Protein AF-0000000070398097 (afdb_homodimer)

Solvent-accessible surface area (backbone atoms only — not comparable to full-atom values): 72875 Å² total; per-residue (Å²): 131,59,70,67,56,56,49,42,53,49,50,45,53,60,58,41,65,50,55,41,74,70,46,40,40,74,49,60,64,42,54,94,68,34,43,33,34,43,31,36,33,39,27,56,34,82,86,76,45,39,72,46,53,32,34,40,38,35,35,32,36,57,45,96,85,68,45,72,43,72,76,43,77,46,80,42,85,53,62,88,44,54,67,45,78,42,73,31,84,79,43,55,37,34,43,33,32,35,57,42,67,51,86,89,73,51,74,75,42,44,33,44,33,34,24,45,93,81,46,78,76,47,73,39,61,56,50,81,68,66,70,35,43,63,68,44,53,81,69,90,57,38,28,45,73,45,62,38,91,84,64,47,36,38,39,35,27,21,30,44,64,69,84,53,53,35,54,78,80,59,77,78,84,69,91,52,58,80,90,66,46,56,44,63,64,52,69,42,49,64,76,68,37,33,32,50,97,34,68,87,47,65,55,42,35,51,34,37,37,34,68,83,81,65,48,71,48,62,54,75,82,56,63,84,60,33,42,51,20,53,60,45,71,40,77,84,63,22,39,38,29,28,35,33,58,42,71,65,59,59,52,38,43,72,85,24,69,20,51,46,19,25,36,32,36,38,37,64,87,75,71,43,77,43,75,72,50,62,78,87,19,9,34,43,72,67,44,65,42,90,86,44,53,39,34,34,30,39,35,30,64,48,57,62,64,49,49,63,52,26,26,38,36,35,35,32,64,80,80,63,49,74,44,77,51,40,61,67,29,45,76,43,59,87,89,43,77,20,37,42,40,59,94,64,68,35,87,43,30,50,35,67,86,66,49,32,40,46,35,35,29,29,51,45,52,20,31,19,30,36,38,33,29,72,85,78,42,46,75,46,61,35,64,47,88,88,52,24,20,33,38,56,42,23,42,55,81,39,30,34,34,30,42,38,26,17,64,34,25,70,55,40,51,25,38,32,49,60,45,58,91,93,43,45,64,69,51,60,78,37,64,71,54,86,71,70,75,70,48,70,48,42,71,50,82,43,79,47,65,53,72,92,68,48,43,94,85,79,42,63,55,66,33,42,31,38,42,34,35,47,59,82,56,88,58,78,45,25,37,35,36,40,33,41,47,31,68,60,44,29,65,61,50,30,43,52,49,71,67,66,47,45,45,27,79,61,59,24,23,37,38,40,38,30,37,60,15,16,48,23,54,7,38,50,30,28,61,63,25,56,48,31,50,71,46,58,42,42,52,44,51,52,51,51,50,65,56,50,45,70,36,77,56,35,32,66,86,33,28,29,34,36,17,35,37,39,6,7,24,42,37,46,30,46,34,23,78,40,32,85,63,41,45,25,38,34,27,32,36,21,52,30,39,43,37,41,38,42,54,62,27,36,46,39,49,52,46,30,25,44,44,55,40,86,67,56,79,65,61,73,80,42,36,68,53,31,24,48,21,34,71,41,19,32,57,77,30,54,89,50,43,64,39,35,34,39,38,38,30,20,65,56,12,35,64,45,40,41,46,34,46,50,50,52,50,42,42,34,37,44,67,73,40,59,68,46,52,36,43,36,80,92,13,34,77,81,41,69,48,47,54,53,39,54,52,49,53,53,48,51,52,52,52,44,58,66,45,63,106,128,58,68,66,54,55,50,43,52,50,50,46,53,58,58,41,66,51,56,42,73,72,46,42,40,73,50,59,62,44,53,94,67,35,42,31,34,42,32,39,34,39,29,56,34,82,88,77,46,38,73,45,54,32,34,39,38,37,34,31,37,58,47,96,84,69,45,74,44,73,76,43,78,48,80,44,86,52,63,89,44,53,67,44,77,41,72,31,84,78,43,54,37,34,42,33,32,35,56,43,68,53,88,88,74,51,75,74,44,42,33,44,32,34,24,44,94,81,45,78,77,48,75,40,62,56,51,80,68,67,69,34,44,63,68,44,54,80,69,90,58,38,26,43,74,46,62,38,90,85,63,48,35,39,39,34,26,22,30,44,63,69,83,55,52,36,54,78,78,58,76,79,83,71,91,52,57,79,90,66,47,58,43,63,65,52,70,41,49,64,76,70,36,32,32,50,98,32,68,88,46,65,55,42,35,51,35,38,36,33,66,82,80,64,49,71,48,62,56,74,83,55,63,83,59,32,42,51,21,53,58,44,70,40,75,84,64,23,37,38,30,26,35,32,59,41,70,65,59,58,53,37,43,71,85,24,69,20,50,46,18,24,35,31,36,37,36,65,86,74,70,42,78,44,75,72,49,63,80,87,19,7,33,42,72,64,42,66,42,89,86,44,53,39,34,35,30,40,34,29,64,48,56,62,65,49,49,63,52,25,27,38,36,34,35,32,63,82,80,64,49,75,46,77,52,40,60,69,30,44,75,43,61,88,91,44,76,22,38,41,38,59,94,65,66,37,87,44,28,52,37,68,86,66,48,32,40,47,36,35,28,30,50,45,53,21,31,18,31,36,38,34,29,72,85,77,41,47,74,46,61,36,65,46,89,89,54,24,21,34,38,58,43,22,42,57,80,39,29,34,35,30,43,38,24,16,64,33,25,70,55,39,49,26,38,32,50,61,46,59,92,91,43,45,64,71,53,58,78,39,64,71,55,86,68,69,76,68,48,70,47,42,73,50,82,42,80,46,65,54,72,90,67,48,44,93,85,79,42,67,57,66,32,41,32,39,42,33,34,47,61,81,56,89,58,79,45,25,37,35,38,40,33,40,48,31,68,61,44,28,65,60,51,30,43,53,50,70,67,64,46,44,45,27,78,62,59,24,23,37,37,39,37,31,39,59,15,17,48,24,53,8,38,49,31,28,62,64,23,56,47,32,51,71,45,59,39,43,52,44,51,51,51,51,49,64,55,52,45,70,37,78,56,35,32,64,85,32,26,29,32,36,17,36,38,40,7,7,24,42,34,45,31,45,34,22,77,39,32,85,62,38,46,25,36,33,25,32,36,21,53,30,39,43,38,43,38,42,53,62,26,35,45,38,50,53,45,29,24,44,47,55,39,85,66,54,77,63,62,74,81,44,38,68,53,32,22,47,21,33,73,42,19,30,57,76,29,54,88,51,43,66,41,36,33,40,38,36,31,21,64,56,13,35,64,44,39,40,46,34,47,50,50,53,51,42,42,34,37,44,65,72,41,58,68,49,52,36,44,38,79,93,14,34,75,80,40,68,49,48,54,54,41,53,50,49,53,53,48,52,52,52,51,43,60,66,46,62,106

Foldseek 3Di:
DPPLLVVLLVLLVVVLQDKAWDFKEWALPADPQKIKMKTKIWGQDPVVLFIFIWMKIWIWGQDPVRDIDTDDMDIGGDDPQWQDWDAANNNFKIWIWGWDDDPVRDDIWIKIWIDGPPGTDDIARPVVVLQAAAFDGPQLWAWDWHAANVRQKIKTKGHGRDQAEEEPPDPDDDPDDPVNDHHYPCVPPDAAFQFDSTPPHGWMWMWMQGNPVRDIDTLPQPDRQWRWHPWDAANQRKIKIKTFGQPPHHFHDVLALQGFIFIWIQDPVVRDIDTLDDGQKRWDAWAAFPVRQKIKIWIGHHFFQRFFFIWIWMAGPVPSDIDTLFDFFAFDDDQDQQGFRDSHAANAQAEPVRQWGWFWGFAAQEIWIWIAGRVVSDIDTAGDPVQWYKGWNYDDNQKTWIWTFFQFFRIFIWIWGQDDPPCRNPIDTGTNDPTDDGHQKDKDKAKDWPQVDFQPPLGIFIWIKMKMAGNPDPDQAFFEEEEEEASLAEANHRGHDSLVSSVRVSGHIYMYTNFQLYPNRGRNSVLSQAQPALHRRLVSSVVVLVVVCPDRHHPQLQYEYEYEAVSLQSQLSNCLVPVRRHQAYEYELYQAQLLVQLVQASHVSNSQRSLPHGDDPPDDCDPVSSVSRRVSGSNVSLLRHAHAYEYEYECSERHRHCVSRVVSQVSNVVNVHHYHYHYDYPDYRVLDRSVSVSVVSSVVVVRSVVRSD/DPPLLVVLLVLLVVVLQDKAWDFKEWALPADPQKIKMKTKIWGQDPVVLFIFIWMKIWIWGQDPVRDIDTDDMDIGGDDPQWQDWDAANNNFKIWTKGWDDDPVGDDIWIKIWIDGPPGTDDIARPVVVLQAAAFDGPQLWAWDWHAAPVRQKIKTKGHGRDQAEEEPPDPDDDPDDPVNDHHYPCPPPDAAFQFDSTPPHGWMWMWMQGNPVRDIDTLPQPDRQWRWHPWDAANQRKIKIKTFGQPPHHFHDVLALQGFIFIWIQDPVVRDIDTLDDGQKRWDDWAAFPNRQKIKIWIGHHFFQRFFFIWIWMAGPVPSDIDTLFDFFAFDPDQDQQGFRDSHAANAAAEPVRQWGWFWGFAAQEIWIWIAGRVVSDIDTAGDPVQWYKGWNYDDNQKTWIWTFFQFWRIFIWIWGQDDPPCRNVIDTGTNDDTDDGHQKDKDKAKDWPQVDFQPPLGIFIHIKMKMAGNPDPDQAFFEEEEEEASLAEANHRGHDSLVSSVRVSGHIYMYTNFQLYPNRGRNSVLSQAQPALHRRLVSSVVVLVVVCPDRRHPQLQYEYEYEAVSLQSQLSNCLVPVRRHQAYEYELYQAQLLVQLVQASHVSNSQRSLPHGDDPPDDCDPVSSVSSRVSGSNVSLLRHAHAYEYEYECSERHRHCVSRVVSQVSNVVNVHHYHYHYDYPDYRVLDRSVSVSVVSSVVVVRSVVRSD

Secondary structure (DSSP, 8-state):
--HHHHHHHHHHHHHHTSPEEEEEEE-S-PPTTEEEEEEEEEEEETTTTEEEEEEEEEEEEE-TTS-EEEEEEEEEEPPTTEEEEEE-TTSS-EEEEEEE--TTSPPPEEEEEEE-SSSEEEEEEGGGGTSEEEEP---SSS--EEE-TTSSEEEEEEEEP---EE-TT------S-GGGPPEET-TTB------TT-TT---EEEEEEETTT--EEE-TTS-TTEEEEEEEE-TTS-EEEEEEE--S-----TT-TTS-EEEEEEETTTTEEEE-S-SSBEEEEEEE-TTSSEEEEEEE-SSSSSS-PBEEEEEETTT--EEEEE----S--TTS---B--S---S--B-TTS-EEEEEEEETTEEEEEEEETTT--EEEE--TTS-EEEEEEEETTEEEEEEEETTEEEEEEEEE--STT-GGG--EEESSPPPPPPSEEEEEEEE--TTS-BTTTBPPPEEEEEEEESS---SSEEEEEEE-SSSS----SS--HHHHHHHHTT-EEEEEE-TT-TTS-HHHHHTSTT-TTTHHHHHHHHHHHHHTTSTTEEEEEEEEEEETHHHHHHHHHHHHSTTT-SEEEEES----HHHHTTTSS-HHHHHHHHT----TT----HHHHHHHHHTSGGGGGGG--S-EEEEEETT-SSS-THHHHHHHHHHHHTT--EEEEEETT--TT--SHHHHHHHHHHHHHHHHHHH-/--HHHHHHHHHHHHHHTSPEEEEEEE-S---TTEEEEEEEEEEEETTTTEEEEEEEEEEEEE-TTS-EEEEEEEEEEPPTTEEEEEE-TTSS-EEEEEEE--TTSPPPEEEEEEE-SSSEEEEEEGGGGTSEEEEP---SSS--EEE-TTSSEEEEEEEEP---EE-TT------S-GGGSPEET-TTB------TT-TT---EEEEEEETTT--EEE-TTS-TTEEEEEEEE-TTS-EEEEEEE--S-----TT-TTS-EEEEEEETTTTEEEE-S-SSBEEEEEEE-TTSSEEEEEEE-SSSSSS-PBEEEEEETTT--EEEEE---S---TTS---B--S---S--B-TTS-EEEEEEEETTEEEEEEEETTT--EEEE--TTS-EEEEEEEETTEEEEEEEETTEEEEEEEEE--STT-GGG--EEESSPPPPPPSEEEEEEEE--TTS-BTTTBPPPEEEEEEEESS---SSEEEEEEE-SSSS----SS--HHHHHHHHTT-EEEEEE-TT-TTS-HHHHHTSTT-TTTHHHHHHHHHHHHHTTSTTEEEEEEEEEEETHHHHHHHHHHHHSTTT-SEEEEES----HHHHTTTSS-HHHHHHHHT----TT----HHHHHHHHHTSGGGGGGG--S-EEEEEETT-SSS-THHHHHHHHHHHHTT--EEEEEETT--TT--SHHHHHHHHHHHHHHHHHHH-

InterPro domains:
  IPR001375 Peptidase S9, prolyl oligopeptidase, catalytic domain [PF00326] (501-708)
  IPR011042 Six-bladed beta-propeller, TolB-like [G3DSA:2.120.10.30] (196-453)
  IPR029058 Alpha/Beta hydrolase fold [G3DSA:3.40.50.1820] (456-709)
  IPR029058 Alpha/Beta hydrolase fold [SSF53474] (459-708)
  IPR045550 Acylamino-acid-releasing enzyme, N-terminal domain [PF19283] (4-426)

Radius of gyration: 35.49 Å; Cα contacts (8 Å, |Δi|>4): 3542; chains: 2; bounding box: 80×110×85 Å

Nearest PDB structures (foldseek):
  7qun-assembly1_A  TM=9.515E-01  e=1.996E-82  Sus scrofa domesticus
  7qun-assembly1_D  TM=9.506E-01  e=4.233E-82  Sus scrofa domesticus
  7px8-assembly1_A  TM=9.503E-01  e=5.008E-81  Sus scrofa domesticus
  7px8-assembly1_C  TM=9.366E-01  e=3.282E-80  Sus scrofa domesticus
  5l8s-assembly2_D  TM=7.459E-01  e=1.492E-31  Sporosarcina psychrophila

pLDDT: mean 93.81, std 6.91, range [57.62, 98.94]

Structure (mmCIF, N/CA/C/O backbone):
data_AF-0000000070398097-model_v1
#
loop_
_entity.id
_entity.type
_entity.pdbx_description
1 polymer 'Acylamino-acid-releasing enzyme'
#
loop_
_atom_site.group_PDB
_atom_site.id
_atom_site.type_symbol
_atom_site.label_atom_id
_atom_site.label_alt_id
_atom_site.label_comp_id
_atom_site.label_asym_id
_atom_site.label_entity_id
_atom_site.label_seq_id
_atom_site.pdbx_PDB_ins_code
_atom_site.Cartn_x
_atom_site.Cartn_y
_atom_site.Cartn_z
_atom_site.occupancy
_atom_site.B_iso_or_equiv
_atom_site.auth_seq_id
_atom_site.auth_comp_id
_atom_site.auth_asym_id
_atom_site.auth_atom_id
_atom_site.pdbx_PDB_model_num
ATOM 1 N N . MET A 1 1 ? 30.219 2.223 -22.344 1 59.72 1 MET A N 1
ATOM 2 C CA . MET A 1 1 ? 29.609 1.131 -21.594 1 59.72 1 MET A CA 1
ATOM 3 C C . MET A 1 1 ? 30.609 0.004 -21.375 1 59.72 1 MET A C 1
ATOM 5 O O . MET A 1 1 ? 31.453 -0.26 -22.219 1 59.72 1 MET A O 1
ATOM 9 N N . ASN A 1 2 ? 30.781 -0.528 -20.094 1 79.56 2 ASN A N 1
ATOM 10 C CA . ASN A 1 2 ? 31.625 -1.646 -19.672 1 79.56 2 ASN A CA 1
ATOM 11 C C . ASN A 1 2 ? 31.422 -2.867 -20.562 1 79.56 2 ASN A C 1
ATOM 13 O O . ASN A 1 2 ? 30.297 -3.162 -20.984 1 79.56 2 ASN A O 1
ATOM 17 N N . THR A 1 3 ? 32.531 -3.326 -21.281 1 87.88 3 THR A N 1
ATOM 18 C CA . THR A 1 3 ? 32.5 -4.461 -22.188 1 87.88 3 THR A CA 1
ATOM 19 C C . THR A 1 3 ? 31.688 -5.609 -21.609 1 87.88 3 THR A C 1
ATOM 21 O O . THR A 1 3 ? 30.953 -6.289 -22.344 1 87.88 3 THR A O 1
ATOM 24 N N . LYS A 1 4 ? 31.75 -5.859 -20.391 1 90.62 4 LYS A N 1
ATOM 25 C CA . LYS A 1 4 ? 30.984 -6.91 -19.734 1 90.62 4 LYS A CA 1
ATOM 26 C C . LYS A 1 4 ? 29.484 -6.645 -19.828 1 90.62 4 LYS A C 1
ATOM 28 O O . LYS A 1 4 ? 28.703 -7.559 -20.094 1 90.62 4 LYS A O 1
ATOM 33 N N . LEU A 1 5 ? 29.156 -5.371 -19.656 1 93.25 5 LEU A N 1
ATOM 34 C CA . LEU A 1 5 ? 27.75 -4.973 -19.703 1 93.25 5 LEU A CA 1
ATOM 35 C C . LEU A 1 5 ? 27.172 -5.137 -21.109 1 93.25 5 LEU A C 1
ATOM 37 O O . LEU A 1 5 ? 26.062 -5.633 -21.266 1 93.25 5 LEU A O 1
ATOM 41 N N . ALA A 1 6 ? 27.906 -4.707 -22.031 1 92.75 6 ALA A N 1
ATOM 42 C CA . ALA A 1 6 ? 27.469 -4.836 -23.422 1 92.75 6 ALA A CA 1
ATOM 43 C C . ALA A 1 6 ? 27.25 -6.301 -23.797 1 92.75 6 ALA A C 1
ATOM 45 O O . ALA A 1 6 ? 26.266 -6.637 -24.469 1 92.75 6 ALA A O 1
ATOM 46 N N . SER A 1 7 ? 28.156 -7.125 -23.359 1 95.12 7 SER A N 1
ATOM 47 C CA . SER A 1 7 ? 28.047 -8.555 -23.641 1 95.12 7 SER A CA 1
ATOM 48 C C . SER A 1 7 ? 26.812 -9.156 -22.969 1 95.12 7 SER A C 1
ATOM 50 O O . SER A 1 7 ? 26.109 -9.961 -23.578 1 95.12 7 SER A O 1
ATOM 52 N N . ALA A 1 8 ? 26.641 -8.836 -21.734 1 96.19 8 ALA A N 1
ATOM 53 C CA . ALA A 1 8 ? 25.484 -9.344 -21 1 96.19 8 ALA A CA 1
ATOM 54 C C . ALA A 1 8 ? 24.172 -8.93 -21.672 1 96.19 8 ALA A C 1
ATOM 56 O O . ALA A 1 8 ? 23.219 -9.703 -21.734 1 96.19 8 ALA A O 1
ATOM 57 N N . ILE A 1 9 ? 24.094 -7.68 -22.109 1 95.25 9 ILE A N 1
ATOM 58 C CA . ILE A 1 9 ? 22.922 -7.16 -22.797 1 95.25 9 ILE A CA 1
ATOM 59 C C . ILE A 1 9 ? 22.656 -7.973 -24.062 1 95.25 9 ILE A C 1
ATOM 61 O O . ILE A 1 9 ? 21.516 -8.328 -24.359 1 95.25 9 ILE A O 1
ATOM 65 N N . GLU A 1 10 ? 23.688 -8.297 -24.781 1 94.44 10 GLU A N 1
ATOM 66 C CA . GLU A 1 10 ? 23.562 -9.078 -26 1 94.44 10 GLU A CA 1
ATOM 67 C C . GLU A 1 10 ? 23.078 -10.5 -25.703 1 94.44 10 GLU A C 1
ATOM 69 O O . GLU A 1 10 ? 22.281 -11.07 -26.453 1 94.44 10 GLU A O 1
ATOM 74 N N . VAL A 1 11 ? 23.656 -11.086 -24.656 1 96.56 11 VAL A N 1
ATOM 75 C CA . VAL A 1 11 ? 23.234 -12.414 -24.234 1 96.56 11 VAL A CA 1
ATOM 76 C C . VAL A 1 11 ? 21.734 -12.398 -23.906 1 96.56 11 VAL A C 1
ATOM 78 O O . VAL A 1 11 ? 20.984 -13.273 -24.344 1 96.56 11 VAL A O 1
ATOM 81 N N . TYR A 1 12 ? 21.312 -11.414 -23.125 1 97.12 12 TYR A N 1
ATOM 82 C CA . TYR A 1 12 ? 19.906 -11.297 -22.75 1 97.12 12 TYR A CA 1
ATOM 83 C C . TYR A 1 12 ? 19.016 -11.172 -24 1 97.12 12 TYR A C 1
ATOM 85 O O . TYR A 1 12 ? 18 -11.852 -24.109 1 97.12 12 TYR A O 1
ATOM 93 N N . LYS A 1 13 ? 19.422 -10.289 -24.906 1 94.19 13 LYS A N 1
ATOM 94 C CA . LYS A 1 13 ? 18.672 -10.078 -26.141 1 94.19 13 LYS A CA 1
ATOM 95 C C . LYS A 1 13 ? 18.547 -11.375 -26.938 1 94.19 13 LYS A C 1
ATOM 97 O O . LYS A 1 13 ? 17.469 -11.695 -27.438 1 94.19 13 LYS A O 1
ATOM 102 N N . ARG A 1 14 ? 19.625 -12.086 -27.031 1 94.06 14 ARG A N 1
ATOM 103 C CA . ARG A 1 14 ? 19.641 -13.336 -27.781 1 94.06 14 ARG A CA 1
ATOM 104 C C . ARG A 1 14 ? 18.672 -14.352 -27.188 1 94.06 14 ARG A C 1
ATOM 106 O O . ARG A 1 14 ? 17.891 -14.977 -27.906 1 94.06 14 ARG A O 1
ATOM 113 N N . LEU A 1 15 ? 18.641 -14.5 -25.922 1 95.62 15 LEU A N 1
ATOM 114 C CA . LEU A 1 15 ? 17.859 -15.531 -25.25 1 95.62 15 LEU A CA 1
ATOM 115 C C . LEU A 1 15 ? 16.375 -15.18 -25.281 1 95.62 15 LEU A C 1
ATOM 117 O O . LEU A 1 15 ? 15.523 -16.062 -25.469 1 95.62 15 LEU A O 1
ATOM 121 N N . VAL A 1 16 ? 16.016 -13.898 -25.094 1 93.25 16 VAL A N 1
ATOM 122 C CA . VAL A 1 16 ? 14.617 -13.516 -24.984 1 93.25 16 VAL A CA 1
ATOM 123 C C . VAL A 1 16 ? 13.977 -13.492 -26.375 1 93.25 16 VAL A C 1
ATOM 125 O O . VAL A 1 16 ? 12.75 -13.492 -26.5 1 93.25 16 VAL A O 1
ATOM 128 N N . SER A 1 17 ? 14.828 -13.453 -27.375 1 90.75 17 SER A N 1
ATOM 129 C CA . SER A 1 17 ? 14.32 -13.461 -28.734 1 90.75 17 SER A CA 1
ATOM 130 C C . SER A 1 17 ? 13.688 -14.797 -29.094 1 90.75 17 SER A C 1
ATOM 132 O O . SER A 1 17 ? 12.922 -14.898 -30.047 1 90.75 17 SER A O 1
ATOM 134 N N . HIS A 1 18 ? 14.023 -15.852 -28.375 1 91.19 18 HIS A N 1
ATOM 135 C CA . HIS A 1 18 ? 13.383 -17.141 -28.578 1 91.19 18 HIS A CA 1
ATOM 136 C C . HIS A 1 18 ? 12.062 -17.234 -27.812 1 91.19 18 HIS A C 1
ATOM 138 O O . HIS A 1 18 ? 12.023 -16.969 -26.609 1 91.19 18 HIS A O 1
ATOM 144 N N . PRO A 1 19 ? 11 -17.594 -28.469 1 92.25 19 PRO A N 1
ATOM 145 C CA . PRO A 1 19 ? 9.695 -17.656 -27.812 1 92.25 19 PRO A CA 1
ATOM 146 C C . PRO A 1 19 ? 9.594 -18.828 -26.812 1 92.25 19 PRO A C 1
ATOM 148 O O . PRO A 1 19 ? 10.203 -19.875 -27.031 1 92.25 19 PRO A O 1
ATOM 151 N N . ASP A 1 20 ? 8.867 -18.656 -25.797 1 93.75 20 ASP A N 1
ATOM 152 C CA . ASP A 1 20 ? 8.594 -19.672 -24.797 1 93.75 20 ASP A CA 1
ATOM 153 C C . ASP A 1 20 ? 7.312 -20.438 -25.125 1 93.75 20 ASP A C 1
ATOM 155 O O . ASP A 1 20 ? 6.281 -19.828 -25.406 1 93.75 20 ASP A O 1
ATOM 159 N N . PRO A 1 21 ? 7.438 -21.781 -25.125 1 96.38 21 PRO A N 1
ATOM 160 C CA . PRO A 1 21 ? 6.203 -22.547 -25.281 1 96.38 21 PRO A CA 1
ATOM 161 C C . PRO A 1 21 ? 5.262 -22.406 -24.094 1 96.38 21 PRO A C 1
ATOM 163 O O . PRO A 1 21 ? 5.688 -22.562 -22.938 1 96.38 21 PRO A O 1
ATOM 166 N N . VAL A 1 22 ? 4.008 -22.156 -24.312 1 93.5 22 VAL A N 1
ATOM 167 C CA . VAL A 1 22 ? 3.027 -22 -23.25 1 93.5 22 VAL A CA 1
ATOM 168 C C . VAL A 1 22 ? 2.184 -23.266 -23.125 1 93.5 22 VAL A C 1
ATOM 170 O O . VAL A 1 22 ? 2.164 -23.906 -22.078 1 93.5 22 VAL A O 1
ATOM 173 N N . VAL A 1 23 ? 1.504 -23.609 -24.141 1 94.75 23 VAL A N 1
ATOM 174 C CA . VAL A 1 23 ? 0.651 -24.781 -24.172 1 94.75 23 VAL A CA 1
ATOM 175 C C . VAL A 1 23 ? 0.457 -25.266 -25.609 1 94.75 23 VAL A C 1
ATOM 177 O O . VAL A 1 23 ? 0.495 -24.453 -26.547 1 94.75 23 VAL A O 1
ATOM 180 N N . ALA A 1 24 ? 0.362 -26.547 -25.828 1 96.75 24 ALA A N 1
ATOM 181 C CA . ALA A 1 24 ? 0.006 -27.172 -27.094 1 96.75 24 ALA A CA 1
ATOM 182 C C . ALA A 1 24 ? -1.091 -28.219 -26.906 1 96.75 24 ALA A C 1
ATOM 184 O O . ALA A 1 24 ? -1.17 -28.859 -25.859 1 96.75 24 ALA A O 1
ATOM 185 N N . TRP A 1 25 ? -1.925 -28.375 -27.906 1 95.62 25 TRP A N 1
ATOM 186 C CA . TRP A 1 25 ? -2.984 -29.375 -27.828 1 95.62 25 TRP A CA 1
ATOM 187 C C . TRP A 1 25 ? -3.346 -29.922 -29.203 1 95.62 25 TRP A C 1
ATOM 189 O O . TRP A 1 25 ? -3.129 -29.234 -30.219 1 95.62 25 TRP A O 1
ATOM 199 N N . PHE A 1 26 ? -3.834 -31.109 -29.25 1 94.69 26 PHE A N 1
ATOM 200 C CA . PHE A 1 26 ? -4.297 -31.734 -30.484 1 94.69 26 PHE A CA 1
ATOM 201 C C . PHE A 1 26 ? -5.648 -31.156 -30.906 1 94.69 26 PHE A C 1
ATOM 203 O O . PHE A 1 26 ? -6.559 -31.031 -30.094 1 94.69 26 PHE A O 1
ATOM 210 N N . SER A 1 27 ? -5.664 -30.812 -32.188 1 91.38 27 SER A N 1
ATOM 211 C CA . SER A 1 27 ? -6.969 -30.453 -32.75 1 91.38 27 SER A CA 1
ATOM 212 C C . SER A 1 27 ? -7.836 -31.688 -32.969 1 91.38 27 SER A C 1
ATOM 214 O O . SER A 1 27 ? -7.32 -32.812 -33.156 1 91.38 27 SER A O 1
ATOM 216 N N . TYR A 1 28 ? -9.172 -31.516 -33 1 80.25 28 TYR A N 1
ATOM 217 C CA . TYR A 1 28 ? -10.094 -32.625 -33.25 1 80.25 28 TYR A CA 1
ATOM 218 C C . TYR A 1 28 ? -10.258 -32.875 -34.75 1 80.25 28 TYR A C 1
ATOM 220 O O . TYR A 1 28 ? -10.758 -33.906 -35.156 1 80.25 28 TYR A O 1
ATOM 228 N N . ASN A 1 29 ? -9.906 -31.953 -35.594 1 69.69 29 ASN A N 1
ATOM 229 C CA . ASN A 1 29 ? -10.125 -32 -37.031 1 69.69 29 ASN A CA 1
ATOM 230 C C . ASN A 1 29 ? -9.031 -32.781 -37.75 1 69.69 29 ASN A C 1
ATOM 232 O O . ASN A 1 29 ? -8.906 -32.719 -38.969 1 69.69 29 ASN A O 1
ATOM 236 N N . GLY A 1 30 ? -8.438 -33.688 -37.219 1 64.75 30 GLY A N 1
ATOM 237 C CA . GLY A 1 30 ? -7.398 -34.375 -37.969 1 64.75 30 GLY A CA 1
ATOM 238 C C . GLY A 1 30 ? -7.941 -35.375 -38.969 1 64.75 30 GLY A C 1
ATOM 239 O O . GLY A 1 30 ? -9.047 -35.875 -38.812 1 64.75 30 GLY A O 1
ATOM 240 N N . ILE A 1 31 ? -7.406 -35.25 -40.281 1 64.94 31 ILE A N 1
ATOM 241 C CA . ILE A 1 31 ? -7.77 -36.219 -41.281 1 64.94 31 ILE A CA 1
ATOM 242 C C . ILE A 1 31 ? -7.066 -37.562 -41 1 64.94 31 ILE A C 1
ATOM 244 O O . ILE A 1 31 ? -6.148 -37.594 -40.188 1 64.94 31 ILE A O 1
ATOM 248 N N . GLN A 1 32 ? -7.441 -38.531 -41.75 1 65.12 32 GLN A N 1
ATOM 249 C CA . GLN A 1 32 ? -6.879 -39.844 -41.562 1 65.12 32 GLN A CA 1
ATOM 250 C C . GLN A 1 32 ? -5.352 -39.812 -41.594 1 65.12 32 GLN A C 1
ATOM 252 O O . GLN A 1 32 ? -4.75 -39.25 -42.5 1 65.12 32 GLN A O 1
ATOM 257 N N . ASN A 1 33 ? -4.598 -40.156 -40.531 1 72.31 33 ASN A N 1
ATOM 258 C CA . ASN A 1 33 ? -3.174 -40.344 -40.312 1 72.31 33 ASN A CA 1
ATOM 259 C C . ASN A 1 33 ? -2.449 -39.031 -40.031 1 72.31 33 ASN A C 1
ATOM 261 O O . ASN A 1 33 ? -1.223 -39 -39.938 1 72.31 33 ASN A O 1
ATOM 265 N N . GLN A 1 34 ? -3.24 -37.969 -40.156 1 86.56 34 GLN A N 1
ATOM 266 C CA . GLN A 1 34 ? -2.594 -36.688 -39.875 1 86.56 34 GLN A CA 1
ATOM 267 C C . GLN A 1 34 ? -3.18 -36.031 -38.594 1 86.56 34 GLN A C 1
ATOM 269 O O . GLN A 1 34 ? -4.398 -36.031 -38.406 1 86.56 34 GLN A O 1
ATOM 274 N N . LEU A 1 35 ? -2.268 -35.594 -37.844 1 91.12 35 LEU A N 1
ATOM 275 C CA . LEU A 1 35 ? -2.631 -34.906 -36.594 1 91.12 35 LEU A CA 1
ATOM 276 C C . LEU A 1 35 ? -2.424 -33.406 -36.75 1 91.12 35 LEU A C 1
ATOM 278 O O . LEU A 1 35 ? -1.423 -32.969 -37.312 1 91.12 35 LEU A O 1
ATOM 282 N N . ALA A 1 36 ? -3.402 -32.656 -36.406 1 92.31 36 ALA A N 1
ATOM 283 C CA . ALA A 1 36 ? -3.262 -31.219 -36.344 1 92.31 36 ALA A CA 1
ATOM 284 C C . ALA A 1 36 ? -2.996 -30.781 -34.906 1 92.31 36 ALA A C 1
ATOM 286 O O . ALA A 1 36 ? -3.68 -31.219 -33.969 1 92.31 36 ALA A O 1
ATOM 287 N N . ILE A 1 37 ? -1.975 -29.953 -34.719 1 95 37 ILE A N 1
ATOM 288 C CA . ILE A 1 37 ? -1.555 -29.5 -33.375 1 95 37 ILE A CA 1
ATOM 289 C C . ILE A 1 37 ? -1.578 -27.984 -33.312 1 95 37 ILE A C 1
ATOM 291 O O . ILE A 1 37 ? -1.064 -27.312 -34.219 1 95 37 ILE A O 1
ATOM 295 N N . ASN A 1 38 ? -2.242 -27.422 -32.344 1 93.25 38 ASN A N 1
ATOM 296 C CA . ASN A 1 38 ? -2.184 -26 -32.031 1 93.25 38 ASN A CA 1
ATOM 297 C C . ASN A 1 38 ? -1.267 -25.703 -30.859 1 93.25 38 ASN A C 1
ATOM 299 O O . ASN A 1 38 ? -1.118 -26.547 -29.969 1 93.25 38 ASN A O 1
ATOM 303 N N . SER A 1 39 ? -0.621 -24.578 -30.906 1 95 39 SER A N 1
ATOM 304 C CA . SER A 1 39 ? 0.259 -24.203 -29.797 1 95 39 SER A CA 1
ATOM 305 C C . SER A 1 39 ? 0.255 -22.703 -29.578 1 95 39 SER A C 1
ATOM 307 O O . SER A 1 39 ? -0.044 -21.938 -30.5 1 95 39 SER A O 1
ATOM 309 N N . VAL A 1 40 ? 0.447 -22.281 -28.344 1 93.12 40 VAL A N 1
ATOM 310 C CA . VAL A 1 40 ? 0.556 -20.875 -27.953 1 93.12 40 VAL A CA 1
ATOM 311 C C . VAL A 1 40 ? 1.979 -20.578 -27.484 1 93.12 40 VAL A C 1
ATOM 313 O O . VAL A 1 40 ? 2.588 -21.391 -26.781 1 93.12 40 VAL A O 1
ATOM 316 N N . TRP A 1 41 ? 2.479 -19.469 -27.922 1 93.19 41 TRP A N 1
ATOM 317 C CA . TRP A 1 41 ? 3.838 -19.047 -27.609 1 93.19 41 TRP A CA 1
ATOM 318 C C . TRP A 1 41 ? 3.854 -17.609 -27.094 1 93.19 41 TRP A C 1
ATOM 320 O O . TRP A 1 41 ? 2.99 -16.797 -27.453 1 93.19 41 TRP A O 1
ATOM 330 N N . ASN A 1 42 ? 4.789 -17.359 -26.172 1 92.5 42 ASN A N 1
ATOM 331 C CA . ASN A 1 42 ? 5.062 -16 -25.688 1 92.5 42 ASN A CA 1
ATOM 332 C C . ASN A 1 42 ? 6.496 -15.578 -26 1 92.5 42 ASN A C 1
ATOM 334 O O . ASN A 1 42 ? 7.422 -16.375 -25.875 1 92.5 42 ASN A O 1
ATOM 338 N N . GLN A 1 43 ? 6.637 -14.32 -26.422 1 90.94 43 GLN A N 1
ATOM 339 C CA . GLN A 1 43 ? 7.961 -13.773 -26.703 1 90.94 43 GLN A CA 1
ATOM 340 C C . GLN A 1 43 ? 8.078 -12.336 -26.203 1 90.94 43 GLN A C 1
ATOM 342 O O . GLN A 1 43 ? 7.16 -11.531 -26.406 1 90.94 43 GLN A O 1
ATOM 347 N N . SER A 1 44 ? 9.164 -12.055 -25.5 1 91.62 44 SER A N 1
ATOM 348 C CA . SER A 1 44 ? 9.391 -10.688 -25.031 1 91.62 44 SER A CA 1
ATOM 349 C C . SER A 1 44 ? 9.836 -9.781 -26.172 1 91.62 44 SER A C 1
ATOM 351 O O . SER A 1 44 ? 10.734 -10.141 -26.938 1 91.62 44 SER A O 1
ATOM 353 N N . ASP A 1 45 ? 9.195 -8.625 -26.344 1 89.75 45 ASP A N 1
ATOM 354 C CA . ASP A 1 45 ? 9.594 -7.574 -27.266 1 89.75 45 ASP A CA 1
ATOM 355 C C . ASP A 1 45 ? 10.242 -6.402 -26.531 1 89.75 45 ASP A C 1
ATOM 357 O O . ASP A 1 45 ? 9.547 -5.586 -25.922 1 89.75 45 ASP A O 1
ATOM 361 N N . LEU A 1 46 ? 11.539 -6.262 -26.641 1 90.5 46 LEU A N 1
ATOM 362 C CA . LEU A 1 46 ? 12.281 -5.266 -25.891 1 90.5 46 LEU A CA 1
ATOM 363 C C . LEU A 1 46 ? 12.078 -3.873 -26.469 1 90.5 46 LEU A C 1
ATOM 365 O O . LEU A 1 46 ? 12.344 -2.871 -25.797 1 90.5 46 LEU A O 1
ATOM 369 N N . ASP A 1 47 ? 11.719 -3.795 -27.703 1 83.25 47 ASP A N 1
ATOM 370 C CA . ASP A 1 47 ? 11.469 -2.496 -28.328 1 83.25 47 ASP A CA 1
ATOM 371 C C . ASP A 1 47 ? 10.109 -1.939 -27.906 1 83.25 47 ASP A C 1
ATOM 373 O O . ASP A 1 47 ? 10 -0.761 -27.562 1 83.25 47 ASP A O 1
ATOM 377 N N . ARG A 1 48 ? 9.141 -2.812 -27.859 1 83.38 48 ARG A N 1
ATOM 378 C CA . ARG A 1 48 ? 7.797 -2.396 -27.453 1 83.38 48 ARG A CA 1
ATOM 379 C C . ARG A 1 48 ? 7.609 -2.533 -25.953 1 83.38 48 ARG A C 1
ATOM 381 O O . ARG A 1 48 ? 6.645 -2.012 -25.391 1 83.38 48 ARG A O 1
ATOM 388 N N . LEU A 1 49 ? 8.5 -3.26 -25.344 1 89.94 49 LEU A N 1
ATOM 389 C CA . LEU A 1 49 ? 8.469 -3.516 -23.906 1 89.94 49 LEU A CA 1
ATOM 390 C C . LEU A 1 49 ? 7.18 -4.234 -23.516 1 89.94 49 LEU A C 1
ATOM 392 O O . LEU A 1 49 ? 6.539 -3.875 -22.516 1 89.94 49 LEU A O 1
ATOM 396 N N . GLU A 1 50 ? 6.73 -5.168 -24.344 1 89.88 50 GLU A N 1
ATOM 397 C CA . GLU A 1 50 ? 5.559 -5.992 -24.062 1 89.88 50 GLU A CA 1
ATOM 398 C C . GLU A 1 50 ? 5.797 -7.445 -24.453 1 89.88 50 GLU A C 1
ATOM 400 O O . GLU A 1 50 ? 6.703 -7.746 -25.219 1 89.88 50 GLU A O 1
ATOM 405 N N . LYS A 1 51 ? 5.066 -8.367 -23.875 1 89.94 51 LYS A N 1
ATOM 406 C CA . LYS A 1 51 ? 5.059 -9.766 -24.281 1 89.94 51 LYS A CA 1
ATOM 407 C C . LYS A 1 51 ? 4.152 -9.984 -25.484 1 89.94 51 LYS A C 1
ATOM 409 O O . LYS A 1 51 ? 3 -9.547 -25.5 1 89.94 51 LYS A O 1
ATOM 414 N N . VAL A 1 52 ? 4.695 -10.547 -26.5 1 87.31 52 VAL A N 1
ATOM 415 C CA . VAL A 1 52 ? 3.922 -10.867 -27.688 1 87.31 52 VAL A CA 1
ATOM 416 C C . VAL A 1 52 ? 3.461 -12.32 -27.625 1 87.31 52 VAL A C 1
ATOM 418 O O . VAL A 1 52 ? 4.281 -13.234 -27.5 1 87.31 52 VAL A O 1
ATOM 421 N N . LYS A 1 53 ? 2.211 -12.516 -27.625 1 90.31 53 LYS A N 1
ATOM 422 C CA . LYS A 1 53 ? 1.619 -13.852 -27.688 1 90.31 53 LYS A CA 1
ATOM 423 C C . LYS A 1 53 ? 1.228 -14.227 -29.109 1 90.31 53 LYS A C 1
ATOM 425 O O . LYS A 1 53 ? 0.705 -13.391 -29.859 1 90.31 53 LYS A O 1
ATOM 430 N N . PHE A 1 54 ? 1.611 -15.414 -29.609 1 90 54 PHE A N 1
ATOM 431 C CA . PHE A 1 54 ? 1.212 -15.883 -30.922 1 90 54 PHE A CA 1
ATOM 432 C C . PHE A 1 54 ? 0.944 -17.375 -30.906 1 90 54 PHE A C 1
ATOM 434 O O . PHE A 1 54 ? 1.237 -18.062 -29.922 1 90 54 PHE A O 1
ATOM 441 N N . THR A 1 55 ? 0.337 -17.875 -31.938 1 92.12 55 THR A N 1
ATOM 442 C CA . THR A 1 55 ? -0.002 -19.281 -32.062 1 92.12 55 THR A CA 1
ATOM 443 C C . THR A 1 55 ? 0.723 -19.922 -33.25 1 92.12 55 THR A C 1
ATOM 445 O O . THR A 1 55 ? 1.096 -19.234 -34.188 1 92.12 55 THR A O 1
ATOM 448 N N . LYS A 1 56 ? 1.092 -21.156 -33.094 1 92.56 56 LYS A N 1
ATOM 449 C CA . LYS A 1 56 ? 1.62 -22 -34.156 1 92.56 56 LYS A CA 1
ATOM 450 C C . LYS A 1 56 ? 0.788 -23.266 -34.344 1 92.56 56 LYS A C 1
ATOM 452 O O . LYS A 1 56 ? 0.375 -23.875 -33.344 1 92.56 56 LYS A O 1
ATOM 457 N N . THR A 1 57 ? 0.537 -23.578 -35.625 1 92.62 57 THR A N 1
ATOM 458 C CA . THR A 1 57 ? -0.154 -24.828 -35.938 1 92.62 57 THR A CA 1
ATOM 459 C C . THR A 1 57 ? 0.764 -25.766 -36.688 1 92.62 57 THR A C 1
ATOM 461 O O . THR A 1 57 ? 1.556 -25.344 -37.531 1 92.62 57 THR A O 1
ATOM 464 N N . TYR A 1 58 ? 0.671 -27.016 -36.375 1 94.5 58 TYR A N 1
ATOM 465 C CA . TYR A 1 58 ? 1.439 -28.062 -37.031 1 94.5 58 TYR A CA 1
ATOM 466 C C . TYR A 1 58 ? 0.519 -29.125 -37.594 1 94.5 58 TYR A C 1
ATOM 468 O O . TYR A 1 58 ? -0.53 -29.438 -37.031 1 94.5 58 TYR A O 1
ATOM 476 N N . VAL A 1 59 ? 0.908 -29.641 -38.75 1 93.38 59 VAL A N 1
ATOM 477 C CA . VAL A 1 59 ? 0.347 -30.875 -39.281 1 93.38 59 VAL A CA 1
ATOM 478 C C . VAL A 1 59 ? 1.405 -31.969 -39.25 1 93.38 59 VAL A C 1
ATOM 480 O O . VAL A 1 59 ? 2.465 -31.844 -39.875 1 93.38 59 VAL A O 1
ATOM 483 N N . VAL A 1 60 ? 1.083 -32.969 -38.5 1 94.31 60 VAL A N 1
ATOM 484 C CA . VAL A 1 60 ? 2.07 -34 -38.25 1 94.31 60 VAL A CA 1
ATOM 485 C C . VAL A 1 60 ? 1.561 -35.344 -38.75 1 94.31 60 VAL A C 1
ATOM 487 O O . VAL A 1 60 ? 0.4 -35.719 -38.531 1 94.31 60 VAL A O 1
ATOM 490 N N . GLN A 1 61 ? 2.486 -36.031 -39.406 1 92.69 61 GLN A N 1
ATOM 491 C CA . GLN A 1 61 ? 2.168 -37.344 -39.906 1 92.69 61 GLN A CA 1
ATOM 492 C C . GLN A 1 61 ? 2.84 -38.438 -39.031 1 92.69 61 GLN A C 1
ATOM 494 O O . GLN A 1 61 ? 4.008 -38.281 -38.656 1 92.69 61 GLN A O 1
ATOM 499 N N . GLU A 1 62 ? 2.025 -39.344 -38.625 1 89.75 62 GLU A N 1
ATOM 500 C CA . GLU A 1 62 ? 2.555 -40.531 -37.906 1 89.75 62 GLU A CA 1
ATOM 501 C C . GLU A 1 62 ? 2.83 -41.656 -38.875 1 89.75 62 GLU A C 1
ATOM 503 O O . GLU A 1 62 ? 1.919 -42.156 -39.531 1 89.75 62 GLU A O 1
ATOM 508 N N . ASN A 1 63 ? 4.047 -42.125 -38.906 1 83.88 63 ASN A N 1
ATOM 509 C CA . ASN A 1 63 ? 4.352 -43.219 -39.812 1 83.88 63 ASN A CA 1
ATOM 510 C C . ASN A 1 63 ? 4.141 -44.594 -39.156 1 83.88 63 ASN A C 1
ATOM 512 O O . ASN A 1 63 ? 3.748 -44.656 -37.969 1 83.88 63 ASN A O 1
ATOM 516 N N . SER A 1 64 ? 4.406 -45.594 -40 1 77 64 SER A N 1
ATOM 517 C CA . SER A 1 64 ? 4.098 -46.969 -39.562 1 77 64 SER A CA 1
ATOM 518 C C . SER A 1 64 ? 4.988 -47.406 -38.406 1 77 64 SER A C 1
ATOM 520 O O . SER A 1 64 ? 4.629 -48.312 -37.656 1 77 64 SER A O 1
ATOM 522 N N . SER A 1 65 ? 6.07 -46.75 -38.219 1 72.38 65 SER A N 1
ATOM 523 C CA . SER A 1 65 ? 6.996 -47.094 -37.156 1 72.38 65 SER A CA 1
ATOM 524 C C . SER A 1 65 ? 6.711 -46.312 -35.875 1 72.38 65 SER A C 1
ATOM 526 O O . SER A 1 65 ? 7.441 -46.406 -34.906 1 72.38 65 SER A O 1
ATOM 528 N N . GLY A 1 66 ? 5.711 -45.562 -35.969 1 76.56 66 GLY A N 1
ATOM 529 C CA . GLY A 1 66 ? 5.367 -44.781 -34.781 1 76.56 66 GLY A CA 1
ATOM 530 C C . GLY A 1 66 ? 6.164 -43.469 -34.688 1 76.56 66 GLY A C 1
ATOM 531 O O . GLY A 1 66 ? 6.195 -42.844 -33.625 1 76.56 66 GLY A O 1
ATOM 532 N N . LYS A 1 67 ? 6.809 -43.219 -35.781 1 86.56 67 LYS A N 1
ATOM 533 C CA . LYS A 1 67 ? 7.562 -41.969 -35.812 1 86.56 67 LYS A CA 1
ATOM 534 C C . LYS A 1 67 ? 6.711 -40.812 -36.344 1 86.56 67 LYS A C 1
ATOM 536 O O . LYS A 1 67 ? 5.773 -41.062 -37.125 1 86.56 67 LYS A O 1
ATOM 541 N N . PHE A 1 68 ? 7.027 -39.688 -35.875 1 92.75 68 PHE A N 1
ATOM 542 C CA . PHE A 1 68 ? 6.258 -38.531 -36.281 1 92.75 68 PHE A CA 1
ATOM 543 C C . PHE A 1 68 ? 7.086 -37.594 -37.156 1 92.75 68 PHE A C 1
ATOM 545 O O . PHE A 1 68 ? 8.281 -37.438 -36.938 1 92.75 68 PHE A O 1
ATOM 552 N N . GLU A 1 69 ? 6.434 -37.125 -38.188 1 91.56 69 GLU A N 1
ATOM 553 C CA . GLU A 1 69 ? 7.047 -36.125 -39.094 1 91.56 69 GLU A CA 1
ATOM 554 C C . GLU A 1 69 ? 6.156 -34.906 -39.25 1 91.56 69 GLU A C 1
ATOM 556 O O . GLU A 1 69 ? 4.957 -35.062 -39.5 1 91.56 69 GLU A O 1
ATOM 561 N N . VAL A 1 70 ? 6.762 -33.781 -39.125 1 92.88 70 VAL A N 1
ATOM 562 C CA . VAL A 1 70 ? 6.016 -32.562 -39.312 1 92.88 70 VAL A CA 1
ATOM 563 C C . VAL A 1 70 ? 5.93 -32.219 -40.781 1 92.88 70 VAL A C 1
ATOM 565 O O . VAL A 1 70 ? 6.953 -31.969 -41.438 1 92.88 70 VAL A O 1
ATOM 568 N N . ASN A 1 71 ? 4.754 -32.094 -41.281 1 90.44 71 ASN A N 1
ATOM 569 C CA . ASN A 1 71 ? 4.551 -31.859 -42.688 1 90.44 71 ASN A CA 1
ATOM 570 C C . ASN A 1 71 ? 4.289 -30.391 -43 1 90.44 71 ASN A C 1
ATOM 572 O O . ASN A 1 71 ? 4.523 -29.922 -44.125 1 90.44 71 ASN A O 1
ATOM 576 N N . HIS A 1 72 ? 3.75 -29.766 -42.031 1 88.75 72 HIS A N 1
ATOM 577 C CA . HIS A 1 72 ? 3.4 -28.375 -42.219 1 88.75 72 HIS A CA 1
ATOM 578 C C . HIS A 1 72 ? 3.467 -27.594 -40.906 1 88.75 72 HIS A C 1
ATOM 580 O O . HIS A 1 72 ? 3.174 -28.141 -39.844 1 88.75 72 HIS A O 1
ATOM 586 N N . ARG A 1 73 ? 3.891 -26.328 -41 1 90.75 73 ARG A N 1
ATOM 587 C CA . ARG A 1 73 ? 3.906 -25.375 -39.906 1 90.75 73 ARG A CA 1
ATOM 588 C C . ARG A 1 73 ? 3.373 -24.016 -40.344 1 90.75 73 ARG A C 1
ATOM 590 O O . ARG A 1 73 ? 3.652 -23.562 -41.438 1 90.75 73 ARG A O 1
ATOM 597 N N . LYS A 1 74 ? 2.574 -23.469 -39.469 1 87.81 74 LYS A N 1
ATOM 598 C CA . LYS A 1 74 ? 2.062 -22.125 -39.75 1 87.81 74 LYS A CA 1
ATOM 599 C C . LYS A 1 74 ? 2.031 -21.266 -38.5 1 87.81 74 LYS A C 1
ATOM 601 O O . LYS A 1 74 ? 1.545 -21.703 -37.438 1 87.81 74 LYS A O 1
ATOM 606 N N . ILE A 1 75 ? 2.572 -20.094 -38.531 1 84.44 75 ILE A N 1
ATOM 607 C CA . ILE A 1 75 ? 2.543 -19.125 -37.438 1 84.44 75 ILE A CA 1
ATOM 608 C C . ILE A 1 75 ? 1.417 -18.125 -37.688 1 84.44 75 ILE A C 1
ATOM 610 O O . ILE A 1 75 ? 1.202 -17.672 -38.812 1 84.44 75 ILE A O 1
ATOM 614 N N . SER A 1 76 ? 0.671 -17.844 -36.625 1 78.88 76 SER A N 1
ATOM 615 C CA . SER A 1 76 ? -0.395 -16.859 -36.688 1 78.88 76 SER A CA 1
ATOM 616 C C . SER A 1 76 ? -0.302 -15.852 -35.531 1 78.88 76 SER A C 1
ATOM 618 O O . SER A 1 76 ? -0.06 -16.234 -34.406 1 78.88 76 SER A O 1
ATOM 620 N N . ALA A 1 77 ? -0.478 -14.617 -35.938 1 72.88 77 ALA A N 1
ATOM 621 C CA . ALA A 1 77 ? -0.488 -13.562 -34.906 1 72.88 77 ALA A CA 1
ATOM 622 C C . ALA A 1 77 ? -1.786 -13.578 -34.125 1 72.88 77 ALA A C 1
ATOM 624 O O . ALA A 1 77 ? -2.854 -13.875 -34.656 1 72.88 77 ALA A O 1
ATOM 625 N N . THR A 1 78 ? -1.599 -13.383 -32.844 1 75.62 78 THR A N 1
ATOM 626 C CA . THR A 1 78 ? -2.785 -13.328 -31.984 1 75.62 78 THR A CA 1
ATOM 627 C C . THR A 1 78 ? -3.201 -11.891 -31.719 1 75.62 78 THR A C 1
ATOM 629 O O . THR A 1 78 ? -2.35 -11.008 -31.578 1 75.62 78 THR A O 1
ATOM 632 N N . ASP A 1 79 ? -4.5 -11.703 -31.781 1 74.12 79 ASP A N 1
ATOM 633 C CA . ASP A 1 79 ? -5.109 -10.438 -31.375 1 74.12 79 ASP A CA 1
ATOM 634 C C . ASP A 1 79 ? -5.098 -10.281 -29.859 1 74.12 79 ASP A C 1
ATOM 636 O O . ASP A 1 79 ? -5.559 -11.164 -29.141 1 74.12 79 ASP A O 1
ATOM 640 N N . SER A 1 80 ? -4.496 -9.219 -29.406 1 77.38 80 SER A N 1
ATOM 641 C CA . SER A 1 80 ? -4.363 -8.945 -27.969 1 77.38 80 SER A CA 1
ATOM 642 C C . SER A 1 80 ? -5.727 -8.844 -27.297 1 77.38 80 SER A C 1
ATOM 644 O O . SER A 1 80 ? -5.832 -8.953 -26.078 1 77.38 80 SER A O 1
ATOM 646 N N . ASN A 1 81 ? -6.715 -8.688 -28.047 1 84.19 81 ASN A N 1
ATOM 647 C CA . ASN A 1 81 ? -8.047 -8.523 -27.484 1 84.19 81 ASN A CA 1
ATOM 648 C C . ASN A 1 81 ? -8.758 -9.859 -27.312 1 84.19 81 ASN A C 1
ATOM 650 O O . ASN A 1 81 ? -9.867 -9.914 -26.781 1 84.19 81 ASN A O 1
ATOM 654 N N . ILE A 1 82 ? -8.141 -10.875 -27.766 1 88.81 82 ILE A N 1
ATOM 655 C CA . ILE A 1 82 ? -8.75 -12.195 -27.625 1 88.81 82 ILE A CA 1
ATOM 656 C C . ILE A 1 82 ? -8.445 -12.766 -26.25 1 88.81 82 ILE A C 1
ATOM 658 O O . ILE A 1 82 ? -7.277 -12.93 -25.875 1 88.81 82 ILE A O 1
ATOM 662 N N . MET A 1 83 ? -9.523 -13.086 -25.562 1 91.25 83 MET A N 1
ATOM 663 C CA . MET A 1 83 ? -9.414 -13.648 -24.219 1 91.25 83 MET A CA 1
ATOM 664 C C . MET A 1 83 ? -9.375 -15.172 -24.266 1 91.25 83 MET A C 1
ATOM 666 O O . MET A 1 83 ? -8.656 -15.805 -23.484 1 91.25 83 MET A O 1
ATOM 670 N N . TYR A 1 84 ? -10.266 -15.719 -25.078 1 93.81 84 TYR A N 1
ATOM 671 C CA . TYR A 1 84 ? -10.383 -17.156 -25.234 1 93.81 84 TYR A CA 1
ATOM 672 C C . TYR A 1 84 ? -10.516 -17.531 -26.719 1 93.81 84 TYR A C 1
ATOM 674 O O . TYR A 1 84 ? -11.047 -16.766 -27.516 1 93.81 84 TYR A O 1
ATOM 682 N N . ASN A 1 85 ? -10.008 -18.594 -27.125 1 91.44 85 ASN A N 1
ATOM 683 C CA . ASN A 1 85 ? -10.188 -19.281 -28.406 1 91.44 85 ASN A CA 1
ATOM 684 C C . ASN A 1 85 ? -10.242 -20.797 -28.219 1 91.44 85 ASN A C 1
ATOM 686 O O . ASN A 1 85 ? -9.203 -21.453 -28.094 1 91.44 85 ASN A O 1
ATOM 690 N N . GLU A 1 86 ? -11.453 -21.328 -28.234 1 93.5 86 GLU A N 1
ATOM 691 C CA . GLU A 1 86 ? -11.641 -22.734 -27.906 1 93.5 86 GLU A CA 1
ATOM 692 C C . GLU A 1 86 ? -12.289 -23.484 -29.047 1 93.5 86 GLU A C 1
ATOM 694 O O . GLU A 1 86 ? -13.359 -23.109 -29.531 1 93.5 86 GLU A O 1
ATOM 699 N N . GLU A 1 87 ? -11.633 -24.531 -29.484 1 92.88 87 GLU A N 1
ATOM 700 C CA . GLU A 1 87 ? -12.164 -25.391 -30.531 1 92.88 87 GLU A CA 1
ATOM 701 C C . GLU A 1 87 ? -13.234 -26.328 -29.984 1 92.88 87 GLU A C 1
ATOM 703 O O . GLU A 1 87 ? -13.086 -26.875 -28.891 1 92.88 87 GLU A O 1
ATOM 708 N N . ALA A 1 88 ? -14.305 -26.516 -30.797 1 93.94 88 ALA A N 1
ATOM 709 C CA . ALA A 1 88 ? -15.352 -27.453 -30.406 1 93.94 88 ALA A CA 1
ATOM 710 C C . ALA A 1 88 ? -14.867 -28.906 -30.562 1 93.94 88 ALA A C 1
ATOM 712 O O . ALA A 1 88 ? -14.023 -29.188 -31.406 1 93.94 88 ALA A O 1
ATOM 713 N N . PRO A 1 89 ? -15.461 -29.797 -29.766 1 88.69 89 PRO A N 1
ATOM 714 C CA . PRO A 1 89 ? -15.039 -31.203 -29.812 1 88.69 89 PRO A CA 1
ATOM 715 C C . PRO A 1 89 ? -15.18 -31.812 -31.203 1 88.69 89 PRO A C 1
ATOM 717 O O . PRO A 1 89 ? -14.414 -32.719 -31.562 1 88.69 89 PRO A O 1
ATOM 720 N N . SER A 1 90 ? -16.109 -31.344 -32 1 89 90 SER A N 1
ATOM 721 C CA . SER A 1 90 ? -16.297 -31.875 -33.344 1 89 90 SER A CA 1
ATOM 722 C C . SER A 1 90 ? -15.227 -31.344 -34.312 1 89 90 SER A C 1
ATOM 724 O O . SER A 1 90 ? -15.047 -31.891 -35.406 1 89 90 SER A O 1
ATOM 726 N N . GLY A 1 91 ? -14.617 -30.25 -33.938 1 88.44 91 GLY A N 1
ATOM 727 C CA . GLY A 1 91 ? -13.664 -29.578 -34.812 1 88.44 91 GLY A CA 1
ATOM 728 C C . GLY A 1 91 ? -14.328 -28.656 -35.812 1 88.44 91 GLY A C 1
ATOM 729 O O . GLY A 1 91 ? -13.648 -27.984 -36.594 1 88.44 91 GLY A O 1
ATOM 730 N N . GLN A 1 92 ? -15.586 -28.484 -35.656 1 88.62 92 GLN A N 1
ATOM 731 C CA . GLN A 1 92 ? -16.328 -27.75 -36.688 1 88.62 92 GLN A CA 1
ATOM 732 C C . GLN A 1 92 ? -16.469 -26.281 -36.281 1 88.62 92 GLN A C 1
ATOM 734 O O . GLN A 1 92 ? -16.703 -25.422 -37.156 1 88.62 92 GLN A O 1
ATOM 739 N N . PHE A 1 93 ? -16.406 -26.047 -35.062 1 92.75 93 PHE A N 1
ATOM 740 C CA . PHE A 1 93 ? -16.672 -24.688 -34.594 1 92.75 93 PHE A CA 1
ATOM 741 C C . PHE A 1 93 ? -15.555 -24.219 -33.656 1 92.75 93 PHE A C 1
ATOM 743 O O . PHE A 1 93 ? -14.82 -25.031 -33.094 1 92.75 93 PHE A O 1
ATOM 750 N N . ASN A 1 94 ? -15.422 -22.906 -33.594 1 93.94 94 ASN A N 1
ATOM 751 C CA . ASN A 1 94 ? -14.578 -22.25 -32.594 1 93.94 94 ASN A CA 1
ATOM 752 C C . ASN A 1 94 ? -15.344 -21.172 -31.828 1 93.94 94 ASN A C 1
ATOM 754 O O . ASN A 1 94 ? -16.156 -20.453 -32.406 1 93.94 94 ASN A O 1
ATOM 758 N N . ALA A 1 95 ? -15.172 -21.172 -30.594 1 96.31 95 ALA A N 1
ATOM 759 C CA . ALA A 1 95 ? -15.688 -20.078 -29.781 1 96.31 95 ALA A CA 1
ATOM 760 C C . ALA A 1 95 ? -14.578 -19.109 -29.391 1 96.31 95 ALA A C 1
ATOM 762 O O . ALA A 1 95 ? -13.586 -19.516 -28.766 1 96.31 95 ALA A O 1
ATOM 763 N N . ILE A 1 96 ? -14.734 -17.844 -29.719 1 94.12 96 ILE A N 1
ATOM 764 C CA . ILE A 1 96 ? -13.758 -16.797 -29.422 1 94.12 96 ILE A CA 1
ATOM 765 C C . ILE A 1 96 ? -14.398 -15.727 -28.531 1 94.12 96 ILE A C 1
ATOM 767 O O . ILE A 1 96 ? -15.492 -15.242 -28.828 1 94.12 96 ILE A O 1
ATOM 771 N N . ILE A 1 97 ? -13.828 -15.445 -27.406 1 95.31 97 ILE A N 1
ATOM 772 C CA . ILE A 1 97 ? -14.25 -14.312 -26.594 1 95.31 97 ILE A CA 1
ATOM 773 C C . ILE A 1 97 ? -13.305 -13.133 -26.828 1 95.31 97 ILE A C 1
ATOM 775 O O . ILE A 1 97 ? -12.102 -13.234 -26.609 1 95.31 97 ILE A O 1
ATOM 779 N N . ARG A 1 98 ? -13.844 -11.992 -27.172 1 92 98 ARG A N 1
ATOM 780 C CA . ARG A 1 98 ? -13.07 -10.812 -27.531 1 92 98 ARG A CA 1
ATOM 781 C C . ARG A 1 98 ? -13.5 -9.602 -26.703 1 92 98 ARG A C 1
ATOM 783 O O . ARG A 1 98 ? -14.695 -9.391 -26.484 1 92 98 ARG A O 1
ATOM 790 N N . LYS A 1 99 ? -12.508 -8.867 -26.219 1 90.12 99 LYS A N 1
ATOM 791 C CA . LYS A 1 99 ? -12.766 -7.582 -25.578 1 90.12 99 LYS A CA 1
ATOM 792 C C . LYS A 1 99 ? -12.789 -6.449 -26.594 1 90.12 99 LYS A C 1
ATOM 794 O O . LYS A 1 99 ? -12.016 -6.453 -27.547 1 90.12 99 LYS A O 1
ATOM 799 N N . PHE A 1 100 ? -13.719 -5.547 -26.344 1 83.88 100 PHE A N 1
ATOM 800 C CA . PHE A 1 100 ? -13.828 -4.398 -27.234 1 83.88 100 PHE A CA 1
ATOM 801 C C . PHE A 1 100 ? -14.055 -3.117 -26.438 1 83.88 100 PHE A C 1
ATOM 803 O O . PHE A 1 100 ? -14.969 -3.043 -25.609 1 83.88 100 PHE A O 1
ATOM 810 N N . THR A 1 101 ? -13.094 -2.211 -26.531 1 78.88 101 THR A N 1
ATOM 811 C CA . THR A 1 101 ? -13.289 -0.895 -25.938 1 78.88 101 THR A CA 1
ATOM 812 C C . THR A 1 101 ? -13.688 0.127 -27 1 78.88 101 THR A C 1
ATOM 814 O O . THR A 1 101 ? -12.898 0.435 -27.891 1 78.88 101 THR A O 1
ATOM 817 N N . PRO A 1 102 ? -14.805 0.679 -26.828 1 76.38 102 PRO A N 1
ATOM 818 C CA . PRO A 1 102 ? -15.211 1.67 -27.828 1 76.38 102 PRO A CA 1
ATOM 819 C C . PRO A 1 102 ? -14.328 2.916 -27.812 1 76.38 102 PRO A C 1
ATOM 821 O O . PRO A 1 102 ? -13.789 3.285 -26.766 1 76.38 102 PRO A O 1
ATOM 824 N N . LYS A 1 103 ? -13.93 3.574 -28.844 1 60.94 103 LYS A N 1
ATOM 825 C CA . LYS A 1 103 ? -13.086 4.75 -29.016 1 60.94 103 LYS A CA 1
ATOM 826 C C . LYS A 1 103 ? -13.625 5.941 -28.234 1 60.94 103 LYS A C 1
ATOM 828 O O . LYS A 1 103 ? -12.852 6.75 -27.719 1 60.94 103 LYS A O 1
ATOM 833 N N . LYS A 1 104 ? -14.875 6.219 -28.281 1 58.09 104 LYS A N 1
ATOM 834 C CA . LYS A 1 104 ? -15.398 7.441 -27.672 1 58.09 104 LYS A CA 1
ATOM 835 C C . LYS A 1 104 ? -15.609 7.273 -26.172 1 58.09 104 LYS A C 1
ATOM 837 O O . LYS A 1 104 ? -16.547 7.844 -25.609 1 58.09 104 LYS A O 1
ATOM 842 N N . GLY A 1 105 ? -14.75 6.508 -25.453 1 66.25 105 GLY A N 1
ATOM 843 C CA . GLY A 1 105 ? -14.75 6.5 -24 1 66.25 105 GLY A CA 1
ATOM 844 C C . GLY A 1 105 ? -15.836 5.621 -23.406 1 66.25 105 GLY A C 1
ATOM 845 O O . GLY A 1 105 ? -16.234 5.809 -22.25 1 66.25 105 GLY A O 1
ATOM 846 N N . GLY A 1 106 ? -16.406 4.746 -24.172 1 67.56 106 GLY A N 1
ATOM 847 C CA . GLY A 1 106 ? -17.484 3.936 -23.609 1 67.56 106 GLY A CA 1
ATOM 848 C C . GLY A 1 106 ? -16.969 2.756 -22.812 1 67.56 106 GLY A C 1
ATOM 849 O O . GLY A 1 106 ? -15.766 2.561 -22.672 1 67.56 106 GLY A O 1
ATOM 850 N N . GLU A 1 107 ? -17.891 2.098 -21.984 1 78.12 107 GLU A N 1
ATOM 851 C CA . GLU A 1 107 ? -17.594 0.929 -21.172 1 78.12 107 GLU A CA 1
ATOM 852 C C . GLU A 1 107 ? -17.094 -0.232 -22.016 1 78.12 107 GLU A C 1
ATOM 854 O O . GLU A 1 107 ? -17.484 -0.377 -23.172 1 78.12 107 GLU A O 1
ATOM 859 N N . GLU A 1 108 ? -16.141 -1.031 -21.578 1 83.38 108 GLU A N 1
ATOM 860 C CA . GLU A 1 108 ? -15.617 -2.236 -22.219 1 83.38 108 GLU A CA 1
ATOM 861 C C . GLU A 1 108 ? -16.734 -3.227 -22.531 1 83.38 108 GLU A C 1
ATOM 863 O O . GLU A 1 108 ? -17.656 -3.406 -21.734 1 83.38 108 GLU A O 1
ATOM 868 N N . LYS A 1 109 ? -16.781 -3.721 -23.734 1 87.5 109 LYS A N 1
ATOM 869 C CA . LYS A 1 109 ? -17.688 -4.797 -24.125 1 87.5 109 LYS A CA 1
ATOM 870 C C . LYS A 1 109 ? -16.938 -6.117 -24.266 1 87.5 109 LYS A C 1
ATOM 872 O O . LYS A 1 109 ? -15.711 -6.133 -24.406 1 87.5 109 LYS A O 1
ATOM 877 N N . GLN A 1 110 ? -17.656 -7.191 -24.125 1 93.06 110 GLN A N 1
ATOM 878 C CA . GLN A 1 110 ? -17.125 -8.539 -24.344 1 93.06 110 GLN A CA 1
ATOM 879 C C . GLN A 1 110 ? -18.047 -9.344 -25.25 1 93.06 110 GLN A C 1
ATOM 881 O O . GLN A 1 110 ? -19.234 -9.5 -24.969 1 93.06 110 GLN A O 1
ATOM 886 N N . PHE A 1 111 ? -17.5 -9.812 -26.344 1 93.38 111 PHE A N 1
ATOM 887 C CA . PHE A 1 111 ? -18.281 -10.562 -27.328 1 93.38 111 PHE A CA 1
ATOM 888 C C . PHE A 1 111 ? -17.859 -12.031 -27.344 1 93.38 111 PHE A C 1
ATOM 890 O O . PHE A 1 111 ? -16.672 -12.344 -27.281 1 93.38 111 PHE A O 1
ATOM 897 N N . ILE A 1 112 ? -18.812 -12.867 -27.359 1 96.12 112 ILE A N 1
ATOM 898 C CA . ILE A 1 112 ? -18.578 -14.273 -27.672 1 96.12 112 ILE A CA 1
ATOM 899 C C . ILE A 1 112 ? -18.938 -14.539 -29.141 1 96.12 112 ILE A C 1
ATOM 901 O O . ILE A 1 112 ? -20.078 -14.328 -29.562 1 96.12 112 ILE A O 1
ATOM 905 N N . GLU A 1 113 ? -17.922 -14.977 -29.844 1 95.31 113 GLU A N 1
ATOM 906 C CA . GLU A 1 113 ? -18.078 -15.258 -31.266 1 95.31 113 GLU A CA 1
ATOM 907 C C . GLU A 1 113 ? -18 -16.75 -31.547 1 95.31 113 GLU A C 1
ATOM 909 O O . GLU A 1 113 ? -17.172 -17.453 -30.969 1 95.31 113 GLU A O 1
ATOM 914 N N . ILE A 1 114 ? -18.953 -17.203 -32.375 1 95.69 114 ILE A N 1
ATOM 915 C CA . ILE A 1 114 ? -18.906 -18.578 -32.844 1 95.69 114 ILE A CA 1
ATOM 916 C C . ILE A 1 114 ? -18.5 -18.609 -34.312 1 95.69 114 ILE A C 1
ATOM 918 O O . ILE A 1 114 ? -19.125 -17.969 -35.156 1 95.69 114 ILE A O 1
ATOM 922 N N . TRP A 1 115 ? -17.438 -19.359 -34.531 1 93.25 115 TRP A N 1
ATOM 923 C CA . TRP A 1 115 ? -16.906 -19.453 -35.875 1 93.25 115 TRP A CA 1
ATOM 924 C C . TRP A 1 115 ? -17 -20.875 -36.406 1 93.25 115 TRP A C 1
ATOM 926 O O . TRP A 1 115 ? -16.828 -21.844 -35.656 1 93.25 115 TRP A O 1
ATOM 936 N N . ASN A 1 116 ? -17.312 -21 -37.625 1 91.25 116 ASN A N 1
ATOM 937 C CA . ASN A 1 116 ? -17.047 -22.25 -38.312 1 91.25 116 ASN A CA 1
ATOM 938 C C . ASN A 1 116 ? -15.789 -22.172 -39.188 1 91.25 116 ASN A C 1
ATOM 940 O O . ASN A 1 116 ? -14.977 -21.25 -39.031 1 91.25 116 ASN A O 1
ATOM 944 N N . HIS A 1 117 ? -15.555 -23.203 -40.031 1 83.88 117 HIS A N 1
ATOM 945 C CA . HIS A 1 117 ? -14.312 -23.266 -40.812 1 83.88 117 HIS A CA 1
ATOM 946 C C . HIS A 1 117 ? -14.242 -22.141 -41.844 1 83.88 117 HIS A C 1
ATOM 948 O O . HIS A 1 117 ? -13.164 -21.828 -42.344 1 83.88 117 HIS A O 1
ATOM 954 N N . CYS A 1 118 ? -15.297 -21.422 -41.906 1 83 118 CYS A N 1
ATOM 955 C CA . CYS A 1 118 ? -15.344 -20.484 -43 1 83 118 CYS A CA 1
ATOM 956 C C . CYS A 1 118 ? -15.57 -19.062 -42.5 1 83 118 CYS A C 1
ATOM 958 O O . CYS A 1 118 ? -14.977 -18.109 -43 1 83 118 CYS A O 1
ATOM 960 N N . LYS A 1 119 ? -16.375 -18.922 -41.531 1 87.69 119 LYS A N 1
ATOM 961 C CA . LYS A 1 119 ? -16.797 -17.578 -41.188 1 87.69 119 LYS A CA 1
ATOM 962 C C . LYS A 1 119 ? -17.344 -17.547 -39.75 1 87.69 119 LYS A C 1
ATOM 964 O O . LYS A 1 119 ? -17.625 -18.594 -39.156 1 87.69 119 LYS A O 1
ATOM 969 N N . LYS A 1 120 ? -17.453 -16.297 -39.25 1 90.5 120 LYS A N 1
ATOM 970 C CA . LYS A 1 120 ? -18.203 -16.078 -38.031 1 90.5 120 LYS A CA 1
ATOM 971 C C . LYS A 1 120 ? -19.703 -16.297 -38.219 1 90.5 120 LYS A C 1
ATOM 973 O O . LYS A 1 120 ? -20.312 -15.672 -39.094 1 90.5 120 LYS A O 1
ATOM 978 N N . ILE A 1 121 ? -20.281 -17.141 -37.438 1 92.94 121 ILE A N 1
ATOM 979 C CA . ILE A 1 121 ? -21.672 -17.516 -37.75 1 92.94 121 ILE A CA 1
ATOM 980 C C . ILE A 1 121 ? -22.594 -16.922 -36.688 1 92.94 121 ILE A C 1
ATOM 982 O O . ILE A 1 121 ? -23.781 -16.75 -36.938 1 92.94 121 ILE A O 1
ATOM 986 N N . LYS A 1 122 ? -22.125 -16.688 -35.5 1 93.5 122 LYS A N 1
ATOM 987 C CA . LYS A 1 122 ? -22.906 -16.062 -34.406 1 93.5 122 LYS A CA 1
ATOM 988 C C . LYS A 1 122 ? -22.047 -15.133 -33.562 1 93.5 122 LYS A C 1
ATOM 990 O O . LYS A 1 122 ? -20.812 -15.266 -33.531 1 93.5 122 LYS A O 1
ATOM 995 N N . GLN A 1 123 ? -22.609 -14.188 -33 1 94.31 123 GLN A N 1
ATOM 996 C CA . GLN A 1 123 ? -21.969 -13.266 -32.062 1 94.31 123 GLN A CA 1
ATOM 997 C C . GLN A 1 123 ? -22.922 -12.836 -30.953 1 94.31 123 GLN A C 1
ATOM 999 O O . GLN A 1 123 ? -24.109 -12.586 -31.219 1 94.31 123 GLN A O 1
ATOM 1004 N N . TYR A 1 124 ? -22.422 -12.758 -29.75 1 94.06 124 TYR A N 1
ATOM 1005 C CA . TYR A 1 124 ? -23.219 -12.375 -28.594 1 94.06 124 TYR A CA 1
ATOM 1006 C C . TYR A 1 124 ? -22.531 -11.289 -27.781 1 94.06 124 TYR A C 1
ATOM 1008 O O . TYR A 1 124 ? -21.406 -11.469 -27.328 1 94.06 124 TYR A O 1
ATOM 1016 N N . ASP A 1 125 ? -23.141 -10.133 -27.625 1 91.69 125 ASP A N 1
ATOM 1017 C CA . ASP A 1 125 ? -22.703 -9.141 -26.641 1 91.69 125 ASP A CA 1
ATOM 1018 C C . ASP A 1 125 ? -23.203 -9.5 -25.25 1 91.69 125 ASP A C 1
ATOM 1020 O O . ASP A 1 125 ? -24.266 -9.047 -24.812 1 91.69 125 ASP A O 1
ATOM 1024 N N . VAL A 1 126 ? -22.391 -10.188 -24.562 1 91.31 126 VAL A N 1
ATOM 1025 C CA . VAL A 1 126 ? -22.859 -10.867 -23.359 1 91.31 126 VAL A CA 1
ATOM 1026 C C . VAL A 1 126 ? -23.078 -9.852 -22.25 1 91.31 126 VAL A C 1
ATOM 1028 O O . VAL A 1 126 ? -23.906 -10.055 -21.359 1 91.31 126 VAL A O 1
ATOM 1031 N N . LEU A 1 127 ? -22.391 -8.742 -22.188 1 89.69 127 LEU A N 1
ATOM 1032 C CA . LEU A 1 127 ? -22.531 -7.766 -21.109 1 89.69 127 LEU A CA 1
ATOM 1033 C C . LEU A 1 127 ? -23.797 -6.941 -21.281 1 89.69 127 LEU A C 1
ATOM 1035 O O . LEU A 1 127 ? -24.375 -6.453 -20.312 1 89.69 127 LEU A O 1
ATOM 1039 N N . SER A 1 128 ? -24.234 -6.789 -22.469 1 86.44 128 SER A N 1
ATOM 1040 C CA . SER A 1 128 ? -25.438 -6 -22.75 1 86.44 128 SER A CA 1
ATOM 1041 C C . SER A 1 128 ? -26.672 -6.66 -22.172 1 86.44 128 SER A C 1
ATOM 1043 O O . SER A 1 128 ? -27.688 -5.992 -21.938 1 86.44 128 SER A O 1
ATOM 1045 N N . GLN A 1 129 ? -26.578 -7.969 -21.969 1 89.19 129 GLN A N 1
ATOM 1046 C CA . GLN A 1 129 ? -27.719 -8.688 -21.422 1 89.19 129 GLN A CA 1
ATOM 1047 C C . GLN A 1 129 ? -27.859 -8.414 -19.922 1 89.19 129 GLN A C 1
ATOM 1049 O O . GLN A 1 129 ? -28.906 -8.711 -19.328 1 89.19 129 GLN A O 1
ATOM 1054 N N . GLU A 1 130 ? -26.906 -7.898 -19.266 1 89.06 130 GLU A N 1
ATOM 1055 C CA . GLU A 1 130 ? -26.891 -7.465 -17.875 1 89.06 130 GLU A CA 1
ATOM 1056 C C . GLU A 1 130 ? -27.234 -8.617 -16.938 1 89.06 130 GLU A C 1
ATOM 1058 O O . GLU A 1 130 ? -27.969 -8.438 -15.969 1 89.06 130 GLU A O 1
ATOM 1063 N N . LYS A 1 131 ? -26.812 -9.844 -17.375 1 92.5 131 LYS A N 1
ATOM 1064 C CA . LYS A 1 131 ? -27.016 -11.023 -16.547 1 92.5 131 LYS A CA 1
ATOM 1065 C C . LYS A 1 131 ? -25.859 -11.234 -15.578 1 92.5 131 LYS A C 1
ATOM 1067 O O . LYS A 1 131 ? -26.016 -11.875 -14.539 1 92.5 131 LYS A O 1
ATOM 1072 N N . HIS A 1 132 ? -24.781 -10.82 -15.945 1 94.31 132 HIS A N 1
ATOM 1073 C CA . HIS A 1 132 ? -23.562 -10.961 -15.164 1 94.31 132 HIS A CA 1
ATOM 1074 C C . HIS A 1 132 ? -22.562 -9.859 -15.492 1 94.31 132 HIS A C 1
ATOM 1076 O O . HIS A 1 132 ? -22.797 -9.055 -16.406 1 94.31 132 HIS A O 1
ATOM 1082 N N . GLY A 1 133 ? -21.469 -9.75 -14.641 1 93.19 133 GLY A N 1
ATOM 1083 C CA . GLY A 1 133 ? -20.391 -8.812 -14.914 1 93.19 133 GLY A CA 1
ATOM 1084 C C . GLY A 1 133 ? -19.359 -9.352 -15.891 1 93.19 133 GLY A C 1
ATOM 1085 O O . GLY A 1 133 ? -19.672 -10.203 -16.734 1 93.19 133 GLY A O 1
ATOM 1086 N N . LYS A 1 134 ? -18.172 -8.852 -15.852 1 93.56 134 LYS A N 1
ATOM 1087 C CA . LYS A 1 134 ? -17.109 -9.188 -16.797 1 93.56 134 LYS A CA 1
ATOM 1088 C C . LYS A 1 134 ? -16.75 -10.664 -16.719 1 93.56 134 LYS A C 1
ATOM 1090 O O . LYS A 1 134 ? -16.703 -11.242 -15.641 1 93.56 134 LYS A O 1
ATOM 1095 N N . ILE A 1 135 ? -16.469 -11.258 -17.875 1 96.06 135 ILE A N 1
ATOM 1096 C CA . ILE A 1 135 ? -15.992 -12.633 -17.969 1 96.06 135 ILE A CA 1
ATOM 1097 C C . ILE A 1 135 ? -14.578 -12.734 -17.391 1 96.06 135 ILE A C 1
ATOM 1099 O O . ILE A 1 135 ? -13.742 -11.875 -17.641 1 96.06 135 ILE A O 1
ATOM 1103 N N . CYS A 1 136 ? -14.398 -13.797 -16.609 1 95 136 CYS A N 1
ATOM 1104 C CA . CYS A 1 136 ? -13.078 -14.008 -16.031 1 95 136 CYS A CA 1
ATOM 1105 C C . CYS A 1 136 ? -12.094 -14.484 -17.094 1 95 136 CYS A C 1
ATOM 1107 O O . CYS A 1 136 ? -12.383 -15.414 -17.844 1 95 136 CYS A O 1
ATOM 1109 N N . PRO A 1 137 ? -10.977 -13.812 -17.156 1 92.44 137 PRO A N 1
ATOM 1110 C CA . PRO A 1 137 ? -9.938 -14.32 -18.047 1 92.44 137 PRO A CA 1
ATOM 1111 C C . PRO A 1 137 ? -9.297 -15.609 -17.531 1 92.44 137 PRO A C 1
ATOM 1113 O O . PRO A 1 137 ? -9.641 -16.094 -16.453 1 92.44 137 PRO A O 1
ATOM 1116 N N . LYS A 1 138 ? -8.367 -16.109 -18.359 1 89.94 138 LYS A N 1
ATOM 1117 C CA . LYS A 1 138 ? -7.59 -17.25 -17.922 1 89.94 138 LYS A CA 1
ATOM 1118 C C . LYS A 1 138 ? -6.605 -16.859 -16.828 1 89.94 138 LYS A C 1
ATOM 1120 O O . LYS A 1 138 ? -5.523 -16.344 -17.109 1 89.94 138 LYS A O 1
ATOM 1125 N N . ASP A 1 139 ? -6.988 -17.094 -15.609 1 89.38 139 ASP A N 1
ATOM 1126 C CA . ASP A 1 139 ? -6.172 -16.641 -14.492 1 89.38 139 ASP A CA 1
ATOM 1127 C C . ASP A 1 139 ? -5.559 -17.812 -13.734 1 89.38 139 ASP A C 1
ATOM 1129 O O . ASP A 1 139 ? -4.918 -17.625 -12.695 1 89.38 139 ASP A O 1
ATOM 1133 N N . GLY A 1 140 ? -5.77 -19 -14.203 1 87.56 140 GLY A N 1
ATOM 1134 C CA . GLY A 1 140 ? -5.172 -20.172 -13.594 1 87.56 140 GLY A CA 1
ATOM 1135 C C . GLY A 1 140 ? -6.012 -20.75 -12.477 1 87.56 140 GLY A C 1
ATOM 1136 O O . GLY A 1 140 ? -5.801 -21.891 -12.07 1 87.56 140 GLY A O 1
ATOM 1137 N N . GLN A 1 141 ? -7.059 -20 -12.039 1 92.38 141 GLN A N 1
ATOM 1138 C CA . GLN A 1 141 ? -7.883 -20.453 -10.922 1 92.38 141 GLN A CA 1
ATOM 1139 C C . GLN A 1 141 ? -9.359 -20.5 -11.305 1 92.38 141 GLN A C 1
ATOM 1141 O O . GLN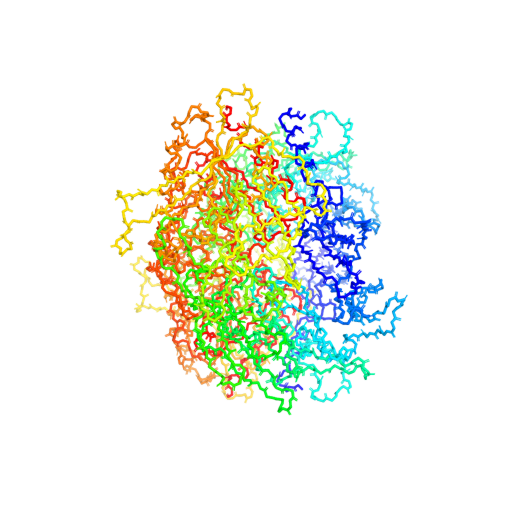 A 1 141 ? -9.977 -21.562 -11.266 1 92.38 141 GLN A O 1
ATOM 1146 N N . PHE A 1 142 ? -9.891 -19.422 -11.812 1 95.88 142 PHE A N 1
ATOM 1147 C CA . PHE A 1 142 ? -11.344 -19.297 -11.875 1 95.88 142 PHE A CA 1
ATOM 1148 C C . PHE A 1 142 ? -11.836 -19.438 -13.312 1 95.88 142 PHE A C 1
ATOM 1150 O O . PHE A 1 142 ? -12.711 -20.266 -13.594 1 95.88 142 PHE A O 1
ATOM 1157 N N . GLY A 1 143 ? -11.281 -18.766 -14.219 1 94.62 143 GLY A N 1
ATOM 1158 C CA . GLY A 1 143 ? -11.812 -18.609 -15.562 1 94.62 143 GLY A CA 1
ATOM 1159 C C . GLY A 1 143 ? -11.75 -19.891 -16.375 1 94.62 143 GLY A C 1
ATOM 1160 O O . GLY A 1 143 ? -10.805 -20.672 -16.25 1 94.62 143 GLY A O 1
ATOM 1161 N N . CYS A 1 144 ? -12.812 -20.094 -17.266 1 95.06 144 CYS A N 1
ATOM 1162 C CA . CYS A 1 144 ? -12.836 -21.203 -18.203 1 95.06 144 CYS A CA 1
ATOM 1163 C C . CYS A 1 144 ? -13.789 -20.906 -19.359 1 95.06 144 CYS A C 1
ATOM 1165 O O . CYS A 1 144 ? -14.586 -19.984 -19.297 1 95.06 144 CYS A O 1
ATOM 1167 N N . LEU A 1 145 ? -13.633 -21.594 -20.375 1 96.88 145 LEU A N 1
ATOM 1168 C CA . LEU A 1 145 ? -14.547 -21.625 -21.516 1 96.88 145 LEU A CA 1
ATOM 1169 C C . LEU A 1 145 ? -14.609 -23.031 -22.109 1 96.88 145 LEU A C 1
ATOM 1171 O O . LEU A 1 145 ? -13.602 -23.547 -22.609 1 96.88 145 LEU A O 1
ATOM 1175 N N . HIS A 1 146 ? -15.828 -23.641 -22.062 1 97.06 146 HIS A N 1
ATOM 1176 C CA . HIS A 1 146 ? -15.953 -25 -22.547 1 97.06 146 HIS A CA 1
ATOM 1177 C C . HIS A 1 146 ? -17.219 -25.188 -23.359 1 97.06 146 HIS A C 1
ATOM 1179 O O . HIS A 1 146 ? -18.266 -24.609 -23.031 1 97.06 146 HIS A O 1
ATOM 1185 N N . TRP A 1 147 ? -17.125 -26.047 -24.422 1 96.75 147 TRP A N 1
ATOM 1186 C CA . TRP A 1 147 ? -18.266 -26.469 -25.219 1 96.75 147 TRP A CA 1
ATOM 1187 C C . TRP A 1 147 ? -19.016 -27.625 -24.547 1 96.75 147 TRP A C 1
ATOM 1189 O O . TRP A 1 147 ? -18.391 -28.531 -23.984 1 96.75 147 TRP A O 1
ATOM 1199 N N . SER A 1 148 ? -20.312 -27.531 -24.641 1 96.06 148 SER A N 1
ATOM 1200 C CA . SER A 1 148 ? -21.062 -28.734 -24.297 1 96.06 148 SER A CA 1
ATOM 1201 C C . SER A 1 148 ? -20.812 -29.844 -25.312 1 96.06 148 SER A C 1
ATOM 1203 O O . SER A 1 148 ? -20.297 -29.594 -26.406 1 96.06 148 SER A O 1
ATOM 1205 N N . LYS A 1 149 ? -21.188 -31.016 -24.906 1 92.25 149 LYS A N 1
ATOM 1206 C CA . LYS A 1 149 ? -20.984 -32.156 -25.797 1 92.25 149 LYS A CA 1
ATOM 1207 C C . LYS A 1 149 ? -21.719 -31.969 -27.109 1 92.25 149 LYS A C 1
ATOM 1209 O O . LYS A 1 149 ? -21.203 -32.281 -28.172 1 92.25 149 LYS A O 1
ATOM 1214 N N . ALA A 1 150 ? -22.938 -31.438 -27.031 1 94.12 150 ALA A N 1
ATOM 1215 C CA . ALA A 1 150 ? -23.766 -31.219 -28.203 1 94.12 150 ALA A CA 1
ATOM 1216 C C . ALA A 1 150 ? -23.328 -29.969 -28.969 1 94.12 150 ALA A C 1
ATOM 1218 O O . ALA A 1 150 ? -23.812 -29.719 -30.078 1 94.12 150 ALA A O 1
ATOM 1219 N N . GLU A 1 151 ? -22.469 -29.203 -28.469 1 95.81 151 GLU A N 1
ATOM 1220 C CA . GLU A 1 151 ? -21.922 -28 -29.078 1 95.81 151 GLU A CA 1
ATOM 1221 C C . GLU A 1 151 ? -23 -26.938 -29.281 1 95.81 151 GLU A C 1
ATOM 1223 O O . GLU A 1 151 ? -22.969 -26.203 -30.266 1 95.81 151 GLU A O 1
ATOM 1228 N N . ASP A 1 152 ? -23.969 -27.016 -28.406 1 96.56 152 ASP A N 1
ATOM 1229 C CA . ASP A 1 152 ? -25.062 -26.031 -28.469 1 96.56 152 ASP A CA 1
ATOM 1230 C C . ASP A 1 152 ? -25.016 -25.062 -27.297 1 96.56 152 ASP A C 1
ATOM 1232 O O . ASP A 1 152 ? -25.797 -24.125 -27.219 1 96.56 152 ASP A O 1
ATOM 1236 N N . LYS A 1 153 ? -24.141 -25.312 -26.375 1 97.62 153 LYS A N 1
ATOM 1237 C CA . LYS A 1 153 ? -23.984 -24.453 -25.203 1 97.62 153 LYS A CA 1
ATOM 1238 C C . LYS A 1 153 ? -22.5 -24.156 -24.938 1 97.62 153 LYS A C 1
ATOM 1240 O O . LYS A 1 153 ? -21.625 -24.953 -25.297 1 97.62 153 LYS A O 1
ATOM 1245 N N . LEU A 1 154 ? -22.219 -23.016 -24.297 1 98.12 154 LEU A N 1
ATOM 1246 C CA . LEU A 1 154 ? -20.891 -22.656 -23.781 1 98.12 154 LEU A CA 1
ATOM 1247 C C . LEU A 1 154 ? -20.953 -22.406 -22.281 1 98.12 154 LEU A C 1
ATOM 1249 O O . LEU A 1 154 ? -21.906 -21.797 -21.781 1 98.12 154 LEU A O 1
ATOM 1253 N N . LEU A 1 155 ? -20.016 -22.953 -21.609 1 98.12 155 LEU A N 1
ATOM 1254 C CA . LEU A 1 155 ? -19.844 -22.766 -20.172 1 98.12 155 LEU A CA 1
ATOM 1255 C C . LEU A 1 155 ? -18.688 -21.812 -19.891 1 98.12 155 LEU A C 1
ATOM 1257 O O . LEU A 1 155 ? -17.594 -21.969 -20.438 1 98.12 155 LEU A O 1
ATOM 1261 N N . TYR A 1 156 ? -18.859 -20.734 -19.109 1 98 156 TYR A N 1
ATOM 1262 C CA . TYR A 1 156 ? -17.781 -19.828 -18.734 1 98 156 TYR A CA 1
ATOM 1263 C C . TYR A 1 156 ? -18.047 -19.219 -17.375 1 98 156 TYR A C 1
ATOM 1265 O O . TYR A 1 156 ? -19.125 -19.406 -16.797 1 98 156 TYR A O 1
ATOM 1273 N N . VAL A 1 157 ? -17.047 -18.562 -16.766 1 97.31 157 VAL A N 1
ATOM 1274 C CA . VAL A 1 157 ? -17.125 -17.922 -15.445 1 97.31 157 VAL A CA 1
ATOM 1275 C C . VAL A 1 157 ? -17.047 -16.406 -15.602 1 97.31 157 VAL A C 1
ATOM 1277 O O . VAL A 1 157 ? -16.266 -15.898 -16.422 1 97.31 157 VAL A O 1
ATOM 1280 N N . SER A 1 158 ? -17.844 -15.672 -14.898 1 96.25 158 SER A N 1
ATOM 1281 C CA . SER A 1 158 ? -17.859 -14.211 -14.875 1 96.25 158 SER A CA 1
ATOM 1282 C C . SER A 1 158 ? -18.047 -13.68 -13.461 1 96.25 158 SER A C 1
ATOM 1284 O O . SER A 1 158 ? -18.281 -14.445 -12.531 1 96.25 158 SER A O 1
ATOM 1286 N N . GLU A 1 159 ? -17.906 -12.383 -13.312 1 94.06 159 GLU A N 1
ATOM 1287 C CA . GLU A 1 159 ? -18.359 -11.742 -12.086 1 94.06 159 GLU A CA 1
ATOM 1288 C C . GLU A 1 159 ? -19.875 -11.781 -11.969 1 94.06 159 GLU A C 1
ATOM 1290 O O . GLU A 1 159 ? -20.578 -11.688 -12.977 1 94.06 159 GLU A O 1
ATOM 1295 N N . ARG A 1 160 ? -20.312 -11.922 -10.734 1 92.62 160 ARG A N 1
ATOM 1296 C CA . ARG A 1 160 ? -21.75 -11.844 -10.492 1 92.62 160 ARG A CA 1
ATOM 1297 C C . ARG A 1 160 ? -22.25 -10.414 -10.695 1 92.62 160 ARG A C 1
ATOM 1299 O O . ARG A 1 160 ? -21.531 -9.453 -10.453 1 92.62 160 ARG A O 1
ATOM 1306 N N . LYS A 1 161 ? -23.453 -10.375 -11.156 1 89.06 161 LYS A N 1
ATOM 1307 C CA . LYS A 1 161 ? -24.094 -9.062 -11.227 1 89.06 161 LYS A CA 1
ATOM 1308 C C . LYS A 1 161 ? -24.297 -8.477 -9.836 1 89.06 161 LYS A C 1
ATOM 1310 O O . LYS A 1 161 ? -24.797 -9.156 -8.938 1 89.06 161 LYS A O 1
ATOM 1315 N N . THR A 1 162 ? -23.797 -7.281 -9.586 1 84.44 162 THR A N 1
ATOM 1316 C CA . THR A 1 162 ? -23.984 -6.605 -8.305 1 84.44 162 THR A CA 1
ATOM 1317 C C . THR A 1 162 ? -24.984 -5.453 -8.445 1 84.44 162 THR A C 1
ATOM 1319 O O . THR A 1 162 ? -25.094 -4.844 -9.516 1 84.44 162 THR A O 1
ATOM 1322 N N . PRO A 1 163 ? -25.719 -5.227 -7.336 1 84.62 163 PRO A N 1
ATOM 1323 C CA . PRO A 1 163 ? -26.641 -4.082 -7.391 1 84.62 163 PRO A CA 1
ATOM 1324 C C . PRO A 1 163 ? -25.906 -2.764 -7.668 1 84.62 163 PRO A C 1
ATOM 1326 O O . PRO A 1 163 ? -24.781 -2.574 -7.227 1 84.62 163 PRO A O 1
ATOM 1329 N N . LYS A 1 164 ? -26.578 -1.971 -8.352 1 85.44 164 LYS A N 1
ATOM 1330 C CA . LYS A 1 164 ? -26.031 -0.647 -8.633 1 85.44 164 LYS A CA 1
ATOM 1331 C C . LYS A 1 164 ? -26 0.217 -7.379 1 85.44 164 LYS A C 1
ATOM 1333 O O . LYS A 1 164 ? -26.969 0.22 -6.602 1 85.44 164 LYS A O 1
ATOM 1338 N N . THR A 1 165 ? -24.906 0.885 -7.105 1 90.81 165 THR A N 1
ATOM 1339 C CA . THR A 1 165 ? -24.75 1.771 -5.957 1 90.81 165 THR A CA 1
ATOM 1340 C C . THR A 1 165 ? -24.5 3.205 -6.414 1 90.81 165 THR A C 1
ATOM 1342 O O . THR A 1 165 ? -23.859 3.43 -7.445 1 90.81 165 THR A O 1
ATOM 1345 N N . VAL A 1 166 ? -25.094 4.203 -5.672 1 89.94 166 VAL A N 1
ATOM 1346 C CA . VAL A 1 166 ? -24.906 5.609 -6.012 1 89.94 166 VAL A CA 1
ATOM 1347 C C . VAL A 1 166 ? -24.656 6.418 -4.738 1 89.94 166 VAL A C 1
ATOM 1349 O O . VAL A 1 166 ? -24.859 5.922 -3.629 1 89.94 166 VAL A O 1
ATOM 1352 N N . SER A 1 167 ? -24.234 7.656 -4.945 1 90.5 167 SER A N 1
ATOM 1353 C CA . SER A 1 167 ? -23.984 8.586 -3.848 1 90.5 167 SER A CA 1
ATOM 1354 C C . SER A 1 167 ? -25.281 9 -3.172 1 90.5 167 SER A C 1
ATOM 1356 O O . SER A 1 167 ? -26.344 9.039 -3.809 1 90.5 167 SER A O 1
ATOM 1358 N N . PHE A 1 168 ? -25.156 9.352 -1.894 1 91.12 168 PHE A N 1
ATOM 1359 C CA . PHE A 1 168 ? -26.297 9.953 -1.206 1 91.12 168 PHE A CA 1
ATOM 1360 C C . PHE A 1 168 ? -26.719 11.25 -1.892 1 91.12 168 PHE A C 1
ATOM 1362 O O . PHE A 1 168 ? -27.844 11.711 -1.727 1 91.12 168 PHE A O 1
ATOM 1369 N N . PHE A 1 169 ? -25.844 11.781 -2.619 1 88.88 169 PHE A N 1
ATOM 1370 C CA . PHE A 1 169 ? -26.047 13.117 -3.174 1 88.88 169 PHE A CA 1
ATOM 1371 C C . PHE A 1 169 ? -26.406 13.039 -4.652 1 88.88 169 PHE A C 1
ATOM 1373 O O . PHE A 1 169 ? -26.484 14.062 -5.332 1 88.88 169 PHE A O 1
ATOM 1380 N N . ASP A 1 170 ? -26.547 11.789 -5.117 1 85.31 170 ASP A N 1
ATOM 1381 C CA . ASP A 1 170 ? -27 11.602 -6.492 1 85.31 170 ASP A CA 1
ATOM 1382 C C . ASP A 1 170 ? -28.438 12.086 -6.672 1 85.31 170 ASP A C 1
ATOM 1384 O O . ASP A 1 170 ? -29.312 11.75 -5.875 1 85.31 170 ASP A O 1
ATOM 1388 N N . THR A 1 171 ? -28.656 12.945 -7.621 1 79.75 171 THR A N 1
ATOM 1389 C CA . THR A 1 171 ? -29.953 13.547 -7.824 1 79.75 171 THR A CA 1
ATOM 1390 C C . THR A 1 171 ? -30.672 12.898 -9 1 79.75 171 THR A C 1
ATOM 1392 O O . THR A 1 171 ? -31.828 13.234 -9.305 1 79.75 171 THR A O 1
ATOM 1395 N N . LYS A 1 172 ? -29.969 11.984 -9.641 1 74.19 172 LYS A N 1
ATOM 1396 C CA . LYS A 1 172 ? -30.594 11.414 -10.828 1 74.19 172 LYS A CA 1
ATOM 1397 C C . LYS A 1 172 ? -31.781 10.531 -10.469 1 74.19 172 LYS A C 1
ATOM 1399 O O . LYS A 1 172 ? -31.656 9.648 -9.609 1 74.19 172 LYS A O 1
ATOM 1404 N N . LYS A 1 173 ? -33.031 11.023 -10.922 1 65 173 LYS A N 1
ATOM 1405 C CA . LYS A 1 173 ? -34.25 10.242 -10.758 1 65 173 LYS A CA 1
ATOM 1406 C C . LYS A 1 173 ? -34.219 8.992 -11.625 1 65 173 LYS A C 1
ATOM 1408 O O . LYS A 1 173 ? -33.812 9.047 -12.789 1 65 173 LYS A O 1
ATOM 1413 N N . THR A 1 174 ? -34.094 7.805 -10.914 1 66.31 174 THR A N 1
ATOM 1414 C CA . THR A 1 174 ? -34.188 6.605 -11.742 1 66.31 174 THR A CA 1
ATOM 1415 C C . THR A 1 174 ? -35.625 6.133 -11.836 1 66.31 174 THR A C 1
ATOM 1417 O O . THR A 1 174 ? -36.375 6.152 -10.844 1 66.31 174 THR A O 1
ATOM 1420 N N . ASP A 1 175 ? -36.188 6.008 -13.008 1 66.56 175 ASP A N 1
ATOM 1421 C CA . ASP A 1 175 ? -37.531 5.52 -13.273 1 66.56 175 ASP A CA 1
ATOM 1422 C C . ASP A 1 175 ? -37.625 4.02 -13.008 1 66.56 175 ASP A C 1
ATOM 1424 O O . ASP A 1 175 ? -38.656 3.404 -13.273 1 66.56 175 ASP A O 1
ATOM 1428 N N . LYS A 1 176 ? -36.719 3.527 -12.32 1 68.19 176 LYS A N 1
ATOM 1429 C CA . LYS A 1 176 ? -36.75 2.086 -12.109 1 68.19 176 LYS A CA 1
ATOM 1430 C C . LYS A 1 176 ? -37.625 1.739 -10.906 1 68.19 176 LYS A C 1
ATOM 1432 O O . LYS A 1 176 ? -37.781 2.555 -9.992 1 68.19 176 LYS A O 1
ATOM 1437 N N . PRO A 1 177 ? -38.219 0.473 -11.062 1 71.19 177 PRO A N 1
ATOM 1438 C CA . PRO A 1 177 ? -38.969 0.008 -9.898 1 71.19 177 PRO A CA 1
ATOM 1439 C C . PRO A 1 177 ? -38.125 -0.03 -8.625 1 71.19 177 PRO A C 1
ATOM 1441 O O . PRO A 1 177 ? -36.906 -0.073 -8.695 1 71.19 177 PRO A O 1
ATOM 1444 N N . GLU A 1 178 ? -38.781 0.2 -7.508 1 63.66 178 GLU A N 1
ATOM 1445 C CA . GLU A 1 178 ? -38.156 0.302 -6.188 1 63.66 178 GLU A CA 1
ATOM 1446 C C . GLU A 1 178 ? -37.094 -0.781 -5.98 1 63.66 178 GLU A C 1
ATOM 1448 O O . GLU A 1 178 ? -36.031 -0.52 -5.414 1 63.66 178 GLU A O 1
ATOM 1453 N N . GLU A 1 179 ? -37.406 -2.008 -6.504 1 64.12 179 GLU A N 1
ATOM 1454 C CA . GLU A 1 179 ? -36.531 -3.143 -6.273 1 64.12 179 GLU A CA 1
ATOM 1455 C C . GLU A 1 179 ? -35.25 -3.01 -7.082 1 64.12 179 GLU A C 1
ATOM 1457 O O . GLU A 1 179 ? -34.219 -3.609 -6.738 1 64.12 179 GLU A O 1
ATOM 1462 N N . GLU A 1 180 ? -35.312 -2.145 -7.988 1 70.19 180 GLU A N 1
ATOM 1463 C CA . GLU A 1 180 ? -34.156 -2.012 -8.891 1 70.19 180 GLU A CA 1
ATOM 1464 C C . GLU A 1 180 ? -33.438 -0.683 -8.68 1 70.19 180 GLU A C 1
ATOM 1466 O O . GLU A 1 180 ? -32.531 -0.346 -9.422 1 70.19 180 GLU A O 1
ATOM 1471 N N . GLN A 1 181 ? -33.938 -0.088 -7.637 1 78.94 181 GLN A N 1
ATOM 1472 C CA . GLN A 1 181 ? -33.281 1.198 -7.379 1 78.94 181 GLN A CA 1
ATOM 1473 C C . GLN A 1 181 ? -31.875 1.013 -6.844 1 78.94 181 GLN A C 1
ATOM 1475 O O . GLN A 1 181 ? -31.609 0.086 -6.074 1 78.94 181 GLN A O 1
ATOM 1480 N N . PRO A 1 182 ? -31.031 1.852 -7.219 1 85.12 182 PRO A N 1
ATOM 1481 C CA . PRO A 1 182 ? -29.656 1.765 -6.727 1 85.12 182 PRO A CA 1
ATOM 1482 C C . PRO A 1 182 ? -29.562 2.01 -5.223 1 85.12 182 PRO A C 1
ATOM 1484 O O . PRO A 1 182 ? -30.375 2.738 -4.652 1 85.12 182 PRO A O 1
ATOM 1487 N N . THR A 1 183 ? -28.734 1.298 -4.621 1 87.44 183 THR A N 1
ATOM 1488 C CA . THR A 1 183 ? -28.469 1.498 -3.203 1 87.44 183 THR A CA 1
ATOM 1489 C C . THR A 1 183 ? -27.578 2.715 -2.988 1 87.44 183 THR A C 1
ATOM 1491 O O . THR A 1 183 ? -26.5 2.818 -3.592 1 87.44 183 THR A O 1
ATOM 1494 N N . ARG A 1 184 ? -28.016 3.609 -2.156 1 89.31 184 ARG A N 1
ATOM 1495 C CA . ARG A 1 184 ? -27.281 4.852 -1.936 1 89.31 184 ARG A CA 1
ATOM 1496 C C . ARG A 1 184 ? -26.234 4.676 -0.847 1 89.31 184 ARG A C 1
ATOM 1498 O O . ARG A 1 184 ? -26.484 4.012 0.162 1 89.31 184 ARG A O 1
ATOM 1505 N N . GLY A 1 185 ? -25.062 5.254 -1.067 1 92.56 185 GLY A N 1
ATOM 1506 C CA . GLY A 1 185 ? -24.062 5.395 -0.023 1 92.56 185 GLY A CA 1
ATOM 1507 C C . GLY A 1 185 ? -23.172 4.18 0.106 1 92.56 185 GLY A C 1
ATOM 1508 O O . GLY A 1 185 ? -22.438 4.043 1.089 1 92.56 185 GLY A O 1
ATOM 1509 N N . HIS A 1 186 ? -23.188 3.252 -0.84 1 93.62 186 HIS A N 1
ATOM 1510 C CA . HIS A 1 186 ? -22.406 2.021 -0.716 1 93.62 186 HIS A CA 1
ATOM 1511 C C . HIS A 1 186 ? -21.375 1.906 -1.834 1 93.62 186 HIS A C 1
ATOM 1513 O O . HIS A 1 186 ? -20.812 0.833 -2.051 1 93.62 186 HIS A O 1
ATOM 1519 N N . GLU A 1 187 ? -21.094 3.061 -2.555 1 92.31 187 GLU A N 1
ATOM 1520 C CA . GLU A 1 187 ? -20.172 3.078 -3.691 1 92.31 187 GLU A CA 1
ATOM 1521 C C . GLU A 1 187 ? -18.75 2.764 -3.256 1 92.31 187 GLU A C 1
ATOM 1523 O O . GLU A 1 187 ? -17.953 2.234 -4.039 1 92.31 187 GLU A O 1
ATOM 1528 N N . HIS A 1 188 ? -18.484 3.006 -2.035 1 94.81 188 HIS A N 1
ATOM 1529 C CA . HIS A 1 188 ? -17.109 2.908 -1.596 1 94.81 188 HIS A CA 1
ATOM 1530 C C . HIS A 1 188 ? -16.922 1.768 -0.599 1 94.81 188 HIS A C 1
ATOM 1532 O O . HIS A 1 188 ? -15.891 1.683 0.07 1 94.81 188 HIS A O 1
ATOM 1538 N N . ASP A 1 189 ? -17.906 0.884 -0.542 1 95.44 189 ASP A N 1
ATOM 1539 C CA . ASP A 1 189 ? -17.797 -0.275 0.338 1 95.44 189 ASP A CA 1
ATOM 1540 C C . ASP A 1 189 ? -16.609 -1.147 -0.046 1 95.44 189 ASP A C 1
ATOM 1542 O O . ASP A 1 189 ? -16.312 -1.323 -1.231 1 95.44 189 ASP A O 1
ATOM 1546 N N . PHE A 1 190 ? -15.977 -1.696 0.925 1 94.12 190 PHE A N 1
ATOM 1547 C CA . PHE A 1 190 ? -14.828 -2.576 0.735 1 94.12 190 PHE A CA 1
ATOM 1548 C C . PHE A 1 190 ? -15.25 -3.871 0.047 1 94.12 190 PHE A C 1
ATOM 1550 O O . PHE A 1 190 ? -16.234 -4.504 0.446 1 94.12 190 PHE A O 1
ATOM 1557 N N . LYS A 1 191 ? -14.539 -4.191 -1.001 1 92.62 191 LYS A N 1
ATOM 1558 C CA . LYS A 1 191 ? -14.727 -5.457 -1.701 1 92.62 191 LYS A CA 1
ATOM 1559 C C . LYS A 1 191 ? -13.461 -6.312 -1.641 1 92.62 191 LYS A C 1
ATOM 1561 O O . LYS A 1 191 ? -12.438 -5.961 -2.23 1 92.62 191 LYS A O 1
ATOM 1566 N N . GLU A 1 192 ? -13.562 -7.418 -0.99 1 93.19 192 GLU A N 1
ATOM 1567 C CA . GLU A 1 192 ? -12.406 -8.297 -0.852 1 93.19 192 GLU A CA 1
ATOM 1568 C C . GLU A 1 192 ? -12.133 -9.062 -2.145 1 93.19 192 GLU A C 1
ATOM 1570 O O . GLU A 1 192 ? -13.055 -9.312 -2.926 1 93.19 192 GLU A O 1
ATOM 1575 N N . ASP A 1 193 ? -10.953 -9.359 -2.432 1 95.5 193 ASP A N 1
ATOM 1576 C CA . ASP A 1 193 ? -10.531 -10.234 -3.527 1 95.5 193 ASP A CA 1
ATOM 1577 C C . ASP A 1 193 ? -9.562 -11.305 -3.037 1 95.5 193 ASP A C 1
ATOM 1579 O O . ASP A 1 193 ? -9.359 -11.461 -1.831 1 95.5 193 ASP A O 1
ATOM 1583 N N . TRP A 1 194 ? -9.039 -12.125 -3.891 1 95.81 194 TRP A N 1
ATOM 1584 C CA . TRP A 1 194 ? -8.227 -13.273 -3.506 1 95.81 194 TRP A CA 1
ATOM 1585 C C . TRP A 1 194 ? -6.742 -12.922 -3.508 1 95.81 194 TRP A C 1
ATOM 1587 O O . TRP A 1 194 ? -5.887 -13.812 -3.51 1 95.81 194 TRP A O 1
ATOM 1597 N N . GLY A 1 195 ? -6.391 -11.609 -3.547 1 94.56 195 GLY A N 1
ATOM 1598 C CA . GLY A 1 195 ? -5.039 -11.117 -3.33 1 94.56 195 GLY A CA 1
ATOM 1599 C C . GLY A 1 195 ? -4.156 -11.25 -4.555 1 94.56 195 GLY A C 1
ATOM 1600 O O . GLY A 1 195 ? -4.613 -11.039 -5.684 1 94.56 195 GLY A O 1
ATOM 1601 N N . GLU A 1 196 ? -2.869 -11.578 -4.348 1 95.44 196 GLU A N 1
ATOM 1602 C CA . GLU A 1 196 ? -1.779 -11.586 -5.316 1 95.44 196 GLU A CA 1
ATOM 1603 C C . GLU A 1 196 ? -2.223 -12.195 -6.645 1 95.44 196 GLU A C 1
ATOM 1605 O O . GLU A 1 196 ? -2.619 -13.359 -6.695 1 95.44 196 GLU A O 1
ATOM 1610 N N . GLN A 1 197 ? -2.207 -11.422 -7.777 1 94.25 197 GLN A N 1
ATOM 1611 C CA . GLN A 1 197 ? -2.486 -11.812 -9.156 1 94.25 197 GLN A CA 1
ATOM 1612 C C . GLN A 1 197 ? -3.98 -12.031 -9.375 1 94.25 197 GLN A C 1
ATOM 1614 O O . GLN A 1 197 ? -4.414 -12.336 -10.484 1 94.25 197 GLN A O 1
ATOM 1619 N N . LEU A 1 198 ? -4.789 -11.961 -8.312 1 96.19 198 LEU A N 1
ATOM 1620 C CA . LEU A 1 198 ? -6.238 -12.125 -8.398 1 96.19 198 LEU A CA 1
ATOM 1621 C C . LEU A 1 198 ? -6.957 -10.906 -7.84 1 96.19 198 LEU A C 1
ATOM 1623 O O . LEU A 1 198 ? -8.039 -11.023 -7.262 1 96.19 198 LEU A O 1
ATOM 1627 N N . VAL A 1 199 ? -6.258 -9.781 -7.961 1 92.94 199 VAL A N 1
ATOM 1628 C CA . VAL A 1 199 ? -6.828 -8.508 -7.539 1 92.94 199 VAL A CA 1
ATOM 1629 C C . VAL A 1 199 ? -8.031 -8.172 -8.414 1 92.94 199 VAL A C 1
ATOM 1631 O O . VAL A 1 199 ? -7.996 -8.344 -9.633 1 92.94 199 VAL A O 1
ATOM 1634 N N . GLY A 1 200 ? -9.133 -7.777 -7.848 1 90.31 200 GLY A N 1
ATOM 1635 C CA . GLY A 1 200 ? -10.305 -7.332 -8.586 1 90.31 200 GLY A CA 1
ATOM 1636 C C . GLY A 1 200 ? -11.312 -8.438 -8.82 1 90.31 200 GLY A C 1
ATOM 1637 O O . GLY A 1 200 ? -12.367 -8.211 -9.422 1 90.31 200 GLY A O 1
ATOM 1638 N N . LYS A 1 201 ? -11.055 -9.633 -8.367 1 92.25 201 LYS A N 1
ATOM 1639 C CA . LYS A 1 201 ? -12.008 -10.734 -8.43 1 92.25 201 LYS A CA 1
ATOM 1640 C C . LYS A 1 201 ? -12.805 -10.852 -7.133 1 92.25 201 LYS A C 1
ATOM 1642 O O . LYS A 1 201 ? -12.242 -11.156 -6.082 1 92.25 201 LYS A O 1
ATOM 1647 N N . HIS A 1 202 ? -14.07 -10.672 -7.18 1 92.56 202 HIS A N 1
ATOM 1648 C CA . HIS A 1 202 ? -14.859 -10.547 -5.965 1 92.56 202 HIS A CA 1
ATOM 1649 C C . HIS A 1 202 ? -15.883 -11.672 -5.855 1 92.56 202 HIS A C 1
ATOM 1651 O O . HIS A 1 202 ? -15.555 -12.773 -5.391 1 92.56 202 HIS A O 1
ATOM 1657 N N . LYS A 1 203 ? -17.016 -11.594 -6.512 1 92.31 203 LYS A N 1
ATOM 1658 C CA . LYS A 1 203 ? -18.031 -12.648 -6.539 1 92.31 203 LYS A CA 1
ATOM 1659 C C . LYS A 1 203 ? -18.188 -13.219 -7.945 1 92.31 203 LYS A C 1
ATOM 1661 O O . LYS A 1 203 ? -18.484 -12.484 -8.891 1 92.31 203 LYS A O 1
ATOM 1666 N N . LEU A 1 204 ? -18.016 -14.531 -8.062 1 94.5 204 LEU A N 1
ATOM 1667 C CA . LEU A 1 204 ? -18 -15.164 -9.375 1 94.5 204 LEU A CA 1
ATOM 1668 C C . LEU A 1 204 ? -19.234 -16.031 -9.586 1 94.5 204 LEU A C 1
ATOM 1670 O O . LEU A 1 204 ? -19.844 -16.484 -8.617 1 94.5 204 LEU A O 1
ATOM 1674 N N . ALA A 1 205 ? -19.609 -16.172 -10.828 1 95 205 ALA A N 1
ATOM 1675 C CA . ALA A 1 205 ? -20.766 -16.969 -11.203 1 95 205 ALA A CA 1
ATOM 1676 C C . ALA A 1 205 ? -20.453 -17.859 -12.406 1 95 205 ALA A C 1
ATOM 1678 O O . ALA A 1 205 ? -19.625 -17.5 -13.25 1 95 205 ALA A O 1
ATOM 1679 N N . LEU A 1 206 ? -21.125 -19.016 -12.445 1 96.81 206 LEU A N 1
ATOM 1680 C CA . LEU A 1 206 ? -21.109 -19.891 -13.617 1 96.81 206 LEU A CA 1
ATOM 1681 C C . LEU A 1 206 ? -22.234 -19.5 -14.586 1 96.81 206 LEU A C 1
ATOM 1683 O O . LEU A 1 206 ? -23.359 -19.266 -14.164 1 96.81 206 LEU A O 1
ATOM 1687 N N . ASN A 1 207 ? -21.859 -19.453 -15.859 1 97.62 207 ASN A N 1
ATOM 1688 C CA . ASN A 1 207 ? -22.828 -19.078 -16.875 1 97.62 207 ASN A CA 1
ATOM 1689 C C . ASN A 1 207 ? -22.906 -20.109 -18 1 97.62 207 ASN A C 1
ATOM 1691 O O . ASN A 1 207 ? -21.875 -20.656 -18.406 1 97.62 207 ASN A O 1
ATOM 1695 N N . ILE A 1 208 ? -24.109 -20.328 -18.422 1 97.75 208 ILE A N 1
ATOM 1696 C CA . ILE A 1 208 ? -24.344 -21.172 -19.578 1 97.75 208 ILE A CA 1
ATOM 1697 C C . ILE A 1 208 ? -25 -20.344 -20.703 1 97.75 208 ILE A C 1
ATOM 1699 O O . ILE A 1 208 ? -26.109 -19.844 -20.531 1 97.75 208 ILE A O 1
ATOM 1703 N N . LEU A 1 209 ? -24.281 -20.203 -21.75 1 97.88 209 LEU A N 1
ATOM 1704 C CA . LEU A 1 209 ? -24.828 -19.531 -22.938 1 97.88 209 LEU A CA 1
ATOM 1705 C C . LEU A 1 209 ? -25.422 -20.547 -23.891 1 97.88 209 LEU A C 1
ATOM 1707 O O . LEU A 1 209 ? -24.734 -21.453 -24.375 1 97.88 209 LEU A O 1
ATOM 1711 N N . ASP A 1 210 ? -26.688 -20.422 -24.125 1 97.31 210 ASP A N 1
ATOM 1712 C CA . ASP A 1 210 ? -27.344 -21.219 -25.156 1 97.31 210 ASP A CA 1
ATOM 1713 C C . ASP A 1 210 ? -27.125 -20.625 -26.547 1 97.31 210 ASP A C 1
ATOM 1715 O O . ASP A 1 210 ? -27.562 -19.5 -26.812 1 97.31 210 ASP A O 1
ATOM 1719 N N . LEU A 1 211 ? -26.594 -21.375 -27.453 1 96.69 211 LEU A N 1
ATOM 1720 C CA . LEU A 1 211 ? -26.172 -20.828 -28.75 1 96.69 211 LEU A CA 1
ATOM 1721 C C . LEU A 1 211 ? -27.359 -20.719 -29.703 1 96.69 211 LEU A C 1
ATOM 1723 O O . LEU A 1 211 ? -27.281 -20.016 -30.719 1 96.69 211 LEU A O 1
ATOM 1727 N N . ASN A 1 212 ? -28.391 -21.391 -29.422 1 95.5 212 ASN A N 1
ATOM 1728 C CA . ASN A 1 212 ? -29.562 -21.297 -30.266 1 95.5 212 ASN A CA 1
ATOM 1729 C C . ASN A 1 212 ? -30.422 -20.094 -29.922 1 95.5 212 ASN A C 1
ATOM 1731 O O . ASN A 1 212 ? -30.797 -19.297 -30.797 1 95.5 212 ASN A O 1
ATOM 1735 N N . SER A 1 213 ? -30.688 -19.922 -28.688 1 95.19 213 SER A N 1
ATOM 1736 C CA . SER A 1 213 ? -31.547 -18.828 -28.25 1 95.19 213 SER A CA 1
ATOM 1737 C C . SER A 1 213 ? -30.75 -17.562 -27.969 1 95.19 213 SER A C 1
ATOM 1739 O O . SER A 1 213 ? -31.281 -16.453 -28.016 1 95.19 213 SER A O 1
ATOM 1741 N N . GLY A 1 214 ? -29.5 -17.781 -27.625 1 94.75 214 GLY A N 1
ATOM 1742 C CA . GLY A 1 214 ? -28.688 -16.656 -27.188 1 94.75 214 GLY A CA 1
ATOM 1743 C C . GLY A 1 214 ? -28.891 -16.312 -25.719 1 94.75 214 GLY A C 1
ATOM 1744 O O . GLY A 1 214 ? -28.234 -15.406 -25.203 1 94.75 214 GLY A O 1
ATOM 1745 N N . ASP A 1 215 ? -29.672 -17.062 -25.094 1 96 215 ASP A N 1
ATOM 1746 C CA . ASP A 1 215 ? -29.938 -16.812 -23.672 1 96 215 ASP A CA 1
ATOM 1747 C C . ASP A 1 215 ? -28.781 -17.25 -22.797 1 96 215 ASP A C 1
ATOM 1749 O O . ASP A 1 215 ? -28.109 -18.234 -23.094 1 96 215 ASP A O 1
ATOM 1753 N N . ILE A 1 216 ? -28.547 -16.484 -21.766 1 97.12 216 ILE A N 1
ATOM 1754 C CA . ILE A 1 216 ? -27.516 -16.812 -20.781 1 97.12 216 ILE A CA 1
ATOM 1755 C C . ILE A 1 216 ? -28.188 -17.219 -19.469 1 97.12 216 ILE A C 1
ATOM 1757 O O . ILE A 1 216 ? -28.969 -16.469 -18.891 1 97.12 216 ILE A O 1
ATOM 1761 N N . ASP A 1 217 ? -27.906 -18.375 -19.047 1 95.69 217 ASP A N 1
ATOM 1762 C CA . ASP A 1 217 ? -28.344 -18.875 -17.734 1 95.69 217 ASP A CA 1
ATOM 1763 C C . ASP A 1 217 ? -27.234 -18.766 -16.703 1 95.69 217 ASP A C 1
ATOM 1765 O O . ASP A 1 217 ? -26.266 -19.531 -16.75 1 95.69 217 ASP A O 1
ATOM 1769 N N . THR A 1 218 ? -27.391 -17.828 -15.82 1 95.38 218 THR A N 1
ATOM 1770 C CA . THR A 1 218 ? -26.469 -17.719 -14.688 1 95.38 218 THR A CA 1
ATOM 1771 C C . THR A 1 218 ? -26.922 -18.594 -13.531 1 95.38 218 THR A C 1
ATOM 1773 O O . THR A 1 218 ? -28.062 -18.484 -13.062 1 95.38 218 THR A O 1
ATOM 1776 N N . LEU A 1 219 ? -26.109 -19.438 -13.047 1 94.62 219 LEU A N 1
ATOM 1777 C CA . LEU A 1 219 ? -26.5 -20.422 -12.047 1 94.62 219 LEU A CA 1
ATOM 1778 C C . LEU A 1 219 ? -26.5 -19.812 -10.648 1 94.62 219 LEU A C 1
ATOM 1780 O O . LEU A 1 219 ? -25.625 -20.125 -9.828 1 94.62 219 LEU A O 1
ATOM 1784 N N . ASP A 1 220 ? -27.547 -19.172 -10.305 1 89 220 ASP A N 1
ATOM 1785 C CA . ASP A 1 220 ? -27.688 -18.422 -9.055 1 89 220 ASP A CA 1
ATOM 1786 C C . ASP A 1 220 ? -27.938 -19.359 -7.875 1 89 220 ASP A C 1
ATOM 1788 O O . ASP A 1 220 ? -27.828 -18.938 -6.719 1 89 220 ASP A O 1
ATOM 1792 N N . ILE A 1 221 ? -28.125 -20.609 -8.188 1 91.19 221 ILE A N 1
ATOM 1793 C CA . ILE A 1 221 ? -28.391 -21.594 -7.145 1 91.19 221 ILE A CA 1
ATOM 1794 C C . ILE A 1 221 ? -27.109 -21.875 -6.363 1 91.19 221 ILE A C 1
ATOM 1796 O O . ILE A 1 221 ? -27.156 -22.391 -5.246 1 91.19 221 ILE A O 1
ATOM 1800 N N . ILE A 1 222 ? -26.031 -21.594 -6.961 1 92.44 222 ILE A N 1
ATOM 1801 C CA . ILE A 1 222 ? -24.75 -21.797 -6.281 1 92.44 222 ILE A CA 1
ATOM 1802 C C . ILE A 1 222 ? -24.625 -20.828 -5.113 1 92.44 222 ILE A C 1
ATOM 1804 O O . ILE A 1 222 ? -24.828 -19.609 -5.277 1 92.44 222 ILE A O 1
ATOM 1808 N N . PRO A 1 223 ? -24.25 -21.375 -3.943 1 89 223 PRO A N 1
ATOM 1809 C CA . PRO A 1 223 ? -24.156 -20.516 -2.756 1 89 223 PRO A CA 1
ATOM 1810 C C . PRO A 1 223 ? -23.219 -19.328 -2.961 1 89 223 PRO A C 1
ATOM 1812 O O . PRO A 1 223 ? -22.188 -19.469 -3.602 1 89 223 PRO A O 1
ATOM 1815 N N . GLU A 1 224 ? -23.531 -18.234 -2.342 1 87.38 224 GLU A N 1
ATOM 1816 C CA . GLU A 1 224 ? -22.812 -16.969 -2.537 1 87.38 224 GLU A CA 1
ATOM 1817 C C . GLU A 1 224 ? -21.484 -16.984 -1.777 1 87.38 224 GLU A C 1
ATOM 1819 O O . GLU A 1 224 ? -20.625 -16.141 -2.035 1 87.38 224 GLU A O 1
ATOM 1824 N N . ASP A 1 225 ? -21.312 -17.828 -0.858 1 89.88 225 ASP A N 1
ATOM 1825 C CA . ASP A 1 225 ? -20.078 -17.844 -0.085 1 89.88 225 ASP A CA 1
ATOM 1826 C C . ASP A 1 225 ? -19.016 -18.703 -0.764 1 89.88 225 ASP A C 1
ATOM 1828 O O . ASP A 1 225 ? -17.969 -19 -0.176 1 89.88 225 ASP A O 1
ATOM 1832 N N . LEU A 1 226 ? -19.328 -19.125 -2.008 1 94.44 226 LEU A N 1
ATOM 1833 C CA . LEU A 1 226 ? -18.359 -19.891 -2.785 1 94.44 226 LEU A CA 1
ATOM 1834 C C . LEU A 1 226 ? -17.812 -19.062 -3.949 1 94.44 226 LEU A C 1
ATOM 1836 O O . LEU A 1 226 ? -18.594 -18.422 -4.668 1 94.44 226 LEU A O 1
ATOM 1840 N N . SER A 1 227 ? -16.531 -19.062 -4.059 1 95.38 227 SER A N 1
ATOM 1841 C CA . SER A 1 227 ? -15.922 -18.641 -5.312 1 95.38 227 SER A CA 1
ATOM 1842 C C . SER A 1 227 ? -15.758 -19.812 -6.277 1 95.38 227 SER A C 1
ATOM 1844 O O . SER A 1 227 ? -15.086 -20.797 -5.961 1 95.38 227 SER A O 1
ATOM 1846 N N . VAL A 1 228 ? -16.312 -19.672 -7.406 1 97 228 VAL A N 1
ATOM 1847 C CA . VAL A 1 228 ? -16.406 -20.828 -8.297 1 97 228 VAL A CA 1
ATOM 1848 C C . VAL A 1 228 ? -15.328 -20.734 -9.375 1 97 228 VAL A C 1
ATOM 1850 O O . VAL A 1 228 ? -14.977 -19.625 -9.812 1 97 228 VAL A O 1
ATOM 1853 N N . GLY A 1 229 ? -14.82 -21.891 -9.758 1 96.81 229 GLY A N 1
ATOM 1854 C CA . GLY A 1 229 ? -13.859 -21.969 -10.844 1 96.81 229 GLY A CA 1
ATOM 1855 C C . GLY A 1 229 ? -13.539 -23.391 -11.25 1 96.81 229 GLY A C 1
ATOM 1856 O O . GLY A 1 229 ? -14.156 -24.344 -10.75 1 96.81 229 GLY A O 1
ATOM 1857 N N . GLN A 1 230 ? -12.695 -23.516 -12.258 1 97.06 230 GLN A N 1
ATOM 1858 C CA . GLN A 1 230 ? -12.273 -24.797 -12.797 1 97.06 230 GLN A CA 1
ATOM 1859 C C . GLN A 1 230 ? -13.469 -25.672 -13.164 1 97.06 230 GLN A C 1
ATOM 1861 O O . GLN A 1 230 ? -13.547 -26.828 -12.773 1 97.06 230 GLN A O 1
ATOM 1866 N N . ALA A 1 231 ? -14.383 -25.125 -13.852 1 97.88 231 ALA A N 1
ATOM 1867 C CA . ALA A 1 231 ? -15.641 -25.781 -14.188 1 97.88 231 ALA A CA 1
ATOM 1868 C C . ALA A 1 231 ? -15.516 -26.562 -15.492 1 97.88 231 ALA A C 1
ATOM 1870 O O . ALA A 1 231 ? -14.867 -26.109 -16.438 1 97.88 231 ALA A O 1
ATOM 1871 N N . ILE A 1 232 ? -16.156 -27.766 -15.539 1 96.75 232 ILE A N 1
ATOM 1872 C CA . ILE A 1 232 ? -16.172 -28.594 -16.75 1 96.75 232 ILE A CA 1
ATOM 1873 C C . ILE A 1 232 ? -17.547 -29.234 -16.906 1 96.75 232 ILE A C 1
ATOM 1875 O O . ILE A 1 232 ? -18.266 -29.453 -15.922 1 96.75 232 ILE A O 1
ATOM 1879 N N . TRP A 1 233 ? -17.859 -29.625 -18.172 1 96.81 233 TRP A N 1
ATOM 1880 C CA . TRP A 1 233 ? -19.094 -30.344 -18.453 1 96.81 233 TRP A CA 1
ATOM 1881 C C . TRP A 1 233 ? -18.953 -31.828 -18.109 1 96.81 233 TRP A C 1
ATOM 1883 O O . TRP A 1 233 ? -17.891 -32.406 -18.312 1 96.81 233 TRP A O 1
ATOM 1893 N N . THR A 1 234 ? -20.031 -32.344 -17.594 1 95.12 234 THR A N 1
ATOM 1894 C CA . THR A 1 234 ? -20.156 -33.812 -17.625 1 95.12 234 THR A CA 1
ATOM 1895 C C . THR A 1 234 ? -20.781 -34.25 -18.953 1 95.12 234 THR A C 1
ATOM 1897 O O . THR A 1 234 ? -21.406 -33.469 -19.656 1 95.12 234 THR A O 1
ATOM 1900 N N . PRO A 1 235 ? -20.578 -35.5 -19.266 1 91.19 235 PRO A N 1
ATOM 1901 C CA . PRO A 1 235 ? -21.156 -36 -20.516 1 91.19 235 PRO A CA 1
ATOM 1902 C C . PRO A 1 235 ? -22.672 -35.875 -20.562 1 91.19 235 PRO A C 1
ATOM 1904 O O . PRO A 1 235 ? -23.266 -35.781 -21.641 1 91.19 235 PRO A O 1
ATOM 1907 N N . ASP A 1 236 ? -23.375 -35.844 -19.422 1 89.88 236 ASP A N 1
ATOM 1908 C CA . ASP A 1 236 ? -24.828 -35.719 -19.359 1 89.88 236 ASP A CA 1
ATOM 1909 C C . ASP A 1 236 ? -25.25 -34.281 -19.125 1 89.88 236 ASP A C 1
ATOM 1911 O O . ASP A 1 236 ? -26.25 -34.031 -18.438 1 89.88 236 ASP A O 1
ATOM 1915 N N . ASP A 1 237 ? -24.438 -33.312 -19.422 1 92 237 ASP A N 1
ATOM 1916 C CA . ASP A 1 237 ? -24.703 -31.891 -19.438 1 92 237 ASP A CA 1
ATOM 1917 C C . ASP A 1 237 ? -24.797 -31.328 -18.031 1 92 237 ASP A C 1
ATOM 1919 O O . ASP A 1 237 ? -25.375 -30.25 -17.828 1 92 237 ASP A O 1
ATOM 1923 N N . GLY A 1 238 ? -24.359 -32.094 -17.109 1 95.69 238 GLY A N 1
ATOM 1924 C CA . GLY A 1 238 ? -24.078 -31.484 -15.812 1 95.69 238 GLY A CA 1
ATOM 1925 C C . GLY A 1 238 ? -22.781 -30.688 -15.797 1 95.69 238 GLY A C 1
ATOM 1926 O O . GLY A 1 238 ? -22.078 -30.609 -16.812 1 95.69 238 GLY A O 1
ATOM 1927 N N . ILE A 1 239 ? -22.547 -30.016 -14.648 1 97.75 239 ILE A N 1
ATOM 1928 C CA . ILE A 1 239 ? -21.312 -29.234 -14.516 1 97.75 239 ILE A CA 1
ATOM 1929 C C . ILE A 1 239 ? -20.594 -29.625 -13.227 1 97.75 239 ILE A C 1
ATOM 1931 O O . ILE A 1 239 ? -21.203 -29.609 -12.148 1 97.75 239 ILE A O 1
ATOM 1935 N N . VAL A 1 240 ? -19.344 -30.031 -13.344 1 97.81 240 VAL A N 1
ATOM 1936 C CA . VAL A 1 240 ? -18.453 -30.188 -12.203 1 97.81 240 VAL A CA 1
ATOM 1937 C C . VAL A 1 240 ? -17.609 -28.922 -12.031 1 97.81 240 VAL A C 1
ATOM 1939 O O . VAL A 1 240 ? -17.094 -28.391 -13.008 1 97.81 240 VAL A O 1
ATOM 1942 N N . PHE A 1 241 ? -17.547 -28.391 -10.828 1 98 241 PHE A N 1
ATOM 1943 C CA . PHE A 1 241 ? -16.75 -27.188 -10.586 1 98 241 PHE A CA 1
ATOM 1944 C C . PHE A 1 241 ? -16.125 -27.219 -9.195 1 98 241 PHE A C 1
ATOM 1946 O O . PHE A 1 241 ? -16.5 -28.031 -8.359 1 98 241 PHE A O 1
ATOM 1953 N N . VAL A 1 242 ? -15.148 -26.391 -8.992 1 97.88 242 VAL A N 1
ATOM 1954 C CA . VAL A 1 242 ? -14.547 -26.188 -7.68 1 97.88 242 VAL A CA 1
ATOM 1955 C C . VAL A 1 242 ? -15.172 -24.969 -7.008 1 97.88 242 VAL A C 1
ATOM 1957 O O . VAL A 1 242 ? -15.422 -23.953 -7.66 1 97.88 242 VAL A O 1
ATOM 1960 N N . GLY A 1 243 ? -15.539 -25.078 -5.793 1 97.31 243 GLY A N 1
ATOM 1961 C CA . GLY A 1 243 ? -15.953 -23.969 -4.957 1 97.31 243 GLY A CA 1
ATOM 1962 C C . GLY A 1 243 ? -15.016 -23.703 -3.799 1 97.31 243 GLY A C 1
ATOM 1963 O O . GLY A 1 243 ? -14.828 -24.562 -2.936 1 97.31 243 GLY A O 1
ATOM 1964 N N . TRP A 1 244 ? -14.367 -22.516 -3.781 1 96.94 244 TRP A N 1
ATOM 1965 C CA . TRP A 1 244 ? -13.539 -22.094 -2.656 1 96.94 244 TRP A CA 1
ATOM 1966 C C . TRP A 1 244 ? -14.359 -21.312 -1.633 1 96.94 244 TRP A C 1
ATOM 1968 O O . TRP A 1 244 ? -15.094 -20.391 -1.991 1 96.94 244 TRP A O 1
ATOM 1978 N N . LYS A 1 245 ? -14.25 -21.703 -0.415 1 94.19 245 LYS A N 1
ATOM 1979 C CA . LYS A 1 245 ? -14.898 -20.938 0.656 1 94.19 245 LYS A CA 1
ATOM 1980 C C . LYS A 1 245 ? -14.164 -19.641 0.925 1 94.19 245 LYS A C 1
ATOM 1982 O O . LYS A 1 245 ? -12.945 -19.625 1.107 1 94.19 245 LYS A O 1
ATOM 1987 N N . HIS A 1 246 ? -14.914 -18.516 0.892 1 91.38 246 HIS A N 1
ATOM 1988 C CA . HIS A 1 246 ? -14.164 -17.281 1.055 1 91.38 246 HIS A CA 1
ATOM 1989 C C . HIS A 1 246 ? -14.578 -16.547 2.328 1 91.38 246 HIS A C 1
ATOM 1991 O O . HIS A 1 246 ? -14.164 -15.414 2.562 1 91.38 246 HIS A O 1
ATOM 1997 N N . GLU A 1 247 ? -15.445 -17.172 3.152 1 92.75 247 GLU A N 1
ATOM 1998 C CA . GLU A 1 247 ? -15.758 -16.672 4.492 1 92.75 247 GLU A CA 1
ATOM 1999 C C . GLU A 1 247 ? -14.867 -17.344 5.539 1 92.75 247 GLU A C 1
ATOM 2001 O O . GLU A 1 247 ? -14.508 -18.516 5.406 1 92.75 247 GLU A O 1
ATOM 2006 N N . PRO A 1 248 ? -14.461 -16.656 6.684 1 95.56 248 PRO A N 1
ATOM 2007 C CA . PRO A 1 248 ? -14.875 -15.297 7.074 1 95.56 248 PRO A CA 1
ATOM 2008 C C . PRO A 1 248 ? -14.133 -14.211 6.293 1 95.56 248 PRO A C 1
ATOM 2010 O O . PRO A 1 248 ? -14.578 -13.062 6.262 1 95.56 248 PRO A O 1
ATOM 2013 N N . TYR A 1 249 ? -12.953 -14.469 5.781 1 96.38 249 TYR A N 1
ATOM 2014 C CA . TYR A 1 249 ? -12.273 -13.57 4.852 1 96.38 249 TYR A CA 1
ATOM 2015 C C . TYR A 1 249 ? -11.344 -14.352 3.93 1 96.38 249 TYR A C 1
ATOM 2017 O O . TYR A 1 249 ? -10.961 -15.484 4.234 1 96.38 249 TYR A O 1
ATOM 2025 N N . ARG A 1 250 ? -10.992 -13.836 2.811 1 96.5 250 ARG A N 1
ATOM 2026 C CA . ARG A 1 250 ? -10.203 -14.492 1.777 1 96.5 250 ARG A CA 1
ATOM 2027 C C . ARG A 1 250 ? -8.719 -14.438 2.109 1 96.5 250 ARG A C 1
ATOM 2029 O O . ARG A 1 250 ? -8.219 -13.422 2.604 1 96.5 250 ARG A O 1
ATOM 2036 N N . LEU A 1 251 ? -8.047 -15.523 1.9 1 97 251 LEU A N 1
ATOM 2037 C CA . LEU A 1 251 ? -6.59 -15.641 1.89 1 97 251 LEU A CA 1
ATOM 2038 C C . LEU A 1 251 ? -6.066 -15.797 0.465 1 97 251 LEU A C 1
ATOM 2040 O O . LEU A 1 251 ? -6.742 -16.375 -0.388 1 97 251 LEU A O 1
ATOM 2044 N N . GLY A 1 252 ? -4.867 -15.195 0.255 1 97 252 GLY A N 1
ATOM 2045 C CA . GLY A 1 252 ? -4.305 -15.328 -1.079 1 97 252 GLY A CA 1
ATOM 2046 C C . GLY A 1 252 ? -4.395 -16.734 -1.627 1 97 252 GLY A C 1
ATOM 2047 O O . GLY A 1 252 ? -4.121 -17.703 -0.914 1 97 252 GLY A O 1
ATOM 2048 N N . LEU A 1 253 ? -4.746 -16.828 -2.922 1 96.88 253 LEU A N 1
ATOM 2049 C CA . LEU A 1 253 ? -5.031 -18.141 -3.49 1 96.88 253 LEU A CA 1
ATOM 2050 C C . LEU A 1 253 ? -3.91 -18.594 -4.422 1 96.88 253 LEU A C 1
ATOM 2052 O O . LEU A 1 253 ? -3.521 -19.75 -4.414 1 96.88 253 LEU A O 1
ATOM 2056 N N . THR A 1 254 ? -3.348 -17.656 -5.18 1 95.81 254 THR A N 1
ATOM 2057 C CA . THR A 1 254 ? -2.289 -18 -6.125 1 95.81 254 THR A CA 1
ATOM 2058 C C . THR A 1 254 ? -1.102 -18.625 -5.402 1 95.81 254 THR A C 1
ATOM 2060 O O . THR A 1 254 ? -0.64 -18.109 -4.387 1 95.81 254 THR A O 1
ATOM 2063 N N . TYR A 1 255 ? -0.624 -19.828 -5.844 1 93.75 255 TYR A N 1
ATOM 2064 C CA . TYR A 1 255 ? 0.505 -20.594 -5.332 1 93.75 255 TYR A CA 1
ATOM 2065 C C . TYR A 1 255 ? 0.152 -21.266 -4.012 1 93.75 255 TYR A C 1
ATOM 2067 O O . TYR A 1 255 ? 1.032 -21.781 -3.312 1 93.75 255 TYR A O 1
ATOM 2075 N N . CYS A 1 256 ? -1.168 -21.234 -3.631 1 95.88 256 CYS A N 1
ATOM 2076 C CA . CYS A 1 256 ? -1.585 -21.828 -2.361 1 95.88 256 CYS A CA 1
ATOM 2077 C C . CYS A 1 256 ? -2.742 -22.797 -2.562 1 95.88 256 CYS A C 1
ATOM 2079 O O . CYS A 1 256 ? -3.883 -22.484 -2.211 1 95.88 256 CYS A O 1
ATOM 2081 N N . PRO A 1 257 ? -2.436 -24 -3 1 94.5 257 PRO A N 1
ATOM 2082 C CA . PRO A 1 257 ? -3.494 -24.984 -3.23 1 94.5 257 PRO A CA 1
ATOM 2083 C C . PRO A 1 257 ? -4.055 -25.562 -1.933 1 94.5 257 PRO A C 1
ATOM 2085 O O . PRO A 1 257 ? -4.645 -26.656 -1.939 1 94.5 257 PRO A O 1
ATOM 2088 N N . ILE A 1 258 ? -3.887 -24.922 -0.811 1 96.62 258 ILE A N 1
ATOM 2089 C CA . ILE A 1 258 ? -4.266 -25.453 0.493 1 96.62 258 ILE A CA 1
ATOM 2090 C C . ILE A 1 258 ? -5.465 -24.688 1.039 1 96.62 258 ILE A C 1
ATOM 2092 O O . ILE A 1 258 ? -5.762 -24.75 2.234 1 96.62 258 ILE A O 1
ATOM 2096 N N . ARG A 1 259 ? -6.121 -23.875 0.16 1 97.25 259 ARG A N 1
ATOM 2097 C CA . ARG A 1 259 ? -7.312 -23.141 0.588 1 97.25 259 ARG A CA 1
ATOM 2098 C C . ARG A 1 259 ? -8.523 -24.062 0.635 1 97.25 259 ARG A C 1
ATOM 2100 O O . ARG A 1 259 ? -8.711 -24.906 -0.252 1 97.25 259 ARG A O 1
ATOM 2107 N N . GLN A 1 260 ? -9.336 -23.891 1.595 1 97.44 260 GLN A N 1
ATOM 2108 C CA . GLN A 1 260 ? -10.516 -24.75 1.736 1 97.44 260 GLN A CA 1
ATOM 2109 C C . GLN A 1 260 ? -11.391 -24.672 0.491 1 97.44 260 GLN A C 1
ATOM 2111 O O . GLN A 1 260 ? -11.828 -23.594 0.091 1 97.44 260 GLN A O 1
ATOM 2116 N N . SER A 1 261 ? -11.609 -25.797 -0.115 1 97.56 261 SER A N 1
ATOM 2117 C CA . SER A 1 261 ? -12.406 -25.938 -1.329 1 97.56 261 SER A CA 1
ATOM 2118 C C . SER A 1 261 ? -13.016 -27.328 -1.439 1 97.56 261 SER A C 1
ATOM 2120 O O . SER A 1 261 ? -12.719 -28.219 -0.626 1 97.56 261 SER A O 1
ATOM 2122 N N . ALA A 1 262 ? -13.891 -27.484 -2.391 1 97.94 262 ALA A N 1
ATOM 2123 C CA . ALA A 1 262 ? -14.508 -28.781 -2.686 1 97.94 262 ALA A CA 1
ATOM 2124 C C . ALA A 1 262 ? -14.93 -28.859 -4.148 1 97.94 262 ALA A C 1
ATOM 2126 O O . ALA A 1 262 ? -15.039 -27.844 -4.828 1 97.94 262 ALA A O 1
ATOM 2127 N N . ILE A 1 263 ? -15.062 -30.109 -4.57 1 98.38 263 ILE A N 1
ATOM 2128 C CA . ILE A 1 263 ? -15.625 -30.375 -5.891 1 98.38 263 ILE A CA 1
ATOM 2129 C C . ILE A 1 263 ? -17.141 -30.484 -5.789 1 98.38 263 ILE A C 1
ATOM 2131 O O . ILE A 1 263 ? -17.672 -31.219 -4.945 1 98.38 263 ILE A O 1
ATOM 2135 N N . TYR A 1 264 ? -17.812 -29.766 -6.637 1 97.94 264 TYR A N 1
ATOM 2136 C CA . TYR A 1 264 ? -19.266 -29.766 -6.66 1 97.94 264 TYR A CA 1
ATOM 2137 C C . TYR A 1 264 ? -19.781 -30.234 -8.016 1 97.94 264 TYR A C 1
ATOM 2139 O O . TYR A 1 264 ? -19.078 -30.156 -9.016 1 97.94 264 TYR A O 1
ATOM 2147 N N . LEU A 1 265 ? -20.969 -30.766 -7.98 1 97.62 265 LEU A N 1
ATOM 2148 C CA . LEU A 1 265 ? -21.688 -31.156 -9.188 1 97.62 265 LEU A CA 1
ATOM 2149 C C . LEU A 1 265 ? -23.031 -30.438 -9.266 1 97.62 265 LEU A C 1
ATOM 2151 O O . LEU A 1 265 ? -23.828 -30.5 -8.328 1 97.62 265 LEU A O 1
ATOM 2155 N N . TRP A 1 266 ? -23.25 -29.672 -10.25 1 97.31 266 TRP A N 1
ATOM 2156 C CA . TRP A 1 266 ? -24.562 -29.156 -10.602 1 97.31 266 TRP A CA 1
ATOM 2157 C C . TRP A 1 266 ? -25.281 -30.109 -11.555 1 97.31 266 TRP A C 1
ATOM 2159 O O . TRP A 1 266 ? -24.781 -30.391 -12.648 1 97.31 266 TRP A O 1
ATOM 2169 N N . ASP A 1 267 ? -26.422 -30.547 -11.133 1 94.5 267 ASP A N 1
ATOM 2170 C CA . ASP A 1 267 ? -27.234 -31.453 -11.938 1 94.5 267 ASP A CA 1
ATOM 2171 C C . ASP A 1 267 ? -28.203 -30.672 -12.828 1 94.5 267 ASP A C 1
ATOM 2173 O O . ASP A 1 267 ? -29.047 -29.938 -12.328 1 94.5 267 ASP A O 1
ATOM 2177 N N . SER A 1 268 ? -28.094 -30.922 -14.078 1 92.12 268 SER A N 1
ATOM 2178 C CA . SER A 1 268 ? -28.906 -30.156 -15.023 1 92.12 268 SER A CA 1
ATOM 2179 C C . SER A 1 268 ? -30.375 -30.531 -14.93 1 92.12 268 SER A C 1
ATOM 2181 O O . SER A 1 268 ? -31.25 -29.734 -15.258 1 92.12 268 SER A O 1
ATOM 2183 N N . LYS A 1 269 ? -30.656 -31.672 -14.539 1 91.81 269 LYS A N 1
ATOM 2184 C CA . LYS A 1 269 ? -32.031 -32.125 -14.484 1 91.81 269 LYS A CA 1
ATOM 2185 C C . LYS A 1 269 ? -32.75 -31.609 -13.25 1 91.81 269 LYS A C 1
ATOM 2187 O O . LYS A 1 269 ? -33.906 -31.156 -13.328 1 91.81 269 LYS A O 1
ATOM 2192 N N . THR A 1 270 ? -32.125 -31.625 -12.18 1 92.75 270 THR A N 1
ATOM 2193 C CA . THR A 1 270 ? -32.75 -31.234 -10.922 1 92.75 270 THR A CA 1
ATOM 2194 C C . THR A 1 270 ? -32.375 -29.797 -10.547 1 92.75 270 THR A C 1
ATOM 2196 O O . THR A 1 270 ? -32.969 -29.203 -9.641 1 92.75 270 THR A O 1
ATOM 2199 N N . SER A 1 271 ? -31.438 -29.25 -11.266 1 91.31 271 SER A N 1
ATOM 2200 C CA . SER A 1 271 ? -30.906 -27.938 -10.938 1 91.31 271 SER A CA 1
ATOM 2201 C C . SER A 1 271 ? -30.469 -27.859 -9.477 1 91.31 271 SER A C 1
ATOM 2203 O O . SER A 1 271 ? -30.844 -26.922 -8.758 1 91.31 271 SER A O 1
ATOM 2205 N N . SER A 1 272 ? -29.859 -28.859 -9.055 1 94.88 272 SER A N 1
ATOM 2206 C CA . SER A 1 272 ? -29.328 -28.922 -7.695 1 94.88 272 SER A CA 1
ATOM 2207 C C . SER A 1 272 ? -27.812 -29.031 -7.695 1 94.88 272 SER A C 1
ATOM 2209 O O . SER A 1 272 ? -27.203 -29.422 -8.703 1 94.88 272 SER A O 1
ATOM 2211 N N . VAL A 1 273 ? -27.219 -28.625 -6.586 1 96.31 273 VAL A N 1
ATOM 2212 C CA . VAL A 1 273 ? -25.781 -28.672 -6.422 1 96.31 273 VAL A CA 1
ATOM 2213 C C . VAL A 1 273 ? -25.422 -29.656 -5.305 1 96.31 273 VAL A C 1
ATOM 2215 O O . VAL A 1 273 ? -25.969 -29.562 -4.203 1 96.31 273 VAL A O 1
ATOM 2218 N N . LYS A 1 274 ? -24.578 -30.547 -5.621 1 95.5 274 LYS A N 1
ATOM 2219 C CA . LYS A 1 274 ? -24.125 -31.531 -4.648 1 95.5 274 LYS A CA 1
ATOM 2220 C C . LYS A 1 274 ? -22.609 -31.516 -4.523 1 95.5 274 LYS A C 1
ATOM 2222 O O . LYS A 1 274 ? -21.891 -31.359 -5.52 1 95.5 274 LYS A O 1
ATOM 2227 N N . ARG A 1 275 ? -22.094 -31.562 -3.279 1 96.81 275 ARG A N 1
ATOM 2228 C CA . ARG A 1 275 ? -20.656 -31.688 -3.057 1 96.81 275 ARG A CA 1
ATOM 2229 C C . ARG A 1 275 ? -20.188 -33.125 -3.309 1 96.81 275 ARG A C 1
ATOM 2231 O O . ARG A 1 275 ? -20.781 -34.062 -2.797 1 96.81 275 ARG A O 1
ATOM 2238 N N . LEU A 1 276 ? -19.141 -33.281 -4.035 1 97.81 276 LEU A N 1
ATOM 2239 C CA . LEU A 1 276 ? -18.625 -34.594 -4.375 1 97.81 276 LEU A CA 1
ATOM 2240 C C . LEU A 1 276 ? -17.453 -34.969 -3.48 1 97.81 276 LEU A C 1
ATOM 2242 O O . LEU A 1 276 ? -17.297 -36.125 -3.109 1 97.81 276 LEU A O 1
ATOM 2246 N N . SER A 1 277 ? -16.625 -34 -3.213 1 97.69 277 SER A N 1
ATOM 2247 C CA . SER A 1 277 ? -15.406 -34.281 -2.455 1 97.69 277 SER A CA 1
ATOM 2248 C C . SER A 1 277 ? -15.633 -34.094 -0.959 1 97.69 277 SER A C 1
ATOM 2250 O O . SER A 1 277 ? -16.703 -33.656 -0.537 1 97.69 277 SER A O 1
ATOM 2252 N N . GLU A 1 278 ? -14.57 -34.438 -0.189 1 94.44 278 GLU A N 1
ATOM 2253 C CA . GLU A 1 278 ? -14.656 -34.344 1.265 1 94.44 278 GLU A CA 1
ATOM 2254 C C . GLU A 1 278 ? -14.719 -32.875 1.718 1 94.44 278 GLU A C 1
ATOM 2256 O O . GLU A 1 278 ? -14.195 -32 1.044 1 94.44 278 GLU A O 1
ATOM 2261 N N . GLU A 1 279 ? -15.359 -32.75 2.865 1 90.62 279 GLU A N 1
ATOM 2262 C CA . GLU A 1 279 ? -15.414 -31.422 3.459 1 90.62 279 GLU A CA 1
ATOM 2263 C C . GLU A 1 279 ? -14.094 -31.078 4.148 1 90.62 279 GLU A C 1
ATOM 2265 O O . GLU A 1 279 ? -13.32 -31.969 4.508 1 90.62 279 GLU A O 1
ATOM 2270 N N . SER A 1 280 ? -13.766 -29.875 4.352 1 93.38 280 SER A N 1
ATOM 2271 C CA . SER A 1 280 ? -12.609 -29.359 5.086 1 93.38 280 SER A CA 1
ATOM 2272 C C . SER A 1 280 ? -11.305 -29.828 4.465 1 93.38 280 SER A C 1
ATOM 2274 O O . SER A 1 280 ? -10.414 -30.312 5.172 1 93.38 280 SER A O 1
ATOM 2276 N N . ARG A 1 281 ? -11.297 -29.969 3.156 1 97.44 281 ARG A N 1
ATOM 2277 C CA . ARG A 1 281 ? -10.117 -30.266 2.348 1 97.44 281 ARG A CA 1
ATOM 2278 C C . ARG A 1 281 ? -9.875 -29.188 1.307 1 97.44 281 ARG A C 1
ATOM 2280 O O . ARG A 1 281 ? -10.672 -28.25 1.18 1 97.44 281 ARG A O 1
ATOM 2287 N N . ALA A 1 282 ? -8.836 -29.266 0.721 1 97.88 282 ALA A N 1
ATOM 2288 C CA . ALA A 1 282 ? -8.547 -28.438 -0.446 1 97.88 282 ALA A CA 1
ATOM 2289 C C . ALA A 1 282 ? -8.523 -29.266 -1.722 1 97.88 282 ALA A C 1
ATOM 2291 O O . ALA A 1 282 ? -7.465 -29.75 -2.133 1 97.88 282 ALA A O 1
ATOM 2292 N N . SER A 1 283 ? -9.664 -29.422 -2.299 1 98.19 283 SER A N 1
ATOM 2293 C CA . SER A 1 283 ? -9.812 -30.219 -3.516 1 98.19 283 SER A CA 1
ATOM 2294 C C . SER A 1 283 ? -9.891 -29.328 -4.75 1 98.19 283 SER A C 1
ATOM 2296 O O . SER A 1 283 ? -10.57 -28.297 -4.746 1 98.19 283 SER A O 1
ATOM 2298 N N . HIS A 1 284 ? -9.148 -29.734 -5.785 1 97.5 284 HIS A N 1
ATOM 2299 C CA . HIS A 1 284 ? -9.117 -28.891 -6.977 1 97.5 284 HIS A CA 1
ATOM 2300 C C . HIS A 1 284 ? -8.711 -29.688 -8.211 1 97.5 284 HIS A C 1
ATOM 2302 O O . HIS A 1 284 ? -8.336 -30.859 -8.094 1 97.5 284 HIS A O 1
ATOM 2308 N N . LEU A 1 285 ? -8.875 -29.094 -9.359 1 97.94 285 LEU A N 1
ATOM 2309 C CA . LEU A 1 285 ? -8.453 -29.609 -10.656 1 97.94 285 LEU A CA 1
ATOM 2310 C C . LEU A 1 285 ? -9.219 -30.875 -11.016 1 97.94 285 LEU A C 1
ATOM 2312 O O . LEU A 1 285 ? -8.609 -31.891 -11.352 1 97.94 285 LEU A O 1
ATOM 2316 N N . PRO A 1 286 ? -10.492 -30.812 -11.008 1 98.06 286 PRO A N 1
ATOM 2317 C CA . PRO A 1 286 ? -11.273 -31.984 -11.414 1 98.06 286 PRO A CA 1
ATOM 2318 C C . PRO A 1 286 ? -11.117 -32.312 -12.891 1 98.06 286 PRO A C 1
ATOM 2320 O O . PRO A 1 286 ? -11.016 -31.406 -13.727 1 98.06 286 PRO A O 1
ATOM 2323 N N . ARG A 1 287 ? -11.031 -33.594 -13.188 1 97.75 287 ARG A N 1
ATOM 2324 C CA . ARG A 1 287 ? -11.078 -34.156 -14.547 1 97.75 287 ARG A CA 1
ATOM 2325 C C . ARG A 1 287 ? -12.008 -35.344 -14.625 1 97.75 287 ARG A C 1
ATOM 2327 O O . ARG A 1 287 ? -12.016 -36.188 -13.727 1 97.75 287 ARG A O 1
ATOM 2334 N N . ILE A 1 288 ? -12.727 -35.406 -15.656 1 95.75 288 ILE A N 1
ATOM 2335 C CA . ILE A 1 288 ? -13.703 -36.469 -15.797 1 95.75 288 ILE A CA 1
ATOM 2336 C C . ILE A 1 288 ? -13.336 -37.375 -16.984 1 95.75 288 ILE A C 1
ATOM 2338 O O . ILE A 1 288 ? -12.781 -36.906 -17.969 1 95.75 288 ILE A O 1
ATOM 2342 N N . THR A 1 289 ? -13.617 -38.688 -16.812 1 93.38 289 THR A N 1
ATOM 2343 C CA . THR A 1 289 ? -13.398 -39.594 -17.938 1 93.38 289 THR A CA 1
ATOM 2344 C C . THR A 1 289 ? -14.32 -39.281 -19.094 1 93.38 289 THR A C 1
ATOM 2346 O O . THR A 1 289 ? -15.406 -38.719 -18.891 1 93.38 289 THR A O 1
ATOM 2349 N N . PRO A 1 290 ? -13.836 -39.625 -20.312 1 85.75 290 PRO A N 1
ATOM 2350 C CA . PRO A 1 290 ? -14.68 -39.312 -21.469 1 85.75 290 PRO A CA 1
ATOM 2351 C C . PRO A 1 290 ? -16.062 -39.938 -21.359 1 85.75 290 PRO A C 1
ATOM 2353 O O . PRO A 1 290 ? -17.047 -39.375 -21.875 1 85.75 290 PRO A O 1
ATOM 2356 N N . ASP A 1 291 ? -16.172 -41.094 -20.734 1 89.5 291 ASP A N 1
ATOM 2357 C CA . ASP A 1 291 ? -17.453 -41.781 -20.625 1 89.5 291 ASP A CA 1
ATOM 2358 C C . ASP A 1 291 ? -18.25 -41.25 -19.438 1 89.5 291 ASP A C 1
ATOM 2360 O O . ASP A 1 291 ? -19.391 -41.625 -19.219 1 89.5 291 ASP A O 1
ATOM 2364 N N . GLY A 1 292 ? -17.656 -40.438 -18.641 1 92.75 292 GLY A N 1
ATOM 2365 C CA . GLY A 1 292 ? -18.328 -39.75 -17.547 1 92.75 292 GLY A CA 1
ATOM 2366 C C . GLY A 1 292 ? -18.453 -40.625 -16.312 1 92.75 292 GLY A C 1
ATOM 2367 O O . GLY A 1 292 ? -19.094 -40.219 -15.328 1 92.75 292 GLY A O 1
ATOM 2368 N N . SER A 1 293 ? -17.766 -41.719 -16.25 1 94.81 293 SER A N 1
ATOM 2369 C CA . SER A 1 293 ? -17.984 -42.688 -15.188 1 94.81 293 SER A CA 1
ATOM 2370 C C . SER A 1 293 ? -17.125 -42.375 -13.969 1 94.81 293 SER A C 1
ATOM 2372 O O . SER A 1 293 ? -17.469 -42.75 -12.844 1 94.81 293 SER A O 1
ATOM 2374 N N . LYS A 1 294 ? -15.984 -41.75 -14.242 1 96.12 294 LYS A N 1
ATOM 2375 C CA . LYS A 1 294 ? -15.047 -41.5 -13.156 1 96.12 294 LYS A CA 1
ATOM 2376 C C . LYS A 1 294 ? -14.594 -40.031 -13.172 1 96.12 294 LYS A C 1
ATOM 2378 O O . LYS A 1 294 ? -14.43 -39.438 -14.234 1 96.12 294 LYS A O 1
ATOM 2383 N N . LEU A 1 295 ? -14.438 -39.469 -11.961 1 97.44 295 LEU A N 1
ATOM 2384 C CA . LEU A 1 295 ? -13.891 -38.156 -11.75 1 97.44 295 LEU A CA 1
ATOM 2385 C C . LEU A 1 295 ? -12.648 -38.188 -10.875 1 97.44 295 LEU A C 1
ATOM 2387 O O . LEU A 1 295 ? -12.641 -38.875 -9.844 1 97.44 295 LEU A O 1
ATOM 2391 N N . ILE A 1 296 ? -11.578 -37.562 -11.328 1 98.19 296 ILE A N 1
ATOM 2392 C CA . ILE A 1 296 ? -10.383 -37.5 -10.492 1 98.19 296 ILE A CA 1
ATOM 2393 C C . ILE A 1 296 ? -10.141 -36.031 -10.094 1 98.19 296 ILE A C 1
ATOM 2395 O O . ILE A 1 296 ? -10.641 -35.125 -10.742 1 98.19 296 ILE A O 1
ATOM 2399 N N . TYR A 1 297 ? -9.469 -35.781 -9.047 1 98.44 297 TYR A N 1
ATOM 2400 C CA . TYR A 1 297 ? -9.055 -34.469 -8.586 1 98.44 297 TYR A CA 1
ATOM 2401 C C . TYR A 1 297 ? -7.871 -34.562 -7.641 1 98.44 297 TYR A C 1
ATOM 2403 O O . TYR A 1 297 ? -7.559 -35.656 -7.141 1 98.44 297 TYR A O 1
ATOM 2411 N N . LEU A 1 298 ? -7.137 -33.469 -7.488 1 98.44 298 LEU A N 1
ATOM 2412 C CA . LEU A 1 298 ? -6.074 -33.375 -6.488 1 98.44 298 LEU A CA 1
ATOM 2413 C C . LEU A 1 298 ? -6.621 -32.875 -5.16 1 98.44 298 LEU A C 1
ATOM 2415 O O . LEU A 1 298 ? -7.605 -32.125 -5.133 1 98.44 298 LEU A O 1
ATOM 2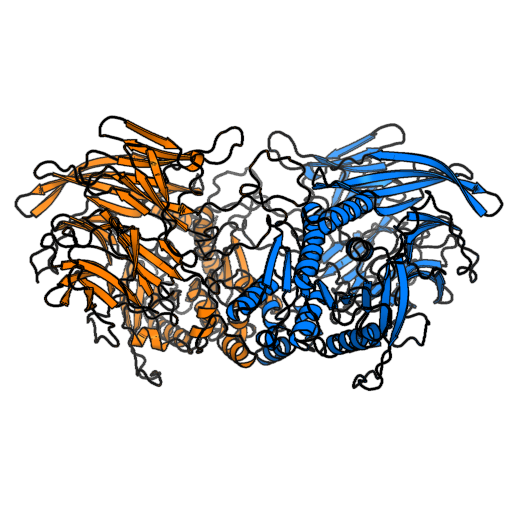419 N N . ASP A 1 299 ? -5.973 -33.344 -4.117 1 98 299 ASP A N 1
ATOM 2420 C CA . ASP A 1 299 ? -6.469 -33.062 -2.775 1 98 299 ASP A CA 1
ATOM 2421 C C . ASP A 1 299 ? -5.316 -32.781 -1.811 1 98 299 ASP A C 1
ATOM 2423 O O . ASP A 1 299 ? -4.289 -33.469 -1.853 1 98 299 ASP A O 1
ATOM 2427 N N . ASN A 1 300 ? -5.473 -31.75 -0.973 1 97.88 300 ASN A N 1
ATOM 2428 C CA . ASN A 1 300 ? -4.523 -31.422 0.081 1 97.88 300 ASN A CA 1
ATOM 2429 C C . ASN A 1 300 ? -5.23 -31.109 1.399 1 97.88 300 ASN A C 1
ATOM 2431 O O . ASN A 1 300 ? -6.434 -30.859 1.419 1 97.88 300 ASN A O 1
ATOM 2435 N N . ALA A 1 301 ? -4.457 -31.25 2.486 1 96.38 301 ALA A N 1
ATOM 2436 C CA . ALA A 1 301 ? -4.934 -30.688 3.748 1 96.38 301 ALA A CA 1
ATOM 2437 C C . ALA A 1 301 ? -5.035 -29.172 3.674 1 96.38 301 ALA A C 1
ATOM 2439 O O . ALA A 1 301 ? -4.262 -28.516 2.963 1 96.38 301 ALA A O 1
ATOM 2440 N N . ILE A 1 302 ? -6.051 -28.641 4.398 1 96.25 302 ILE A N 1
ATOM 2441 C CA . ILE A 1 302 ? -6.145 -27.188 4.453 1 96.25 302 ILE A CA 1
ATOM 2442 C C . ILE A 1 302 ? -5.09 -26.641 5.41 1 96.25 302 ILE A C 1
ATOM 2444 O O . ILE A 1 302 ? -4.73 -27.297 6.395 1 96.25 302 ILE A O 1
ATOM 2448 N N . ASN A 1 303 ? -4.562 -25.422 5.219 1 94.12 303 ASN A N 1
ATOM 2449 C CA . ASN A 1 303 ? -3.574 -24.734 6.035 1 94.12 303 ASN A CA 1
ATOM 2450 C C . ASN A 1 303 ? -2.23 -25.453 6.031 1 94.12 303 ASN A C 1
ATOM 2452 O O . ASN A 1 303 ? -1.995 -26.328 5.191 1 94.12 303 ASN A O 1
ATOM 2456 N N . GLY A 1 304 ? -1.276 -25.078 6.836 1 96.19 304 GLY A N 1
ATOM 2457 C CA . GLY A 1 304 ? 0.07 -25.625 6.805 1 96.19 304 GLY A CA 1
ATOM 2458 C C . GLY A 1 304 ? 0.94 -25.016 5.727 1 96.19 304 GLY A C 1
ATOM 2459 O O . GLY A 1 304 ? 0.723 -23.875 5.32 1 96.19 304 GLY A O 1
ATOM 2460 N N . PRO A 1 305 ? 1.95 -25.828 5.309 1 97.44 305 PRO A N 1
ATOM 2461 C CA . PRO A 1 305 ? 2.789 -25.297 4.227 1 97.44 305 PRO A CA 1
ATOM 2462 C C . PRO A 1 305 ? 1.992 -24.969 2.967 1 97.44 305 PRO A C 1
ATOM 2464 O O . PRO A 1 305 ? 1.072 -25.719 2.605 1 97.44 305 PRO A O 1
ATOM 2467 N N . HIS A 1 306 ? 2.301 -23.938 2.359 1 95.94 306 HIS A N 1
ATOM 2468 C CA . HIS A 1 306 ? 1.456 -23.438 1.278 1 95.94 306 HIS A CA 1
ATOM 2469 C C . HIS A 1 306 ? 1.474 -24.391 0.086 1 95.94 306 HIS A C 1
ATOM 2471 O O . HIS A 1 306 ? 0.577 -24.359 -0.76 1 95.94 306 HIS A O 1
ATOM 2477 N N . TYR A 1 307 ? 2.547 -25.109 -0.087 1 96.31 307 TYR A N 1
ATOM 2478 C CA . TYR A 1 307 ? 2.621 -26.188 -1.068 1 96.31 307 TYR A CA 1
ATOM 2479 C C . TYR A 1 307 ? 2.967 -27.516 -0.4 1 96.31 307 TYR A C 1
ATOM 2481 O O . TYR A 1 307 ? 3.939 -27.594 0.353 1 96.31 307 TYR A O 1
ATOM 2489 N N . GLN A 1 308 ? 2.148 -28.531 -0.608 1 96.69 308 GLN A N 1
ATOM 2490 C CA . GLN A 1 308 ? 2.248 -29.828 0.037 1 96.69 308 GLN A CA 1
ATOM 2491 C C . GLN A 1 308 ? 2.217 -30.953 -0.993 1 96.69 308 GLN A C 1
ATOM 2493 O O . GLN A 1 308 ? 1.89 -30.734 -2.16 1 96.69 308 GLN A O 1
ATOM 2498 N N . CYS A 1 309 ? 2.633 -32.156 -0.525 1 98.25 309 CYS A N 1
ATOM 2499 C CA . CYS A 1 309 ? 2.369 -33.344 -1.318 1 98.25 309 CYS A CA 1
ATOM 2500 C C . CYS A 1 309 ? 0.872 -33.594 -1.458 1 98.25 309 CYS A C 1
ATOM 2502 O O . CYS A 1 309 ? 0.134 -33.531 -0.473 1 98.25 309 CYS A O 1
ATOM 2504 N N . SER A 1 310 ? 0.434 -33.844 -2.646 1 98.44 310 SER A N 1
ATOM 2505 C CA . SER A 1 310 ? -1 -33.969 -2.887 1 98.44 310 SER A CA 1
ATOM 2506 C C . SER A 1 310 ? -1.426 -35.438 -2.945 1 98.44 310 SER A C 1
ATOM 2508 O O . SER A 1 310 ? -0.602 -36.312 -3.191 1 98.44 310 SER A O 1
ATOM 2510 N N . ARG A 1 311 ? -2.656 -35.625 -2.639 1 98.25 311 ARG A N 1
ATOM 2511 C CA . ARG A 1 311 ? -3.301 -36.906 -2.984 1 98.25 311 ARG A CA 1
ATOM 2512 C C . ARG A 1 311 ? -4.02 -36.812 -4.328 1 98.25 311 ARG A C 1
ATOM 2514 O O . ARG A 1 311 ? -4.539 -35.75 -4.68 1 98.25 311 ARG A O 1
ATOM 2521 N N . LEU A 1 312 ? -3.934 -37.875 -5.07 1 98.62 312 LEU A N 1
ATOM 2522 C CA . LEU A 1 312 ? -4.801 -38.031 -6.23 1 98.62 312 LEU A CA 1
ATOM 2523 C C . LEU A 1 312 ? -6.031 -38.844 -5.879 1 98.62 312 LEU A C 1
ATOM 2525 O O . LEU A 1 312 ? -5.91 -40.031 -5.508 1 98.62 312 LEU A O 1
ATOM 2529 N N . MET A 1 313 ? -7.188 -38.25 -6.02 1 98.56 313 MET A N 1
ATOM 2530 C CA . MET A 1 313 ? -8.453 -38.875 -5.613 1 98.56 313 MET A CA 1
ATOM 2531 C C . MET A 1 313 ? -9.281 -39.25 -6.828 1 98.56 313 MET A C 1
ATOM 2533 O O . MET A 1 313 ? -9.148 -38.656 -7.895 1 98.56 313 MET A O 1
ATOM 2537 N N . MET A 1 314 ? -10.117 -40.25 -6.598 1 98.25 314 MET A N 1
ATOM 2538 C CA . MET A 1 314 ? -11.062 -40.625 -7.641 1 98.25 314 MET A CA 1
ATOM 2539 C C . MET A 1 314 ? -12.469 -40.781 -7.07 1 98.25 314 MET A C 1
ATOM 2541 O O . MET A 1 314 ? -12.648 -41.344 -5.988 1 98.25 314 MET A O 1
ATOM 2545 N N . TYR A 1 315 ? -13.383 -40.25 -7.684 1 98.12 315 TYR A N 1
ATOM 2546 C CA . TYR A 1 315 ? -14.805 -40.344 -7.371 1 98.12 315 TYR A CA 1
ATOM 2547 C C . TYR A 1 315 ? -15.539 -41.156 -8.438 1 98.12 315 TYR A C 1
ATOM 2549 O O . TYR A 1 315 ? -15.492 -40.812 -9.625 1 98.12 315 TYR A O 1
ATOM 2557 N N . ASP A 1 316 ? -16.234 -42.188 -8.008 1 97.12 316 ASP A N 1
ATOM 2558 C CA . ASP A 1 316 ? -17.078 -42.969 -8.906 1 97.12 316 ASP A CA 1
ATOM 2559 C C . ASP A 1 316 ? -18.453 -42.312 -9.07 1 97.12 316 ASP A C 1
ATOM 2561 O O . ASP A 1 316 ? -19.219 -42.219 -8.117 1 97.12 316 ASP A O 1
ATOM 2565 N N . MET A 1 317 ? -18.781 -42 -10.273 1 95.44 317 MET A N 1
ATOM 2566 C CA . MET A 1 317 ? -19.984 -41.188 -10.523 1 95.44 317 MET A CA 1
ATOM 2567 C C . MET A 1 317 ? -21.25 -42 -10.266 1 95.44 317 MET A C 1
ATOM 2569 O O . MET A 1 317 ? -22.297 -41.438 -9.984 1 95.44 317 MET A O 1
ATOM 2573 N N . LYS A 1 318 ? -21.156 -43.25 -10.359 1 94.31 318 LYS A N 1
ATOM 2574 C CA . LYS A 1 318 ? -22.312 -44.094 -10.156 1 94.31 318 LYS A CA 1
ATOM 2575 C C . LYS A 1 318 ? -22.516 -44.438 -8.688 1 94.31 318 LYS A C 1
ATOM 2577 O O . LYS A 1 318 ? -23.594 -44.188 -8.125 1 94.31 318 LYS A O 1
ATOM 2582 N N . SER A 1 319 ? -21.5 -44.875 -8.07 1 96.31 319 SER A N 1
ATOM 2583 C CA . SER A 1 319 ? -21.625 -45.344 -6.688 1 96.31 319 SER A CA 1
ATOM 2584 C C . SER A 1 319 ? -21.422 -44.188 -5.703 1 96.31 319 SER A C 1
ATOM 2586 O O . SER A 1 319 ? -21.875 -44.281 -4.555 1 96.31 319 SER A O 1
ATOM 2588 N N . GLY A 1 320 ? -20.703 -43.188 -6.113 1 95.44 320 GLY A N 1
ATOM 2589 C CA . GLY A 1 320 ? -20.375 -42.094 -5.215 1 95.44 320 GLY A CA 1
ATOM 2590 C C . GLY A 1 320 ? -19.172 -42.406 -4.332 1 95.44 320 GLY A C 1
ATOM 2591 O O . GLY A 1 320 ? -18.797 -41.562 -3.5 1 95.44 320 GLY A O 1
ATOM 2592 N N . ASN A 1 321 ? -18.578 -43.5 -4.566 1 96.56 321 ASN A N 1
ATOM 2593 C CA . ASN A 1 321 ? -17.438 -43.875 -3.748 1 96.56 321 ASN A CA 1
ATOM 2594 C C . ASN A 1 321 ? -16.203 -43.062 -4.09 1 96.56 321 ASN A C 1
ATOM 2596 O O . ASN A 1 321 ? -15.938 -42.75 -5.258 1 96.56 321 ASN A O 1
ATOM 2600 N N . ILE A 1 322 ? -15.492 -42.625 -3.045 1 97.5 322 ILE A N 1
ATOM 2601 C CA . ILE A 1 322 ? -14.234 -41.906 -3.188 1 97.5 322 ILE A CA 1
ATOM 2602 C C . ILE A 1 322 ? -13.062 -42.812 -2.852 1 97.5 322 ILE A C 1
ATOM 2604 O O . ILE A 1 322 ? -13.07 -43.469 -1.812 1 97.5 322 ILE A O 1
ATOM 2608 N N . THR A 1 323 ? -12.109 -42.906 -3.691 1 96.75 323 THR A N 1
ATOM 2609 C CA . THR A 1 323 ? -10.914 -43.719 -3.49 1 96.75 323 THR A CA 1
ATOM 2610 C C . THR A 1 323 ? -9.648 -42.875 -3.637 1 96.75 323 THR A C 1
ATOM 2612 O O . THR A 1 323 ? -9.594 -41.969 -4.473 1 96.75 323 THR A O 1
ATOM 2615 N N . VAL A 1 324 ? -8.656 -43.188 -2.783 1 97.88 324 VAL A N 1
ATOM 2616 C CA . VAL A 1 324 ? -7.332 -42.594 -2.934 1 97.88 324 VAL A CA 1
ATOM 2617 C C . VAL A 1 324 ? -6.52 -43.375 -3.949 1 97.88 324 VAL A C 1
ATOM 2619 O O . VAL A 1 324 ? -6.164 -44.531 -3.699 1 97.88 324 VAL A O 1
ATOM 2622 N N . LEU A 1 325 ? -6.238 -42.844 -5.105 1 98 325 LEU A N 1
ATOM 2623 C CA . LEU A 1 325 ? -5.422 -43.5 -6.109 1 98 325 LEU A CA 1
ATOM 2624 C C . LEU A 1 325 ? -3.945 -43.438 -5.742 1 98 325 LEU A C 1
ATOM 2626 O O . LEU A 1 325 ? -3.234 -44.438 -5.844 1 98 325 LEU A O 1
ATOM 2630 N N . VAL A 1 326 ? -3.467 -42.312 -5.477 1 98.44 326 VAL A N 1
ATOM 2631 C CA . VAL A 1 326 ? -2.102 -42.062 -5.02 1 98.44 326 VAL A CA 1
ATOM 2632 C C . VAL A 1 326 ? -2.123 -41.25 -3.721 1 98.44 326 VAL A C 1
ATOM 2634 O O . VAL A 1 326 ? -2.67 -40.156 -3.676 1 98.44 326 VAL A O 1
ATOM 2637 N N . ASP A 1 327 ? -1.549 -41.719 -2.695 1 98.19 327 ASP A N 1
ATOM 2638 C CA . ASP A 1 327 ? -1.541 -41.062 -1.392 1 98.19 327 ASP A CA 1
ATOM 2639 C C . ASP A 1 327 ? -0.276 -40.219 -1.206 1 98.19 327 ASP A C 1
ATOM 2641 O O . ASP A 1 327 ? 0.599 -40.219 -2.074 1 98.19 327 ASP A O 1
ATOM 2645 N N . ILE A 1 328 ? -0.224 -39.594 -0.1 1 98.12 328 ILE A N 1
ATOM 2646 C CA . ILE A 1 328 ? 0.946 -38.812 0.284 1 98.12 328 ILE A CA 1
ATOM 2647 C C . ILE A 1 328 ? 2.143 -39.719 0.487 1 98.12 328 ILE A C 1
ATOM 2649 O O . ILE A 1 328 ? 2.018 -40.781 1.111 1 98.12 328 ILE A O 1
ATOM 2653 N N . VAL A 1 329 ? 3.232 -39.312 -0.104 1 98.12 329 VAL A N 1
ATOM 2654 C CA . VAL A 1 329 ? 4.484 -40.031 0.135 1 98.12 329 VAL A CA 1
ATOM 2655 C C . VAL A 1 329 ? 5.316 -39.281 1.176 1 98.12 329 VAL A C 1
ATOM 2657 O O . VAL A 1 329 ? 5.727 -38.156 0.947 1 98.12 329 VAL A O 1
ATOM 2660 N N . LYS A 1 330 ? 5.602 -39.844 2.252 1 96.5 330 LYS A N 1
ATOM 2661 C CA . LYS A 1 330 ? 6.23 -39.156 3.385 1 96.5 330 LYS A CA 1
ATOM 2662 C C . LYS A 1 330 ? 7.746 -39.125 3.23 1 96.5 330 LYS A C 1
ATOM 2664 O O . LYS A 1 330 ? 8.336 -38.062 3.105 1 96.5 330 LYS A O 1
ATOM 2669 N N . ASP A 1 331 ? 8.375 -40.25 3.076 1 95.06 331 ASP A N 1
ATOM 2670 C CA . ASP A 1 331 ? 9.836 -40.344 3.107 1 95.06 331 ASP A CA 1
ATOM 2671 C C . ASP A 1 331 ? 10.344 -41.312 2.031 1 95.06 331 ASP A C 1
ATOM 2673 O O . ASP A 1 331 ? 10.789 -42.406 2.336 1 95.06 331 ASP A O 1
ATOM 2677 N N . PRO A 1 332 ? 10.273 -40.844 0.755 1 95 332 PRO A N 1
ATOM 2678 C CA . PRO A 1 332 ? 10.789 -41.688 -0.321 1 95 332 PRO A CA 1
ATOM 2679 C C . PRO A 1 332 ? 12.281 -41.969 -0.168 1 95 332 PRO A C 1
ATOM 2681 O O . PRO A 1 332 ? 13.047 -41.094 0.24 1 95 332 PRO A O 1
ATOM 2684 N N . LYS A 1 333 ? 12.672 -43.156 -0.463 1 86.31 333 LYS A N 1
ATOM 2685 C CA . LYS A 1 333 ? 14.07 -43.562 -0.385 1 86.31 333 LYS A CA 1
ATOM 2686 C C . LYS A 1 333 ? 14.766 -43.406 -1.734 1 86.31 333 LYS A C 1
ATOM 2688 O O . LYS A 1 333 ? 14.203 -43.781 -2.771 1 86.31 333 LYS A O 1
ATOM 2693 N N . GLY A 1 334 ? 15.93 -42.875 -1.679 1 81.06 334 GLY A N 1
ATOM 2694 C CA . GLY A 1 334 ? 16.703 -42.688 -2.898 1 81.06 334 GLY A CA 1
ATOM 2695 C C . GLY A 1 334 ? 15.961 -41.938 -3.984 1 81.06 334 GLY A C 1
ATOM 2696 O O . GLY A 1 334 ? 15.438 -40.844 -3.742 1 81.06 334 GLY A O 1
ATOM 2697 N N . ASP A 1 335 ? 15.891 -42.625 -5.156 1 84.88 335 ASP A N 1
ATOM 2698 C CA . ASP A 1 335 ? 15.281 -41.969 -6.316 1 84.88 335 ASP A CA 1
ATOM 2699 C C . ASP A 1 335 ? 13.852 -42.469 -6.527 1 84.88 335 ASP A C 1
ATOM 2701 O O . ASP A 1 335 ? 13.305 -42.344 -7.625 1 84.88 335 ASP A O 1
ATOM 2705 N N . GLU A 1 336 ? 13.344 -43 -5.461 1 93.81 336 GLU A N 1
ATOM 2706 C CA . GLU A 1 336 ? 11.969 -43.469 -5.52 1 93.81 336 GLU A CA 1
ATOM 2707 C C . GLU A 1 336 ? 10.984 -42.344 -5.723 1 93.81 336 GLU A C 1
ATOM 2709 O O . GLU A 1 336 ? 11.352 -41.156 -5.582 1 93.81 336 GLU A O 1
ATOM 2714 N N . PHE A 1 337 ? 9.773 -42.781 -6.094 1 96.44 337 PHE A N 1
ATOM 2715 C CA . PHE A 1 337 ? 8.688 -41.844 -6.316 1 96.44 337 PHE A CA 1
ATOM 2716 C C . PHE A 1 337 ? 8.484 -40.938 -5.09 1 96.44 337 PHE A C 1
ATOM 2718 O O . PHE A 1 337 ? 8.148 -41.438 -4.012 1 96.44 337 PHE A O 1
ATOM 2725 N N . PRO A 1 338 ? 8.641 -39.656 -5.238 1 97.56 338 PRO A N 1
ATOM 2726 C CA . PRO A 1 338 ? 8.625 -38.781 -4.066 1 97.56 338 PRO A CA 1
ATOM 2727 C C . PRO A 1 338 ? 7.223 -38.312 -3.691 1 97.56 338 PRO A C 1
ATOM 2729 O O . PRO A 1 338 ? 7.039 -37.656 -2.658 1 97.56 338 PRO A O 1
ATOM 2732 N N . GLY A 1 339 ? 6.227 -38.688 -4.445 1 98.19 339 GLY A N 1
ATOM 2733 C CA . GLY A 1 339 ? 4.879 -38.156 -4.273 1 98.19 339 GLY A CA 1
ATOM 2734 C C . GLY A 1 339 ? 4.477 -37.188 -5.355 1 98.19 339 GLY A C 1
ATOM 2735 O O . GLY A 1 339 ? 5.266 -36.875 -6.254 1 98.19 339 GLY A O 1
ATOM 2736 N N . ILE A 1 340 ? 3.195 -36.688 -5.281 1 98.5 340 ILE A N 1
ATOM 2737 C CA . ILE A 1 340 ? 2.666 -35.781 -6.293 1 98.5 340 ILE A CA 1
ATOM 2738 C C . ILE A 1 340 ? 2.871 -34.344 -5.844 1 98.5 340 ILE A C 1
ATOM 2740 O O . ILE A 1 340 ? 2.312 -33.906 -4.832 1 98.5 340 ILE A O 1
ATOM 2744 N N . PHE A 1 341 ? 3.688 -33.719 -6.512 1 98.19 341 PHE A N 1
ATOM 2745 C CA . PHE A 1 341 ? 3.869 -32.281 -6.379 1 98.19 341 PHE A CA 1
ATOM 2746 C C . PHE A 1 341 ? 3.533 -31.578 -7.688 1 98.19 341 PHE A C 1
ATOM 2748 O O . PHE A 1 341 ? 4.426 -31.25 -8.477 1 98.19 341 PHE A O 1
ATOM 2755 N N . SER A 1 342 ? 2.252 -31.328 -7.863 1 96.56 342 SER A N 1
ATOM 2756 C CA . SER A 1 342 ? 1.721 -30.734 -9.078 1 96.56 342 SER A CA 1
ATOM 2757 C C . SER A 1 342 ? 0.646 -29.688 -8.758 1 96.56 342 SER A C 1
ATOM 2759 O O . SER A 1 342 ? -0.158 -29.891 -7.844 1 96.56 342 SER A O 1
ATOM 2761 N N . MET A 1 343 ? 0.698 -28.594 -9.523 1 92.44 343 MET A N 1
ATOM 2762 C CA . MET A 1 343 ? -0.326 -27.562 -9.352 1 92.44 343 MET A CA 1
ATOM 2763 C C . MET A 1 343 ? -1.21 -27.453 -10.586 1 92.44 343 MET A C 1
ATOM 2765 O O . MET A 1 343 ? -1.983 -26.516 -10.727 1 92.44 343 MET A O 1
ATOM 2769 N N . SER A 1 344 ? -1.083 -28.406 -11.469 1 93.19 344 SER A N 1
ATOM 2770 C CA . SER A 1 344 ? -1.877 -28.375 -12.695 1 93.19 344 SER A CA 1
ATOM 2771 C C . SER A 1 344 ? -2.121 -29.781 -13.227 1 93.19 344 SER A C 1
ATOM 2773 O O . SER A 1 344 ? -1.323 -30.688 -12.984 1 93.19 344 SER A O 1
ATOM 2775 N N . LEU A 1 345 ? -3.252 -29.969 -13.852 1 96.25 345 LEU A N 1
ATOM 2776 C CA . LEU A 1 345 ? -3.588 -31.141 -14.664 1 96.25 345 LEU A CA 1
ATOM 2777 C C . LEU A 1 345 ? -3.953 -30.719 -16.078 1 96.25 345 LEU A C 1
ATOM 2779 O O . LEU A 1 345 ? -4.617 -29.703 -16.281 1 96.25 345 LEU A O 1
ATOM 2783 N N . PRO A 1 346 ? -3.404 -31.484 -17.078 1 96 346 PRO A N 1
ATOM 2784 C CA . PRO A 1 346 ? -3.893 -31.156 -18.422 1 96 346 PRO A CA 1
ATOM 2785 C C . PRO A 1 346 ? -5.406 -31.297 -18.547 1 96 346 PRO A C 1
ATOM 2787 O O . PRO A 1 346 ? -6.016 -32.094 -17.844 1 96 346 PRO A O 1
ATOM 2790 N N . GLN A 1 347 ? -5.957 -30.516 -19.484 1 92.31 347 GLN A N 1
ATOM 2791 C CA . GLN A 1 347 ? -7.391 -30.641 -19.719 1 92.31 347 GLN A CA 1
ATOM 2792 C C . GLN A 1 347 ? -7.754 -32.062 -20.109 1 92.31 347 GLN A C 1
ATOM 2794 O O . GLN A 1 347 ? -8.703 -32.656 -19.562 1 92.31 347 GLN A O 1
ATOM 2799 N N . ARG A 1 348 ? -7.062 -32.656 -21.062 1 94.31 348 ARG A N 1
ATOM 2800 C CA . ARG A 1 348 ? -7.113 -34.094 -21.344 1 94.31 348 ARG A CA 1
ATOM 2801 C C . ARG A 1 348 ? -5.965 -34.844 -20.656 1 94.31 348 ARG A C 1
ATOM 2803 O O . ARG A 1 348 ? -4.797 -34.594 -20.969 1 94.31 348 ARG A O 1
ATOM 2810 N N . CYS A 1 349 ? -6.316 -35.719 -19.781 1 96.75 349 CYS A N 1
ATOM 2811 C CA . CYS A 1 349 ? -5.246 -36.375 -19.031 1 96.75 349 CYS A CA 1
ATOM 2812 C C . CYS A 1 349 ? -5.422 -37.875 -19.016 1 96.75 349 CYS A C 1
ATOM 2814 O O . CYS A 1 349 ? -4.668 -38.594 -18.344 1 96.75 349 CYS A O 1
ATOM 2816 N N . TRP A 1 350 ? -6.422 -38.406 -19.75 1 96.5 350 TRP A N 1
ATOM 2817 C CA . TRP A 1 350 ? -6.734 -39.844 -19.719 1 96.5 350 TRP A CA 1
ATOM 2818 C C . TRP A 1 350 ? -6.129 -40.562 -20.922 1 96.5 350 TRP A C 1
ATOM 2820 O O . TRP A 1 350 ? -6.137 -40.031 -22.031 1 96.5 350 TRP A O 1
ATOM 2830 N N . THR A 1 351 ? -5.656 -41.719 -20.641 1 95.19 351 THR A N 1
ATOM 2831 C CA . THR A 1 351 ? -5.277 -42.594 -21.75 1 95.19 351 THR A CA 1
ATOM 2832 C C . THR A 1 351 ? -6.5 -43 -22.578 1 95.19 351 THR A C 1
ATOM 2834 O O . THR A 1 351 ? -7.637 -42.812 -22.125 1 95.19 351 THR A O 1
ATOM 2837 N N . GLU A 1 352 ? -6.219 -43.5 -23.734 1 92 352 GLU A N 1
ATOM 2838 C CA . GLU A 1 352 ? -7.301 -43.844 -24.656 1 92 352 GLU A CA 1
ATOM 2839 C C . GLU A 1 352 ? -8.258 -44.844 -24.047 1 92 352 GLU A C 1
ATOM 2841 O O . GLU A 1 352 ? -9.477 -44.75 -24.25 1 92 352 GLU A O 1
ATOM 2846 N N . ASP A 1 353 ? -7.762 -45.781 -23.359 1 90.69 353 ASP A N 1
ATOM 2847 C CA . ASP A 1 353 ? -8.594 -46.875 -22.812 1 90.69 353 ASP A CA 1
ATOM 2848 C C . ASP A 1 353 ? -9.273 -46.406 -21.531 1 90.69 353 ASP A C 1
ATOM 2850 O O . ASP A 1 353 ? -10.023 -47.188 -20.922 1 90.69 353 ASP A O 1
ATOM 2854 N N . GLY A 1 354 ? -8.953 -45.25 -21.031 1 91.44 354 GLY A N 1
ATOM 2855 C CA . GLY A 1 354 ? -9.602 -44.688 -19.859 1 91.44 354 GLY A CA 1
ATOM 2856 C C . GLY A 1 354 ? -9.078 -45.25 -18.562 1 91.44 354 GLY A C 1
ATOM 2857 O O . GLY A 1 354 ? -9.664 -45.062 -17.5 1 91.44 354 GLY A O 1
ATOM 2858 N N . LYS A 1 355 ? -7.98 -45.938 -18.594 1 92.62 355 LYS A N 1
ATOM 2859 C CA . LYS A 1 355 ? -7.5 -46.625 -17.406 1 92.62 355 LYS A CA 1
ATOM 2860 C C . LYS A 1 355 ? -6.258 -45.969 -16.828 1 92.62 355 LYS A C 1
ATOM 2862 O O . LYS A 1 355 ? -5.812 -46.312 -15.734 1 92.62 355 LYS A O 1
ATOM 2867 N N . GLY A 1 356 ? -5.746 -45.062 -17.547 1 94.69 356 GLY A N 1
ATOM 2868 C CA . GLY A 1 356 ? -4.559 -44.375 -17.094 1 94.69 356 GLY A CA 1
ATOM 2869 C C . GLY A 1 356 ? -4.734 -42.844 -17.047 1 94.69 356 GLY A C 1
ATOM 2870 O O . GLY A 1 356 ? -5.438 -42.281 -17.891 1 94.69 356 GLY A O 1
ATOM 2871 N N . ILE A 1 357 ? -4.129 -42.25 -16.047 1 97.06 357 ILE A N 1
ATOM 2872 C CA . ILE A 1 357 ? -4.078 -40.781 -15.906 1 97.06 357 ILE A CA 1
ATOM 2873 C C . ILE A 1 357 ? -2.654 -40.281 -16.156 1 97.06 357 ILE A C 1
ATOM 2875 O O . ILE A 1 357 ? -1.695 -40.844 -15.602 1 97.06 357 ILE A O 1
ATOM 2879 N N . VAL A 1 358 ? -2.486 -39.25 -17 1 97.62 358 VAL A N 1
ATOM 2880 C CA . VAL A 1 358 ? -1.175 -38.719 -17.375 1 97.62 358 VAL A CA 1
ATOM 2881 C C . VAL A 1 358 ? -1.059 -37.25 -16.953 1 97.62 358 VAL A C 1
ATOM 2883 O O . VAL A 1 358 ? -1.876 -36.406 -17.344 1 97.62 358 VAL A O 1
ATOM 2886 N N . PHE A 1 359 ? -0.088 -36.906 -16.125 1 98.06 359 PHE A N 1
ATOM 2887 C CA . PHE A 1 359 ? 0.157 -35.531 -15.719 1 98.06 359 PHE A CA 1
ATOM 2888 C C . PHE A 1 359 ? 1.601 -35.344 -15.266 1 98.06 359 PHE A C 1
ATOM 2890 O O . PHE A 1 359 ? 2.359 -36.312 -15.188 1 98.06 359 PHE A O 1
ATOM 2897 N N . SER A 1 360 ? 2.02 -34.125 -15.109 1 98.25 360 SER A N 1
ATOM 2898 C CA . SER A 1 360 ? 3.395 -33.812 -14.734 1 98.25 360 SER A CA 1
ATOM 2899 C C . SER A 1 360 ? 3.52 -33.594 -13.234 1 98.25 360 SER A C 1
ATOM 2901 O O . SER A 1 360 ? 2.58 -33.125 -12.586 1 98.25 360 SER A O 1
ATOM 2903 N N . SER A 1 361 ? 4.66 -33.875 -12.664 1 98.19 361 SER A N 1
ATOM 2904 C CA . SER A 1 361 ? 4.945 -33.688 -11.25 1 98.19 361 SER A CA 1
ATOM 2905 C C . SER A 1 361 ? 6.441 -33.5 -11.008 1 98.19 361 SER A C 1
ATOM 2907 O O . SER A 1 361 ? 7.262 -33.969 -11.797 1 98.19 361 SER A O 1
ATOM 2909 N N . VAL A 1 362 ? 6.754 -32.844 -9.977 1 97.5 362 VAL A N 1
ATOM 2910 C CA . VAL A 1 362 ? 8.148 -32.656 -9.578 1 97.5 362 VAL A CA 1
ATOM 2911 C C . VAL A 1 362 ? 8.711 -33.969 -9.031 1 97.5 362 VAL A C 1
ATOM 2913 O O . VAL A 1 362 ? 8.031 -34.656 -8.289 1 97.5 362 VAL A O 1
ATOM 2916 N N . TRP A 1 363 ? 9.797 -34.344 -9.531 1 96.88 363 TRP A N 1
ATOM 2917 C CA . TRP A 1 363 ? 10.594 -35.469 -9.062 1 96.88 363 TRP A CA 1
ATOM 2918 C C . TRP A 1 363 ? 12.016 -35.031 -8.742 1 96.88 363 TRP A C 1
ATOM 2920 O O . TRP A 1 363 ? 12.922 -35.188 -9.57 1 96.88 363 TRP A O 1
ATOM 2930 N N . ARG A 1 364 ? 12.18 -34.5 -7.402 1 95.38 364 ARG A N 1
ATOM 2931 C CA . ARG A 1 364 ? 13.445 -33.906 -6.961 1 95.38 364 ARG A CA 1
ATOM 2932 C C . ARG A 1 364 ? 13.836 -32.719 -7.844 1 95.38 364 ARG A C 1
ATOM 2934 O O . ARG A 1 364 ? 13.047 -31.812 -8.039 1 95.38 364 ARG A O 1
ATOM 2941 N N . HIS A 1 365 ? 15.047 -32.812 -8.492 1 96.25 365 HIS A N 1
ATOM 2942 C CA . HIS A 1 365 ? 15.562 -31.703 -9.273 1 96.25 365 HIS A CA 1
ATOM 2943 C C . HIS A 1 365 ? 15 -31.719 -10.688 1 96.25 365 HIS A C 1
ATOM 2945 O O . HIS A 1 365 ? 15.422 -30.922 -11.531 1 96.25 365 HIS A O 1
ATOM 2951 N N . GLN A 1 366 ? 13.992 -32.562 -11.016 1 95.88 366 GLN A N 1
ATOM 2952 C CA . GLN A 1 366 ? 13.398 -32.656 -12.344 1 95.88 366 GLN A CA 1
ATOM 2953 C C . GLN A 1 366 ? 11.875 -32.562 -12.281 1 95.88 366 GLN A C 1
ATOM 2955 O O . GLN A 1 366 ? 11.289 -32.688 -11.203 1 95.88 366 GLN A O 1
ATOM 2960 N N . VAL A 1 367 ? 11.305 -32.281 -13.414 1 97.69 367 VAL A N 1
ATOM 2961 C CA . VAL A 1 367 ? 9.875 -32.5 -13.641 1 97.69 367 VAL A CA 1
ATOM 2962 C C . VAL A 1 367 ? 9.688 -33.625 -14.648 1 97.69 367 VAL A C 1
ATOM 2964 O O . VAL A 1 367 ? 10.367 -33.688 -15.672 1 97.69 367 VAL A O 1
ATOM 2967 N N . GLY A 1 368 ? 8.93 -34.562 -14.281 1 97.06 368 GLY A N 1
ATOM 2968 C CA . GLY A 1 368 ? 8.602 -35.656 -15.156 1 97.06 368 GLY A CA 1
ATOM 2969 C C . GLY A 1 368 ? 7.109 -35.875 -15.328 1 97.06 368 GLY A C 1
ATOM 2970 O O . GLY A 1 368 ? 6.305 -35.156 -14.742 1 97.06 368 GLY A O 1
ATOM 2971 N N . ILE A 1 369 ? 6.82 -36.844 -16.188 1 97.56 369 ILE A N 1
ATOM 2972 C CA . ILE A 1 369 ? 5.434 -37.219 -16.438 1 97.56 369 ILE A CA 1
ATOM 2973 C C . ILE A 1 369 ? 5.098 -38.5 -15.656 1 97.56 369 ILE A C 1
ATOM 2975 O O . ILE A 1 369 ? 5.902 -39.438 -15.602 1 97.56 369 ILE A O 1
ATOM 2979 N N . LEU A 1 370 ? 3.977 -38.5 -14.992 1 97.25 370 LEU A N 1
ATOM 2980 C CA . LEU A 1 370 ? 3.469 -39.688 -14.289 1 97.25 370 LEU A CA 1
ATOM 2981 C C . LEU A 1 370 ? 2.303 -40.312 -15.039 1 97.25 370 LEU A C 1
ATOM 2983 O O . LEU A 1 370 ? 1.426 -39.594 -15.539 1 97.25 370 LEU A O 1
ATOM 2987 N N . VAL A 1 371 ? 2.354 -41.562 -15.164 1 97.31 371 VAL A N 1
ATOM 2988 C CA . VAL A 1 371 ? 1.214 -42.344 -15.625 1 97.31 371 VAL A CA 1
ATOM 2989 C C . VAL A 1 371 ? 0.668 -43.188 -14.477 1 97.31 371 VAL A C 1
ATOM 2991 O O . VAL A 1 371 ? 1.359 -44.062 -13.969 1 97.31 371 VAL A O 1
ATOM 2994 N N . VAL A 1 372 ? -0.517 -42.906 -14.094 1 97 372 VAL A N 1
ATOM 2995 C CA . VAL A 1 372 ? -1.135 -43.625 -12.977 1 97 372 VAL A CA 1
ATOM 2996 C C . VAL A 1 372 ? -2.203 -44.594 -13.5 1 97 372 VAL A C 1
ATOM 2998 O O . VAL A 1 372 ? -3.131 -44.156 -14.195 1 97 372 VAL A O 1
ATOM 3001 N N . ASP A 1 373 ? -2.049 -45.812 -13.18 1 95.5 373 ASP A N 1
ATOM 3002 C CA . ASP A 1 373 ? -3.068 -46.812 -13.508 1 95.5 373 ASP A CA 1
ATOM 3003 C C . ASP A 1 373 ? -4.184 -46.812 -12.469 1 95.5 373 ASP A C 1
ATOM 3005 O O . ASP A 1 373 ? -3.938 -47.062 -11.281 1 95.5 373 ASP A O 1
ATOM 3009 N N . ILE A 1 374 ? -5.43 -46.625 -12.867 1 94.88 374 ILE A N 1
ATOM 3010 C CA . ILE A 1 374 ? -6.488 -46.438 -11.883 1 94.88 374 ILE A CA 1
ATOM 3011 C C . ILE A 1 374 ? -6.949 -47.781 -11.352 1 94.88 374 ILE A C 1
ATOM 3013 O O . ILE A 1 374 ? -7.652 -47.844 -10.344 1 94.88 374 ILE A O 1
ATOM 3017 N N . GLU A 1 375 ? -6.645 -48.812 -12.016 1 93.12 375 GLU A N 1
ATOM 3018 C CA . GLU A 1 375 ? -7.031 -50.156 -11.562 1 93.12 375 GLU A CA 1
ATOM 3019 C C . GLU A 1 375 ? -6.02 -50.719 -10.57 1 93.12 375 GLU A C 1
ATOM 3021 O O . GLU A 1 375 ? -6.402 -51.25 -9.523 1 93.12 375 GLU A O 1
ATOM 3026 N N . THR A 1 376 ? -4.785 -50.531 -10.891 1 94.19 376 THR A N 1
ATOM 3027 C CA . THR A 1 376 ? -3.746 -51.094 -10.039 1 94.19 376 THR A CA 1
ATOM 3028 C C . THR A 1 376 ? -3.186 -50.062 -9.094 1 94.19 376 THR A C 1
ATOM 3030 O O . THR A 1 376 ? -2.502 -50.375 -8.125 1 94.19 376 THR A O 1
ATOM 3033 N N . THR A 1 377 ? -3.404 -48.812 -9.391 1 95 377 THR A N 1
ATOM 3034 C CA . THR A 1 377 ? -2.908 -47.656 -8.648 1 95 377 THR A CA 1
ATOM 3035 C C . THR A 1 377 ? -1.396 -47.531 -8.805 1 95 377 THR A C 1
ATOM 3037 O O . THR A 1 377 ? -0.757 -46.75 -8.086 1 95 377 THR A O 1
ATOM 3040 N N . LYS A 1 378 ? -0.862 -48.281 -9.727 1 94.81 378 LYS A N 1
ATOM 3041 C CA . LYS A 1 378 ? 0.573 -48.219 -9.984 1 94.81 378 LYS A CA 1
ATOM 3042 C C . LYS A 1 378 ? 0.937 -46.875 -10.656 1 94.81 378 LYS A C 1
ATOM 3044 O O . LYS A 1 378 ? 0.225 -46.438 -11.547 1 94.81 378 LYS A O 1
ATOM 3049 N N . VAL A 1 379 ? 2.01 -46.25 -10.148 1 95.75 379 VAL A N 1
ATOM 3050 C CA . VAL A 1 379 ? 2.531 -45 -10.734 1 95.75 379 VAL A CA 1
ATOM 3051 C C . VAL A 1 379 ? 3.787 -45.312 -11.547 1 95.75 379 VAL A C 1
ATOM 3053 O O . VAL A 1 379 ? 4.766 -45.844 -11.016 1 95.75 379 VAL A O 1
ATOM 3056 N N . THR A 1 380 ? 3.797 -45.031 -12.828 1 95.06 380 THR A N 1
ATOM 3057 C CA . THR A 1 380 ? 4.957 -45.188 -13.703 1 95.06 380 THR A CA 1
ATOM 3058 C C . THR A 1 380 ? 5.477 -43.844 -14.164 1 95.06 380 THR A C 1
ATOM 3060 O O . THR A 1 380 ? 4.754 -43.062 -14.82 1 95.06 380 THR A O 1
ATOM 3063 N N . PRO A 1 381 ? 6.723 -43.562 -13.844 1 94.44 381 PRO A N 1
ATOM 3064 C CA . PRO A 1 381 ? 7.273 -42.25 -14.25 1 94.44 381 PRO A CA 1
ATOM 3065 C C . PRO A 1 381 ? 7.895 -42.281 -15.648 1 94.44 381 PRO A C 1
ATOM 3067 O O . PRO A 1 381 ? 8.406 -43.344 -16.078 1 94.44 381 PRO A O 1
ATOM 3070 N N . ILE A 1 382 ? 7.777 -41.25 -16.391 1 95.88 382 ILE A N 1
ATOM 3071 C CA . ILE A 1 382 ? 8.555 -40.906 -17.578 1 95.88 382 ILE A CA 1
ATOM 3072 C C . ILE A 1 382 ? 9.5 -39.75 -17.281 1 95.88 382 ILE A C 1
ATOM 3074 O O . ILE A 1 382 ? 9.062 -38.594 -17.203 1 95.88 382 ILE A O 1
ATOM 3078 N N . LEU A 1 383 ? 10.75 -40.031 -17.109 1 94 383 LEU A N 1
ATOM 3079 C CA . LEU A 1 383 ? 11.766 -39.031 -16.781 1 94 383 LEU A CA 1
ATOM 3080 C C . LEU A 1 383 ? 12.734 -38.875 -17.953 1 94 383 LEU A C 1
ATOM 3082 O O . LEU A 1 383 ? 12.961 -39.812 -18.719 1 94 383 LEU A O 1
ATOM 3086 N N . CYS A 1 384 ? 13.164 -37.688 -18.062 1 89.69 384 CYS A N 1
ATOM 3087 C CA . CYS A 1 384 ? 14.156 -37.406 -19.109 1 89.69 384 CYS A CA 1
ATOM 3088 C C . CYS A 1 384 ? 15.492 -38.094 -18.766 1 89.69 384 CYS A C 1
ATOM 3090 O O . CYS A 1 384 ? 16.031 -37.875 -17.672 1 89.69 384 CYS A O 1
ATOM 3092 N N . LYS A 1 385 ? 16.062 -38.781 -19.641 1 82.19 385 LYS A N 1
ATOM 3093 C CA . LYS A 1 385 ? 17.312 -39.469 -19.422 1 82.19 385 LYS A CA 1
ATOM 3094 C C . LYS A 1 385 ? 18.484 -38.5 -19.281 1 82.19 385 LYS A C 1
ATOM 3096 O O . LYS A 1 385 ? 19.453 -38.781 -18.562 1 82.19 385 LYS A O 1
ATOM 3101 N N . SER A 1 386 ? 18.391 -37.375 -19.984 1 82.38 386 SER A N 1
ATOM 3102 C CA . SER A 1 386 ? 19.453 -36.375 -19.938 1 82.38 386 SER A CA 1
ATOM 3103 C C . SER A 1 386 ? 19.422 -35.594 -18.625 1 82.38 386 SER A C 1
ATOM 3105 O O . SER A 1 386 ? 20.281 -34.75 -18.375 1 82.38 386 SER A O 1
ATOM 3107 N N . GLY A 1 387 ? 18.453 -35.906 -17.828 1 88.19 387 GLY A N 1
ATOM 3108 C CA . GLY A 1 387 ? 18.328 -35.188 -16.562 1 88.19 387 GLY A CA 1
ATOM 3109 C C . GLY A 1 387 ? 17.547 -33.875 -16.688 1 88.19 387 GLY A C 1
ATOM 3110 O O . GLY A 1 387 ? 17.516 -33.094 -15.734 1 88.19 387 GLY A O 1
ATOM 3111 N N . GLY A 1 388 ? 16.969 -33.656 -17.844 1 94.25 388 GLY A N 1
ATOM 3112 C CA . GLY A 1 388 ? 16.156 -32.469 -18.047 1 94.25 388 GLY A CA 1
ATOM 3113 C C . GLY A 1 388 ? 14.719 -32.625 -17.562 1 94.25 388 GLY A C 1
ATOM 3114 O O . GLY A 1 388 ? 14.438 -33.5 -16.734 1 94.25 388 GLY A O 1
ATOM 3115 N N . CYS A 1 389 ? 13.867 -31.719 -17.906 1 97.25 389 CYS A N 1
ATOM 3116 C CA . CYS A 1 389 ? 12.477 -31.719 -17.484 1 97.25 389 CYS A CA 1
ATOM 3117 C C . CYS A 1 389 ? 11.547 -31.953 -18.672 1 97.25 389 CYS A C 1
ATOM 3119 O O . CYS A 1 389 ? 11.859 -31.578 -19.797 1 97.25 389 CYS A O 1
ATOM 3121 N N . ILE A 1 390 ? 10.492 -32.625 -18.438 1 97.12 390 ILE A N 1
ATOM 3122 C CA . ILE A 1 390 ? 9.445 -32.906 -19.422 1 97.12 390 ILE A CA 1
ATOM 3123 C C . ILE A 1 390 ? 8.078 -32.656 -18.812 1 97.12 390 ILE A C 1
ATOM 3125 O O . ILE A 1 390 ? 7.758 -33.188 -17.734 1 97.12 390 ILE A O 1
ATOM 3129 N N . LYS A 1 391 ? 7.254 -31.891 -19.391 1 97.56 391 LYS A N 1
ATOM 3130 C CA . LYS A 1 391 ? 5.914 -31.562 -18.922 1 97.56 391 LYS A CA 1
ATOM 3131 C C . LYS A 1 391 ? 4.863 -31.844 -19.984 1 97.56 391 LYS A C 1
ATOM 3133 O O . LYS A 1 391 ? 5.008 -31.422 -21.141 1 97.56 391 LYS A O 1
ATOM 3138 N N . VAL A 1 392 ? 3.879 -32.531 -19.641 1 98 392 VAL A N 1
ATOM 3139 C CA . VAL A 1 392 ? 2.824 -32.875 -20.594 1 98 392 VAL A CA 1
ATOM 3140 C C . VAL A 1 392 ? 1.813 -31.719 -20.672 1 98 392 VAL A C 1
ATOM 3142 O O . VAL A 1 392 ? 1.468 -31.125 -19.656 1 98 392 VAL A O 1
ATOM 3145 N N . THR A 1 393 ? 1.39 -31.375 -21.891 1 97.81 393 THR A N 1
ATOM 3146 C CA . THR A 1 393 ? 0.407 -30.312 -22.062 1 97.81 393 THR A CA 1
ATOM 3147 C C . THR A 1 393 ? -0.919 -30.875 -22.562 1 97.81 393 THR A C 1
ATOM 3149 O O . THR A 1 393 ? -1.971 -30.266 -22.375 1 97.81 393 THR A O 1
ATOM 3152 N N . ASP A 1 394 ? -0.834 -32.031 -23.297 1 97.56 394 ASP A N 1
ATOM 3153 C CA . ASP A 1 394 ? -2.053 -32.625 -23.828 1 97.56 394 ASP A CA 1
ATOM 3154 C C . ASP A 1 394 ? -1.825 -34.094 -24.188 1 97.56 394 ASP A C 1
ATOM 3156 O O . ASP A 1 394 ? -0.699 -34.5 -24.484 1 97.56 394 ASP A O 1
ATOM 3160 N N . ILE A 1 395 ? -2.854 -34.844 -24.094 1 96.56 395 ILE A N 1
ATOM 3161 C CA . ILE A 1 395 ? -2.83 -36.25 -24.547 1 96.56 395 ILE A CA 1
ATOM 3162 C C . ILE A 1 395 ? -4.09 -36.562 -25.359 1 96.56 395 ILE A C 1
ATOM 3164 O O . ILE A 1 395 ? -5.18 -36.094 -25.016 1 96.56 395 ILE A O 1
ATOM 3168 N N . PHE A 1 396 ? -3.951 -37.25 -26.438 1 93.12 396 PHE A N 1
ATOM 3169 C CA . PHE A 1 396 ? -5.055 -37.625 -27.297 1 93.12 396 PHE A CA 1
ATOM 3170 C C . PHE A 1 396 ? -4.746 -38.938 -28.016 1 93.12 396 PHE A C 1
ATOM 3172 O O . PHE A 1 396 ? -3.752 -39.062 -28.734 1 93.12 396 PHE A O 1
ATOM 3179 N N . GLN A 1 397 ? -5.535 -39.969 -27.812 1 90.44 397 GLN A N 1
ATOM 3180 C CA . GLN A 1 397 ? -5.367 -41.281 -28.406 1 90.44 397 GLN A CA 1
ATOM 3181 C C . GLN A 1 397 ? -3.959 -41.812 -28.156 1 90.44 397 GLN A C 1
ATOM 3183 O O . GLN A 1 397 ? -3.287 -42.25 -29.094 1 90.44 397 GLN A O 1
ATOM 3188 N N . ASP A 1 398 ? -3.467 -41.594 -27.016 1 92.94 398 ASP A N 1
ATOM 3189 C CA . ASP A 1 398 ? -2.203 -42.125 -26.5 1 92.94 398 ASP A CA 1
ATOM 3190 C C . ASP A 1 398 ? -1.016 -41.438 -27.172 1 92.94 398 ASP A C 1
ATOM 3192 O O . ASP A 1 398 ? 0.087 -41.969 -27.203 1 92.94 398 ASP A O 1
ATOM 3196 N N . ARG A 1 399 ? -1.305 -40.344 -27.906 1 94.62 399 ARG A N 1
ATOM 3197 C CA . ARG A 1 399 ? -0.246 -39.438 -28.281 1 94.62 399 ARG A CA 1
ATOM 3198 C C . ARG A 1 399 ? -0.162 -38.25 -27.312 1 94.62 399 ARG A C 1
ATOM 3200 O O . ARG A 1 399 ? -1.187 -37.75 -26.844 1 94.62 399 ARG A O 1
ATOM 3207 N N . MET A 1 400 ? 1.027 -37.906 -27.031 1 96.5 400 MET A N 1
ATOM 3208 C CA . MET A 1 400 ? 1.219 -36.844 -26.047 1 96.5 400 MET A CA 1
ATOM 3209 C C . MET A 1 400 ? 2.016 -35.688 -26.641 1 96.5 400 MET A C 1
ATOM 3211 O O . MET A 1 400 ? 2.922 -35.906 -27.453 1 96.5 400 MET A O 1
ATOM 3215 N N . LEU A 1 401 ? 1.62 -34.5 -26.344 1 97.94 401 LEU A N 1
ATOM 3216 C CA . LEU A 1 401 ? 2.418 -33.281 -26.562 1 97.94 401 LEU A CA 1
ATOM 3217 C C . LEU A 1 401 ? 3.107 -32.844 -25.281 1 97.94 401 LEU A C 1
ATOM 3219 O O . LEU A 1 401 ? 2.482 -32.812 -24.219 1 97.94 401 LEU A O 1
ATOM 3223 N N . VAL A 1 402 ? 4.426 -32.625 -25.359 1 97.44 402 VAL A N 1
ATOM 3224 C CA . VAL A 1 402 ? 5.199 -32.312 -24.156 1 97.44 402 VAL A CA 1
ATOM 3225 C C . VAL A 1 402 ? 6.113 -31.109 -24.422 1 97.44 402 VAL A C 1
ATOM 3227 O O . VAL A 1 402 ? 6.41 -30.797 -25.578 1 97.44 402 VAL A O 1
ATOM 3230 N N . VAL A 1 403 ? 6.41 -30.391 -23.344 1 97.88 403 VAL A N 1
ATOM 3231 C CA . VAL A 1 403 ? 7.477 -29.406 -23.359 1 97.88 403 VAL A CA 1
ATOM 3232 C C . VAL A 1 403 ? 8.742 -30 -22.75 1 97.88 403 VAL A C 1
ATOM 3234 O O . VAL A 1 403 ? 8.711 -30.516 -21.625 1 97.88 403 VAL A O 1
ATOM 3237 N N . GLN A 1 404 ? 9.805 -29.953 -23.484 1 96.69 404 GLN A N 1
ATOM 3238 C CA . GLN A 1 404 ? 11.102 -30.406 -22.984 1 96.69 404 GLN A CA 1
ATOM 3239 C C . GLN A 1 404 ? 12.039 -29.219 -22.75 1 96.69 404 GLN A C 1
ATOM 3241 O O . GLN A 1 404 ? 12.008 -28.234 -23.484 1 96.69 404 GLN A O 1
ATOM 3246 N N . SER A 1 405 ? 12.742 -29.328 -21.734 1 96.25 405 SER A N 1
ATOM 3247 C CA . SER A 1 405 ? 13.703 -28.281 -21.391 1 96.25 405 SER A CA 1
ATOM 3248 C C . SER A 1 405 ? 14.812 -28.812 -20.5 1 96.25 405 SER A C 1
ATOM 3250 O O . SER A 1 405 ? 14.656 -29.859 -19.875 1 96.25 405 SER A O 1
ATOM 3252 N N . ASN A 1 406 ? 15.945 -28.188 -20.516 1 96.38 406 ASN A N 1
ATOM 3253 C CA . ASN A 1 406 ? 17.078 -28.422 -19.625 1 96.38 406 ASN A CA 1
ATOM 3254 C C . ASN A 1 406 ? 17.797 -27.125 -19.266 1 96.38 406 ASN A C 1
ATOM 3256 O O . ASN A 1 406 ? 17.516 -26.078 -19.859 1 96.38 406 ASN A O 1
ATOM 3260 N N . LEU A 1 407 ? 18.641 -27.188 -18.25 1 96.06 407 LEU A N 1
ATOM 3261 C CA . LEU A 1 407 ? 19.391 -25.984 -17.875 1 96.06 407 LEU A CA 1
ATOM 3262 C C . LEU A 1 407 ? 20.172 -25.438 -19.062 1 96.06 407 LEU A C 1
ATOM 3264 O O . LEU A 1 407 ? 20.375 -24.219 -19.172 1 96.06 407 LEU A O 1
ATOM 3268 N N . ASN A 1 408 ? 20.625 -26.328 -19.953 1 96.12 408 ASN A N 1
ATOM 3269 C CA . ASN A 1 408 ? 21.422 -25.891 -21.094 1 96.12 408 ASN A CA 1
ATOM 3270 C C . ASN A 1 408 ? 20.625 -26.016 -22.391 1 96.12 408 ASN A C 1
ATOM 3272 O O . ASN A 1 408 ? 21.219 -26.094 -23.469 1 96.12 408 ASN A O 1
ATOM 3276 N N . GLN A 1 409 ? 19.344 -26.172 -22.312 1 95.94 409 GLN A N 1
ATOM 3277 C CA . GLN A 1 409 ? 18.484 -26.297 -23.484 1 95.94 409 GLN A CA 1
ATOM 3278 C C . GLN A 1 409 ? 17.203 -25.484 -23.328 1 95.94 409 GLN A C 1
ATOM 3280 O O . GLN A 1 409 ? 16.391 -25.766 -22.438 1 95.94 409 GLN A O 1
ATOM 3285 N N . GLN A 1 410 ? 16.984 -24.469 -24.188 1 96.5 410 GLN A N 1
ATOM 3286 C CA . GLN A 1 410 ? 15.742 -23.719 -24.188 1 96.5 410 GLN A CA 1
ATOM 3287 C C . GLN A 1 410 ? 14.547 -24.609 -24.5 1 96.5 410 GLN A C 1
ATOM 3289 O O . GLN A 1 410 ? 14.672 -25.594 -25.219 1 96.5 410 GLN A O 1
ATOM 3294 N N . PRO A 1 411 ? 13.43 -24.344 -24 1 97.38 411 PRO A N 1
ATOM 3295 C CA . PRO A 1 411 ? 12.266 -25.219 -24.109 1 97.38 411 PRO A CA 1
ATOM 3296 C C . PRO A 1 411 ? 11.727 -25.312 -25.531 1 97.38 411 PRO A C 1
ATOM 3298 O O . PRO A 1 411 ? 11.82 -24.344 -26.297 1 97.38 411 PRO A O 1
ATOM 3301 N N . TYR A 1 412 ? 11.148 -26.391 -25.875 1 96.56 412 TYR A N 1
ATOM 3302 C CA . TYR A 1 412 ? 10.508 -26.641 -27.156 1 96.56 412 TYR A CA 1
ATOM 3303 C C . TYR A 1 412 ? 9.438 -27.719 -27.047 1 96.56 412 TYR A C 1
ATOM 3305 O O . TYR A 1 412 ? 9.438 -28.5 -26.094 1 96.56 412 TYR A O 1
ATOM 3313 N N . PHE A 1 413 ? 8.555 -27.812 -28 1 97.75 413 PHE A N 1
ATOM 3314 C CA . PHE A 1 413 ? 7.488 -28.797 -28 1 97.75 413 PHE A CA 1
ATOM 3315 C C . PHE A 1 413 ? 7.953 -30.078 -28.688 1 97.75 413 PHE A C 1
ATOM 3317 O O . PHE A 1 413 ? 8.68 -30.031 -29.688 1 97.75 413 PHE A O 1
ATOM 3324 N N . SER A 1 414 ? 7.539 -31.203 -28.172 1 96.94 414 SER A N 1
ATOM 3325 C CA . SER A 1 414 ? 7.727 -32.5 -28.781 1 96.94 414 SER A CA 1
ATOM 3326 C C . SER A 1 414 ? 6.445 -33.344 -28.734 1 96.94 414 SER A C 1
ATOM 3328 O O . SER A 1 414 ? 5.535 -33.031 -27.969 1 96.94 414 SER A O 1
ATOM 3330 N N . ILE A 1 415 ? 6.391 -34.281 -29.609 1 97 415 ILE A N 1
ATOM 3331 C CA . ILE A 1 415 ? 5.277 -35.219 -29.672 1 97 415 ILE A CA 1
ATOM 3332 C C . ILE A 1 415 ? 5.793 -36.625 -29.453 1 97 415 ILE A C 1
ATOM 3334 O O . ILE A 1 415 ? 6.941 -36.938 -29.781 1 97 415 ILE A O 1
ATOM 3338 N N . CYS A 1 416 ? 5.031 -37.469 -28.812 1 95.5 416 CYS A N 1
ATOM 3339 C CA . CYS A 1 416 ? 5.371 -38.875 -28.641 1 95.5 416 CYS A CA 1
ATOM 3340 C C . CYS A 1 416 ? 4.117 -39.75 -28.547 1 95.5 416 CYS A C 1
ATOM 3342 O O . CYS A 1 416 ? 3.01 -39.219 -28.422 1 95.5 416 CYS A O 1
ATOM 3344 N N . LYS A 1 417 ? 4.336 -40.938 -28.734 1 94.25 417 LYS A N 1
ATOM 3345 C CA . LYS A 1 417 ? 3.285 -41.938 -28.5 1 94.25 417 LYS A CA 1
ATOM 3346 C C . LYS A 1 417 ? 3.508 -42.688 -27.188 1 94.25 417 LYS A C 1
ATOM 3348 O O . LYS A 1 417 ? 4.617 -43.125 -26.906 1 94.25 417 LYS A O 1
ATOM 3353 N N . LEU A 1 418 ? 2.488 -42.719 -26.406 1 93.56 418 LEU A N 1
ATOM 3354 C CA . LEU A 1 418 ? 2.572 -43.438 -25.156 1 93.56 418 LEU A CA 1
ATOM 3355 C C . LEU A 1 418 ? 2.738 -44.938 -25.391 1 93.56 418 LEU A C 1
ATOM 3357 O O . LEU A 1 418 ? 1.929 -45.531 -26.094 1 93.56 418 LEU A O 1
ATOM 3361 N N . PRO A 1 419 ? 3.785 -45.5 -24.875 1 90.12 419 PRO A N 1
ATOM 3362 C CA . PRO A 1 419 ? 3.967 -46.938 -25.031 1 90.12 419 PRO A CA 1
ATOM 3363 C C . PRO A 1 419 ? 2.914 -47.75 -24.281 1 90.12 419 PRO A C 1
ATOM 3365 O O . PRO A 1 419 ? 2.061 -47.156 -23.594 1 90.12 419 PRO A O 1
ATOM 3368 N N . GLU A 1 420 ? 3.08 -49.031 -24.5 1 86.38 420 GLU A N 1
ATOM 3369 C CA . GLU A 1 420 ? 2.152 -49.938 -23.812 1 86.38 420 GLU A CA 1
ATOM 3370 C C . GLU A 1 420 ? 2.295 -49.844 -22.297 1 86.38 420 GLU A C 1
ATOM 3372 O O . GLU A 1 420 ? 3.344 -49.406 -21.797 1 86.38 420 GLU A O 1
ATOM 3377 N N . ARG A 1 421 ? 1.228 -50.219 -21.688 1 85.62 421 ARG A N 1
ATOM 3378 C CA . ARG A 1 421 ? 1.184 -50.156 -20.234 1 85.62 421 ARG A CA 1
ATOM 3379 C C . ARG A 1 421 ? 2.373 -50.875 -19.609 1 85.62 421 ARG A C 1
ATOM 3381 O O . ARG A 1 421 ? 2.676 -52.031 -19.984 1 85.62 421 ARG A O 1
ATOM 3388 N N . GLY A 1 422 ? 3.047 -50.219 -18.766 1 81 422 GLY A N 1
ATOM 3389 C CA . GLY A 1 422 ? 4.195 -50.781 -18.094 1 81 422 GLY A CA 1
ATOM 3390 C C . GLY A 1 422 ? 5.512 -50.469 -18.766 1 81 422 GLY A C 1
ATOM 3391 O O . GLY A 1 422 ? 6.578 -50.656 -18.172 1 81 422 GLY A O 1
ATOM 3392 N N . GLN A 1 423 ? 5.473 -50 -20 1 86.25 423 GLN A N 1
ATOM 3393 C CA . GLN A 1 423 ? 6.684 -49.688 -20.75 1 86.25 423 GLN A CA 1
ATOM 3394 C C . GLN A 1 423 ? 6.797 -48.188 -21.031 1 86.25 423 GLN A C 1
ATOM 3396 O O . GLN A 1 423 ? 7.496 -47.781 -21.953 1 86.25 423 GLN A O 1
ATOM 3401 N N . GLU A 1 424 ? 6.141 -47.469 -20.281 1 88.94 424 GLU A N 1
ATOM 3402 C CA . GLU A 1 424 ? 6.031 -46.031 -20.562 1 88.94 424 GLU A CA 1
ATOM 3403 C C . GLU A 1 424 ? 7.391 -45.344 -20.469 1 88.94 424 GLU A C 1
ATOM 3405 O O . GLU A 1 424 ? 7.637 -44.344 -21.156 1 88.94 424 GLU A O 1
ATOM 3410 N N . SER A 1 425 ? 8.352 -45.844 -19.75 1 83.69 425 SER A N 1
ATOM 3411 C CA . SER A 1 425 ? 9.656 -45.25 -19.547 1 83.69 425 SER A CA 1
ATOM 3412 C C . SER A 1 425 ? 10.477 -45.25 -20.844 1 83.69 425 SER A C 1
ATOM 3414 O O . SER A 1 425 ? 11.492 -44.562 -20.953 1 83.69 425 SER A O 1
ATOM 3416 N N . SER A 1 426 ? 10.031 -46 -21.844 1 86.06 426 SER A N 1
ATOM 3417 C CA . SER A 1 426 ? 10.781 -46.125 -23.094 1 86.06 426 SER A CA 1
ATOM 3418 C C . SER A 1 426 ? 10.25 -45.188 -24.156 1 86.06 426 SER A C 1
ATOM 3420 O O . SER A 1 426 ? 10.609 -45.312 -25.328 1 86.06 426 SER A O 1
ATOM 3422 N N . VAL A 1 427 ? 9.531 -44.281 -23.75 1 91.38 427 VAL A N 1
ATOM 3423 C CA . VAL A 1 427 ? 8.883 -43.375 -24.672 1 91.38 427 VAL A CA 1
ATOM 3424 C C . VAL A 1 427 ? 9.945 -42.625 -25.484 1 91.38 427 VAL A C 1
ATOM 3426 O O . VAL A 1 427 ? 11.008 -42.281 -24.953 1 91.38 427 VAL A O 1
ATOM 3429 N N . MET A 1 428 ? 9.711 -42.438 -26.75 1 91.19 428 MET A N 1
ATOM 3430 C CA . MET A 1 428 ? 10.57 -41.656 -27.625 1 91.19 428 MET A CA 1
ATOM 3431 C C . MET A 1 428 ? 9.898 -40.344 -28.016 1 91.19 428 MET A C 1
ATOM 3433 O O . MET A 1 428 ? 8.766 -40.344 -28.5 1 91.19 428 MET A O 1
ATOM 3437 N N . PHE A 1 429 ? 10.625 -39.281 -27.875 1 94 429 PHE A N 1
ATOM 3438 C CA . PHE A 1 429 ? 10.094 -37.938 -28.141 1 94 429 PHE A CA 1
ATOM 3439 C C . PHE A 1 429 ? 10.57 -37.438 -29.5 1 94 429 PHE A C 1
ATOM 3441 O O . PHE A 1 429 ? 11.719 -37.656 -29.891 1 94 429 PHE A O 1
ATOM 3448 N N . HIS A 1 430 ? 9.727 -36.781 -30.266 1 95.38 430 HIS A N 1
ATOM 3449 C CA . HIS A 1 430 ? 10.016 -36.156 -31.547 1 95.38 430 HIS A CA 1
ATOM 3450 C C . HIS A 1 430 ? 9.711 -34.656 -31.516 1 95.38 430 HIS A C 1
ATOM 3452 O O . HIS A 1 430 ? 8.547 -34.281 -31.422 1 95.38 430 HIS A O 1
ATOM 3458 N N . PRO A 1 431 ? 10.742 -33.812 -31.703 1 95.69 431 PRO A N 1
ATOM 3459 C CA . PRO A 1 431 ? 10.5 -32.375 -31.672 1 95.69 431 PRO A CA 1
ATOM 3460 C C . PRO A 1 431 ? 9.586 -31.891 -32.781 1 95.69 431 PRO A C 1
ATOM 3462 O O . PRO A 1 431 ? 9.68 -32.406 -33.906 1 95.69 431 PRO A O 1
ATOM 3465 N N . LEU A 1 432 ? 8.719 -30.953 -32.5 1 96.25 432 LEU A N 1
ATOM 3466 C CA . LEU A 1 432 ? 7.871 -30.375 -33.531 1 96.25 432 LEU A CA 1
ATOM 3467 C C . LEU A 1 432 ? 8.656 -29.375 -34.375 1 96.25 432 LEU A C 1
ATOM 3469 O O . LEU A 1 432 ? 8.336 -29.156 -35.531 1 96.25 432 LEU A O 1
ATOM 3473 N N . ASP A 1 433 ? 9.531 -28.609 -33.75 1 93.5 433 ASP A N 1
ATOM 3474 C CA . ASP A 1 433 ? 10.516 -27.75 -34.375 1 93.5 433 ASP A CA 1
ATOM 3475 C C . ASP A 1 433 ? 11.938 -28.156 -34 1 93.5 433 ASP A C 1
ATOM 3477 O O . ASP A 1 433 ? 12.148 -28.828 -33 1 93.5 433 ASP A O 1
ATOM 3481 N N . ASP A 1 434 ? 12.883 -27.781 -34.875 1 91.94 434 ASP A N 1
ATOM 3482 C CA . ASP A 1 434 ? 14.273 -28 -34.469 1 91.94 434 ASP A CA 1
ATOM 3483 C C . ASP A 1 434 ? 14.617 -27.234 -33.219 1 91.94 434 ASP A C 1
ATOM 3485 O O . ASP A 1 434 ? 14.508 -26 -33.188 1 91.94 434 ASP A O 1
ATOM 3489 N N . PRO A 1 435 ? 14.961 -28.016 -32.188 1 93.75 435 PRO A N 1
ATOM 3490 C CA . PRO A 1 435 ? 15.336 -27.297 -30.969 1 93.75 435 PRO A CA 1
ATOM 3491 C C . PRO A 1 435 ? 16.531 -26.375 -31.188 1 93.75 435 PRO A C 1
ATOM 3493 O O . PRO A 1 435 ? 17.391 -26.641 -32.031 1 93.75 435 PRO A O 1
ATOM 3496 N N . GLU A 1 436 ? 16.594 -25.281 -30.406 1 93.06 436 GLU A N 1
ATOM 3497 C CA . GLU A 1 436 ? 17.781 -24.438 -30.406 1 93.06 436 GLU A CA 1
ATOM 3498 C C . GLU A 1 436 ? 19.031 -25.219 -30 1 93.06 436 GLU A C 1
ATOM 3500 O O . GLU A 1 436 ? 18.938 -26.172 -29.234 1 93.06 436 GLU A O 1
ATOM 3505 N N . PRO A 1 437 ? 20.156 -24.75 -30.5 1 93.44 437 PRO A N 1
ATOM 3506 C CA . PRO A 1 437 ? 21.391 -25.406 -30.031 1 93.44 437 PRO A CA 1
ATOM 3507 C C . PRO A 1 437 ? 21.562 -25.312 -28.516 1 93.44 437 PRO A C 1
ATOM 3509 O O . PRO A 1 437 ? 21.141 -24.344 -27.906 1 93.44 437 PRO A O 1
ATOM 3512 N N . SER A 1 438 ? 22.188 -26.391 -28.047 1 94.5 438 SER A N 1
ATOM 3513 C CA . SER A 1 438 ? 22.469 -26.406 -26.609 1 94.5 438 SER A CA 1
ATOM 3514 C C . SER A 1 438 ? 23.328 -25.219 -26.203 1 94.5 438 SER A C 1
ATOM 3516 O O . SER A 1 438 ? 24.234 -24.812 -26.953 1 94.5 438 SER A O 1
ATOM 3518 N N . LEU A 1 439 ? 23.047 -24.703 -25.078 1 95.69 439 LEU A N 1
ATOM 3519 C CA . LEU A 1 439 ? 23.828 -23.594 -24.516 1 95.69 439 LEU A CA 1
ATOM 3520 C C . LEU A 1 439 ? 25.109 -24.094 -23.891 1 95.69 439 LEU A C 1
ATOM 3522 O O . LEU A 1 439 ? 25.188 -25.25 -23.453 1 95.69 439 LEU A O 1
ATOM 3526 N N . ASP A 1 440 ? 26.141 -23.297 -23.844 1 95.06 440 ASP A N 1
ATOM 3527 C CA . ASP A 1 440 ? 27.453 -23.641 -23.312 1 95.06 440 ASP A CA 1
ATOM 3528 C C . ASP A 1 440 ? 27.438 -23.656 -21.781 1 95.06 440 ASP A C 1
ATOM 3530 O O . ASP A 1 440 ? 28.172 -22.906 -21.141 1 95.06 440 ASP A O 1
ATOM 3534 N N . ILE A 1 441 ? 26.719 -24.578 -21.219 1 96.19 441 ILE A N 1
ATOM 3535 C CA . ILE A 1 441 ? 26.531 -24.719 -19.766 1 96.19 441 ILE A CA 1
ATOM 3536 C C . ILE A 1 441 ? 26.578 -26.203 -19.391 1 96.19 441 ILE A C 1
ATOM 3538 O O . ILE A 1 441 ? 25.969 -27.047 -20.047 1 96.19 441 ILE A O 1
ATOM 3542 N N . ASN A 1 442 ? 27.375 -26.5 -18.422 1 94.56 442 ASN A N 1
ATOM 3543 C CA . ASN A 1 442 ? 27.391 -27.812 -17.781 1 94.56 442 ASN A CA 1
ATOM 3544 C C . ASN A 1 442 ? 26.703 -27.781 -16.422 1 94.56 442 ASN A C 1
ATOM 3546 O O . ASN A 1 442 ? 26.625 -26.734 -15.781 1 94.56 442 ASN A O 1
ATOM 3550 N N . PHE A 1 443 ? 26.125 -28.922 -16.047 1 95.62 443 PHE A N 1
ATOM 3551 C CA . PHE A 1 443 ? 25.578 -28.969 -14.695 1 95.62 443 PHE A CA 1
ATOM 3552 C C . PHE A 1 443 ? 25.672 -30.375 -14.125 1 95.62 443 PHE A C 1
ATOM 3554 O O . PHE A 1 443 ? 25.781 -31.344 -14.875 1 95.62 443 PHE A O 1
ATOM 3561 N N . ARG A 1 444 ? 25.719 -30.5 -12.891 1 95.94 444 ARG A N 1
ATOM 3562 C CA . ARG A 1 444 ? 25.703 -31.766 -12.164 1 95.94 444 ARG A CA 1
ATOM 3563 C C . ARG A 1 444 ? 24.906 -31.641 -10.867 1 95.94 444 ARG A C 1
ATOM 3565 O O . ARG A 1 444 ? 24.734 -30.531 -10.344 1 95.94 444 ARG A O 1
ATOM 3572 N N . ILE A 1 445 ? 24.391 -32.75 -10.375 1 96.81 445 ILE A N 1
ATOM 3573 C CA . ILE A 1 445 ? 23.578 -32.781 -9.164 1 96.81 445 ILE A CA 1
ATOM 3574 C C . ILE A 1 445 ? 24.469 -33.156 -7.969 1 96.81 445 ILE A C 1
ATOM 3576 O O . ILE A 1 445 ? 25.234 -34.125 -8.039 1 96.81 445 ILE A O 1
ATOM 3580 N N . LEU A 1 446 ? 24.375 -32.344 -6.938 1 97.75 446 LEU A N 1
ATOM 3581 C CA . LEU A 1 446 ? 25.047 -32.625 -5.676 1 97.75 446 LEU A CA 1
ATOM 3582 C C . LEU A 1 446 ? 24.062 -33.094 -4.617 1 97.75 446 LEU A C 1
ATOM 3584 O O . LEU A 1 446 ? 22.984 -32.531 -4.469 1 97.75 446 LEU A O 1
ATOM 3588 N N . LYS A 1 447 ? 24.359 -34.156 -3.939 1 96.56 447 LYS A N 1
ATOM 3589 C CA . LYS A 1 447 ? 23.484 -34.688 -2.904 1 96.56 447 LYS A CA 1
ATOM 3590 C C . LYS A 1 447 ? 24.062 -34.469 -1.514 1 96.56 447 LYS A C 1
ATOM 3592 O O . LYS A 1 447 ? 25.281 -34.562 -1.315 1 96.56 447 LYS A O 1
ATOM 3597 N N . PHE A 1 448 ? 23.219 -34.094 -0.6 1 96.75 448 PHE A N 1
ATOM 3598 C CA . PHE A 1 448 ? 23.609 -33.812 0.774 1 96.75 448 PHE A CA 1
ATOM 3599 C C . PHE A 1 448 ? 22.75 -34.594 1.759 1 96.75 448 PHE A C 1
ATOM 3601 O O . PHE A 1 448 ? 21.547 -34.75 1.542 1 96.75 448 PHE A O 1
ATOM 3608 N N . ARG A 1 449 ? 23.266 -35.031 2.805 1 93.88 449 ARG A N 1
ATOM 3609 C CA . ARG A 1 449 ? 22.594 -35.656 3.947 1 93.88 449 ARG A CA 1
ATOM 3610 C C . ARG A 1 449 ? 23.219 -35.188 5.262 1 93.88 449 ARG A C 1
ATOM 3612 O O . ARG A 1 449 ? 24.172 -35.812 5.758 1 93.88 449 ARG A O 1
ATOM 3619 N N . PRO A 1 450 ? 22.641 -34.219 5.836 1 94.94 450 PRO A N 1
ATOM 3620 C CA . PRO A 1 450 ? 23.25 -33.625 7.031 1 94.94 450 PRO A CA 1
ATOM 3621 C C . PRO A 1 450 ? 22.953 -34.438 8.297 1 94.94 450 PRO A C 1
ATOM 3623 O O . PRO A 1 450 ? 22.25 -33.938 9.188 1 94.94 450 PRO A O 1
ATOM 3626 N N . ASP A 1 451 ? 23.609 -35.5 8.547 1 94.94 451 ASP A N 1
ATOM 3627 C CA . ASP A 1 451 ? 23.422 -36.406 9.688 1 94.94 451 ASP A CA 1
ATOM 3628 C C . ASP A 1 451 ? 23.781 -35.688 11 1 94.94 451 ASP A C 1
ATOM 3630 O O . ASP A 1 451 ? 23.281 -36.062 12.062 1 94.94 451 ASP A O 1
ATOM 3634 N N . HIS A 1 452 ? 24.547 -34.688 10.922 1 95.69 452 HIS A N 1
ATOM 3635 C CA . HIS A 1 452 ? 25 -33.938 12.109 1 95.69 452 HIS A CA 1
ATOM 3636 C C . HIS A 1 452 ? 23.953 -32.938 12.547 1 95.69 452 HIS A C 1
ATOM 3638 O O . HIS A 1 452 ? 24.078 -32.312 13.609 1 95.69 452 HIS A O 1
ATOM 3644 N N . ARG A 1 453 ? 22.875 -32.656 11.773 1 96.5 453 ARG A N 1
ATOM 3645 C CA . ARG A 1 453 ? 21.781 -31.766 12.109 1 96.5 453 ARG A CA 1
ATOM 3646 C C . ARG A 1 453 ? 20.438 -32.438 11.844 1 96.5 453 ARG A C 1
ATOM 3648 O O . ARG A 1 453 ? 19.609 -31.906 11.086 1 96.5 453 ARG A O 1
ATOM 3655 N N . PRO A 1 454 ? 20.156 -33.531 12.5 1 95.5 454 PRO A N 1
ATOM 3656 C CA . PRO A 1 454 ? 18.875 -34.219 12.273 1 95.5 454 PRO A CA 1
ATOM 3657 C C . PRO A 1 454 ? 17.688 -33.375 12.789 1 95.5 454 PRO A C 1
ATOM 3659 O O . PRO A 1 454 ? 17.828 -32.656 13.766 1 95.5 454 PRO A O 1
ATOM 3662 N N . HIS A 1 455 ? 16.594 -33.562 12.109 1 95.19 455 HIS A N 1
ATOM 3663 C CA . HIS A 1 455 ? 15.367 -33 12.656 1 95.19 455 HIS A CA 1
ATOM 3664 C C . HIS A 1 455 ? 14.969 -33.719 13.945 1 95.19 455 HIS A C 1
ATOM 3666 O O . HIS A 1 455 ? 15.117 -34.938 14.062 1 95.19 455 HIS A O 1
ATOM 3672 N N . PRO A 1 456 ? 14.406 -33.031 14.883 1 93.69 456 PRO A N 1
ATOM 3673 C CA . PRO A 1 456 ? 14.102 -33.625 16.188 1 93.69 456 PRO A CA 1
ATOM 3674 C C . PRO A 1 456 ? 13.109 -34.781 16.078 1 93.69 456 PRO A C 1
ATOM 3676 O O . PRO A 1 456 ? 13.195 -35.75 16.844 1 93.69 456 PRO A O 1
ATOM 3679 N N . THR A 1 457 ? 12.18 -34.688 15.125 1 94.56 457 THR A N 1
ATOM 3680 C CA . THR A 1 457 ? 11.117 -35.688 15.117 1 94.56 457 THR A CA 1
ATOM 3681 C C . THR A 1 457 ? 11.086 -36.438 13.781 1 94.56 457 THR A C 1
ATOM 3683 O O . THR A 1 457 ? 10.547 -37.531 13.688 1 94.56 457 THR A O 1
ATOM 3686 N N . LEU A 1 458 ? 11.727 -35.906 12.703 1 95.19 458 LEU A N 1
ATOM 3687 C CA . LEU A 1 458 ? 11.555 -36.5 11.375 1 95.19 458 LEU A CA 1
ATOM 3688 C C . LEU A 1 458 ? 12.852 -37.156 10.906 1 95.19 458 LEU A C 1
ATOM 3690 O O . LEU A 1 458 ? 12.898 -37.75 9.82 1 95.19 458 LEU A O 1
ATOM 3694 N N . GLY A 1 459 ? 13.891 -37.062 11.766 1 92.75 459 GLY A N 1
ATOM 3695 C CA . GLY A 1 459 ? 15.172 -37.625 11.391 1 92.75 459 GLY A CA 1
ATOM 3696 C C . GLY A 1 459 ? 15.93 -36.812 10.375 1 92.75 459 GLY A C 1
ATOM 3697 O O . GLY A 1 459 ? 15.734 -35.594 10.297 1 92.75 459 GLY A O 1
ATOM 3698 N N . THR A 1 460 ? 16.891 -37.469 9.664 1 92.38 460 THR A N 1
ATOM 3699 C CA . THR A 1 460 ? 17.719 -36.75 8.703 1 92.38 460 THR A CA 1
ATOM 3700 C C . THR A 1 460 ? 17.141 -36.875 7.297 1 92.38 460 THR A C 1
ATOM 3702 O O . THR A 1 460 ? 16.891 -37.969 6.812 1 92.38 460 THR A O 1
ATOM 3705 N N . GLN A 1 461 ? 16.859 -35.812 6.691 1 93 461 GLN A N 1
ATOM 3706 C CA . GLN A 1 461 ? 16.359 -35.75 5.32 1 93 461 GLN A CA 1
ATOM 3707 C C . GLN A 1 461 ? 17.469 -35.375 4.348 1 93 461 GLN A C 1
ATOM 3709 O O . GLN A 1 461 ? 18.312 -34.531 4.656 1 93 461 GLN A O 1
ATOM 3714 N N . GLU A 1 462 ? 17.484 -36 3.18 1 94.19 462 GLU A N 1
ATOM 3715 C CA . GLU A 1 462 ? 18.422 -35.656 2.117 1 94.19 462 GLU A CA 1
ATOM 3716 C C . GLU A 1 462 ? 17.922 -34.438 1.341 1 94.19 462 GLU A C 1
ATOM 3718 O O . GLU A 1 462 ? 16.719 -34.156 1.296 1 94.19 462 GLU A O 1
ATOM 3723 N N . TYR A 1 463 ? 18.797 -33.656 0.842 1 96.56 463 TYR A N 1
ATOM 3724 C CA . TYR A 1 463 ? 18.484 -32.562 -0.073 1 96.56 463 TYR A CA 1
ATOM 3725 C C . TYR A 1 463 ? 19.562 -32.406 -1.147 1 96.56 463 TYR A C 1
ATOM 3727 O O . TYR A 1 463 ? 20.547 -33.156 -1.141 1 96.56 463 TYR A O 1
ATOM 3735 N N . GLU A 1 464 ? 19.297 -31.656 -2.188 1 97.44 464 GLU A N 1
ATOM 3736 C CA . GLU A 1 464 ? 20.172 -31.594 -3.354 1 97.44 464 GLU A CA 1
ATOM 3737 C C . GLU A 1 464 ? 20.5 -30.156 -3.723 1 97.44 464 GLU A C 1
ATOM 3739 O O . GLU A 1 464 ? 19.812 -29.219 -3.279 1 97.44 464 GLU A O 1
ATOM 3744 N N . ALA A 1 465 ? 21.516 -30 -4.414 1 98.62 465 ALA A N 1
ATOM 3745 C CA . ALA A 1 465 ? 21.844 -28.781 -5.133 1 98.62 465 ALA A CA 1
ATOM 3746 C C . ALA A 1 465 ? 22.266 -29.078 -6.566 1 98.62 465 ALA A C 1
ATOM 3748 O O . ALA A 1 465 ? 22.703 -30.188 -6.875 1 98.62 465 ALA A O 1
ATOM 3749 N N . ILE A 1 466 ? 22.047 -28.156 -7.422 1 98.5 466 ILE A N 1
ATOM 3750 C CA . ILE A 1 466 ? 22.5 -28.234 -8.805 1 98.5 466 ILE A CA 1
ATOM 3751 C C . ILE A 1 466 ? 23.641 -27.266 -9.031 1 98.5 466 ILE A C 1
ATOM 3753 O O . ILE A 1 466 ? 23.469 -26.047 -8.875 1 98.5 466 ILE A O 1
ATOM 3757 N N . LEU A 1 467 ? 24.797 -27.734 -9.32 1 98.31 467 LEU A N 1
ATOM 3758 C CA . LEU A 1 467 ? 25.922 -26.875 -9.688 1 98.31 467 LEU A CA 1
ATOM 3759 C C . LEU A 1 467 ? 26.031 -26.734 -11.203 1 98.31 467 LEU A C 1
ATOM 3761 O O . LEU A 1 467 ? 26.094 -27.734 -11.922 1 98.31 467 LEU A O 1
ATOM 3765 N N . ALA A 1 468 ? 25.969 -25.578 -11.711 1 97.56 468 ALA A N 1
ATOM 3766 C CA . ALA A 1 468 ? 26.078 -25.281 -13.141 1 97.56 468 ALA A CA 1
ATOM 3767 C C . ALA A 1 468 ? 27.234 -24.328 -13.414 1 97.56 468 ALA A C 1
ATOM 3769 O O . ALA A 1 468 ? 27.469 -23.391 -12.656 1 97.56 468 ALA A O 1
ATOM 3770 N N . THR A 1 469 ? 28.031 -24.594 -14.43 1 95.81 469 THR A N 1
ATOM 3771 C CA . THR A 1 469 ? 29.203 -23.812 -14.805 1 95.81 469 THR A CA 1
ATOM 3772 C C . THR A 1 469 ? 29.234 -23.578 -16.312 1 95.81 469 THR A C 1
ATOM 3774 O O . THR A 1 469 ? 28.703 -24.375 -17.078 1 95.81 469 THR A O 1
ATOM 3777 N N . PRO A 1 470 ? 29.875 -22.453 -16.688 1 93.88 470 PRO A N 1
ATOM 3778 C CA . PRO A 1 470 ? 30.109 -22.312 -18.141 1 93.88 470 PRO A CA 1
ATOM 3779 C C . PRO A 1 470 ? 31.031 -23.391 -18.688 1 93.88 470 PRO A C 1
ATOM 3781 O O . PRO A 1 470 ? 31.906 -23.891 -17.984 1 93.88 470 PRO A O 1
ATOM 3784 N N . LYS A 1 471 ? 30.797 -24 -19.812 1 87.12 471 LYS A N 1
ATOM 3785 C CA . LYS A 1 471 ? 31.641 -25.016 -20.422 1 87.12 471 LYS A CA 1
ATOM 3786 C C . LYS A 1 471 ? 33 -24.453 -20.812 1 87.12 471 LYS A C 1
ATOM 3788 O O . LYS A 1 471 ? 34.031 -25.062 -20.547 1 87.12 471 LYS A O 1
ATOM 3793 N N . ASN A 1 472 ? 33.125 -23.578 -21.781 1 66.88 472 ASN A N 1
ATOM 3794 C CA . ASN A 1 472 ? 34.375 -23.125 -22.406 1 66.88 472 ASN A CA 1
ATOM 3795 C C . ASN A 1 472 ? 34.906 -21.844 -21.75 1 66.88 472 ASN A C 1
ATOM 3797 O O . ASN A 1 472 ? 35.5 -21.016 -22.422 1 66.88 472 ASN A O 1
ATOM 3801 N N . GLY A 1 473 ? 34.625 -21.828 -20.391 1 60.78 473 GLY A N 1
ATOM 3802 C CA . GLY A 1 473 ? 35.094 -20.531 -19.938 1 60.78 473 GLY A CA 1
ATOM 3803 C C . GLY A 1 473 ? 36.594 -20.516 -19.641 1 60.78 473 GLY A C 1
ATOM 3804 O O . GLY A 1 473 ? 37.156 -21.516 -19.203 1 60.78 473 GLY A O 1
ATOM 3805 N N . GLY A 1 474 ? 37.469 -20.109 -20.531 1 57.88 474 GLY A N 1
ATOM 3806 C CA . GLY A 1 474 ? 38.906 -19.844 -20.484 1 57.88 474 GLY A CA 1
ATOM 3807 C C . GLY A 1 474 ? 39.375 -19.469 -19.094 1 57.88 474 GLY A C 1
ATOM 3808 O O . GLY A 1 474 ? 40.594 -19.25 -18.891 1 57.88 474 GLY A O 1
ATOM 3809 N N . GLN A 1 475 ? 38.406 -19.344 -18.234 1 65.56 475 GLN A N 1
ATOM 3810 C CA . GLN A 1 475 ? 38.844 -18.906 -16.906 1 65.56 475 GLN A CA 1
ATOM 3811 C C . GLN A 1 475 ? 39.281 -20.094 -16.047 1 65.56 475 GLN A C 1
ATOM 3813 O O . GLN A 1 475 ? 38.719 -21.172 -16.172 1 65.56 475 GLN A O 1
ATOM 3818 N N . GLU A 1 476 ? 40.25 -19.969 -15.289 1 73.19 476 GLU A N 1
ATOM 3819 C CA . GLU A 1 476 ? 40.75 -21 -14.375 1 73.19 476 GLU A CA 1
ATOM 3820 C C . GLU A 1 476 ? 39.75 -21.281 -13.266 1 73.19 476 GLU A C 1
ATOM 3822 O O . GLU A 1 476 ? 39.469 -22.438 -12.93 1 73.19 476 GLU A O 1
ATOM 3827 N N . LYS A 1 477 ? 39.031 -20.25 -12.703 1 92.69 477 LYS A N 1
ATOM 3828 C CA . LYS A 1 477 ? 38.031 -20.375 -11.656 1 92.69 477 LYS A CA 1
ATOM 3829 C C . LYS A 1 477 ? 36.875 -19.406 -11.898 1 92.69 477 LYS A C 1
ATOM 3831 O O . LYS A 1 477 ? 37.094 -18.281 -12.375 1 92.69 477 LYS A O 1
ATOM 3836 N N . TYR A 1 478 ? 35.719 -19.828 -11.648 1 95.75 478 TYR A N 1
ATOM 3837 C CA . TYR A 1 478 ? 34.531 -19.016 -11.875 1 95.75 478 TYR A CA 1
ATOM 3838 C C . TYR A 1 478 ? 34.031 -18.359 -10.586 1 95.75 478 TYR A C 1
ATOM 3840 O O . TYR A 1 478 ? 34.062 -18.984 -9.523 1 95.75 478 TYR A O 1
ATOM 3848 N N . PRO A 1 479 ? 33.719 -17 -10.664 1 96.94 479 PRO A N 1
ATOM 3849 C CA . PRO A 1 479 ? 32.906 -16.5 -9.555 1 96.94 479 PRO A CA 1
ATOM 3850 C C . PRO A 1 479 ? 31.578 -17.266 -9.398 1 96.94 479 PRO A C 1
ATOM 3852 O O . PRO A 1 479 ? 31.031 -17.781 -10.375 1 96.94 479 PRO A O 1
ATOM 3855 N N . LEU A 1 480 ? 31.062 -17.328 -8.18 1 98.25 480 LEU A N 1
ATOM 3856 C CA . LEU A 1 480 ? 29.906 -18.172 -7.891 1 98.25 480 LEU A CA 1
ATOM 3857 C C . LEU A 1 480 ? 28.719 -17.312 -7.449 1 98.25 480 LEU A C 1
ATOM 3859 O O . LEU A 1 480 ? 28.875 -16.391 -6.641 1 98.25 480 LEU A O 1
ATOM 3863 N N . ILE A 1 481 ? 27.594 -17.531 -8.055 1 98.75 481 ILE A N 1
ATOM 3864 C CA . ILE A 1 481 ? 26.328 -17.016 -7.539 1 98.75 481 ILE A CA 1
ATOM 3865 C C . ILE A 1 481 ? 25.578 -18.125 -6.809 1 98.75 481 ILE A C 1
ATOM 3867 O O . ILE A 1 481 ? 25.234 -19.141 -7.41 1 98.75 481 ILE A O 1
ATOM 3871 N N . VAL A 1 482 ? 25.391 -18.031 -5.535 1 98.88 482 VAL A N 1
ATOM 3872 C CA . VAL A 1 482 ? 24.562 -18.906 -4.719 1 98.88 482 VAL A CA 1
ATOM 3873 C C . VAL A 1 482 ? 23.094 -18.547 -4.898 1 98.88 482 VAL A C 1
ATOM 3875 O O . VAL A 1 482 ? 22.703 -17.391 -4.691 1 98.88 482 VAL A O 1
ATOM 3878 N N . PHE A 1 483 ? 22.266 -19.547 -5.277 1 98.81 483 PHE A N 1
ATOM 3879 C CA . PHE A 1 483 ? 20.891 -19.266 -5.668 1 98.81 483 PHE A CA 1
ATOM 3880 C C . PHE A 1 483 ? 19.906 -20.172 -4.938 1 98.81 483 PHE A C 1
ATOM 3882 O O . PHE A 1 483 ? 19.422 -21.141 -5.512 1 98.81 483 PHE A O 1
ATOM 3889 N N . PRO A 1 484 ? 19.578 -19.906 -3.666 1 98.75 484 PRO A N 1
ATOM 3890 C CA . PRO A 1 484 ? 18.484 -20.625 -3.006 1 98.75 484 PRO A CA 1
ATOM 3891 C C . PRO A 1 484 ? 17.109 -20.234 -3.551 1 98.75 484 PRO A C 1
ATOM 3893 O O . PRO A 1 484 ? 16.875 -19.062 -3.881 1 98.75 484 PRO A O 1
ATOM 3896 N N . HIS A 1 485 ? 16.234 -21.188 -3.684 1 98.19 485 HIS A N 1
ATOM 3897 C CA . HIS A 1 485 ? 14.914 -20.875 -4.238 1 98.19 485 HIS A CA 1
ATOM 3898 C C . HIS A 1 485 ? 14.016 -20.219 -3.201 1 98.19 485 HIS A C 1
ATOM 3900 O O . HIS A 1 485 ? 14.336 -20.219 -2.01 1 98.19 485 HIS A O 1
ATOM 3906 N N . GLY A 1 486 ? 12.883 -19.609 -3.74 1 97.25 486 GLY A N 1
ATOM 3907 C CA . GLY A 1 486 ? 11.859 -19.078 -2.863 1 97.25 486 GLY A CA 1
ATOM 3908 C C . GLY A 1 486 ? 10.836 -20.109 -2.439 1 97.25 486 GLY A C 1
ATOM 3909 O O . GLY A 1 486 ? 11.078 -21.312 -2.555 1 97.25 486 GLY A O 1
ATOM 3910 N N . GLY A 1 487 ? 9.695 -19.688 -1.955 1 93.69 487 GLY A N 1
ATOM 3911 C CA . GLY A 1 487 ? 8.664 -20.562 -1.435 1 93.69 487 GLY A CA 1
ATOM 3912 C C . GLY A 1 487 ? 8.352 -20.312 0.027 1 93.69 487 GLY A C 1
ATOM 3913 O O . GLY A 1 487 ? 7.766 -19.281 0.372 1 93.69 487 GLY A O 1
ATOM 3914 N N . PRO A 1 488 ? 8.82 -21.062 1.021 1 96.38 488 PRO A N 1
ATOM 3915 C CA . PRO A 1 488 ? 9.977 -21.969 0.964 1 96.38 488 PRO A CA 1
ATOM 3916 C C . PRO A 1 488 ? 9.633 -23.328 0.363 1 96.38 488 PRO A C 1
ATOM 3918 O O . PRO A 1 488 ? 10.531 -24.109 0.034 1 96.38 488 PRO A O 1
ATOM 3921 N N . HIS A 1 489 ? 8.414 -23.594 0.246 1 98.06 489 HIS A N 1
ATOM 3922 C CA . HIS A 1 489 ? 8.039 -24.906 -0.27 1 98.06 489 HIS A CA 1
ATOM 3923 C C . HIS A 1 489 ? 7.879 -24.875 -1.786 1 98.06 489 HIS A C 1
ATOM 3925 O O . HIS A 1 489 ? 6.762 -24.781 -2.297 1 98.06 489 HIS A O 1
ATOM 3931 N N . SER A 1 490 ? 8.969 -24.891 -2.377 1 97.38 490 SER A N 1
ATOM 3932 C CA . SER A 1 490 ? 9.164 -24.922 -3.822 1 97.38 490 SER A CA 1
ATOM 3933 C C . SER A 1 490 ? 10.406 -25.719 -4.188 1 97.38 490 SER A C 1
ATOM 3935 O O . SER A 1 490 ? 10.898 -26.516 -3.383 1 97.38 490 SER A O 1
ATOM 3937 N N . VAL A 1 491 ? 10.844 -25.578 -5.43 1 97.81 491 VAL A N 1
ATOM 3938 C CA . VAL A 1 491 ? 12.016 -26.328 -5.863 1 97.81 491 VAL A CA 1
ATOM 3939 C C . VAL A 1 491 ? 12.617 -25.688 -7.105 1 97.81 491 VAL A C 1
ATOM 3941 O O . VAL A 1 491 ? 11.914 -25.031 -7.879 1 97.81 491 VAL A O 1
ATOM 3944 N N . LEU A 1 492 ? 13.867 -25.719 -7.18 1 98.19 492 LEU A N 1
ATOM 3945 C CA . LEU A 1 492 ? 14.555 -25.422 -8.43 1 98.19 492 LEU A CA 1
ATOM 3946 C C . LEU A 1 492 ? 14.828 -26.703 -9.219 1 98.19 492 LEU A C 1
ATOM 3948 O O . LEU A 1 492 ? 15.469 -27.625 -8.711 1 98.19 492 LEU A O 1
ATOM 3952 N N . THR A 1 493 ? 14.344 -26.766 -10.422 1 97.88 493 THR A N 1
ATOM 3953 C CA . THR A 1 493 ? 14.547 -27.922 -11.281 1 97.88 493 THR A CA 1
ATOM 3954 C C . THR A 1 493 ? 15.578 -27.625 -12.359 1 97.88 493 THR A C 1
ATOM 3956 O O . THR A 1 493 ? 16.094 -26.5 -12.445 1 97.88 493 THR A O 1
ATOM 3959 N N . THR A 1 494 ? 15.891 -28.656 -13.141 1 97.88 494 THR A N 1
ATOM 3960 C CA . THR A 1 494 ? 16.891 -28.516 -14.195 1 97.88 494 THR A CA 1
ATOM 3961 C C . THR A 1 494 ? 16.266 -27.891 -15.445 1 97.88 494 THR A C 1
ATOM 3963 O O . THR A 1 494 ? 16.844 -27.953 -16.531 1 97.88 494 THR A O 1
ATOM 3966 N N . ASP A 1 495 ? 15.125 -27.219 -15.273 1 96.19 495 ASP A N 1
ATOM 3967 C CA . ASP A 1 495 ? 14.508 -26.484 -16.375 1 96.19 495 ASP A CA 1
ATOM 3968 C C . ASP A 1 495 ? 15.336 -25.25 -16.75 1 96.19 495 ASP A C 1
ATOM 3970 O O . ASP A 1 495 ? 16.094 -24.734 -15.922 1 96.19 495 ASP A O 1
ATOM 3974 N N . PHE A 1 496 ? 15.133 -24.828 -18 1 96.75 496 PHE A N 1
ATOM 3975 C CA . PHE A 1 496 ? 15.703 -23.562 -18.453 1 96.75 496 PHE A CA 1
ATOM 3976 C C . PHE A 1 496 ? 15.109 -22.391 -17.672 1 96.75 496 PHE A C 1
ATOM 3978 O O . PHE A 1 496 ? 13.898 -22.344 -17.438 1 96.75 496 PHE A O 1
ATOM 3985 N N . MET A 1 497 ? 15.953 -21.547 -17.219 1 96.44 497 MET A N 1
ATOM 3986 C CA . MET A 1 497 ? 15.578 -20.266 -16.594 1 96.44 497 MET A CA 1
ATOM 3987 C C . MET A 1 497 ? 16.344 -19.109 -17.219 1 96.44 497 MET A C 1
ATOM 3989 O O . MET A 1 497 ? 17.578 -19.141 -17.25 1 96.44 497 MET A O 1
ATOM 3993 N N . LEU A 1 498 ? 15.648 -18.109 -17.609 1 96.12 498 LEU A N 1
ATOM 3994 C CA . LEU A 1 498 ? 16.25 -17.016 -18.375 1 96.12 498 LEU A CA 1
ATOM 3995 C C . LEU A 1 498 ? 17.328 -16.312 -17.562 1 96.12 498 LEU A C 1
ATOM 3997 O O . LEU A 1 498 ? 18.469 -16.203 -18 1 96.12 498 LEU A O 1
ATOM 4001 N N . LEU A 1 499 ? 16.953 -15.875 -16.359 1 96.5 499 LEU A N 1
ATOM 4002 C CA . LEU A 1 499 ? 17.844 -15.047 -15.555 1 96.5 499 LEU A CA 1
ATOM 4003 C C . LEU A 1 499 ? 19.109 -15.812 -15.18 1 96.5 499 LEU A C 1
ATOM 4005 O O . LEU A 1 499 ? 20.219 -15.352 -15.453 1 96.5 499 LEU A O 1
ATOM 4009 N N . PRO A 1 500 ? 19.047 -16.984 -14.617 1 97.62 500 PRO A N 1
ATOM 4010 C CA . PRO A 1 500 ? 20.234 -17.781 -14.32 1 97.62 500 PRO A CA 1
ATOM 4011 C C . PRO A 1 500 ? 21.094 -18.047 -15.555 1 97.62 500 PRO A C 1
ATOM 4013 O O . PRO A 1 500 ? 22.328 -18.031 -15.484 1 97.62 500 PRO A O 1
ATOM 4016 N N . THR A 1 501 ? 20.422 -18.312 -16.688 1 97.75 501 THR A N 1
ATOM 4017 C CA . THR A 1 501 ? 21.156 -18.609 -17.906 1 97.75 501 THR A CA 1
ATOM 4018 C C . THR A 1 501 ? 21.984 -17.406 -18.344 1 97.75 501 THR A C 1
ATOM 4020 O O . THR A 1 501 ? 23.141 -17.547 -18.734 1 97.75 501 THR A O 1
ATOM 4023 N N . VAL A 1 502 ? 21.406 -16.219 -18.25 1 97.81 502 VAL A N 1
ATOM 4024 C CA . VAL A 1 502 ? 22.141 -15.008 -18.578 1 97.81 502 VAL A CA 1
ATOM 4025 C C . VAL A 1 502 ? 23.344 -14.867 -17.656 1 97.81 502 VAL A C 1
ATOM 4027 O O . VAL A 1 502 ? 24.438 -14.508 -18.109 1 97.81 502 VAL A O 1
ATOM 4030 N N . PHE A 1 503 ? 23.203 -15.141 -16.391 1 98 503 PHE A N 1
ATOM 4031 C CA . PHE A 1 503 ? 24.281 -15.031 -15.422 1 98 503 PHE A CA 1
ATOM 4032 C C . PHE A 1 503 ? 25.422 -15.984 -15.773 1 98 503 PHE A C 1
ATOM 4034 O O . PHE A 1 503 ? 26.594 -15.594 -15.781 1 98 503 PHE A O 1
ATOM 4041 N N . MET A 1 504 ? 25.047 -17.219 -16.109 1 97.19 504 MET A N 1
ATOM 4042 C CA . MET A 1 504 ? 26.062 -18.234 -16.406 1 97.19 504 MET A CA 1
ATOM 4043 C C . MET A 1 504 ? 26.797 -17.906 -17.703 1 97.19 504 MET A C 1
ATOM 4045 O O . MET A 1 504 ? 28.016 -18.047 -17.781 1 97.19 504 MET A O 1
ATOM 4049 N N . LEU A 1 505 ? 26.078 -17.469 -18.703 1 96.56 505 LEU A N 1
ATOM 4050 C CA . LEU A 1 505 ? 26.703 -17.125 -19.969 1 96.56 505 LEU A CA 1
ATOM 4051 C C . LEU A 1 505 ? 27.5 -15.828 -19.859 1 96.56 505 LEU A C 1
ATOM 4053 O O . LEU A 1 505 ? 28.297 -15.5 -20.75 1 96.56 505 LEU A O 1
ATOM 4057 N N . SER A 1 506 ? 27.297 -15.117 -18.766 1 95.81 506 SER A N 1
ATOM 4058 C CA . SER A 1 506 ? 28.047 -13.898 -18.484 1 95.81 506 SER A CA 1
ATOM 4059 C C . SER A 1 506 ? 29.25 -14.172 -17.578 1 95.81 506 SER A C 1
ATOM 4061 O O . SER A 1 506 ? 29.844 -13.25 -17.031 1 95.81 506 SER A O 1
ATOM 4063 N N . GLY A 1 507 ? 29.516 -15.438 -17.297 1 94.44 507 GLY A N 1
ATOM 4064 C CA . GLY A 1 507 ? 30.781 -15.789 -16.688 1 94.44 507 GLY A CA 1
ATOM 4065 C C . GLY A 1 507 ? 30.656 -16.266 -15.258 1 94.44 507 GLY A C 1
ATOM 4066 O O . GLY A 1 507 ? 31.656 -16.453 -14.57 1 94.44 507 GLY A O 1
ATOM 4067 N N . PHE A 1 508 ? 29.484 -16.5 -14.789 1 97.19 508 PHE A N 1
ATOM 4068 C CA . PHE A 1 508 ? 29.297 -16.969 -13.414 1 97.19 508 PHE A CA 1
ATOM 4069 C C . PHE A 1 508 ? 29 -18.453 -13.383 1 97.19 508 PHE A C 1
ATOM 4071 O O . PHE A 1 508 ? 28.281 -18.969 -14.234 1 97.19 508 PHE A O 1
ATOM 4078 N N . ALA A 1 509 ? 29.578 -19.188 -12.453 1 97.69 509 ALA A N 1
ATOM 4079 C CA . ALA A 1 509 ? 28.969 -20.438 -12.008 1 97.69 509 ALA A CA 1
ATOM 4080 C C . ALA A 1 509 ? 27.797 -20.188 -11.078 1 97.69 509 ALA A C 1
ATOM 4082 O O . ALA A 1 509 ? 27.688 -19.125 -10.461 1 97.69 509 ALA A O 1
ATOM 4083 N N . MET A 1 510 ? 26.906 -21.094 -11.078 1 98.5 510 MET A N 1
ATOM 4084 C CA . MET A 1 510 ? 25.766 -20.969 -10.172 1 98.5 510 MET A CA 1
ATOM 4085 C C . MET A 1 510 ? 25.5 -22.266 -9.438 1 98.5 510 MET A C 1
ATOM 4087 O O . MET A 1 510 ? 25.688 -23.359 -9.992 1 98.5 510 MET A O 1
ATOM 4091 N N . VAL A 1 511 ? 25.125 -22.172 -8.203 1 98.81 511 VAL A N 1
ATOM 4092 C CA . VAL A 1 511 ? 24.641 -23.344 -7.469 1 98.81 511 VAL A CA 1
ATOM 4093 C C . VAL A 1 511 ? 23.203 -23.109 -7.023 1 98.81 511 VAL A C 1
ATOM 4095 O O . VAL A 1 511 ? 22.922 -22.156 -6.277 1 98.81 511 VAL A O 1
ATOM 4098 N N . PHE A 1 512 ? 22.297 -23.938 -7.629 1 98.81 512 PHE A N 1
ATOM 4099 C CA . PHE A 1 512 ? 20.875 -23.938 -7.281 1 98.81 512 PHE A CA 1
ATOM 4100 C C . PHE A 1 512 ? 20.625 -24.828 -6.066 1 98.81 512 PHE A C 1
ATOM 4102 O O . PHE A 1 512 ? 20.906 -26.016 -6.09 1 98.81 512 PHE A O 1
ATOM 4109 N N . ILE A 1 513 ? 20 -24.266 -5.02 1 98.88 513 ILE A N 1
ATOM 4110 C CA . ILE A 1 513 ? 19.938 -25.031 -3.777 1 98.88 513 ILE A CA 1
ATOM 4111 C C . ILE A 1 513 ? 18.5 -25.406 -3.475 1 98.88 513 ILE A C 1
ATOM 4113 O O . ILE A 1 513 ? 17.625 -24.531 -3.328 1 98.88 513 ILE A O 1
ATOM 4117 N N . ASN A 1 514 ? 18.234 -26.641 -3.395 1 98.56 514 ASN A N 1
ATOM 4118 C CA . ASN A 1 514 ? 17 -27.219 -2.889 1 98.56 514 ASN A CA 1
ATOM 4119 C C . ASN A 1 514 ? 17.156 -27.734 -1.457 1 98.56 514 ASN A C 1
ATOM 4121 O O . ASN A 1 514 ? 17.297 -28.938 -1.231 1 98.56 514 ASN A O 1
ATOM 4125 N N . TYR A 1 515 ? 17.078 -26.781 -0.517 1 98.69 515 TYR A N 1
ATOM 4126 C CA . TYR A 1 515 ? 17.266 -27.078 0.896 1 98.69 515 TYR A CA 1
ATOM 4127 C C . TYR A 1 515 ? 16.125 -27.922 1.435 1 98.69 515 TYR A C 1
ATOM 4129 O O . TYR A 1 515 ? 15.125 -28.156 0.736 1 98.69 515 TYR A O 1
ATOM 4137 N N . ARG A 1 516 ? 16.312 -28.594 2.744 1 97.25 516 ARG A N 1
ATOM 4138 C CA . ARG A 1 516 ? 15.227 -29.312 3.379 1 97.25 516 ARG A CA 1
ATOM 4139 C C . ARG A 1 516 ? 14.016 -28.406 3.588 1 97.25 516 ARG A C 1
ATOM 4141 O O . ARG A 1 516 ? 14.141 -27.312 4.156 1 97.25 516 ARG A O 1
ATOM 4148 N N . GLY A 1 517 ? 12.906 -28.781 3.107 1 98.25 517 GLY A N 1
ATOM 4149 C CA . GLY A 1 517 ? 11.703 -27.969 3 1 98.25 517 GLY A CA 1
ATOM 4150 C C . GLY A 1 517 ? 11.211 -27.812 1.574 1 98.25 517 GLY A C 1
ATOM 4151 O O . GLY A 1 517 ? 10.086 -27.359 1.345 1 98.25 517 GLY A O 1
ATOM 4152 N N . SER A 1 518 ? 11.992 -28.25 0.588 1 98.25 518 SER A N 1
ATOM 4153 C CA . SER A 1 518 ? 11.68 -28.141 -0.833 1 98.25 518 SER A CA 1
ATOM 4154 C C . SER A 1 518 ? 10.664 -29.203 -1.253 1 98.25 518 SER A C 1
ATOM 4156 O O . SER A 1 518 ? 10.539 -30.234 -0.602 1 98.25 518 SER A O 1
ATOM 4158 N N . THR A 1 519 ? 9.953 -28.969 -2.244 1 97.56 519 THR A N 1
ATOM 4159 C CA . THR A 1 519 ? 9.047 -29.953 -2.824 1 97.56 519 THR A CA 1
ATOM 4160 C C . THR A 1 519 ? 9.812 -30.969 -3.664 1 97.56 519 THR A C 1
ATOM 4162 O O . THR A 1 519 ? 10.922 -30.703 -4.121 1 97.56 519 THR A O 1
ATOM 4165 N N . GLY A 1 520 ? 9.25 -32.125 -3.844 1 97 520 GLY A N 1
ATOM 4166 C CA . GLY A 1 520 ? 9.836 -33.156 -4.711 1 97 520 GLY A CA 1
ATOM 4167 C C . GLY A 1 520 ? 10.758 -34.094 -3.975 1 97 520 GLY A C 1
ATOM 4168 O O . GLY A 1 520 ? 11.438 -34.906 -4.598 1 97 520 GLY A O 1
ATOM 4169 N N . TYR A 1 521 ? 10.805 -34.031 -2.641 1 97.12 521 TYR A N 1
ATOM 4170 C CA . TYR A 1 521 ? 11.695 -34.875 -1.858 1 97.12 521 TYR A CA 1
ATOM 4171 C C . TYR A 1 521 ? 10.922 -35.625 -0.784 1 97.12 521 TYR A C 1
ATOM 4173 O O . TYR A 1 521 ? 11.516 -36.188 0.15 1 97.12 521 TYR A O 1
ATOM 4181 N N . GLY A 1 522 ? 9.609 -35.656 -0.917 1 97.31 522 GLY A N 1
ATOM 4182 C CA . GLY A 1 522 ? 8.75 -36.281 0.085 1 97.31 522 GLY A CA 1
ATOM 4183 C C . GLY A 1 522 ? 8.141 -35.25 1.041 1 97.31 522 GLY A C 1
ATOM 4184 O O . GLY A 1 522 ? 8.703 -34.188 1.242 1 97.31 522 GLY A O 1
ATOM 4185 N N . ASP A 1 523 ? 7.004 -35.625 1.655 1 97.62 523 ASP A N 1
ATOM 4186 C CA . ASP A 1 523 ? 6.258 -34.719 2.502 1 97.62 523 ASP A CA 1
ATOM 4187 C C . ASP A 1 523 ? 6.996 -34.438 3.812 1 97.62 523 ASP A C 1
ATOM 4189 O O . ASP A 1 523 ? 6.906 -33.344 4.371 1 97.62 523 ASP A O 1
ATOM 4193 N N . ASP A 1 524 ? 7.727 -35.438 4.336 1 97.5 524 ASP A N 1
ATOM 4194 C CA . ASP A 1 524 ? 8.469 -35.25 5.578 1 97.5 524 ASP A CA 1
ATOM 4195 C C . ASP A 1 524 ? 9.578 -34.219 5.398 1 97.5 524 ASP A C 1
ATOM 4197 O O . ASP A 1 524 ? 9.828 -33.406 6.297 1 97.5 524 ASP A O 1
ATOM 4201 N N . ASN A 1 525 ? 10.297 -34.344 4.281 1 96.94 525 ASN A N 1
ATOM 4202 C CA . ASN A 1 525 ? 11.305 -33.344 3.982 1 96.94 525 ASN A CA 1
ATOM 4203 C C . ASN A 1 525 ? 10.711 -31.922 3.998 1 96.94 525 ASN A C 1
ATOM 4205 O O . ASN A 1 525 ? 11.242 -31.031 4.648 1 96.94 525 ASN A O 1
ATOM 4209 N N . LEU A 1 526 ? 9.617 -31.797 3.318 1 97.56 526 LEU A N 1
ATOM 4210 C CA . LEU A 1 526 ? 8.914 -30.516 3.229 1 97.56 526 LEU A CA 1
ATOM 4211 C C . LEU A 1 526 ? 8.492 -30.031 4.613 1 97.56 526 LEU A C 1
ATOM 4213 O O . LEU A 1 526 ? 8.727 -28.875 4.965 1 97.56 526 LEU A O 1
ATOM 4217 N N . ARG A 1 527 ? 7.953 -30.844 5.445 1 97.44 527 ARG A N 1
ATOM 4218 C CA . ARG A 1 527 ? 7.371 -30.484 6.738 1 97.44 527 ARG A CA 1
ATOM 4219 C C . ARG A 1 527 ? 8.453 -30.328 7.801 1 97.44 527 ARG A C 1
ATOM 4221 O O . ARG A 1 527 ? 8.172 -29.875 8.914 1 97.44 527 ARG A O 1
ATOM 4228 N N . SER A 1 528 ? 9.672 -30.609 7.508 1 97.88 528 SER A N 1
ATOM 4229 C CA . SER A 1 528 ? 10.781 -30.422 8.445 1 97.88 528 SER A CA 1
ATOM 4230 C C . SER A 1 528 ? 11.086 -28.938 8.648 1 97.88 528 SER A C 1
ATOM 4232 O O . SER A 1 528 ? 11.734 -28.562 9.633 1 97.88 528 SER A O 1
ATOM 4234 N N . LEU A 1 529 ? 10.602 -28.125 7.809 1 98.38 529 LEU A N 1
ATOM 4235 C CA . LEU A 1 529 ? 11.086 -26.75 7.77 1 98.38 529 LEU A CA 1
ATOM 4236 C C . LEU A 1 529 ? 10.203 -25.844 8.609 1 98.38 529 LEU A C 1
ATOM 4238 O O . LEU A 1 529 ? 10.703 -24.969 9.32 1 98.38 529 LEU A O 1
ATOM 4242 N N . PRO A 1 530 ? 8.797 -25.953 8.586 1 98 530 PRO A N 1
ATOM 4243 C CA . PRO A 1 530 ? 7.965 -25.047 9.383 1 98 530 PRO A CA 1
ATOM 4244 C C . PRO A 1 530 ? 8.414 -24.969 10.844 1 98 530 PRO A C 1
ATOM 4246 O O . PRO A 1 530 ? 8.664 -26.016 11.469 1 98 530 PRO A O 1
ATOM 4249 N N . GLY A 1 531 ? 8.531 -23.734 11.281 1 98 531 GLY A N 1
ATOM 4250 C CA . GLY A 1 531 ? 9.008 -23.484 12.633 1 98 531 GLY A CA 1
ATOM 4251 C C . GLY A 1 531 ? 10.516 -23.391 12.727 1 98 531 GLY A C 1
ATOM 4252 O O . GLY A 1 531 ? 11.062 -23.016 13.766 1 98 531 GLY A O 1
ATOM 4253 N N . ARG A 1 532 ? 11.188 -23.656 11.555 1 98.31 532 ARG A N 1
ATOM 4254 C CA . ARG A 1 532 ? 12.641 -23.719 11.609 1 98.31 532 ARG A CA 1
ATOM 4255 C C . ARG A 1 532 ? 13.266 -22.875 10.492 1 98.31 532 ARG A C 1
ATOM 4257 O O . ARG A 1 532 ? 14.461 -23 10.219 1 98.31 532 ARG A O 1
ATOM 4264 N N . ILE A 1 533 ? 12.477 -22.094 9.828 1 98.62 533 ILE A N 1
ATOM 4265 C CA . ILE A 1 533 ? 13.039 -21.219 8.805 1 98.62 533 ILE A CA 1
ATOM 4266 C C . ILE A 1 533 ? 14.031 -20.25 9.438 1 98.62 533 ILE A C 1
ATOM 4268 O O . ILE A 1 533 ? 13.914 -19.922 10.625 1 98.62 533 ILE A O 1
ATOM 4272 N N . GLY A 1 534 ? 14.984 -19.766 8.656 1 98.62 534 GLY A N 1
ATOM 4273 C CA . GLY A 1 534 ? 16.016 -18.859 9.164 1 98.62 534 GLY A CA 1
ATOM 4274 C C . GLY A 1 534 ? 17.125 -19.594 9.898 1 98.62 534 GLY A C 1
ATOM 4275 O O . GLY A 1 534 ? 18.125 -18.969 10.281 1 98.62 534 GLY A O 1
ATOM 4276 N N . ASP A 1 535 ? 16.953 -20.844 10.117 1 98.56 535 ASP A N 1
ATOM 4277 C CA . ASP A 1 535 ? 17.969 -21.672 10.773 1 98.56 535 ASP A CA 1
ATOM 4278 C C . ASP A 1 535 ? 18.281 -22.906 9.945 1 98.56 535 ASP A C 1
ATOM 4280 O O . ASP A 1 535 ? 19.312 -22.969 9.273 1 98.56 535 ASP A O 1
ATOM 4284 N N . GLN A 1 536 ? 17.328 -23.875 9.781 1 98.31 536 GLN A N 1
ATOM 4285 C CA . GLN A 1 536 ? 17.547 -25.109 9.023 1 98.31 536 GLN A CA 1
ATOM 4286 C C . GLN A 1 536 ? 17.891 -24.812 7.57 1 98.31 536 GLN A C 1
ATOM 4288 O O . GLN A 1 536 ? 18.875 -25.328 7.047 1 98.31 536 GLN A O 1
ATOM 4293 N N . ASP A 1 537 ? 17.078 -24.062 6.977 1 98.81 537 ASP A N 1
ATOM 4294 C CA . ASP A 1 537 ? 17.266 -23.734 5.566 1 98.81 537 ASP A CA 1
ATOM 4295 C C . ASP A 1 537 ? 18.547 -22.938 5.359 1 98.81 537 ASP A C 1
ATOM 4297 O O . ASP A 1 537 ? 19.281 -23.156 4.395 1 98.81 537 ASP A O 1
ATOM 4301 N N . VAL A 1 538 ? 18.891 -21.984 6.254 1 98.88 538 VAL A N 1
ATOM 4302 C CA . VAL A 1 538 ? 20.109 -21.188 6.156 1 98.88 538 VAL A CA 1
ATOM 4303 C C . VAL A 1 538 ? 21.328 -22.094 6.27 1 98.88 538 VAL A C 1
ATOM 4305 O O . VAL A 1 538 ? 22.266 -21.984 5.473 1 98.88 538 VAL A O 1
ATOM 4308 N N . LYS A 1 539 ? 21.359 -22.969 7.246 1 98.81 539 LYS A N 1
ATOM 4309 C CA . LYS A 1 539 ? 22.469 -23.891 7.453 1 98.81 539 LYS A CA 1
ATOM 4310 C C . LYS A 1 539 ? 22.625 -24.859 6.281 1 98.81 539 LYS A C 1
ATOM 4312 O O . LYS A 1 539 ? 23.734 -25.219 5.91 1 98.81 539 LYS A O 1
ATOM 4317 N N . ASP A 1 540 ? 21.469 -25.328 5.734 1 98.81 540 ASP A N 1
ATOM 4318 C CA . ASP A 1 540 ? 21.531 -26.172 4.543 1 98.81 540 ASP A CA 1
ATOM 4319 C C . ASP A 1 540 ? 22.203 -25.438 3.387 1 98.81 540 ASP A C 1
ATOM 4321 O O . ASP A 1 540 ? 23.047 -26 2.688 1 98.81 540 ASP A O 1
ATOM 4325 N N . CYS A 1 541 ? 21.844 -24.156 3.143 1 98.88 541 CYS A N 1
ATOM 4326 C CA . CYS A 1 541 ? 22.438 -23.359 2.076 1 98.88 541 CYS A CA 1
ATOM 4327 C C . CYS A 1 541 ? 23.938 -23.188 2.299 1 98.88 541 CYS A C 1
ATOM 4329 O O . CYS A 1 541 ? 24.719 -23.344 1.368 1 98.88 541 CYS A O 1
ATOM 4331 N N . GLN A 1 542 ? 24.297 -22.828 3.529 1 98.75 542 GLN A N 1
ATOM 4332 C CA . GLN A 1 542 ? 25.703 -22.578 3.828 1 98.75 542 GLN A CA 1
ATOM 4333 C C . GLN A 1 542 ? 26.531 -23.844 3.658 1 98.75 542 GLN A C 1
ATOM 4335 O O . GLN A 1 542 ? 27.688 -23.781 3.229 1 98.75 542 GLN A O 1
ATOM 4340 N N . GLU A 1 543 ? 25.969 -24.984 4.039 1 98.56 543 GLU A N 1
ATOM 4341 C CA . GLU A 1 543 ? 26.672 -26.25 3.852 1 98.56 543 GLU A CA 1
ATOM 4342 C C . GLU A 1 543 ? 26.969 -26.5 2.377 1 98.56 543 GLU A C 1
ATOM 4344 O O . GLU A 1 543 ? 28.062 -26.969 2.033 1 98.56 543 GLU A O 1
ATOM 4349 N N . VAL A 1 544 ? 26.016 -26.234 1.493 1 98.81 544 VAL A N 1
ATOM 4350 C CA . VAL A 1 544 ? 26.219 -26.375 0.056 1 98.81 544 VAL A CA 1
ATOM 4351 C C . VAL A 1 544 ? 27.375 -25.484 -0.395 1 98.81 544 VAL A C 1
ATOM 4353 O O . VAL A 1 544 ? 28.25 -25.922 -1.139 1 98.81 544 VAL A O 1
ATOM 4356 N N . VAL A 1 545 ? 27.375 -24.25 0.069 1 98.62 545 VAL A N 1
ATOM 4357 C CA . VAL A 1 545 ? 28.391 -23.281 -0.315 1 98.62 545 VAL A CA 1
ATOM 4358 C C . VAL A 1 545 ? 29.766 -23.781 0.13 1 98.62 545 VAL A C 1
ATOM 4360 O O . VAL A 1 545 ? 30.734 -23.75 -0.645 1 98.62 545 VAL A O 1
ATOM 4363 N N . GLU A 1 546 ? 29.891 -24.234 1.364 1 98.12 546 GLU A N 1
ATOM 4364 C CA . GLU A 1 546 ? 31.156 -24.719 1.913 1 98.12 546 GLU A CA 1
ATOM 4365 C C . GLU A 1 546 ? 31.672 -25.922 1.121 1 98.12 546 GLU A C 1
ATOM 4367 O O . GLU A 1 546 ? 32.875 -26.094 0.976 1 98.12 546 GLU A O 1
ATOM 4372 N N . SER A 1 547 ? 30.766 -26.688 0.599 1 98 547 SER A N 1
ATOM 4373 C CA . SER A 1 547 ? 31.141 -27.844 -0.209 1 98 547 SER A CA 1
ATOM 4374 C C . SER A 1 547 ? 31.609 -27.406 -1.598 1 98 547 SER A C 1
ATOM 4376 O O . SER A 1 547 ? 32.625 -27.906 -2.1 1 98 547 SER A O 1
ATOM 4378 N N . VAL A 1 548 ? 30.891 -26.5 -2.209 1 97.94 548 VAL A N 1
ATOM 4379 C CA . VAL A 1 548 ? 31.109 -26.109 -3.598 1 97.94 548 VAL A CA 1
ATOM 4380 C C . VAL A 1 548 ? 32.406 -25.297 -3.707 1 97.94 548 VAL A C 1
ATOM 4382 O O . VAL A 1 548 ? 33.125 -25.391 -4.703 1 97.94 548 VAL A O 1
ATOM 4385 N N . VAL A 1 549 ? 32.719 -24.5 -2.727 1 96.38 549 VAL A N 1
ATOM 4386 C CA . VAL A 1 549 ? 33.875 -23.609 -2.797 1 96.38 549 VAL A CA 1
ATOM 4387 C C . VAL A 1 549 ? 35.188 -24.422 -2.738 1 96.38 549 VAL A C 1
ATOM 4389 O O . VAL A 1 549 ? 36.25 -23.922 -3.084 1 96.38 549 VAL A O 1
ATOM 4392 N N . LYS A 1 550 ? 35.094 -25.688 -2.355 1 96.19 550 LYS A N 1
ATOM 4393 C CA . LYS A 1 550 ? 36.25 -26.578 -2.303 1 96.19 550 LYS A CA 1
ATOM 4394 C C . LYS A 1 550 ? 36.594 -27.125 -3.686 1 96.19 550 LYS A C 1
ATOM 4396 O O . LYS A 1 550 ? 37.688 -27.641 -3.898 1 96.19 550 LYS A O 1
ATOM 4401 N N . LEU A 1 551 ? 35.719 -26.906 -4.574 1 94.81 551 LEU A N 1
ATOM 4402 C CA . LEU A 1 551 ? 35.938 -27.375 -5.934 1 94.81 551 LEU A CA 1
ATOM 4403 C C . LEU A 1 551 ? 36.906 -26.453 -6.664 1 94.81 551 LEU A C 1
ATOM 4405 O O . LEU A 1 551 ? 36.875 -25.234 -6.504 1 94.81 551 LEU A O 1
ATOM 4409 N N . ASP A 1 552 ? 37.812 -27.016 -7.539 1 91.5 552 ASP A N 1
ATOM 4410 C CA . ASP A 1 552 ? 38.875 -26.281 -8.203 1 91.5 552 ASP A CA 1
ATOM 4411 C C . ASP A 1 552 ? 38.312 -25.281 -9.203 1 91.5 552 ASP A C 1
ATOM 4413 O O . ASP A 1 552 ? 38.938 -24.266 -9.492 1 91.5 552 ASP A O 1
ATOM 4417 N N . GLU A 1 553 ? 37.125 -25.469 -9.656 1 92.94 553 GLU A N 1
ATOM 4418 C CA . GLU A 1 553 ? 36.594 -24.625 -10.711 1 92.94 553 GLU A CA 1
ATOM 4419 C C . GLU A 1 553 ? 35.906 -23.391 -10.141 1 92.94 553 GLU A C 1
ATOM 4421 O O . GLU A 1 553 ? 35.5 -22.484 -10.883 1 92.94 553 GLU A O 1
ATOM 4426 N N . ILE A 1 554 ? 35.812 -23.312 -8.852 1 96.25 554 ILE A N 1
ATOM 4427 C CA . ILE A 1 554 ? 35.062 -22.203 -8.242 1 96.25 554 ILE A CA 1
ATOM 4428 C C . ILE A 1 554 ? 36.062 -21.281 -7.531 1 96.25 554 ILE A C 1
ATOM 4430 O O . ILE A 1 554 ? 36.969 -21.734 -6.836 1 96.25 554 ILE A O 1
ATOM 4434 N N . ASN A 1 555 ? 35.969 -19.953 -7.762 1 95.75 555 ASN A N 1
ATOM 4435 C CA . ASN A 1 555 ? 36.75 -18.953 -7.059 1 95.75 555 ASN A CA 1
ATOM 4436 C C . ASN A 1 555 ? 36.188 -18.641 -5.684 1 95.75 555 ASN A C 1
ATOM 4438 O O . ASN A 1 555 ? 35.188 -17.906 -5.57 1 95.75 555 ASN A O 1
ATOM 4442 N N . GLU A 1 556 ? 36.781 -19.094 -4.676 1 94.62 556 GLU A N 1
ATOM 4443 C CA . GLU A 1 556 ? 36.281 -18.984 -3.311 1 94.62 556 GLU A CA 1
ATOM 4444 C C . GLU A 1 556 ? 36.281 -17.531 -2.834 1 94.62 556 GLU A C 1
ATOM 4446 O O . GLU A 1 556 ? 35.625 -17.203 -1.851 1 94.62 556 GLU A O 1
ATOM 4451 N N . LYS A 1 557 ? 36.938 -16.656 -3.506 1 95.56 557 LYS A N 1
ATOM 4452 C CA . LYS A 1 557 ? 37.031 -15.25 -3.1 1 95.56 557 LYS A CA 1
ATOM 4453 C C . LYS A 1 557 ? 36 -14.398 -3.812 1 95.56 557 LYS A C 1
ATOM 4455 O O . LYS A 1 557 ? 35.844 -13.211 -3.516 1 95.56 557 LYS A O 1
ATOM 4460 N N . GLN A 1 558 ? 35.281 -14.977 -4.723 1 97.44 558 GLN A N 1
ATOM 4461 C CA . GLN A 1 558 ? 34.25 -14.266 -5.484 1 97.44 558 GLN A CA 1
ATOM 4462 C C . GLN A 1 558 ? 32.906 -14.945 -5.359 1 97.44 558 GLN A C 1
ATOM 4464 O O . GLN A 1 558 ? 32.344 -15.414 -6.352 1 97.44 558 GLN A O 1
ATOM 4469 N N . LEU A 1 559 ? 32.344 -14.891 -4.16 1 98.38 559 LEU A N 1
ATOM 4470 C CA . LEU A 1 559 ? 31.062 -15.5 -3.855 1 98.38 559 LEU A CA 1
ATOM 4471 C C . LEU A 1 559 ? 29.969 -14.438 -3.756 1 98.38 559 LEU A C 1
ATOM 4473 O O . LEU A 1 559 ? 30.141 -13.445 -3.051 1 98.38 559 LEU A O 1
ATOM 4477 N N . THR A 1 560 ? 28.969 -14.578 -4.512 1 98.75 560 THR A N 1
ATOM 4478 C CA . THR A 1 560 ? 27.781 -13.727 -4.434 1 98.75 560 THR A CA 1
ATOM 4479 C C . THR A 1 560 ? 26.531 -14.562 -4.141 1 98.75 560 THR A C 1
ATOM 4481 O O . THR A 1 560 ? 26.562 -15.789 -4.27 1 98.75 560 THR A O 1
ATOM 4484 N N . VAL A 1 561 ? 25.516 -13.969 -3.641 1 98.88 561 VAL A N 1
ATOM 4485 C CA . VAL A 1 561 ? 24.281 -14.672 -3.332 1 98.88 561 VAL A CA 1
ATOM 4486 C C . VAL A 1 561 ? 23.078 -13.875 -3.867 1 98.88 561 VAL A C 1
ATOM 4488 O O . VAL A 1 561 ? 23.062 -12.648 -3.787 1 98.88 561 VAL A O 1
ATOM 4491 N N . PHE A 1 562 ? 22.188 -14.578 -4.496 1 98.56 562 PHE A N 1
ATOM 4492 C CA . PHE A 1 562 ? 20.984 -14.016 -5.102 1 98.56 562 PHE A CA 1
ATOM 4493 C C . PHE A 1 562 ? 19.766 -14.883 -4.801 1 98.56 562 PHE A C 1
ATOM 4495 O O . PHE A 1 562 ? 19.844 -16.109 -4.883 1 98.56 562 PHE A O 1
ATOM 4502 N N . GLY A 1 563 ? 18.672 -14.258 -4.461 1 98.5 563 GLY A N 1
ATOM 4503 C CA . GLY A 1 563 ? 17.422 -14.984 -4.27 1 98.5 563 GLY A CA 1
ATOM 4504 C C . GLY A 1 563 ? 16.203 -14.078 -4.203 1 98.5 563 GLY A C 1
ATOM 4505 O O . GLY A 1 563 ? 16.344 -12.883 -3.922 1 98.5 563 GLY A O 1
ATOM 4506 N N . GLY A 1 564 ? 15.055 -14.602 -4.508 1 98.25 564 GLY A N 1
ATOM 4507 C CA . GLY A 1 564 ? 13.805 -13.867 -4.453 1 98.25 564 GLY A CA 1
ATOM 4508 C C . GLY A 1 564 ? 12.82 -14.445 -3.455 1 98.25 564 GLY A C 1
ATOM 4509 O O . GLY A 1 564 ? 12.859 -15.641 -3.152 1 98.25 564 GLY A O 1
ATOM 4510 N N . SER A 1 565 ? 11.836 -13.602 -2.975 1 98.25 565 SER A N 1
ATOM 4511 C CA . SER A 1 565 ? 10.82 -14.047 -2.021 1 98.25 565 SER A CA 1
ATOM 4512 C C . SER A 1 565 ? 11.461 -14.711 -0.806 1 98.25 565 SER A C 1
ATOM 4514 O O . SER A 1 565 ? 12.32 -14.117 -0.149 1 98.25 565 SER A O 1
ATOM 4516 N N . HIS A 1 566 ? 11.234 -16.016 -0.548 1 98.62 566 HIS A N 1
ATOM 4517 C CA . HIS A 1 566 ? 11.93 -16.734 0.513 1 98.62 566 HIS A CA 1
ATOM 4518 C C . HIS A 1 566 ? 13.414 -16.891 0.191 1 98.62 566 HIS A C 1
ATOM 4520 O O . HIS A 1 566 ? 14.25 -16.938 1.097 1 98.62 566 HIS A O 1
ATOM 4526 N N . GLY A 1 567 ? 13.789 -17.031 -1.109 1 98.75 567 GLY A N 1
ATOM 4527 C CA . GLY A 1 567 ? 15.195 -16.984 -1.484 1 98.75 567 GLY A CA 1
ATOM 4528 C C . GLY A 1 567 ? 15.875 -15.688 -1.08 1 98.75 567 GLY A C 1
ATOM 4529 O O . GLY A 1 567 ? 17.062 -15.68 -0.758 1 98.75 567 GLY A O 1
ATOM 4530 N N . GLY A 1 568 ? 15.07 -14.562 -1.206 1 98.81 568 GLY A N 1
ATOM 4531 C CA . GLY A 1 568 ? 15.562 -13.297 -0.686 1 98.81 568 GLY A CA 1
ATOM 4532 C C . GLY A 1 568 ? 15.703 -13.289 0.824 1 98.81 568 GLY A C 1
ATOM 4533 O O . GLY A 1 568 ? 16.656 -12.703 1.359 1 98.81 568 GLY A O 1
ATOM 4534 N N . PHE A 1 569 ? 14.773 -13.93 1.544 1 98.81 569 PHE A N 1
ATOM 4535 C CA . PHE A 1 569 ? 14.867 -14.172 2.98 1 98.81 569 PHE A CA 1
ATOM 4536 C C . PHE A 1 569 ? 16.156 -14.898 3.328 1 98.81 569 PHE A C 1
ATOM 4538 O O . PHE A 1 569 ? 16.891 -14.477 4.23 1 98.81 569 PHE A O 1
ATOM 4545 N N . LEU A 1 570 ? 16.469 -15.898 2.564 1 98.94 570 LEU A N 1
ATOM 4546 C CA . LEU A 1 570 ? 17.688 -16.672 2.787 1 98.94 570 LEU A CA 1
ATOM 4547 C C . LEU A 1 570 ? 18.938 -15.859 2.441 1 98.94 570 LEU A C 1
ATOM 4549 O O . LEU A 1 570 ? 19.953 -15.953 3.131 1 98.94 570 LEU A O 1
ATOM 4553 N N . THR A 1 571 ? 18.828 -15.094 1.342 1 98.88 571 THR A N 1
ATOM 4554 C CA . THR A 1 571 ? 19.938 -14.219 0.971 1 98.88 571 THR A CA 1
ATOM 4555 C C . THR A 1 571 ? 20.266 -13.258 2.111 1 98.88 571 THR A C 1
ATOM 4557 O O . THR A 1 571 ? 21.438 -13.125 2.492 1 98.88 571 THR A O 1
ATOM 4560 N N . ALA A 1 572 ? 19.219 -12.648 2.693 1 98.88 572 ALA A N 1
ATOM 4561 C CA . ALA A 1 572 ? 19.406 -11.711 3.797 1 98.88 572 ALA A CA 1
ATOM 4562 C C . ALA A 1 572 ? 19.953 -12.43 5.035 1 98.88 572 ALA A C 1
ATOM 4564 O O . ALA A 1 572 ? 20.797 -11.883 5.758 1 98.88 572 ALA A O 1
ATOM 4565 N N . HIS A 1 573 ? 19.516 -13.625 5.297 1 98.94 573 HIS A N 1
ATOM 4566 C CA . HIS A 1 573 ? 20.016 -14.414 6.414 1 98.94 573 HIS A CA 1
ATOM 4567 C C . HIS A 1 573 ? 21.484 -14.789 6.211 1 98.94 573 HIS A C 1
ATOM 4569 O O . HIS A 1 573 ? 22.281 -14.711 7.145 1 98.94 573 HIS A O 1
ATOM 4575 N N . LEU A 1 574 ? 21.812 -15.234 5.012 1 98.94 574 LEU A N 1
ATOM 4576 C CA . LEU A 1 574 ? 23.156 -15.703 4.734 1 98.94 574 LEU A CA 1
ATOM 4577 C C . LEU A 1 574 ? 24.172 -14.586 4.949 1 98.94 574 LEU A C 1
ATOM 4579 O O . LEU A 1 574 ? 25.203 -14.789 5.605 1 98.94 574 LEU A O 1
ATOM 4583 N N . ILE A 1 575 ? 23.906 -13.367 4.477 1 98.88 575 ILE A N 1
ATOM 4584 C CA . ILE A 1 575 ? 24.891 -12.289 4.621 1 98.88 575 ILE A CA 1
ATOM 4585 C C . ILE A 1 575 ? 24.859 -11.758 6.055 1 98.88 575 ILE A C 1
ATOM 4587 O O . ILE A 1 575 ? 25.812 -11.133 6.508 1 98.88 575 ILE A O 1
ATOM 4591 N N . GLY A 1 576 ? 23.75 -11.922 6.77 1 98.81 576 GLY A N 1
ATOM 4592 C CA . GLY A 1 576 ? 23.672 -11.523 8.164 1 98.81 576 GLY A CA 1
ATOM 4593 C C . GLY A 1 576 ? 24.359 -12.492 9.109 1 98.81 576 GLY A C 1
ATOM 4594 O O . GLY A 1 576 ? 25.078 -12.07 10.016 1 98.81 576 GLY A O 1
ATOM 4595 N N . GLN A 1 577 ? 24.156 -13.773 8.859 1 98.75 577 GLN A N 1
ATOM 4596 C CA . GLN A 1 577 ? 24.688 -14.805 9.742 1 98.75 577 GLN A CA 1
ATOM 4597 C C . GLN A 1 577 ? 26.125 -15.164 9.375 1 98.75 577 GLN A C 1
ATOM 4599 O O . GLN A 1 577 ? 26.891 -15.641 10.219 1 98.75 577 GLN A O 1
ATOM 4604 N N . TYR A 1 578 ? 26.531 -14.961 8.125 1 98.62 578 TYR A N 1
ATOM 4605 C CA . TYR A 1 578 ? 27.875 -15.203 7.629 1 98.62 578 TYR A CA 1
ATOM 4606 C C . TYR A 1 578 ? 28.438 -13.969 6.945 1 98.62 578 TYR A C 1
ATOM 4608 O O . TYR A 1 578 ? 28.734 -13.992 5.75 1 98.62 578 TYR A O 1
ATOM 4616 N N . PRO A 1 579 ? 28.688 -12.914 7.684 1 97.69 579 PRO A N 1
ATOM 4617 C CA . PRO A 1 579 ? 28.969 -11.578 7.145 1 97.69 579 PRO A CA 1
ATOM 4618 C C . PRO A 1 579 ? 30.266 -11.523 6.355 1 97.69 579 PRO A C 1
ATOM 4620 O O . PRO A 1 579 ? 30.469 -10.609 5.555 1 97.69 579 PRO A O 1
ATOM 4623 N N . SER A 1 580 ? 31.219 -12.477 6.449 1 96.88 580 SER A N 1
ATOM 4624 C CA . SER A 1 580 ? 32.531 -12.391 5.805 1 96.88 580 SER A CA 1
ATOM 4625 C C . SER A 1 580 ? 32.594 -13.312 4.59 1 96.88 580 SER A C 1
ATOM 4627 O O . SER A 1 580 ? 33.625 -13.359 3.91 1 96.88 580 SER A O 1
ATOM 4629 N N . VAL A 1 581 ? 31.562 -13.977 4.25 1 97.94 581 VAL A N 1
ATOM 4630 C CA . VAL A 1 581 ? 31.625 -15.039 3.248 1 97.94 581 VAL A CA 1
ATOM 4631 C C . VAL A 1 581 ? 31.297 -14.469 1.868 1 97.94 581 VAL A C 1
ATOM 4633 O O . VAL A 1 581 ? 31.969 -14.781 0.885 1 97.94 581 VAL A O 1
ATOM 4636 N N . TYR A 1 582 ? 30.328 -13.641 1.761 1 98.62 582 TYR A N 1
ATOM 4637 C CA . TYR A 1 582 ? 29.797 -13.195 0.475 1 98.62 582 TYR A CA 1
ATOM 4638 C C . TYR A 1 582 ? 30.281 -11.789 0.144 1 98.62 582 TYR A C 1
ATOM 4640 O O . TYR A 1 582 ? 30.266 -10.898 1.001 1 98.62 582 TYR A O 1
ATOM 4648 N N . LYS A 1 583 ? 30.641 -11.539 -1.067 1 98.38 583 LYS A N 1
ATOM 4649 C CA . LYS A 1 583 ? 31.188 -10.258 -1.493 1 98.38 583 LYS A CA 1
ATOM 4650 C C . LYS A 1 583 ? 30.094 -9.297 -1.932 1 98.38 583 LYS A C 1
ATOM 4652 O O . LYS A 1 583 ? 30.25 -8.078 -1.857 1 98.38 583 LYS A O 1
ATOM 4657 N N . ALA A 1 584 ? 29 -9.852 -2.445 1 98.69 584 ALA A N 1
ATOM 4658 C CA . ALA A 1 584 ? 27.859 -9.062 -2.896 1 98.69 584 ALA A CA 1
ATOM 4659 C C . ALA A 1 584 ? 26.578 -9.883 -2.82 1 98.69 584 ALA A C 1
ATOM 4661 O O . ALA A 1 584 ? 26.609 -11.109 -2.9 1 98.69 584 ALA A O 1
ATOM 4662 N N . ALA A 1 585 ? 25.484 -9.234 -2.646 1 98.88 585 ALA A N 1
ATO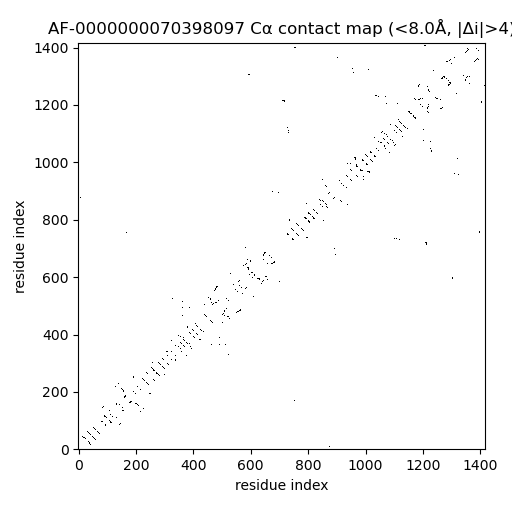M 4663 C CA . ALA A 1 585 ? 24.188 -9.906 -2.539 1 98.88 585 ALA A CA 1
ATOM 4664 C C . ALA A 1 585 ? 23.109 -9.141 -3.295 1 98.88 585 ALA A C 1
ATOM 4666 O O . ALA A 1 585 ? 23.234 -7.934 -3.52 1 98.88 585 ALA A O 1
ATOM 4667 N N . CYS A 1 586 ? 22.141 -9.828 -3.73 1 98.88 586 CYS A N 1
ATOM 4668 C CA . CYS A 1 586 ? 20.922 -9.234 -4.289 1 98.88 586 CYS A CA 1
ATOM 4669 C C . CYS A 1 586 ? 19.688 -9.977 -3.814 1 98.88 586 CYS A C 1
ATOM 4671 O O . CYS A 1 586 ? 19.625 -11.211 -3.885 1 98.88 586 CYS A O 1
ATOM 4673 N N . CYS A 1 587 ? 18.734 -9.273 -3.318 1 98 587 CYS A N 1
ATOM 4674 C CA . CYS A 1 587 ? 17.453 -9.852 -2.916 1 98 587 CYS A CA 1
ATOM 4675 C C . CYS A 1 587 ? 16.312 -9.266 -3.729 1 98 587 CYS A C 1
ATOM 4677 O O . CYS A 1 587 ? 16.234 -8.047 -3.912 1 98 587 CYS A O 1
ATOM 4679 N N . ARG A 1 588 ? 15.477 -10.109 -4.207 1 98.38 588 ARG A N 1
ATOM 4680 C CA . ARG A 1 588 ? 14.25 -9.711 -4.883 1 98.38 588 ARG A CA 1
ATOM 4681 C C . ARG A 1 588 ? 13.031 -9.969 -4.004 1 98.38 588 ARG A C 1
ATOM 4683 O O . ARG A 1 588 ? 12.773 -11.109 -3.605 1 98.38 588 ARG A O 1
ATOM 4690 N N . ASN A 1 589 ? 12.227 -8.93 -3.678 1 98.56 589 ASN A N 1
ATOM 4691 C CA . ASN A 1 589 ? 11.047 -9.023 -2.826 1 98.56 589 ASN A CA 1
ATOM 4692 C C . ASN A 1 589 ? 11.312 -9.891 -1.598 1 98.56 589 ASN A C 1
ATOM 4694 O O . ASN A 1 589 ? 10.562 -10.828 -1.324 1 98.56 589 ASN A O 1
ATOM 4698 N N . PRO A 1 590 ? 12.281 -9.555 -0.8 1 98.69 590 PRO A N 1
ATOM 4699 C CA . PRO A 1 590 ? 12.656 -10.406 0.328 1 98.69 590 PRO A CA 1
ATOM 4700 C C . PRO A 1 590 ? 11.703 -10.281 1.511 1 98.69 590 PRO A C 1
ATOM 4702 O O . PRO A 1 590 ? 11.188 -9.195 1.781 1 98.69 590 PRO A O 1
ATOM 4705 N N . VAL A 1 591 ? 11.422 -11.391 2.17 1 98.69 591 VAL A N 1
ATOM 4706 C CA . VAL A 1 591 ? 10.922 -11.312 3.539 1 98.69 591 VAL A CA 1
ATOM 4707 C C . VAL A 1 591 ? 12.062 -10.938 4.484 1 98.69 591 VAL A C 1
ATOM 4709 O O . VAL A 1 591 ? 13.078 -11.633 4.551 1 98.69 591 VAL A O 1
ATOM 4712 N N . THR A 1 592 ? 11.984 -9.859 5.168 1 98.69 592 THR A N 1
ATOM 4713 C CA . THR A 1 592 ? 13.086 -9.414 6.012 1 98.69 592 THR A CA 1
ATOM 4714 C C . THR A 1 592 ? 12.664 -9.375 7.48 1 98.69 592 THR A C 1
ATOM 4716 O O . THR A 1 592 ? 13.508 -9.344 8.375 1 98.69 592 THR A O 1
ATOM 4719 N N . ASN A 1 593 ? 11.398 -9.273 7.742 1 98.5 593 ASN A N 1
ATOM 4720 C CA . ASN A 1 593 ? 10.805 -9.195 9.07 1 98.5 593 ASN A CA 1
ATOM 4721 C C . ASN A 1 593 ? 9.406 -9.805 9.102 1 98.5 593 ASN A C 1
ATOM 4723 O O . ASN A 1 593 ? 8.422 -9.117 8.852 1 98.5 593 ASN A O 1
ATOM 4727 N N . ILE A 1 594 ? 9.32 -11.07 9.5 1 98.62 594 ILE A N 1
ATOM 4728 C CA . ILE A 1 594 ? 8.07 -11.82 9.477 1 98.62 594 ILE A CA 1
ATOM 4729 C C . ILE A 1 594 ? 7.055 -11.156 10.406 1 98.62 594 ILE A C 1
ATOM 4731 O O . ILE A 1 594 ? 5.867 -11.086 10.078 1 98.62 594 ILE A O 1
ATOM 4735 N N . ALA A 1 595 ? 7.52 -10.664 11.555 1 98.31 595 ALA A N 1
ATOM 4736 C CA . ALA A 1 595 ? 6.637 -10.008 12.516 1 98.31 595 ALA A CA 1
ATOM 4737 C C . ALA A 1 595 ? 6 -8.766 11.906 1 98.31 595 ALA A C 1
ATOM 4739 O O . ALA A 1 595 ? 4.855 -8.422 12.227 1 98.31 595 ALA A O 1
ATOM 4740 N N . GLY A 1 596 ? 6.742 -8.102 11.062 1 97.06 596 GLY A N 1
ATOM 4741 C CA . GLY A 1 596 ? 6.223 -6.914 10.398 1 97.06 596 GLY A CA 1
ATOM 4742 C C . GLY A 1 596 ? 5.359 -7.23 9.195 1 97.06 596 GLY A C 1
ATOM 4743 O O . GLY A 1 596 ? 4.602 -6.379 8.719 1 97.06 596 GLY A O 1
ATOM 4744 N N . MET A 1 597 ? 5.406 -8.438 8.68 1 97.94 597 MET A N 1
ATOM 4745 C CA . MET A 1 597 ? 4.73 -8.844 7.453 1 97.94 597 MET A CA 1
ATOM 4746 C C . MET A 1 597 ? 3.328 -9.367 7.75 1 97.94 597 MET A C 1
ATOM 4748 O O . MET A 1 597 ? 2.414 -9.195 6.941 1 97.94 597 MET A O 1
ATOM 4752 N N . VAL A 1 598 ? 3.137 -9.922 8.922 1 97.56 598 VAL A N 1
ATOM 4753 C CA . VAL A 1 598 ? 1.952 -10.703 9.25 1 97.56 598 VAL A CA 1
ATOM 4754 C C . VAL A 1 598 ? 0.703 -9.836 9.109 1 97.56 598 VAL A C 1
ATOM 4756 O O . VAL A 1 598 ? -0.347 -10.312 8.672 1 97.56 598 VAL A O 1
ATOM 4759 N N . ALA A 1 599 ? 0.81 -8.547 9.383 1 96.12 599 ALA A N 1
ATOM 4760 C CA . ALA A 1 599 ? -0.367 -7.688 9.391 1 96.12 599 ALA A CA 1
ATOM 4761 C C . ALA A 1 599 ? -0.597 -7.059 8.016 1 96.12 599 ALA A C 1
ATOM 4763 O O . ALA A 1 599 ? -1.535 -6.281 7.832 1 96.12 599 ALA A O 1
ATOM 4764 N N . THR A 1 600 ? 0.174 -7.402 7.031 1 96.75 600 THR A N 1
ATOM 4765 C CA . THR A 1 600 ? 0.071 -6.637 5.793 1 96.75 600 THR A CA 1
ATOM 4766 C C . THR A 1 600 ? 0.004 -7.574 4.59 1 96.75 600 THR A C 1
ATOM 4768 O O . THR A 1 600 ? -0.453 -7.176 3.514 1 96.75 600 THR A O 1
ATOM 4771 N N . THR A 1 601 ? 0.392 -8.781 4.711 1 98.12 601 THR A N 1
ATOM 4772 C CA . THR A 1 601 ? 0.445 -9.727 3.605 1 98.12 601 THR A CA 1
ATOM 4773 C C . THR A 1 601 ? -0.937 -10.312 3.33 1 98.12 601 THR A C 1
ATOM 4775 O O . THR A 1 601 ? -1.81 -10.297 4.203 1 98.12 601 THR A O 1
ATOM 4778 N N . ASP A 1 602 ? -1.189 -10.773 2.145 1 97.69 602 ASP A N 1
ATOM 4779 C CA . ASP A 1 602 ? -2.436 -11.461 1.809 1 97.69 602 ASP A CA 1
ATOM 4780 C C . ASP A 1 602 ? -2.4 -12.914 2.256 1 97.69 602 ASP A C 1
ATOM 4782 O O . ASP A 1 602 ? -3.387 -13.641 2.107 1 97.69 602 ASP A O 1
ATOM 4786 N N . ILE A 1 603 ? -1.202 -13.367 2.814 1 97.94 603 ILE A N 1
ATOM 4787 C CA . ILE A 1 603 ? -1.084 -14.75 3.279 1 97.94 603 ILE A CA 1
ATOM 4788 C C . ILE A 1 603 ? -0.571 -14.766 4.715 1 97.94 603 ILE A C 1
ATOM 4790 O O . ILE A 1 603 ? 0.454 -15.391 5.008 1 97.94 603 ILE A O 1
ATOM 4794 N N . PRO A 1 604 ? -1.286 -14.195 5.59 1 97.94 604 PRO A N 1
ATOM 4795 C CA . PRO A 1 604 ? -0.837 -14.219 6.984 1 97.94 604 PRO A CA 1
ATOM 4796 C C . PRO A 1 604 ? -0.647 -15.633 7.52 1 97.94 604 PRO A C 1
ATOM 4798 O O . PRO A 1 604 ? 0.121 -15.844 8.461 1 97.94 604 PRO A O 1
ATOM 4801 N N . ASP A 1 605 ? -1.361 -16.609 6.945 1 97.94 605 ASP A N 1
ATOM 4802 C CA . ASP A 1 605 ? -1.217 -18 7.352 1 97.94 605 ASP A CA 1
ATOM 4803 C C . ASP A 1 605 ? 0.216 -18.484 7.145 1 97.94 605 ASP A C 1
ATOM 4805 O O . ASP A 1 605 ? 0.714 -19.312 7.918 1 97.94 605 ASP A O 1
ATOM 4809 N N . TRP A 1 606 ? 0.872 -18 6.098 1 98.06 606 TRP A N 1
ATOM 4810 C CA . TRP A 1 606 ? 2.271 -18.344 5.871 1 98.06 606 TRP A CA 1
ATOM 4811 C C . TRP A 1 606 ? 3.133 -17.938 7.059 1 98.06 606 TRP A C 1
ATOM 4813 O O . TRP A 1 606 ? 3.998 -18.688 7.5 1 98.06 606 TRP A O 1
ATOM 4823 N N . THR A 1 607 ? 2.967 -16.719 7.609 1 98.38 607 THR A N 1
ATOM 4824 C CA . THR A 1 607 ? 3.76 -16.203 8.719 1 98.38 607 THR A CA 1
ATOM 4825 C C . THR A 1 607 ? 3.564 -17.062 9.969 1 98.38 607 THR A C 1
ATOM 4827 O O . THR A 1 607 ? 4.523 -17.344 10.688 1 98.38 607 THR A O 1
ATOM 4830 N N . PHE A 1 608 ? 2.322 -17.5 10.203 1 98.44 608 PHE A N 1
ATOM 4831 C CA . PHE A 1 608 ? 2.037 -18.375 11.328 1 98.44 608 PHE A CA 1
ATOM 4832 C C . PHE A 1 608 ? 2.699 -19.734 11.133 1 98.44 608 PHE A C 1
ATOM 4834 O O . PHE A 1 608 ? 3.479 -20.172 11.984 1 98.44 608 PHE A O 1
ATOM 4841 N N . THR A 1 609 ? 2.486 -20.344 9.977 1 98.25 609 THR A N 1
ATOM 4842 C CA . THR A 1 609 ? 2.969 -21.688 9.711 1 98.25 609 THR A CA 1
ATOM 4843 C C . THR A 1 609 ? 4.492 -21.734 9.758 1 98.25 609 THR A C 1
ATOM 4845 O O . THR A 1 609 ? 5.07 -22.578 10.453 1 98.25 609 THR A O 1
ATOM 4848 N N . GLU A 1 610 ? 5.121 -20.859 9.031 1 98.25 610 GLU A N 1
ATOM 4849 C CA . GLU A 1 610 ? 6.578 -20.859 8.977 1 98.25 610 GLU A CA 1
ATOM 4850 C C . GLU A 1 610 ? 7.18 -20.391 10.305 1 98.25 610 GLU A C 1
ATOM 4852 O O . GLU A 1 610 ? 8.328 -20.719 10.617 1 98.25 610 GLU A O 1
ATOM 4857 N N . GLY A 1 611 ? 6.355 -19.609 11.047 1 97.69 611 GLY A N 1
ATOM 4858 C CA . GLY A 1 611 ? 6.77 -19.234 12.383 1 97.69 611 GLY A CA 1
ATOM 4859 C C . GLY A 1 611 ? 6.641 -20.359 13.398 1 97.69 611 GLY A C 1
ATOM 4860 O O . GLY A 1 611 ? 7.148 -20.25 14.516 1 97.69 611 GLY A O 1
ATOM 4861 N N . GLY A 1 612 ? 6.035 -21.453 13.062 1 97.62 612 GLY A N 1
ATOM 4862 C CA . GLY A 1 612 ? 5.902 -22.609 13.93 1 97.62 612 GLY A CA 1
ATOM 4863 C C . GLY A 1 612 ? 4.562 -22.672 14.633 1 97.62 612 GLY A C 1
ATOM 4864 O O . GLY A 1 612 ? 4.422 -23.359 15.648 1 97.62 612 GLY A O 1
ATOM 4865 N N . PHE A 1 613 ? 3.57 -21.922 14.141 1 98 613 PHE A N 1
ATOM 4866 C CA . PHE A 1 613 ? 2.273 -21.844 14.805 1 98 613 PHE A CA 1
ATOM 4867 C C . PHE A 1 613 ? 1.155 -22.266 13.852 1 98 613 PHE A C 1
ATOM 4869 O O . PHE A 1 613 ? 1.306 -22.172 12.633 1 98 613 PHE A O 1
ATOM 4876 N N . ASP A 1 614 ? 0.057 -22.734 14.375 1 96.38 614 ASP A N 1
ATOM 4877 C CA . ASP A 1 614 ? -1.143 -23.016 13.586 1 96.38 614 ASP A CA 1
ATOM 4878 C C . ASP A 1 614 ? -1.881 -21.719 13.242 1 96.38 614 ASP A C 1
ATOM 4880 O O . ASP A 1 614 ? -1.844 -20.75 14.008 1 96.38 614 ASP A O 1
ATOM 4884 N N . PHE A 1 615 ? -2.537 -21.781 12.133 1 96.94 615 PHE A N 1
ATOM 4885 C CA . PHE A 1 615 ? -3.307 -20.609 11.703 1 96.94 615 PHE A CA 1
ATOM 4886 C C . PHE A 1 615 ? -4.801 -20.922 11.719 1 96.94 615 PHE A C 1
ATOM 4888 O O . PHE A 1 615 ? -5.215 -22.031 11.398 1 96.94 615 PHE A O 1
ATOM 4895 N N . SER A 1 616 ? -5.562 -20.031 12.141 1 97.06 616 SER A N 1
ATOM 4896 C CA . SER A 1 616 ? -6.996 -19.906 11.898 1 97.06 616 SER A CA 1
ATOM 4897 C C . SER A 1 616 ? -7.371 -18.469 11.539 1 97.06 616 SER A C 1
ATOM 4899 O O . SER A 1 616 ? -6.609 -17.547 11.805 1 97.06 616 SER A O 1
ATOM 4901 N N . HIS A 1 617 ? -8.453 -18.25 10.891 1 96.75 617 HIS A N 1
ATOM 4902 C CA . HIS A 1 617 ? -8.891 -16.922 10.5 1 96.75 617 HIS A CA 1
ATOM 4903 C C . HIS A 1 617 ? -8.992 -16 11.711 1 96.75 617 HIS A C 1
ATOM 4905 O O . HIS A 1 617 ? -8.797 -14.789 11.602 1 96.75 617 HIS A O 1
ATOM 4911 N N . GLY A 1 618 ? -9.305 -16.516 12.852 1 97.06 618 GLY A N 1
ATOM 4912 C CA . GLY A 1 618 ? -9.445 -15.727 14.055 1 97.06 618 GLY A CA 1
ATOM 4913 C C . GLY A 1 618 ? -8.164 -15.648 14.875 1 97.06 618 GLY A C 1
ATOM 4914 O O . GLY A 1 618 ? -8.148 -15.055 15.953 1 97.06 618 GLY A O 1
ATOM 4915 N N . ALA A 1 619 ? -7.051 -16.203 14.32 1 96.62 619 ALA A N 1
ATOM 4916 C CA . ALA A 1 619 ? -5.793 -16.219 15.062 1 96.62 619 ALA A CA 1
ATOM 4917 C C . ALA A 1 619 ? -5.227 -14.805 15.211 1 96.62 619 ALA A C 1
ATOM 4919 O O . ALA A 1 619 ? -5.277 -14.016 14.273 1 96.62 619 ALA A O 1
ATOM 4920 N N . LEU A 1 620 ? -4.762 -14.453 16.406 1 96.94 620 LEU A N 1
ATOM 4921 C CA . LEU A 1 620 ? -4.129 -13.164 16.672 1 96.94 620 LEU A CA 1
ATOM 4922 C C . LEU A 1 620 ? -2.615 -13.312 16.766 1 96.94 620 LEU A C 1
ATOM 4924 O O . LEU A 1 620 ? -2.111 -14.328 17.25 1 96.94 620 LEU A O 1
ATOM 4928 N N . SER A 1 621 ? -1.891 -12.383 16.234 1 95.94 621 SER A N 1
ATOM 4929 C CA . SER A 1 621 ? -0.437 -12.359 16.359 1 95.94 621 SER A CA 1
ATOM 4930 C C . SER A 1 621 ? 0.004 -11.758 17.688 1 95.94 621 SER A C 1
ATOM 4932 O O . SER A 1 621 ? 0.596 -10.68 17.719 1 95.94 621 SER A O 1
ATOM 4934 N N . THR A 1 622 ? -0.141 -12.5 18.75 1 96.94 622 THR A N 1
ATOM 4935 C CA . THR A 1 622 ? 0.162 -12.047 20.109 1 96.94 622 THR A CA 1
ATOM 4936 C C . THR A 1 622 ? 1.646 -11.719 20.25 1 96.94 622 THR A C 1
ATOM 4938 O O . THR A 1 622 ? 2.439 -12.008 19.344 1 96.94 622 THR A O 1
ATOM 4941 N N . GLY A 1 623 ? 2.008 -11.086 21.422 1 96.62 623 GLY A N 1
ATOM 4942 C CA . GLY A 1 623 ? 3.395 -10.727 21.672 1 96.62 623 GLY A CA 1
ATOM 4943 C C . GLY A 1 623 ? 4.34 -11.906 21.562 1 96.62 623 GLY A C 1
ATOM 4944 O O . GLY A 1 623 ? 5.438 -11.781 21.016 1 96.62 623 GLY A O 1
ATOM 4945 N N . GLU A 1 624 ? 3.922 -13.016 22.016 1 96.62 624 GLU A N 1
ATOM 4946 C CA . GLU A 1 624 ? 4.734 -14.227 21.969 1 96.62 624 GLU A CA 1
ATOM 4947 C C . GLU A 1 624 ? 4.969 -14.672 20.531 1 96.62 624 GLU A C 1
ATOM 4949 O O . GLU A 1 624 ? 6.09 -15.023 20.156 1 96.62 624 GLU A O 1
ATOM 4954 N N . ILE A 1 625 ? 3.928 -14.711 19.766 1 98 625 ILE A N 1
ATOM 4955 C CA . ILE A 1 625 ? 4.008 -15.125 18.375 1 98 625 ILE A CA 1
ATOM 4956 C C . ILE A 1 625 ? 4.883 -14.148 17.594 1 98 625 ILE A C 1
ATOM 4958 O O . ILE A 1 625 ? 5.75 -14.562 16.828 1 98 625 ILE A O 1
ATOM 4962 N N . LEU A 1 626 ? 4.68 -12.844 17.859 1 98.44 626 LEU A N 1
ATOM 4963 C CA . LEU A 1 626 ? 5.469 -11.812 17.188 1 98.44 626 LEU A CA 1
ATOM 4964 C C . LEU A 1 626 ? 6.949 -11.961 17.516 1 98.44 626 LEU A C 1
ATOM 4966 O O . LEU A 1 626 ? 7.809 -11.758 16.656 1 98.44 626 LEU A O 1
ATOM 4970 N N . THR A 1 627 ? 7.258 -12.266 18.75 1 98.31 627 THR A N 1
ATOM 4971 C CA . THR A 1 627 ? 8.641 -12.453 19.172 1 98.31 627 THR A CA 1
ATOM 4972 C C . THR A 1 627 ? 9.289 -13.602 18.406 1 98.31 627 THR A C 1
ATOM 4974 O O . THR A 1 627 ? 10.422 -13.469 17.922 1 98.31 627 THR A O 1
ATOM 4977 N N . GLU A 1 628 ? 8.555 -14.703 18.266 1 98.31 628 GLU A N 1
ATOM 4978 C CA . GLU A 1 628 ? 9.078 -15.844 17.531 1 98.31 628 GLU A CA 1
ATOM 4979 C C . GLU A 1 628 ? 9.281 -15.492 16.062 1 98.31 628 GLU A C 1
ATOM 4981 O O . GLU A 1 628 ? 10.297 -15.867 15.461 1 98.31 628 GLU A O 1
ATOM 4986 N N . MET A 1 629 ? 8.352 -14.82 15.492 1 98.56 629 MET A N 1
ATOM 4987 C CA . MET A 1 629 ? 8.453 -14.383 14.102 1 98.56 629 MET A CA 1
ATOM 4988 C C . MET A 1 629 ? 9.664 -13.477 13.906 1 98.56 629 MET A C 1
ATOM 4990 O O . MET A 1 629 ? 10.375 -13.594 12.906 1 98.56 629 MET A O 1
ATOM 4994 N N . TRP A 1 630 ? 9.891 -12.562 14.883 1 98.5 630 TRP A N 1
ATOM 4995 C CA . TRP A 1 630 ? 11.023 -11.648 14.828 1 98.5 630 TRP A CA 1
ATOM 4996 C C . TRP A 1 630 ? 12.344 -12.422 14.914 1 98.5 630 TRP A C 1
ATOM 4998 O O . TRP A 1 630 ? 13.273 -12.156 14.148 1 98.5 630 TRP A O 1
ATOM 5008 N N . ASN A 1 631 ? 12.383 -13.406 15.773 1 98.31 631 ASN A N 1
ATOM 5009 C CA . ASN A 1 631 ? 13.602 -14.172 16 1 98.31 631 ASN A CA 1
ATOM 5010 C C . ASN A 1 631 ? 13.984 -14.992 14.773 1 98.31 631 ASN A C 1
ATOM 5012 O O . ASN A 1 631 ? 15.148 -15.359 14.617 1 98.31 631 ASN A O 1
ATOM 5016 N N . LYS A 1 632 ? 13.094 -15.258 13.961 1 98.62 632 LYS A N 1
ATOM 5017 C CA . LYS A 1 632 ? 13.344 -16.062 12.766 1 98.62 632 LYS A CA 1
ATOM 5018 C C . LYS A 1 632 ? 13.633 -15.164 11.562 1 98.62 632 LYS A C 1
ATOM 5020 O O . LYS A 1 632 ? 13.953 -15.656 10.477 1 98.62 632 LYS A O 1
ATOM 5025 N N . SER A 1 633 ? 13.641 -13.883 11.711 1 98.69 633 SER A N 1
ATOM 5026 C CA . SER A 1 633 ? 13.758 -12.93 10.609 1 98.69 633 SER A CA 1
ATOM 5027 C C . SER A 1 633 ? 15.195 -12.469 10.43 1 98.69 633 SER A C 1
ATOM 5029 O O . SER A 1 633 ? 15.938 -12.32 11.406 1 98.69 633 SER A O 1
ATOM 5031 N N . PRO A 1 634 ? 15.609 -12.211 9.211 1 98.69 634 PRO A N 1
ATOM 5032 C CA . PRO A 1 634 ? 16.984 -11.766 8.977 1 98.69 634 PRO A CA 1
ATOM 5033 C C . PRO A 1 634 ? 17.25 -10.375 9.547 1 98.69 634 PRO A C 1
ATOM 5035 O O . PRO A 1 634 ? 18.406 -10.016 9.797 1 98.69 634 PRO A O 1
ATOM 5038 N N . MET A 1 635 ? 16.234 -9.531 9.789 1 98.56 635 MET A N 1
ATOM 5039 C CA . MET A 1 635 ? 16.391 -8.195 10.359 1 98.56 635 MET A CA 1
ATOM 5040 C C . MET A 1 635 ? 17.172 -8.242 11.664 1 98.56 635 MET A C 1
ATOM 5042 O O . MET A 1 635 ? 17.891 -7.301 12 1 98.56 635 MET A O 1
ATOM 5046 N N . GLN A 1 636 ? 17.078 -9.312 12.422 1 97.94 636 GLN A N 1
ATOM 5047 C CA . GLN A 1 636 ? 17.75 -9.43 13.711 1 97.94 636 GLN A CA 1
ATOM 5048 C C . GLN A 1 636 ? 19.266 -9.359 13.547 1 97.94 636 GLN A C 1
ATOM 5050 O O . GLN A 1 636 ? 19.984 -9.031 14.492 1 97.94 636 GLN A O 1
ATOM 5055 N N . TYR A 1 637 ? 19.812 -9.648 12.312 1 98.56 637 TYR A N 1
ATOM 5056 C CA . TYR A 1 637 ? 21.25 -9.711 12.07 1 98.56 637 TYR A CA 1
ATOM 5057 C C . TYR A 1 637 ? 21.719 -8.492 11.289 1 98.56 637 TYR A C 1
ATOM 5059 O O . TYR A 1 637 ? 22.844 -8.469 10.797 1 98.56 637 TYR A O 1
ATOM 5067 N N . VAL A 1 638 ? 20.906 -7.465 11.156 1 98.5 638 VAL A N 1
ATOM 5068 C CA . VAL A 1 638 ? 21.188 -6.344 10.266 1 98.5 638 VAL A CA 1
ATOM 5069 C C . VAL A 1 638 ? 22.469 -5.641 10.711 1 98.5 638 VAL A C 1
ATOM 5071 O O . VAL A 1 638 ? 23.219 -5.129 9.883 1 98.5 638 VAL A O 1
ATOM 5074 N N . ASP A 1 639 ? 22.781 -5.613 12.008 1 98.25 639 ASP A N 1
ATOM 5075 C CA . ASP A 1 639 ? 23.969 -4.973 12.547 1 98.25 639 ASP A CA 1
ATOM 5076 C C . ASP A 1 639 ? 25.234 -5.68 12.07 1 98.25 639 ASP A C 1
ATOM 5078 O O . ASP A 1 639 ? 26.312 -5.066 11.984 1 98.25 639 ASP A O 1
ATOM 5082 N N . LYS A 1 640 ? 25.125 -6.918 11.688 1 98.38 640 LYS A N 1
ATOM 5083 C CA . LYS A 1 640 ? 26.281 -7.742 11.344 1 98.38 640 LYS A CA 1
ATOM 5084 C C . LYS A 1 640 ? 26.562 -7.703 9.844 1 98.38 640 LYS A C 1
ATOM 5086 O O . LYS A 1 640 ? 27.641 -8.102 9.398 1 98.38 640 LYS A O 1
ATOM 5091 N N . VAL A 1 641 ? 25.703 -7.215 9.055 1 98.69 641 VAL A N 1
ATOM 5092 C CA . VAL A 1 641 ? 25.812 -7.246 7.602 1 98.69 641 VAL A CA 1
ATOM 5093 C C . VAL A 1 641 ? 27 -6.391 7.156 1 98.69 641 VAL A C 1
ATOM 5095 O O . VAL A 1 641 ? 27.156 -5.25 7.605 1 98.69 641 VAL A O 1
ATOM 5098 N N . GLU A 1 642 ? 27.828 -6.906 6.375 1 98.38 642 GLU A N 1
ATOM 5099 C CA . GLU A 1 642 ? 28.953 -6.191 5.773 1 98.38 642 GLU A CA 1
ATOM 5100 C C . GLU A 1 642 ? 28.859 -6.203 4.25 1 98.38 642 GLU A C 1
ATOM 5102 O O . GLU A 1 642 ? 29.406 -5.328 3.582 1 98.38 642 GLU A O 1
ATOM 5107 N N . THR A 1 643 ? 28.203 -7.188 3.723 1 98.62 643 THR A N 1
ATOM 5108 C CA . THR A 1 643 ? 28.094 -7.438 2.289 1 98.62 643 THR A CA 1
ATOM 5109 C C . THR A 1 643 ? 27.234 -6.367 1.615 1 98.62 643 THR A C 1
ATOM 5111 O O . THR A 1 643 ? 26.094 -6.133 2.02 1 98.62 643 THR A O 1
ATOM 5114 N N . PRO A 1 644 ? 27.797 -5.629 0.532 1 98.69 644 PRO A N 1
ATOM 5115 C CA . PRO A 1 644 ? 26.922 -4.762 -0.262 1 98.69 644 PRO A CA 1
ATOM 5116 C C . PRO A 1 644 ? 25.703 -5.5 -0.822 1 98.69 644 PRO A C 1
ATOM 5118 O O . PRO A 1 644 ? 25.828 -6.637 -1.284 1 98.69 644 PRO A O 1
ATOM 5121 N N . ILE A 1 645 ? 24.562 -4.84 -0.795 1 98.88 645 ILE A N 1
ATOM 5122 C CA . ILE A 1 645 ? 23.359 -5.574 -1.176 1 98.88 645 ILE A CA 1
ATOM 5123 C C . ILE A 1 645 ? 22.5 -4.711 -2.086 1 98.88 645 ILE A C 1
ATOM 5125 O O . ILE A 1 645 ? 22.344 -3.508 -1.849 1 98.88 645 ILE A O 1
ATOM 5129 N N . LEU A 1 646 ? 22.016 -5.262 -3.213 1 98.88 646 LEU A N 1
ATOM 5130 C CA . LEU A 1 646 ? 20.984 -4.699 -4.09 1 98.88 646 LEU A CA 1
ATOM 5131 C C . LEU A 1 646 ? 19.609 -5.27 -3.762 1 98.88 646 LEU A C 1
ATOM 5133 O O . LEU A 1 646 ? 19.438 -6.492 -3.746 1 98.88 646 LEU A O 1
ATOM 5137 N N . ILE A 1 647 ? 18.672 -4.445 -3.434 1 98.88 647 ILE A N 1
ATOM 5138 C CA . ILE A 1 647 ? 17.312 -4.863 -3.131 1 98.88 647 ILE A CA 1
ATOM 5139 C C . ILE A 1 647 ? 16.375 -4.457 -4.273 1 98.88 647 ILE A C 1
ATOM 5141 O O . ILE A 1 647 ? 16.375 -3.295 -4.691 1 98.88 647 ILE A O 1
ATOM 5145 N N . ILE A 1 648 ? 15.648 -5.387 -4.781 1 98.81 648 ILE A N 1
ATOM 5146 C CA . ILE A 1 648 ? 14.727 -5.172 -5.895 1 98.81 648 ILE A CA 1
ATOM 5147 C C . ILE A 1 648 ? 13.297 -5.473 -5.449 1 98.81 648 ILE A C 1
ATOM 5149 O O . ILE A 1 648 ? 13.023 -6.547 -4.91 1 98.81 648 ILE A O 1
ATOM 5153 N N . LEU A 1 649 ? 12.359 -4.523 -5.719 1 98.75 649 LEU A N 1
ATOM 5154 C CA . LEU A 1 649 ? 11 -4.676 -5.211 1 98.75 649 LEU A CA 1
ATOM 5155 C C . LEU A 1 649 ? 9.977 -4.465 -6.324 1 98.75 649 LEU A C 1
ATOM 5157 O O . LEU A 1 649 ? 10.148 -3.59 -7.176 1 98.75 649 LEU A O 1
ATOM 5161 N N . GLY A 1 650 ? 8.969 -5.387 -6.398 1 98.62 650 GLY A N 1
ATOM 5162 C CA . GLY A 1 650 ? 7.723 -5.039 -7.059 1 98.62 650 GLY A CA 1
ATOM 5163 C C . GLY A 1 650 ? 6.797 -4.219 -6.184 1 98.62 650 GLY A C 1
ATOM 5164 O O . GLY A 1 650 ? 6.352 -4.68 -5.133 1 98.62 650 GLY A O 1
ATOM 5165 N N . LEU A 1 651 ? 6.387 -3.123 -6.625 1 97.69 651 LEU A N 1
ATOM 5166 C CA . LEU A 1 651 ? 5.758 -2.156 -5.73 1 97.69 651 LEU A CA 1
ATOM 5167 C C . LEU A 1 651 ? 4.285 -2.488 -5.52 1 97.69 651 LEU A C 1
ATOM 5169 O O . LEU A 1 651 ? 3.641 -1.934 -4.625 1 97.69 651 LEU A O 1
ATOM 5173 N N . GLU A 1 652 ? 3.713 -3.449 -6.266 1 97.12 652 GLU A N 1
ATOM 5174 C CA . GLU A 1 652 ? 2.334 -3.891 -6.078 1 97.12 652 GLU A CA 1
ATOM 5175 C C . GLU A 1 652 ? 2.279 -5.297 -5.492 1 97.12 652 GLU A C 1
ATOM 5177 O O . GLU A 1 652 ? 1.253 -5.977 -5.586 1 97.12 652 GLU A O 1
ATOM 5182 N N . ASP A 1 653 ? 3.342 -5.699 -4.918 1 97.94 653 ASP A N 1
ATOM 5183 C CA . ASP A 1 653 ? 3.455 -7.035 -4.344 1 97.94 653 ASP A CA 1
ATOM 5184 C C . ASP A 1 653 ? 2.561 -7.184 -3.115 1 97.94 653 ASP A C 1
ATOM 5186 O O . ASP A 1 653 ? 2.787 -6.527 -2.094 1 97.94 653 ASP A O 1
ATOM 5190 N N . ALA A 1 654 ? 1.562 -8.094 -3.15 1 97.44 654 ALA A N 1
ATOM 5191 C CA . ALA A 1 654 ? 0.671 -8.336 -2.02 1 97.44 654 ALA A CA 1
ATOM 5192 C C . ALA A 1 654 ? 1.171 -9.508 -1.173 1 97.44 654 ALA A C 1
ATOM 5194 O O . ALA A 1 654 ? 0.74 -9.68 -0.031 1 97.44 654 ALA A O 1
ATOM 5195 N N . ARG A 1 655 ? 2.113 -10.305 -1.805 1 97.81 655 ARG A N 1
ATOM 5196 C CA . ARG A 1 655 ? 2.623 -11.508 -1.157 1 97.81 655 ARG A CA 1
ATOM 5197 C C . ARG A 1 655 ? 3.676 -11.164 -0.109 1 97.81 655 ARG A C 1
ATOM 5199 O O . ARG A 1 655 ? 3.545 -11.539 1.057 1 97.81 655 ARG A O 1
ATOM 5206 N N . VAL A 1 656 ? 4.676 -10.508 -0.517 1 98.44 656 VAL A N 1
ATOM 5207 C CA . VAL A 1 656 ? 5.672 -9.875 0.339 1 98.44 656 VAL A CA 1
ATOM 5208 C C . VAL A 1 656 ? 5.621 -8.359 0.161 1 98.44 656 VAL A C 1
ATOM 5210 O O . VAL A 1 656 ? 6.309 -7.801 -0.7 1 98.44 656 VAL A O 1
ATOM 5213 N N . PRO A 1 657 ? 4.887 -7.711 1.026 1 97.94 657 PRO A N 1
ATOM 5214 C CA . PRO A 1 657 ? 4.699 -6.27 0.841 1 97.94 657 PRO A CA 1
ATOM 5215 C C . PRO A 1 657 ? 6.02 -5.512 0.714 1 97.94 657 PRO A C 1
ATOM 5217 O O . PRO A 1 657 ? 6.977 -5.809 1.434 1 97.94 657 PRO A O 1
ATOM 5220 N N . PRO A 1 658 ? 6.129 -4.527 -0.212 1 97.88 658 PRO A N 1
ATOM 5221 C CA . PRO A 1 658 ? 7.387 -3.848 -0.527 1 97.88 658 PRO A CA 1
ATOM 5222 C C . PRO A 1 658 ? 8.031 -3.203 0.698 1 97.88 658 PRO A C 1
ATOM 5224 O O . PRO A 1 658 ? 9.25 -3.021 0.735 1 97.88 658 PRO A O 1
ATOM 5227 N N . LYS A 1 659 ? 7.246 -2.898 1.729 1 97.81 659 LYS A N 1
ATOM 5228 C CA . LYS A 1 659 ? 7.789 -2.281 2.936 1 97.81 659 LYS A CA 1
ATOM 5229 C C . LYS A 1 659 ? 8.82 -3.189 3.602 1 97.81 659 LYS A C 1
ATOM 5231 O O . LYS A 1 659 ? 9.695 -2.715 4.324 1 97.81 659 LYS A O 1
ATOM 5236 N N . GLN A 1 660 ? 8.75 -4.52 3.383 1 98.38 660 GLN A N 1
ATOM 5237 C CA . GLN A 1 660 ? 9.758 -5.441 3.887 1 98.38 660 GLN A CA 1
ATOM 5238 C C . GLN A 1 660 ? 11.156 -5.043 3.418 1 98.38 660 GLN A C 1
ATOM 5240 O O . GLN A 1 660 ? 12.055 -4.82 4.234 1 98.38 660 GLN A O 1
ATOM 5245 N N . GLY A 1 661 ? 11.266 -4.887 2.066 1 98.56 661 GLY A N 1
ATOM 5246 C CA . GLY A 1 661 ? 12.547 -4.516 1.499 1 98.56 661 GLY A CA 1
ATOM 5247 C C . GLY A 1 661 ? 12.938 -3.08 1.801 1 98.56 661 GLY A C 1
ATOM 5248 O O . GLY A 1 661 ? 14.117 -2.787 2.029 1 98.56 661 GLY A O 1
ATOM 5249 N N . GLU A 1 662 ? 11.984 -2.162 1.859 1 98.19 662 GLU A N 1
ATOM 5250 C CA . GLU A 1 662 ? 12.25 -0.75 2.111 1 98.19 662 GLU A CA 1
ATOM 5251 C C . GLU A 1 662 ? 12.812 -0.534 3.514 1 98.19 662 GLU A C 1
ATOM 5253 O O . GLU A 1 662 ? 13.781 0.205 3.693 1 98.19 662 GLU A O 1
ATOM 5258 N N . VAL A 1 663 ? 12.172 -1.136 4.496 1 98 663 VAL A N 1
ATOM 5259 C CA . VAL A 1 663 ? 12.609 -0.969 5.875 1 98 663 VAL A CA 1
ATOM 5260 C C . VAL A 1 663 ? 14 -1.585 6.055 1 98 663 VAL A C 1
ATOM 5262 O O . VAL A 1 663 ? 14.836 -1.042 6.773 1 98 663 VAL A O 1
ATOM 5265 N N . TYR A 1 664 ? 14.234 -2.756 5.453 1 98.75 664 TYR A N 1
ATOM 5266 C CA . TYR A 1 664 ? 15.562 -3.354 5.504 1 98.75 664 TYR A CA 1
ATOM 5267 C C . TYR A 1 664 ? 16.609 -2.406 4.926 1 98.75 664 TYR A C 1
ATOM 5269 O O . TYR A 1 664 ? 17.672 -2.213 5.512 1 98.75 664 TYR A O 1
ATOM 5277 N N . TYR A 1 665 ? 16.312 -1.779 3.795 1 98.56 665 TYR A N 1
ATOM 5278 C CA . TYR A 1 665 ? 17.188 -0.796 3.154 1 98.56 665 TYR A CA 1
ATOM 5279 C C . TYR A 1 665 ? 17.484 0.363 4.098 1 98.56 665 TYR A C 1
ATOM 5281 O O . TYR A 1 665 ? 18.641 0.756 4.262 1 98.56 665 TYR A O 1
ATOM 5289 N N . LYS A 1 666 ? 16.469 0.866 4.711 1 98.06 666 LYS A N 1
ATOM 5290 C CA . LYS A 1 666 ? 16.609 1.996 5.629 1 98.06 666 LYS A CA 1
ATOM 5291 C C . LYS A 1 666 ? 17.484 1.632 6.824 1 98.06 666 LYS A C 1
ATOM 5293 O O . LYS A 1 666 ? 18.312 2.434 7.262 1 98.06 666 LYS A O 1
ATOM 5298 N N . GLN A 1 667 ? 17.297 0.47 7.34 1 98.44 667 GLN A N 1
ATOM 5299 C CA . GLN A 1 667 ? 18.078 0.029 8.492 1 98.44 667 GLN A CA 1
ATOM 5300 C C . GLN A 1 667 ? 19.547 -0.159 8.117 1 98.44 667 GLN A C 1
ATOM 5302 O O . GLN A 1 667 ? 20.438 0.113 8.93 1 98.44 667 GLN A O 1
ATOM 5307 N N . LEU A 1 668 ? 19.781 -0.684 6.898 1 98.69 668 LEU A N 1
ATOM 5308 C CA . LEU A 1 668 ? 21.156 -0.782 6.418 1 98.69 668 LEU A CA 1
ATOM 5309 C C . LEU A 1 668 ? 21.781 0.601 6.273 1 98.69 668 LEU A C 1
ATOM 5311 O O . LEU A 1 668 ? 22.906 0.82 6.695 1 98.69 668 LEU A O 1
ATOM 5315 N N . LYS A 1 669 ? 21.031 1.554 5.738 1 97.5 669 LYS A N 1
ATOM 5316 C CA . LYS A 1 669 ? 21.516 2.926 5.578 1 97.5 669 LYS A CA 1
ATOM 5317 C C . LYS A 1 669 ? 21.828 3.559 6.93 1 97.5 669 LYS A C 1
ATOM 5319 O O . LYS A 1 669 ? 22.844 4.246 7.07 1 97.5 669 LYS A O 1
ATOM 5324 N N . ALA A 1 670 ? 20.953 3.328 7.867 1 97.88 670 ALA A N 1
ATOM 5325 C CA . ALA A 1 670 ? 21.141 3.871 9.211 1 97.88 670 ALA A CA 1
ATOM 5326 C C . ALA A 1 670 ? 22.438 3.338 9.836 1 97.88 670 ALA A C 1
ATOM 5328 O O . ALA A 1 670 ? 22.953 3.928 10.781 1 97.88 670 ALA A O 1
ATOM 5329 N N . ARG A 1 671 ? 22.984 2.254 9.297 1 98.19 671 ARG A N 1
ATOM 5330 C CA . ARG A 1 671 ? 24.203 1.623 9.805 1 98.19 671 ARG A CA 1
ATOM 5331 C C . ARG A 1 671 ? 25.375 1.869 8.859 1 98.19 671 ARG A C 1
ATOM 5333 O O . ARG A 1 671 ? 26.422 1.242 9 1 98.19 671 ARG A O 1
ATOM 5340 N N . ASN A 1 672 ? 25.172 2.703 7.918 1 97.31 672 ASN A N 1
ATOM 5341 C CA . ASN A 1 672 ? 26.172 3.082 6.934 1 97.31 672 ASN A CA 1
ATOM 5342 C C . ASN A 1 672 ? 26.672 1.873 6.145 1 97.31 672 ASN A C 1
ATOM 5344 O O . ASN A 1 672 ? 27.859 1.726 5.91 1 97.31 672 ASN A O 1
ATOM 5348 N N . LYS A 1 673 ? 25.75 0.936 5.898 1 97.88 673 LYS A N 1
ATOM 5349 C CA . LYS A 1 673 ? 26.047 -0.206 5.039 1 97.88 673 LYS A CA 1
ATOM 5350 C C . LYS A 1 673 ? 25.75 0.112 3.576 1 97.88 673 LYS A C 1
ATOM 5352 O O . LYS A 1 673 ? 24.844 0.905 3.283 1 97.88 673 LYS A O 1
ATOM 5357 N N . LYS A 1 674 ? 26.516 -0.446 2.637 1 97.81 674 LYS A N 1
ATOM 5358 C CA . LYS A 1 674 ? 26.312 -0.211 1.21 1 97.81 674 LYS A CA 1
ATOM 5359 C C . LYS A 1 674 ? 25.078 -0.953 0.699 1 97.81 674 LYS A C 1
ATOM 5361 O O . LYS A 1 674 ? 25.047 -2.184 0.721 1 97.81 674 LYS A O 1
ATOM 5366 N N . ALA A 1 675 ? 24.094 -0.219 0.307 1 98.31 675 ALA A N 1
ATOM 5367 C CA . ALA A 1 675 ? 22.859 -0.809 -0.185 1 98.31 675 ALA A CA 1
ATOM 5368 C C . ALA A 1 675 ? 22.25 0.035 -1.304 1 98.31 675 ALA A C 1
ATOM 5370 O O . ALA A 1 675 ? 22.375 1.262 -1.3 1 98.31 675 ALA A O 1
ATOM 5371 N N . ARG A 1 676 ? 21.703 -0.559 -2.279 1 98.44 676 ARG A N 1
ATOM 5372 C CA . ARG A 1 676 ? 20.938 0.042 -3.363 1 98.44 676 ARG A CA 1
ATOM 5373 C C . ARG A 1 676 ? 19.547 -0.564 -3.445 1 98.44 676 ARG A C 1
ATOM 5375 O O . ARG A 1 676 ? 19.359 -1.764 -3.221 1 98.44 676 ARG A O 1
ATOM 5382 N N . LEU A 1 677 ? 18.5 0.259 -3.635 1 98.62 677 LEU A N 1
ATOM 5383 C CA . LEU A 1 677 ? 17.109 -0.206 -3.719 1 98.62 677 LEU A CA 1
ATOM 5384 C C . LEU A 1 677 ? 16.469 0.233 -5.031 1 98.62 677 LEU A C 1
ATOM 5386 O O . LEU A 1 677 ? 16.516 1.412 -5.387 1 98.62 677 LEU A O 1
ATOM 5390 N N . ILE A 1 678 ? 15.977 -0.737 -5.777 1 98.56 678 ILE A N 1
ATOM 5391 C CA . ILE A 1 678 ? 15.234 -0.501 -7.012 1 98.56 678 ILE A CA 1
ATOM 5392 C C . ILE A 1 678 ? 13.773 -0.916 -6.82 1 98.56 678 ILE A C 1
ATOM 5394 O O . ILE A 1 678 ? 13.492 -2 -6.305 1 98.56 678 ILE A O 1
ATOM 5398 N N . GLY A 1 679 ? 12.836 -0.051 -7.152 1 98.25 679 GLY A N 1
ATOM 5399 C CA . GLY A 1 679 ? 11.422 -0.357 -7.105 1 98.25 679 GLY A CA 1
ATOM 5400 C C . GLY A 1 679 ? 10.75 -0.271 -8.461 1 98.25 679 GLY A C 1
ATOM 5401 O O . GLY A 1 679 ? 10.859 0.745 -9.156 1 98.25 679 GLY A O 1
ATOM 5402 N N . TYR A 1 680 ? 10.055 -1.309 -8.859 1 98.25 680 TYR A N 1
ATOM 5403 C CA . TYR A 1 680 ? 9.367 -1.328 -10.148 1 98.25 680 TYR A CA 1
ATOM 5404 C C . TYR A 1 680 ? 7.871 -1.114 -9.984 1 98.25 680 TYR A C 1
ATOM 5406 O O . TYR A 1 680 ? 7.172 -1.976 -9.438 1 98.25 680 TYR A O 1
ATOM 5414 N N . LYS A 1 681 ? 7.395 -0.025 -10.523 1 95.81 681 LYS A N 1
ATOM 5415 C CA . LYS A 1 681 ? 5.965 0.271 -10.531 1 95.81 681 LYS A CA 1
ATOM 5416 C C . LYS A 1 681 ? 5.203 -0.706 -11.422 1 95.81 681 LYS A C 1
ATOM 5418 O O . LYS A 1 681 ? 5.75 -1.218 -12.398 1 95.81 681 LYS A O 1
ATOM 5423 N N . GLU A 1 682 ? 4.023 -1.059 -11.016 1 94.19 682 GLU A N 1
ATOM 5424 C CA . GLU A 1 682 ? 3.098 -1.884 -11.781 1 94.19 682 GLU A CA 1
ATOM 5425 C C . GLU A 1 682 ? 3.574 -3.332 -11.852 1 94.19 682 GLU A C 1
ATOM 5427 O O . GLU A 1 682 ? 3.15 -4.09 -12.727 1 94.19 682 GLU A O 1
ATOM 5432 N N . ASN A 1 683 ? 4.496 -3.664 -11 1 97.25 683 ASN A N 1
ATOM 5433 C CA . ASN A 1 683 ? 4.914 -5.055 -10.859 1 97.25 683 ASN A CA 1
ATOM 5434 C C . ASN A 1 683 ? 4.473 -5.637 -9.516 1 97.25 683 ASN A C 1
ATOM 5436 O O . ASN A 1 683 ? 4.539 -4.957 -8.492 1 97.25 683 ASN A O 1
ATOM 5440 N N . SER A 1 684 ? 3.898 -6.762 -9.594 1 96.5 684 SER A N 1
ATOM 5441 C CA . SER A 1 684 ? 3.547 -7.5 -8.383 1 96.5 684 SER A CA 1
ATOM 5442 C C . SER A 1 684 ? 4.684 -8.414 -7.945 1 96.5 684 SER A C 1
ATOM 5444 O O . SER A 1 684 ? 5.855 -8.102 -8.148 1 96.5 684 SER A O 1
ATOM 5446 N N . HIS A 1 685 ? 4.445 -9.539 -7.34 1 96.75 685 HIS A N 1
ATOM 5447 C CA . HIS A 1 685 ? 5.43 -10.422 -6.719 1 96.75 685 HIS A CA 1
ATOM 5448 C C . HIS A 1 685 ? 6.395 -10.984 -7.75 1 96.75 685 HIS A C 1
ATOM 5450 O O . HIS A 1 685 ? 7.602 -11.062 -7.5 1 96.75 685 HIS A O 1
ATOM 5456 N N . PRO A 1 686 ? 6.078 -11.375 -8.977 1 95.44 686 PRO A N 1
ATOM 5457 C CA . PRO A 1 686 ? 7 -11.992 -9.93 1 95.44 686 PRO A CA 1
ATOM 5458 C C . PRO A 1 686 ? 7.93 -10.977 -10.594 1 95.44 686 PRO A C 1
ATOM 5460 O O . PRO A 1 686 ? 8.945 -11.359 -11.18 1 95.44 686 PRO A O 1
ATOM 5463 N N . ILE A 1 687 ? 7.664 -9.633 -10.547 1 96.12 687 ILE A N 1
ATOM 5464 C CA . ILE A 1 687 ? 8.406 -8.602 -11.273 1 96.12 687 ILE A CA 1
ATOM 5465 C C . ILE A 1 687 ? 8.68 -9.07 -12.703 1 96.12 687 ILE A C 1
ATOM 5467 O O . ILE A 1 687 ? 9.828 -9.32 -13.07 1 96.12 687 ILE A O 1
ATOM 5471 N N . ASP A 1 688 ? 7.648 -9.094 -13.523 1 94 688 ASP A N 1
ATOM 5472 C CA . ASP A 1 688 ? 7.82 -9.852 -14.758 1 94 688 ASP A CA 1
ATOM 5473 C C . ASP A 1 688 ? 7.43 -9.023 -15.977 1 94 688 ASP A C 1
ATOM 5475 O O . ASP A 1 688 ? 7.277 -9.555 -17.078 1 94 688 ASP A O 1
ATOM 5479 N N . THR A 1 689 ? 7.215 -7.68 -15.789 1 95.38 689 THR A N 1
ATOM 5480 C CA . THR A 1 689 ? 7.102 -6.883 -17 1 95.38 689 THR A CA 1
ATOM 5481 C C . THR A 1 689 ? 8.391 -6.945 -17.812 1 95.38 689 THR A C 1
ATOM 5483 O O . THR A 1 689 ? 9.477 -7.145 -17.25 1 95.38 689 THR A O 1
ATOM 5486 N N . VAL A 1 690 ? 8.273 -6.824 -19.125 1 95 690 VAL A N 1
ATOM 5487 C CA . VAL A 1 690 ? 9.422 -6.957 -20 1 95 690 VAL A CA 1
ATOM 5488 C C . VAL A 1 690 ? 10.523 -5.988 -19.562 1 95 690 VAL A C 1
ATOM 5490 O O . VAL A 1 690 ? 11.688 -6.375 -19.453 1 95 690 VAL A O 1
ATOM 5493 N N . GLU A 1 691 ? 10.133 -4.809 -19.266 1 95.06 691 GLU A N 1
ATOM 5494 C CA . GLU A 1 691 ? 11.086 -3.783 -18.859 1 95.06 691 GLU A CA 1
ATOM 5495 C C . GLU A 1 691 ? 11.75 -4.133 -17.531 1 95.06 691 GLU A C 1
ATOM 5497 O O . GLU A 1 691 ? 12.969 -4.059 -17.391 1 95.06 691 GLU A O 1
ATOM 5502 N N . ALA A 1 692 ? 10.961 -4.422 -16.547 1 96.88 692 ALA A N 1
ATOM 5503 C CA . ALA A 1 692 ? 11.477 -4.699 -15.211 1 96.88 692 ALA A CA 1
ATOM 5504 C C . ALA A 1 692 ? 12.383 -5.926 -15.211 1 96.88 692 ALA A C 1
ATOM 5506 O O . ALA A 1 692 ? 13.422 -5.941 -14.547 1 96.88 692 ALA A O 1
ATOM 5507 N N . ALA A 1 693 ? 11.969 -6.953 -15.945 1 96.62 693 ALA A N 1
ATOM 5508 C CA . ALA A 1 693 ? 12.766 -8.18 -16.016 1 96.62 693 ALA A CA 1
ATOM 5509 C C . ALA A 1 693 ? 14.125 -7.91 -16.641 1 96.62 693 ALA A C 1
ATOM 5511 O O . ALA A 1 693 ? 15.156 -8.367 -16.141 1 96.62 693 ALA A O 1
ATOM 5512 N N . ALA A 1 694 ? 14.109 -7.199 -17.719 1 96.38 694 ALA A N 1
ATOM 5513 C CA . ALA A 1 694 ? 15.352 -6.875 -18.422 1 96.38 694 ALA A CA 1
ATOM 5514 C C . ALA A 1 694 ? 16.25 -5.988 -17.562 1 96.38 694 ALA A C 1
ATOM 5516 O O . ALA A 1 694 ? 17.438 -6.266 -17.406 1 96.38 694 ALA A O 1
ATOM 5517 N N . ASP A 1 695 ? 15.648 -4.926 -17.062 1 97.19 695 ASP A N 1
ATOM 5518 C CA . ASP A 1 695 ? 16.391 -3.971 -16.234 1 97.19 695 ASP A CA 1
ATOM 5519 C C . ASP A 1 695 ? 17 -4.652 -15.016 1 97.19 695 ASP A C 1
ATOM 5521 O O . ASP A 1 695 ? 18.172 -4.426 -14.695 1 97.19 695 ASP A O 1
ATOM 5525 N N . SER A 1 696 ? 16.266 -5.449 -14.328 1 97.75 696 SER A N 1
ATOM 5526 C CA . SER A 1 696 ? 16.734 -6.109 -13.109 1 97.75 696 SER A CA 1
ATOM 5527 C C . SER A 1 696 ? 17.875 -7.078 -13.414 1 97.75 696 SER A C 1
ATOM 5529 O O . SER A 1 696 ? 18.828 -7.168 -12.648 1 97.75 696 SER A O 1
ATOM 5531 N N . CYS A 1 697 ? 17.734 -7.82 -14.484 1 97.75 697 CYS A N 1
ATOM 5532 C CA . CYS A 1 697 ? 18.766 -8.781 -14.859 1 97.75 697 CYS A CA 1
ATOM 5533 C C . CYS A 1 697 ? 20.125 -8.094 -15.016 1 97.75 697 CYS A C 1
ATOM 5535 O O . CYS A 1 697 ? 21.109 -8.523 -14.414 1 97.75 697 CYS A O 1
ATOM 5537 N N . ILE A 1 698 ? 20.156 -7.004 -15.734 1 97.75 698 ILE A N 1
ATOM 5538 C CA . ILE A 1 698 ? 21.422 -6.324 -16.031 1 97.75 698 ILE A CA 1
ATOM 5539 C C . ILE A 1 698 ? 21.922 -5.605 -14.781 1 97.75 698 ILE A C 1
ATOM 5541 O O . ILE A 1 698 ? 23.125 -5.582 -14.523 1 97.75 698 ILE A O 1
ATOM 5545 N N . ASN A 1 699 ? 21.031 -5.062 -14.023 1 98.12 699 ASN A N 1
ATOM 5546 C CA . ASN A 1 699 ? 21.422 -4.387 -12.789 1 98.12 699 ASN A CA 1
ATOM 5547 C C . ASN A 1 699 ? 22.062 -5.355 -11.797 1 98.12 699 ASN A C 1
ATOM 5549 O O . ASN A 1 699 ? 23 -4.992 -11.086 1 98.12 699 ASN A O 1
ATOM 5553 N N . ILE A 1 700 ? 21.547 -6.539 -11.703 1 98.5 700 ILE A N 1
ATOM 5554 C CA . ILE A 1 700 ? 22.109 -7.531 -10.797 1 98.5 700 ILE A CA 1
ATOM 5555 C C . ILE A 1 700 ? 23.531 -7.863 -11.211 1 98.5 700 ILE A C 1
ATOM 5557 O O . ILE A 1 700 ? 24.438 -7.875 -10.383 1 98.5 700 ILE A O 1
ATOM 5561 N N . LEU A 1 701 ? 23.766 -8.141 -12.5 1 97.88 701 LEU A N 1
ATOM 5562 C CA . LEU A 1 701 ? 25.094 -8.445 -13.016 1 97.88 701 LEU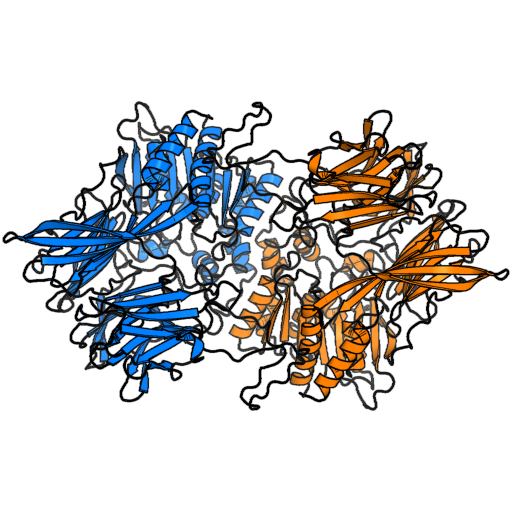 A CA 1
ATOM 5563 C C . LEU A 1 701 ? 26.047 -7.285 -12.766 1 97.88 701 LEU A C 1
ATOM 5565 O O . LEU A 1 701 ? 27.172 -7.492 -12.289 1 97.88 701 LEU A O 1
ATOM 5569 N N . ASP A 1 702 ? 25.562 -6.094 -13.117 1 97.25 702 ASP A N 1
ATOM 5570 C CA . ASP A 1 702 ? 26.375 -4.902 -12.922 1 97.25 702 ASP A CA 1
ATOM 5571 C C . ASP A 1 702 ? 26.781 -4.746 -11.461 1 97.25 702 ASP A C 1
ATOM 5573 O O . ASP A 1 702 ? 27.938 -4.422 -11.156 1 97.25 702 ASP A O 1
ATOM 5577 N N . TRP A 1 703 ? 25.844 -4.969 -10.57 1 97.94 703 TRP A N 1
ATOM 5578 C CA . TRP A 1 703 ? 26.109 -4.875 -9.141 1 97.94 703 TRP A CA 1
ATOM 5579 C C . TRP A 1 703 ? 27.156 -5.887 -8.711 1 97.94 703 TRP A C 1
ATOM 5581 O O . TRP A 1 703 ? 28.094 -5.551 -7.977 1 97.94 703 TRP A O 1
ATOM 5591 N N . PHE A 1 704 ? 27.031 -7.121 -9.133 1 98.31 704 PHE A N 1
ATOM 5592 C CA . PHE A 1 704 ? 27.984 -8.164 -8.773 1 98.31 704 PHE A CA 1
ATOM 5593 C C . PHE A 1 704 ? 29.375 -7.84 -9.305 1 98.31 704 PHE A C 1
ATOM 5595 O O . PHE A 1 704 ? 30.359 -7.969 -8.586 1 98.31 704 PHE A O 1
ATOM 5602 N N . TRP A 1 705 ? 29.516 -7.387 -10.539 1 96.88 705 TRP A N 1
ATOM 5603 C CA . TRP A 1 705 ? 30.812 -7.059 -11.125 1 96.88 705 TRP A CA 1
ATOM 5604 C C . TRP A 1 705 ? 31.484 -5.918 -10.367 1 96.88 705 TRP A C 1
ATOM 5606 O O . TRP A 1 705 ? 32.688 -5.926 -10.164 1 96.88 705 TRP A O 1
ATOM 5616 N N . GLN A 1 706 ? 30.641 -4.953 -9.945 1 95.69 706 GLN A N 1
ATOM 5617 C CA . GLN A 1 706 ? 31.156 -3.789 -9.234 1 95.69 706 GLN A CA 1
ATOM 5618 C C . GLN A 1 706 ? 31.766 -4.191 -7.895 1 95.69 706 GLN A C 1
ATOM 5620 O O . GLN A 1 706 ? 32.719 -3.549 -7.414 1 95.69 706 GLN A O 1
ATOM 5625 N N . HIS A 1 707 ? 31.266 -5.215 -7.324 1 96.94 707 HIS A N 1
ATOM 5626 C CA . HIS A 1 707 ? 31.656 -5.492 -5.945 1 96.94 707 HIS A CA 1
ATOM 5627 C C . HIS A 1 707 ? 32.5 -6.75 -5.855 1 96.94 707 HIS A C 1
ATOM 5629 O O . HIS A 1 707 ? 32.875 -7.172 -4.758 1 96.94 707 HIS A O 1
ATOM 5635 N N . LEU A 1 708 ? 32.719 -7.434 -6.973 1 93.75 708 LEU A N 1
ATOM 5636 C CA . LEU A 1 708 ? 33.656 -8.57 -6.988 1 93.75 708 LEU A CA 1
ATOM 5637 C C . LEU A 1 708 ? 35.062 -8.102 -7.211 1 93.75 708 LEU A C 1
ATOM 5639 O O . LEU A 1 708 ? 36.031 -8.82 -6.895 1 93.75 708 LEU A O 1
ATOM 5643 N N . ASP A 1 709 ? 35.344 -6.914 -7.781 1 75.69 709 ASP A N 1
ATOM 5644 C CA . ASP A 1 709 ? 36.656 -6.383 -8.039 1 75.69 709 ASP A CA 1
ATOM 5645 C C . ASP A 1 709 ? 37.25 -5.73 -6.793 1 75.69 709 ASP A C 1
ATOM 5647 O O . ASP A 1 709 ? 36.562 -5 -6.082 1 75.69 709 ASP A O 1
ATOM 5651 N N . MET B 1 1 ? -36.188 7.504 0.806 1 58.66 1 MET B N 1
ATOM 5652 C CA . MET B 1 1 ? -35.062 7.812 1.689 1 58.66 1 MET B CA 1
ATOM 5653 C C . MET B 1 1 ? -35.562 8.172 3.086 1 58.66 1 MET B C 1
ATOM 5655 O O . MET B 1 1 ? -36.625 8.773 3.238 1 58.66 1 MET B O 1
ATOM 5659 N N . ASN B 1 2 ? -35 7.57 4.191 1 79.06 2 ASN B N 1
ATOM 5660 C CA . ASN B 1 2 ? -35.25 7.82 5.609 1 79.06 2 ASN B CA 1
ATOM 5661 C C . ASN B 1 2 ? -35.219 9.312 5.926 1 79.06 2 ASN B C 1
ATOM 5663 O O . ASN B 1 2 ? -34.406 10.055 5.391 1 79.06 2 ASN B O 1
ATOM 5667 N N . THR B 1 3 ? -36.438 9.875 6.371 1 88 3 THR B N 1
ATOM 5668 C CA . THR B 1 3 ? -36.625 11.281 6.691 1 88 3 THR B CA 1
ATOM 5669 C C . THR B 1 3 ? -35.375 11.828 7.418 1 88 3 THR B C 1
ATOM 5671 O O . THR B 1 3 ? -34.969 12.969 7.18 1 88 3 THR B O 1
ATOM 5674 N N . LYS B 1 4 ? -34.812 11.086 8.234 1 91.69 4 LYS B N 1
ATOM 5675 C CA . LYS B 1 4 ? -33.625 11.5 8.953 1 91.69 4 LYS B CA 1
ATOM 5676 C C . LYS B 1 4 ? -32.438 11.719 7.996 1 91.69 4 LYS B C 1
ATOM 5678 O O . LYS B 1 4 ? -31.719 12.695 8.125 1 91.69 4 LYS B O 1
ATOM 5683 N N . LEU B 1 5 ? -32.375 10.852 7.055 1 93.31 5 LEU B N 1
ATOM 5684 C CA . LEU B 1 5 ? -31.281 10.922 6.09 1 93.31 5 LEU B CA 1
ATOM 5685 C C . LEU B 1 5 ? -31.422 12.156 5.203 1 93.31 5 LEU B C 1
ATOM 5687 O O . LEU B 1 5 ? -30.438 12.844 4.93 1 93.31 5 LEU B O 1
ATOM 5691 N N . ALA B 1 6 ? -32.594 12.375 4.758 1 92.81 6 ALA B N 1
ATOM 5692 C CA . ALA B 1 6 ? -32.844 13.539 3.914 1 92.81 6 ALA B CA 1
ATOM 5693 C C . ALA B 1 6 ? -32.5 14.836 4.652 1 92.81 6 ALA B C 1
ATOM 5695 O O . ALA B 1 6 ? -31.922 15.758 4.07 1 92.81 6 ALA B O 1
ATOM 5696 N N . SER B 1 7 ? -32.906 14.875 5.887 1 95.12 7 SER B N 1
ATOM 5697 C CA . SER B 1 7 ? -32.625 16.062 6.703 1 95.12 7 SER B CA 1
ATOM 5698 C C . SER B 1 7 ? -31.125 16.266 6.898 1 95.12 7 SER B C 1
ATOM 5700 O O . SER B 1 7 ? -30.641 17.391 6.812 1 95.12 7 SER B O 1
ATOM 5702 N N . ALA B 1 8 ? -30.453 15.219 7.23 1 96.19 8 ALA B N 1
ATOM 5703 C CA . ALA B 1 8 ? -29 15.297 7.426 1 96.19 8 ALA B CA 1
ATOM 5704 C C . ALA B 1 8 ? -28.297 15.781 6.16 1 96.19 8 ALA B C 1
ATOM 5706 O O . ALA B 1 8 ? -27.344 16.547 6.23 1 96.19 8 ALA B O 1
ATOM 5707 N N . ILE B 1 9 ? -28.719 15.273 5.004 1 95.25 9 ILE B N 1
ATOM 5708 C CA . ILE B 1 9 ? -28.156 15.672 3.717 1 95.25 9 ILE B CA 1
ATOM 5709 C C . ILE B 1 9 ? -28.359 17.172 3.51 1 95.25 9 ILE B C 1
ATOM 5711 O O . ILE B 1 9 ? -27.453 17.875 3.062 1 95.25 9 ILE B O 1
ATOM 5715 N N . GLU B 1 10 ? -29.516 17.656 3.85 1 94.5 10 GLU B N 1
ATOM 5716 C CA . GLU B 1 10 ? -29.797 19.078 3.703 1 94.5 10 GLU B CA 1
ATOM 5717 C C . GLU B 1 10 ? -28.938 19.922 4.645 1 94.5 10 GLU B C 1
ATOM 5719 O O . GLU B 1 10 ? -28.5 21.016 4.277 1 94.5 10 GLU B O 1
ATOM 5724 N N . VAL B 1 11 ? -28.812 19.438 5.887 1 96.56 11 VAL B N 1
ATOM 5725 C CA . VAL B 1 11 ? -27.953 20.141 6.844 1 96.56 11 VAL B CA 1
ATOM 5726 C C . VAL B 1 11 ? -26.531 20.219 6.297 1 96.56 11 VAL B C 1
ATOM 5728 O O . VAL B 1 11 ? -25.906 21.281 6.34 1 96.56 11 VAL B O 1
ATOM 5731 N N . TYR B 1 12 ? -26 19.109 5.801 1 97.12 12 TYR B N 1
ATOM 5732 C CA . TYR B 1 12 ? -24.656 19.078 5.246 1 97.12 12 TYR B CA 1
ATOM 5733 C C . TYR B 1 12 ? -24.516 20.062 4.09 1 97.12 12 TYR B C 1
ATOM 5735 O O . TYR B 1 12 ? -23.547 20.828 4.027 1 97.12 12 TYR B O 1
ATOM 5743 N N . LYS B 1 13 ? -25.484 20.031 3.184 1 94.19 13 LYS B N 1
ATOM 5744 C CA . LYS B 1 13 ? -25.484 20.922 2.029 1 94.19 13 LYS B CA 1
ATOM 5745 C C . LYS B 1 13 ? -25.469 22.375 2.467 1 94.19 13 LYS B C 1
ATOM 5747 O O . LYS B 1 13 ? -24.719 23.188 1.913 1 94.19 13 LYS B O 1
ATOM 5752 N N . ARG B 1 14 ? -26.266 22.688 3.43 1 94 14 ARG B N 1
ATOM 5753 C CA . ARG B 1 14 ? -26.359 24.062 3.934 1 94 14 ARG B CA 1
ATOM 5754 C C . ARG B 1 14 ? -25.031 24.531 4.504 1 94 14 ARG B C 1
ATOM 5756 O O . ARG B 1 14 ? -24.578 25.625 4.207 1 94 14 ARG B O 1
ATOM 5763 N N . LEU B 1 15 ? -24.391 23.734 5.273 1 95.56 15 LEU B N 1
ATOM 5764 C CA . LEU B 1 15 ? -23.172 24.141 5.977 1 95.56 15 LEU B CA 1
ATOM 5765 C C . LEU B 1 15 ? -22 24.25 5.008 1 95.56 15 LEU B C 1
ATOM 5767 O O . LEU B 1 15 ? -21.172 25.156 5.137 1 95.56 15 LEU B O 1
ATOM 5771 N N . VAL B 1 16 ? -21.891 23.312 4.039 1 93.12 16 VAL B N 1
ATOM 5772 C CA . VAL B 1 16 ? -20.734 23.297 3.158 1 93.12 16 VAL B CA 1
ATOM 5773 C C . VAL B 1 16 ? -20.844 24.391 2.111 1 93.12 16 VAL B C 1
ATOM 5775 O O . VAL B 1 16 ? -19.859 24.75 1.469 1 93.12 16 VAL B O 1
ATOM 5778 N N . SER B 1 17 ? -22.047 24.906 1.957 1 90.56 17 SER B N 1
ATOM 5779 C CA . SER B 1 17 ? -22.266 25.984 1.004 1 90.56 17 SER B CA 1
ATOM 5780 C C . SER B 1 17 ? -21.594 27.281 1.473 1 90.56 17 SER B C 1
ATOM 5782 O O . SER B 1 17 ? -21.375 28.188 0.676 1 90.56 17 SER B O 1
ATOM 5784 N N . HIS B 1 18 ? -21.312 27.406 2.742 1 91.06 18 HIS B N 1
ATOM 5785 C CA . HIS B 1 18 ? -20.578 28.547 3.258 1 91.06 18 HIS B CA 1
ATOM 5786 C C . HIS B 1 18 ? -19.078 28.375 3.088 1 91.06 18 HIS B C 1
ATOM 5788 O O . HIS B 1 18 ? -18.516 27.359 3.508 1 91.06 18 HIS B O 1
ATOM 5794 N N . PRO B 1 19 ? -18.406 29.312 2.496 1 92.25 19 PRO B N 1
ATOM 5795 C CA . PRO B 1 19 ? -16.953 29.188 2.268 1 92.25 19 PRO B CA 1
ATOM 5796 C C . PRO B 1 19 ? -16.141 29.281 3.555 1 92.25 19 PRO B C 1
ATOM 5798 O O . PRO B 1 19 ? -16.531 30 4.48 1 92.25 19 PRO B O 1
ATOM 5801 N N . ASP B 1 20 ? -15.094 28.609 3.619 1 93.75 20 ASP B N 1
ATOM 5802 C CA . ASP B 1 20 ? -14.156 28.641 4.734 1 93.75 20 ASP B CA 1
ATOM 5803 C C . ASP B 1 20 ? -13.055 29.672 4.492 1 93.75 20 ASP B C 1
ATOM 5805 O O . ASP B 1 20 ? -12.445 29.703 3.418 1 93.75 20 ASP B O 1
ATOM 5809 N N . PRO B 1 21 ? -12.859 30.547 5.504 1 96.31 21 PRO B N 1
ATOM 5810 C CA . PRO B 1 21 ? -11.711 31.453 5.383 1 96.31 21 PRO B CA 1
ATOM 5811 C C . PRO B 1 21 ? -10.375 30.719 5.469 1 96.31 21 PRO B C 1
ATOM 5813 O O . PRO B 1 21 ? -10.172 29.906 6.371 1 96.31 21 PRO B O 1
ATOM 5816 N N . VAL B 1 22 ? -9.461 30.984 4.582 1 93.5 22 VAL B N 1
ATOM 5817 C CA . VAL B 1 22 ? -8.156 30.328 4.57 1 93.5 22 VAL B CA 1
ATOM 5818 C C . VAL B 1 22 ? -7.105 31.281 5.137 1 93.5 22 VAL B C 1
ATOM 5820 O O . VAL B 1 22 ? -6.461 30.984 6.141 1 93.5 22 VAL B O 1
ATOM 5823 N N . VAL B 1 23 ? -6.926 32.375 4.52 1 94.69 23 VAL B N 1
ATOM 5824 C CA . VAL B 1 23 ? -5.945 33.375 4.945 1 94.69 23 VAL B CA 1
ATOM 5825 C C . VAL B 1 23 ? -6.359 34.75 4.434 1 94.69 23 VAL B C 1
ATOM 5827 O O . VAL B 1 23 ? -7.012 34.875 3.395 1 94.69 23 VAL B O 1
ATOM 5830 N N . ALA B 1 24 ? -6.102 35.812 5.188 1 96.75 24 ALA B N 1
ATOM 5831 C CA . ALA B 1 24 ? -6.262 37.188 4.797 1 96.75 24 ALA B CA 1
ATOM 5832 C C . ALA B 1 24 ? -5.008 38 5.113 1 96.75 24 ALA B C 1
ATOM 5834 O O . ALA B 1 24 ? -4.305 37.719 6.086 1 96.75 24 ALA B O 1
ATOM 5835 N N . TRP B 1 25 ? -4.738 39 4.305 1 95.62 25 TRP B N 1
ATOM 5836 C CA . TRP B 1 25 ? -3.57 39.844 4.555 1 95.62 25 TRP B CA 1
ATOM 5837 C C . TRP B 1 25 ? -3.801 41.25 4.035 1 95.62 25 TRP B C 1
ATOM 5839 O O . TRP B 1 25 ? -4.609 41.469 3.129 1 95.62 25 TRP B O 1
ATOM 5849 N N . PHE B 1 26 ? -3.154 42.188 4.617 1 94.62 26 PHE B N 1
ATOM 5850 C CA . PHE B 1 26 ? -3.203 43.594 4.195 1 94.62 26 PHE B CA 1
ATOM 5851 C C . PHE B 1 26 ? -2.377 43.812 2.932 1 94.62 26 PHE B C 1
ATOM 5853 O O . PHE B 1 26 ? -1.245 43.344 2.834 1 94.62 26 PHE B O 1
ATOM 5860 N N . SER B 1 27 ? -3.041 44.5 2.01 1 91.38 27 SER B N 1
ATOM 5861 C CA . SER B 1 27 ? -2.268 44.938 0.852 1 91.38 27 SER B CA 1
ATOM 5862 C C . SER B 1 27 ? -1.349 46.125 1.208 1 91.38 27 SER B C 1
ATOM 5864 O O . SER B 1 27 ? -1.626 46.875 2.145 1 91.38 27 SER B O 1
ATOM 5866 N N . TYR B 1 28 ? -0.268 46.312 0.424 1 80.25 28 TYR B N 1
ATOM 5867 C CA . TYR B 1 28 ? 0.656 47.406 0.646 1 80.25 28 TYR B CA 1
ATOM 5868 C C . TYR B 1 28 ? 0.146 48.688 -0.01 1 80.25 28 TYR B C 1
ATOM 5870 O O . TYR B 1 28 ? 0.607 49.781 0.311 1 80.25 28 TYR B O 1
ATOM 5878 N N . ASN B 1 29 ? -0.747 48.625 -0.947 1 69.88 29 ASN B N 1
ATOM 5879 C CA . ASN B 1 29 ? -1.215 49.75 -1.761 1 69.88 29 ASN B CA 1
ATOM 5880 C C . ASN B 1 29 ? -2.316 50.531 -1.055 1 69.88 29 ASN B C 1
ATOM 5882 O O . ASN B 1 29 ? -3.002 51.344 -1.677 1 69.88 29 ASN B O 1
ATOM 5886 N N . GLY B 1 30 ? -2.402 50.562 0.133 1 64.44 30 GLY B N 1
ATOM 5887 C CA . GLY B 1 30 ? -3.506 51.312 0.708 1 64.44 30 GLY B CA 1
ATOM 5888 C C . GLY B 1 30 ? -3.281 52.812 0.681 1 64.44 30 GLY B C 1
ATOM 5889 O O . GLY B 1 30 ? -2.139 53.281 0.665 1 64.44 30 GLY B O 1
ATOM 5890 N N . ILE B 1 31 ? -4.344 53.594 0.144 1 63.75 31 ILE B N 1
ATOM 5891 C CA . ILE B 1 31 ? -4.281 55.031 0.152 1 63.75 31 ILE B CA 1
ATOM 5892 C C . ILE B 1 31 ? -4.457 55.562 1.58 1 63.75 31 ILE B C 1
ATOM 5894 O O . ILE B 1 31 ? -4.848 54.812 2.475 1 63.75 31 ILE B O 1
ATOM 5898 N N . GLN B 1 32 ? -4.301 56.812 1.71 1 63.5 32 GLN B N 1
ATOM 5899 C CA . GLN B 1 32 ? -4.414 57.438 3.012 1 63.5 32 GLN B CA 1
ATOM 5900 C C . GLN B 1 32 ? -5.746 57.125 3.678 1 63.5 32 GLN B C 1
ATOM 5902 O O . GLN B 1 32 ? -6.809 57.312 3.078 1 63.5 32 GLN B O 1
ATOM 5907 N N . ASN B 1 33 ? -5.824 56.406 4.809 1 71.31 33 ASN B N 1
ATOM 5908 C CA . ASN B 1 33 ? -6.891 56.062 5.746 1 71.31 33 ASN B CA 1
ATOM 5909 C C . ASN B 1 33 ? -7.672 54.844 5.285 1 71.31 33 ASN B C 1
ATOM 5911 O O . ASN B 1 33 ? -8.656 54.438 5.918 1 71.31 33 ASN B O 1
ATOM 5915 N N . GLN B 1 34 ? -7.289 54.375 4.09 1 86.38 34 GLN B N 1
ATOM 5916 C CA . GLN B 1 34 ? -7.984 53.156 3.631 1 86.38 34 GLN B CA 1
ATOM 5917 C C . GLN B 1 34 ? -7.035 51.969 3.553 1 86.38 34 GLN B C 1
ATOM 5919 O O . GLN B 1 34 ? -5.902 52.125 3.086 1 86.38 34 GLN B O 1
ATOM 5924 N N . LEU B 1 35 ? -7.547 50.938 4.066 1 91.06 35 LEU B N 1
ATOM 5925 C CA . LEU B 1 35 ? -6.809 49.688 4.043 1 91.06 35 LEU B CA 1
ATOM 5926 C C . LEU B 1 35 ? -7.391 48.75 3.004 1 91.06 35 LEU B C 1
ATOM 5928 O O . LEU B 1 35 ? -8.609 48.625 2.877 1 91.06 35 LEU B O 1
ATOM 5932 N N . ALA B 1 36 ? -6.559 48.219 2.182 1 92.31 36 ALA B N 1
ATOM 5933 C CA . ALA B 1 36 ? -6.957 47.156 1.265 1 92.31 36 ALA B CA 1
ATOM 5934 C C . ALA B 1 36 ? -6.602 45.812 1.828 1 92.31 36 ALA B C 1
ATOM 5936 O O . ALA B 1 36 ? -5.484 45.594 2.307 1 92.31 36 ALA B O 1
ATOM 5937 N N . ILE B 1 37 ? -7.562 44.875 1.834 1 94.94 37 ILE B N 1
ATOM 5938 C CA . ILE B 1 37 ? -7.395 43.562 2.404 1 94.94 37 ILE B CA 1
ATOM 5939 C C . ILE B 1 37 ? -7.684 42.5 1.34 1 94.94 37 ILE B C 1
ATOM 5941 O O . ILE B 1 37 ? -8.688 42.594 0.632 1 94.94 37 ILE B O 1
ATOM 5945 N N . ASN B 1 38 ? -6.77 41.562 1.155 1 93.19 38 ASN B N 1
ATOM 5946 C CA . ASN B 1 38 ? -6.996 40.406 0.326 1 93.19 38 ASN B CA 1
ATOM 5947 C C . ASN B 1 38 ? -7.281 39.156 1.175 1 93.19 38 ASN B C 1
ATOM 5949 O O . ASN B 1 38 ? -6.801 39.062 2.305 1 93.19 38 ASN B O 1
ATOM 5953 N N . SER B 1 39 ? -8.102 38.281 0.653 1 94.94 39 SER B N 1
ATOM 5954 C CA . SER B 1 39 ? -8.414 37.062 1.381 1 94.94 39 SER B CA 1
ATOM 5955 C C . SER B 1 39 ? -8.641 35.906 0.427 1 94.94 39 SER B C 1
ATOM 5957 O O . SER B 1 39 ? -8.992 36.094 -0.737 1 94.94 39 SER B O 1
ATOM 5959 N N . VAL B 1 40 ? -8.312 34.719 0.871 1 93.06 40 VAL B N 1
ATOM 5960 C CA . VAL B 1 40 ? -8.531 33.469 0.133 1 93.06 40 VAL B CA 1
ATOM 5961 C C . VAL B 1 40 ? -9.586 32.625 0.842 1 93.06 40 VAL B C 1
ATOM 5963 O O . VAL B 1 40 ? -9.594 32.531 2.072 1 93.06 40 VAL B O 1
ATOM 5966 N N . TRP B 1 41 ? -10.461 32.062 0.057 1 93.12 41 TRP B N 1
ATOM 5967 C CA . TRP B 1 41 ? -11.562 31.266 0.563 1 93.12 41 TRP B CA 1
ATOM 5968 C C . TRP B 1 41 ? -11.656 29.938 -0.181 1 93.12 41 TRP B C 1
ATOM 5970 O O . TRP B 1 41 ? -11.273 29.844 -1.351 1 93.12 41 TRP B O 1
ATOM 5980 N N . ASN B 1 42 ? -12.07 28.906 0.562 1 92.44 42 ASN B N 1
ATOM 5981 C CA . ASN B 1 42 ? -12.375 27.609 -0.016 1 92.44 42 ASN B CA 1
ATOM 5982 C C . ASN B 1 42 ? -13.828 27.219 0.204 1 92.44 42 ASN B C 1
ATOM 5984 O O . ASN B 1 42 ? -14.391 27.469 1.275 1 92.44 42 ASN B O 1
ATOM 5988 N N . GLN B 1 43 ? -14.422 26.656 -0.839 1 90.94 43 GLN B N 1
ATOM 5989 C CA . GLN B 1 43 ? -15.797 26.188 -0.742 1 90.94 43 GLN B CA 1
ATOM 5990 C C . GLN B 1 43 ? -15.984 24.844 -1.45 1 90.94 43 GLN B C 1
ATOM 5992 O O . GLN B 1 43 ? -15.477 24.656 -2.557 1 90.94 43 GLN B O 1
ATOM 5997 N N . SER B 1 44 ? -16.641 23.906 -0.756 1 91.56 44 SER B N 1
ATOM 5998 C CA . SER B 1 44 ? -16.906 22.609 -1.376 1 91.56 44 SER B CA 1
ATOM 5999 C C . SER B 1 44 ? -18.031 22.703 -2.402 1 91.56 44 SER B C 1
ATOM 6001 O O . SER B 1 44 ? -19.078 23.312 -2.131 1 91.56 44 SER B O 1
ATOM 6003 N N . ASP B 1 45 ? -17.812 22.203 -3.611 1 89.75 45 ASP B N 1
ATOM 6004 C CA . ASP B 1 45 ? -18.828 22.062 -4.656 1 89.75 45 ASP B CA 1
ATOM 6005 C C . ASP B 1 45 ? -19.281 20.609 -4.789 1 89.75 45 ASP B C 1
ATOM 6007 O O . ASP B 1 45 ? -18.578 19.781 -5.383 1 89.75 45 ASP B O 1
ATOM 6011 N N . LEU B 1 46 ? -20.469 20.312 -4.34 1 90.5 46 LEU B N 1
ATOM 6012 C CA . LEU B 1 46 ? -20.969 18.938 -4.297 1 90.5 46 LEU B CA 1
ATOM 6013 C C . LEU B 1 46 ? -21.375 18.469 -5.688 1 90.5 46 LEU B C 1
ATOM 6015 O O . LEU B 1 46 ? -21.5 17.266 -5.922 1 90.5 46 LEU B O 1
ATOM 6019 N N . ASP B 1 47 ? -21.672 19.359 -6.559 1 83.19 47 ASP B N 1
ATOM 6020 C CA . ASP B 1 47 ? -22.031 18.984 -7.918 1 83.19 47 ASP B CA 1
ATOM 6021 C C . ASP B 1 47 ? -20.797 18.609 -8.734 1 83.19 47 ASP B C 1
ATOM 6023 O O . ASP B 1 47 ? -20.797 17.594 -9.438 1 83.19 47 ASP B O 1
ATOM 6027 N N . ARG B 1 48 ? -19.75 19.375 -8.547 1 83.31 48 ARG B N 1
ATOM 6028 C CA . ARG B 1 48 ? -18.516 19.109 -9.266 1 83.31 48 ARG B CA 1
ATOM 6029 C C . ARG B 1 48 ? -17.594 18.188 -8.469 1 83.31 48 ARG B C 1
ATOM 6031 O O . ARG B 1 48 ? -16.625 17.656 -9 1 83.31 48 ARG B O 1
ATOM 6038 N N . LEU B 1 49 ? -17.922 18.031 -7.211 1 90 49 LEU B N 1
ATOM 6039 C CA . LEU B 1 49 ? -17.141 17.203 -6.293 1 90 49 LEU B CA 1
ATOM 6040 C C . LEU B 1 49 ? -15.711 17.703 -6.188 1 90 49 LEU B C 1
ATOM 6042 O O . LEU B 1 49 ? -14.766 16.906 -6.234 1 90 49 LEU B O 1
ATOM 6046 N N . GLU B 1 50 ? -15.516 19.016 -6.172 1 89.81 50 GLU B N 1
ATOM 6047 C CA . GLU B 1 50 ? -14.203 19.625 -5.996 1 89.81 50 GLU B CA 1
ATOM 6048 C C . GLU B 1 50 ? -14.273 20.828 -5.055 1 89.81 50 GLU B C 1
ATOM 6050 O O . GLU B 1 50 ? -15.352 21.359 -4.809 1 89.81 50 GLU B O 1
ATOM 6055 N N . LYS B 1 51 ? -13.18 21.203 -4.449 1 90 51 LYS B N 1
ATOM 6056 C CA . LYS B 1 51 ? -13.062 22.438 -3.67 1 90 51 LYS B CA 1
ATOM 6057 C C . LYS B 1 51 ? -12.805 23.625 -4.574 1 90 51 LYS B C 1
ATOM 6059 O O . LYS B 1 51 ? -11.898 23.609 -5.406 1 90 51 LYS B O 1
ATOM 6064 N N . VAL B 1 52 ? -13.633 24.594 -4.473 1 87.38 52 VAL B N 1
ATOM 6065 C CA . VAL B 1 52 ? -13.461 25.828 -5.234 1 87.38 52 VAL B CA 1
ATOM 6066 C C . VAL B 1 52 ? -12.719 26.859 -4.391 1 87.38 52 VAL B C 1
ATOM 6068 O O . VAL B 1 52 ? -13.156 27.188 -3.289 1 87.38 52 VAL B O 1
ATOM 6071 N N . LYS B 1 53 ? -11.617 27.266 -4.836 1 90.19 53 LYS B N 1
ATOM 6072 C CA . LYS B 1 53 ? -10.844 28.328 -4.199 1 90.19 53 LYS B CA 1
ATOM 6073 C C . LYS B 1 53 ? -11.109 29.672 -4.871 1 90.19 53 LYS B C 1
ATOM 6075 O O . LYS B 1 53 ? -11.203 29.766 -6.098 1 90.19 53 LYS B O 1
ATOM 6080 N N . PHE B 1 54 ? -11.398 30.734 -4.105 1 89.88 54 PHE B N 1
ATOM 6081 C CA . PHE B 1 54 ? -11.586 32.062 -4.652 1 89.88 54 PHE B CA 1
ATOM 6082 C C . PHE B 1 54 ? -11.016 33.125 -3.711 1 89.88 54 PHE B C 1
ATOM 6084 O O . PHE B 1 54 ? -10.648 32.812 -2.578 1 89.88 54 PHE B O 1
ATOM 6091 N N . THR B 1 55 ? -10.883 34.312 -4.188 1 92 55 THR B N 1
ATOM 6092 C CA . THR B 1 55 ? -10.336 35.438 -3.408 1 92 55 THR B CA 1
ATOM 6093 C C . THR B 1 55 ? -11.375 36.531 -3.23 1 92 55 THR B C 1
ATOM 6095 O O . THR B 1 55 ? -12.297 36.656 -4.043 1 92 55 THR B O 1
ATOM 6098 N N . LYS B 1 56 ? -11.359 37.156 -2.109 1 92.44 56 LYS B N 1
ATOM 6099 C CA . LYS B 1 56 ? -12.133 38.375 -1.819 1 92.44 56 LYS B CA 1
ATOM 6100 C C . LYS B 1 56 ? -11.219 39.531 -1.402 1 92.44 56 LYS B C 1
ATOM 6102 O O . LYS B 1 56 ? -10.266 39.312 -0.652 1 92.44 56 LYS B O 1
ATOM 6107 N N . THR B 1 57 ? -11.547 40.688 -1.961 1 92.44 57 THR B N 1
ATOM 6108 C CA . THR B 1 57 ? -10.828 41.906 -1.564 1 92.44 57 THR B CA 1
ATOM 6109 C C . THR B 1 57 ? -11.766 42.875 -0.854 1 92.44 57 THR B C 1
ATOM 6111 O O . THR B 1 57 ? -12.938 43 -1.214 1 92.44 57 THR B O 1
ATOM 6114 N N . TYR B 1 58 ? -11.25 43.5 0.135 1 94.38 58 TYR B N 1
ATOM 6115 C CA . TYR B 1 58 ? -11.984 44.5 0.902 1 94.38 58 TYR B CA 1
ATOM 6116 C C . TYR B 1 58 ? -11.234 45.844 0.914 1 94.38 58 TYR B C 1
ATOM 6118 O O . TYR B 1 58 ? -10.008 45.875 0.92 1 94.38 58 TYR B O 1
ATOM 6126 N N . VAL B 1 59 ? -12.016 46.906 0.864 1 93.38 59 VAL B N 1
ATOM 6127 C CA . VAL B 1 59 ? -11.508 48.219 1.21 1 93.38 59 VAL B CA 1
ATOM 6128 C C . VAL B 1 59 ? -12.148 48.719 2.508 1 93.38 59 VAL B C 1
ATOM 6130 O O . VAL B 1 59 ? -13.375 48.812 2.598 1 93.38 59 VAL B O 1
ATOM 6133 N N . VAL B 1 60 ? -11.305 48.938 3.434 1 94.38 60 VAL B N 1
ATOM 6134 C CA . VAL B 1 60 ? -11.789 49.219 4.781 1 94.38 60 VAL B CA 1
ATOM 6135 C C . VAL B 1 60 ? -11.305 50.594 5.219 1 94.38 60 VAL B C 1
ATOM 6137 O O . VAL B 1 60 ? -10.141 50.938 5.031 1 94.38 60 VAL B O 1
ATOM 6140 N N . GLN B 1 61 ? -12.266 51.312 5.777 1 92.69 61 GLN B N 1
ATOM 6141 C CA . GLN B 1 61 ? -11.93 52.625 6.32 1 92.69 61 GLN B CA 1
ATOM 6142 C C . GLN B 1 61 ? -11.859 52.594 7.848 1 92.69 61 GLN B C 1
ATOM 6144 O O . GLN B 1 61 ? -12.711 51.969 8.5 1 92.69 61 GLN B O 1
ATOM 6149 N N . GLU B 1 62 ? -10.758 53.062 8.336 1 89.69 62 GLU B N 1
ATOM 6150 C CA . GLU B 1 62 ? -10.617 53.25 9.781 1 89.69 62 GLU B CA 1
ATOM 6151 C C . GLU B 1 62 ? -11.047 54.625 10.227 1 89.69 62 GLU B C 1
ATOM 6153 O O . GLU B 1 62 ? -10.484 55.625 9.773 1 89.69 62 GLU B O 1
ATOM 6158 N N . ASN B 1 63 ? -11.992 54.688 11.125 1 83.81 63 ASN B N 1
ATOM 6159 C CA . ASN B 1 63 ? -12.438 56.031 11.562 1 83.81 63 ASN B CA 1
ATOM 6160 C C . ASN B 1 63 ? -11.641 56.5 12.766 1 83.81 63 ASN B C 1
ATOM 6162 O O . ASN B 1 63 ? -10.742 55.812 13.25 1 83.81 63 ASN B O 1
ATOM 6166 N N . SER B 1 64 ? -12.055 57.719 13.18 1 76.62 64 SER B N 1
ATOM 6167 C CA . SER B 1 64 ? -11.289 58.406 14.219 1 76.62 64 SER B CA 1
ATOM 6168 C C . SER B 1 64 ? -11.398 57.688 15.555 1 76.62 64 SER B C 1
ATOM 6170 O O . SER B 1 64 ? -10.531 57.812 16.422 1 76.62 64 SER B O 1
ATOM 6172 N N . SER B 1 65 ? -12.375 56.875 15.695 1 72.38 65 SER B N 1
ATOM 6173 C CA . SER B 1 65 ? -12.586 56.156 16.953 1 72.38 65 SER B CA 1
ATOM 6174 C C . SER B 1 65 ? -11.914 54.781 16.906 1 72.38 65 SER B C 1
ATOM 6176 O O . SER B 1 65 ? -12.031 54 17.859 1 72.38 65 SER B O 1
ATOM 6178 N N . GLY B 1 66 ? -11.281 54.562 15.852 1 76.5 66 GLY B N 1
ATOM 6179 C CA . GLY B 1 66 ? -10.602 53.281 15.75 1 76.5 66 GLY B CA 1
ATOM 6180 C C . GLY B 1 66 ? -11.508 52.156 15.273 1 76.5 66 GLY B C 1
ATOM 6181 O O . GLY B 1 66 ? -11.164 51 15.383 1 76.5 66 GLY B O 1
ATOM 6182 N N . LYS B 1 67 ? -12.633 52.594 14.828 1 86.56 67 LYS B N 1
ATOM 6183 C CA . LYS B 1 67 ? -13.57 51.625 14.281 1 86.56 67 LYS B CA 1
ATOM 6184 C C . LYS B 1 67 ? -13.359 51.438 12.781 1 86.56 67 LYS B C 1
ATOM 6186 O O . LYS B 1 67 ? -12.883 52.344 12.102 1 86.56 67 LYS B O 1
ATOM 6191 N N . PHE B 1 68 ? -13.648 50.281 12.391 1 92.81 68 PHE B N 1
ATOM 6192 C CA . PHE B 1 68 ? -13.438 49.938 10.984 1 92.81 68 PHE B CA 1
ATOM 6193 C C . PHE B 1 68 ? -14.766 49.781 10.266 1 92.81 68 PHE B C 1
ATOM 6195 O O . PHE B 1 68 ? -15.719 49.219 10.828 1 92.81 68 PHE B O 1
ATOM 6202 N N . GLU B 1 69 ? -14.805 50.312 9.07 1 91.62 69 GLU B N 1
ATOM 6203 C CA . GLU B 1 69 ? -15.969 50.125 8.203 1 91.62 69 GLU B CA 1
ATOM 6204 C C . GLU B 1 69 ? -15.555 49.656 6.816 1 91.62 69 GLU B C 1
ATOM 6206 O O . GLU B 1 69 ? -14.625 50.188 6.211 1 91.62 69 GLU B O 1
ATOM 6211 N N . VAL B 1 70 ? -16.25 48.656 6.379 1 92.81 70 VAL B N 1
ATOM 6212 C CA . VAL B 1 70 ? -15.977 48.125 5.051 1 92.81 70 VAL B CA 1
ATOM 6213 C C . VAL B 1 70 ? -16.688 48.969 3.998 1 92.81 70 VAL B C 1
ATOM 6215 O O . VAL B 1 70 ? -17.922 49.031 3.973 1 92.81 70 VAL B O 1
ATOM 6218 N N . ASN B 1 71 ? -15.922 49.5 3.107 1 90.75 71 ASN B N 1
ATOM 6219 C CA . ASN B 1 71 ? -16.469 50.406 2.096 1 90.75 71 ASN B CA 1
ATOM 6220 C C . ASN B 1 71 ? -16.734 49.656 0.782 1 90.75 71 ASN B C 1
ATOM 6222 O O . ASN B 1 71 ? -17.578 50.094 -0.016 1 90.75 71 ASN B O 1
ATOM 6226 N N . HIS B 1 72 ? -15.961 48.688 0.59 1 89 72 HIS B N 1
ATOM 6227 C CA . HIS B 1 72 ? -16.078 47.969 -0.67 1 89 72 HIS B CA 1
ATOM 6228 C C . HIS B 1 72 ? -15.68 46.5 -0.501 1 89 72 HIS B C 1
ATOM 6230 O O . HIS B 1 72 ? -14.797 46.188 0.299 1 89 72 HIS B O 1
ATOM 6236 N N . ARG B 1 73 ? -16.375 45.625 -1.225 1 90.75 73 ARG B N 1
ATOM 6237 C CA . ARG B 1 73 ? -16.062 44.219 -1.314 1 90.75 73 ARG B CA 1
ATOM 6238 C C . ARG B 1 73 ? -16.125 43.719 -2.76 1 90.75 73 ARG B C 1
ATOM 6240 O O . ARG B 1 73 ? -17 44.156 -3.525 1 90.75 73 ARG B O 1
ATOM 6247 N N . LYS B 1 74 ? -15.156 42.906 -3.07 1 87.5 74 LYS B N 1
ATOM 6248 C CA . LYS B 1 74 ? -15.156 42.344 -4.41 1 87.5 74 LYS B CA 1
ATOM 6249 C C . LYS B 1 74 ? -14.719 40.875 -4.375 1 87.5 74 LYS B C 1
ATOM 6251 O O . LYS B 1 74 ? -13.719 40.531 -3.738 1 87.5 74 LYS B O 1
ATOM 6256 N N . ILE B 1 75 ? -15.461 40 -4.98 1 84.25 75 ILE B N 1
ATOM 6257 C CA . ILE B 1 75 ? -15.125 38.594 -5.105 1 84.25 75 ILE B CA 1
ATOM 6258 C C . ILE B 1 75 ? -14.5 38.312 -6.473 1 84.25 75 ILE B C 1
ATOM 6260 O O . ILE B 1 75 ? -14.953 38.875 -7.484 1 84.25 75 ILE B O 1
ATOM 6264 N N . SER B 1 76 ? -13.398 37.562 -6.457 1 78.56 76 SER B N 1
ATOM 6265 C CA . SER B 1 76 ? -12.758 37.188 -7.711 1 78.56 76 SER B CA 1
ATOM 6266 C C . SER B 1 76 ? -12.523 35.688 -7.773 1 78.56 76 SER B C 1
ATOM 6268 O O . SER B 1 76 ? -12.109 35.062 -6.785 1 78.56 76 SER B O 1
ATOM 6270 N N . ALA B 1 77 ? -12.844 35.156 -8.938 1 72.88 77 ALA B N 1
ATOM 6271 C CA . ALA B 1 77 ? -12.594 33.719 -9.164 1 72.88 77 ALA B CA 1
ATOM 6272 C C . ALA B 1 77 ? -11.102 33.469 -9.352 1 72.88 77 ALA B C 1
ATOM 6274 O O . ALA B 1 77 ? -10.383 34.281 -9.93 1 72.88 77 ALA B O 1
ATOM 6275 N N . THR B 1 78 ? -10.695 32.375 -8.734 1 74.88 78 THR B N 1
ATOM 6276 C CA . THR B 1 78 ? -9.289 32 -8.891 1 74.88 78 THR B CA 1
ATOM 6277 C C . THR B 1 78 ? -9.117 30.969 -9.984 1 74.88 78 THR B C 1
ATOM 6279 O O . THR B 1 78 ? -9.969 30.094 -10.148 1 74.88 78 THR B O 1
ATOM 6282 N N . ASP B 1 79 ? -8.07 31.172 -10.727 1 73.38 79 ASP B N 1
ATOM 6283 C CA . ASP B 1 79 ? -7.613 30.188 -11.711 1 73.38 79 ASP B CA 1
ATOM 6284 C C . ASP B 1 79 ? -6.938 29 -11.023 1 73.38 79 ASP B C 1
ATOM 6286 O O . ASP B 1 79 ? -6.004 29.172 -10.234 1 73.38 79 ASP B O 1
ATOM 6290 N N . SER B 1 80 ? -7.465 27.828 -11.25 1 77.19 80 SER B N 1
ATOM 6291 C CA . SER B 1 80 ? -6.969 26.594 -10.633 1 77.19 80 SER B CA 1
ATOM 6292 C C . SER B 1 80 ? -5.512 26.344 -11 1 77.19 80 SER B C 1
ATOM 6294 O O . SER B 1 80 ? -4.82 25.562 -10.328 1 77.19 80 SER B O 1
ATOM 6296 N N . ASN B 1 81 ? -5.047 27 -11.969 1 83.94 81 ASN B N 1
ATOM 6297 C CA . ASN B 1 81 ? -3.682 26.766 -12.422 1 83.94 81 ASN B CA 1
ATOM 6298 C C . ASN B 1 81 ? -2.693 27.688 -11.711 1 83.94 81 ASN B C 1
ATOM 6300 O O . ASN B 1 81 ? -1.482 27.578 -11.922 1 83.94 81 ASN B O 1
ATOM 6304 N N . ILE B 1 82 ? -3.201 28.562 -10.945 1 88.69 82 ILE B N 1
ATOM 6305 C CA . ILE B 1 82 ? -2.328 29.484 -10.227 1 88.69 82 ILE B CA 1
ATOM 6306 C C . ILE B 1 82 ? -1.803 28.812 -8.953 1 88.69 82 ILE B C 1
ATOM 6308 O O . ILE B 1 82 ? -2.584 28.406 -8.094 1 88.69 82 ILE B O 1
ATOM 6312 N N . MET B 1 83 ? -0.497 28.781 -8.891 1 91.38 83 MET B N 1
ATOM 6313 C CA . MET B 1 83 ? 0.165 28.172 -7.738 1 91.38 83 MET B CA 1
ATOM 6314 C C . MET B 1 83 ? 0.445 29.219 -6.664 1 91.38 83 MET B C 1
ATOM 6316 O O . MET B 1 83 ? 0.344 28.938 -5.469 1 91.38 83 MET B O 1
ATOM 6320 N N . TYR B 1 84 ? 0.948 30.359 -7.129 1 93.81 84 TYR B N 1
ATOM 6321 C CA . TYR B 1 84 ? 1.289 31.469 -6.25 1 93.81 84 TYR B CA 1
ATOM 6322 C C . TYR B 1 84 ? 0.783 32.781 -6.816 1 93.81 84 TYR B C 1
ATOM 6324 O O . TYR B 1 84 ? 0.692 32.969 -8.039 1 93.81 84 TYR B O 1
ATOM 6332 N N . ASN B 1 85 ? 0.391 33.688 -6.039 1 91.44 85 ASN B N 1
ATOM 6333 C CA . ASN B 1 85 ? 0.086 35.094 -6.309 1 91.44 85 ASN B CA 1
ATOM 6334 C C . ASN B 1 85 ? 0.549 36 -5.172 1 91.44 85 ASN B C 1
ATOM 6336 O O . ASN B 1 85 ? -0.131 36.094 -4.152 1 91.44 85 ASN B O 1
ATOM 6340 N N . GLU B 1 86 ? 1.688 36.625 -5.383 1 93.5 86 GLU B N 1
ATOM 6341 C CA . GLU B 1 86 ? 2.314 37.375 -4.301 1 93.5 86 GLU B CA 1
ATOM 6342 C C . GLU B 1 86 ? 2.488 38.844 -4.684 1 93.5 86 GLU B C 1
ATOM 6344 O O . GLU B 1 86 ? 3.082 39.156 -5.719 1 93.5 86 GLU B O 1
ATOM 6349 N N . GLU B 1 87 ? 1.956 39.719 -3.863 1 92.81 87 GLU B N 1
ATOM 6350 C CA . GLU B 1 87 ? 2.104 41.156 -4.051 1 92.81 87 GLU B CA 1
ATOM 6351 C C . GLU B 1 87 ? 3.48 41.625 -3.6 1 92.81 87 GLU B C 1
ATOM 6353 O O . GLU B 1 87 ? 3.992 41.188 -2.57 1 92.81 87 GLU B O 1
ATOM 6358 N N . ALA B 1 88 ? 4.055 42.531 -4.402 1 93.94 88 ALA B N 1
ATOM 6359 C CA . ALA B 1 88 ? 5.336 43.125 -4.016 1 93.94 88 ALA B CA 1
ATOM 6360 C C . ALA B 1 88 ? 5.168 44.094 -2.848 1 93.94 88 ALA B C 1
ATOM 6362 O O . ALA B 1 88 ? 4.109 44.719 -2.691 1 93.94 88 ALA B O 1
ATOM 6363 N N . PRO B 1 89 ? 6.234 44.281 -2.078 1 88.75 89 PRO B N 1
ATOM 6364 C CA . PRO B 1 89 ? 6.156 45.156 -0.907 1 88.75 89 PRO B CA 1
ATOM 6365 C C . PRO B 1 89 ? 5.754 46.562 -1.264 1 88.75 89 PRO B C 1
ATOM 6367 O O . PRO B 1 89 ? 5.121 47.25 -0.455 1 88.75 89 PRO B O 1
ATOM 6370 N N . SER B 1 90 ? 6.07 47.031 -2.449 1 88.94 90 SER B N 1
ATOM 6371 C CA . SER B 1 90 ? 5.715 48.375 -2.873 1 88.94 90 SER B CA 1
ATOM 6372 C C . SER B 1 90 ? 4.238 48.469 -3.246 1 88.94 90 SER B C 1
ATOM 6374 O O . SER B 1 90 ? 3.684 49.562 -3.35 1 88.94 90 SER B O 1
ATOM 6376 N N . GLY B 1 91 ? 3.646 47.344 -3.537 1 88.5 91 GLY B N 1
ATOM 6377 C CA . GLY B 1 91 ? 2.277 47.281 -4.027 1 88.5 91 GLY B CA 1
ATOM 6378 C C . GLY B 1 91 ? 2.17 47.531 -5.52 1 88.5 91 GLY B C 1
ATOM 6379 O O . GLY B 1 91 ? 1.075 47.5 -6.086 1 88.5 91 GLY B O 1
ATOM 6380 N N . GLN B 1 92 ? 3.285 47.594 -6.152 1 88.62 92 GLN B N 1
ATOM 6381 C CA . GLN B 1 92 ? 3.277 48 -7.555 1 88.62 92 GLN B CA 1
ATOM 6382 C C . GLN B 1 92 ? 3.271 46.781 -8.469 1 88.62 92 GLN B C 1
ATOM 6384 O O . GLN B 1 92 ? 2.885 46.875 -9.633 1 88.62 92 GLN B O 1
ATOM 6389 N N . PHE B 1 93 ? 3.732 45.719 -7.957 1 92.69 93 PHE B N 1
ATOM 6390 C CA . PHE B 1 93 ? 3.875 44.531 -8.797 1 92.69 93 PHE B CA 1
ATOM 6391 C C . PHE B 1 93 ? 3.262 43.312 -8.117 1 92.69 93 PHE B C 1
ATOM 6393 O O . PHE B 1 93 ? 3.084 43.312 -6.898 1 92.69 93 PHE B O 1
ATOM 6400 N N . ASN B 1 94 ? 2.904 42.375 -8.953 1 94 94 ASN B N 1
ATOM 6401 C CA . ASN B 1 94 ? 2.506 41.031 -8.5 1 94 94 ASN B CA 1
ATOM 6402 C C . ASN B 1 94 ? 3.283 39.938 -9.227 1 94 94 ASN B C 1
ATOM 6404 O O . ASN B 1 94 ? 3.535 40.031 -10.422 1 94 94 ASN B O 1
ATOM 6408 N N . ALA B 1 95 ? 3.713 39.031 -8.5 1 96.31 95 ALA B N 1
ATOM 6409 C CA . ALA B 1 95 ? 4.301 37.812 -9.086 1 96.31 95 ALA B CA 1
ATOM 6410 C C . ALA B 1 95 ? 3.32 36.656 -9.031 1 96.31 95 ALA B C 1
ATOM 6412 O O . ALA B 1 95 ? 2.85 36.281 -7.961 1 96.31 95 ALA B O 1
ATOM 6413 N N . ILE B 1 96 ? 3.021 36.062 -10.18 1 94.12 96 ILE B N 1
ATOM 6414 C CA . ILE B 1 96 ? 2.102 34.938 -10.297 1 94.12 96 ILE B CA 1
ATOM 6415 C C . ILE B 1 96 ? 2.83 33.719 -10.891 1 94.12 96 ILE B C 1
ATOM 6417 O O . ILE B 1 96 ? 3.516 33.844 -11.906 1 94.12 96 ILE B O 1
ATOM 6421 N N . ILE B 1 97 ? 2.811 32.625 -10.234 1 95.31 97 ILE B N 1
ATOM 6422 C CA . ILE B 1 97 ? 3.301 31.375 -10.812 1 95.31 97 ILE B CA 1
ATOM 6423 C C . ILE B 1 97 ? 2.125 30.547 -11.32 1 95.31 97 ILE B C 1
ATOM 6425 O O . ILE B 1 97 ? 1.226 30.188 -10.555 1 95.31 97 ILE B O 1
ATOM 6429 N N . ARG B 1 98 ? 2.172 30.125 -12.547 1 91.88 98 ARG B N 1
ATOM 6430 C CA . ARG B 1 98 ? 1.082 29.422 -13.203 1 91.88 98 ARG B CA 1
ATOM 6431 C C . ARG B 1 98 ? 1.576 28.109 -13.828 1 91.88 98 ARG B C 1
ATOM 6433 O O . ARG B 1 98 ? 2.648 28.078 -14.43 1 91.88 98 ARG B O 1
ATOM 6440 N N . LYS B 1 99 ? 0.792 27.062 -13.617 1 90.12 99 LYS B N 1
ATOM 6441 C CA . LYS B 1 99 ? 1.035 25.797 -14.312 1 90.12 99 LYS B CA 1
ATOM 6442 C C . LYS B 1 99 ? 0.318 25.766 -15.656 1 90.12 99 LYS B C 1
ATOM 6444 O O . LYS B 1 99 ? -0.797 26.281 -15.789 1 90.12 99 LYS B O 1
ATOM 6449 N N . PHE B 1 100 ? 1.042 25.188 -16.625 1 83.75 100 PHE B N 1
ATOM 6450 C CA . PHE B 1 100 ? 0.456 25.062 -17.953 1 83.75 100 PHE B CA 1
ATOM 6451 C C . PHE B 1 100 ? 0.737 23.688 -18.547 1 83.75 100 PHE B C 1
ATOM 6453 O O . PHE B 1 100 ? 1.89 23.25 -18.609 1 83.75 100 PHE B O 1
ATOM 6460 N N . THR B 1 101 ? -0.328 22.922 -18.766 1 78.62 101 THR B N 1
ATOM 6461 C CA . THR B 1 101 ? -0.172 21.656 -19.469 1 78.62 101 THR B CA 1
ATOM 6462 C C . THR B 1 101 ? -0.569 21.812 -20.938 1 78.62 101 THR B C 1
ATOM 6464 O O . THR B 1 101 ? -1.733 22.078 -21.25 1 78.62 101 THR B O 1
ATOM 6467 N N . PRO B 1 102 ? 0.346 21.562 -21.766 1 75.94 102 PRO B N 1
ATOM 6468 C CA . PRO B 1 102 ? -0.007 21.688 -23.188 1 75.94 102 PRO B CA 1
ATOM 6469 C C . PRO B 1 102 ? -1.03 20.656 -23.641 1 75.94 102 PRO B C 1
ATOM 6471 O O . PRO B 1 102 ? -1.073 19.547 -23.078 1 75.94 102 PRO B O 1
ATOM 6474 N N . LYS B 1 103 ? -2.006 20.859 -24.453 1 60.66 103 LYS B N 1
ATOM 6475 C CA . LYS B 1 103 ? -3.074 20.016 -24.969 1 60.66 103 LYS B CA 1
ATOM 6476 C C . LYS B 1 103 ? -2.508 18.766 -25.656 1 60.66 103 LYS B C 1
ATOM 6478 O O . LYS B 1 103 ? -3.1 17.688 -25.594 1 60.66 103 LYS B O 1
ATOM 6483 N N . LYS B 1 104 ? -1.521 18.875 -26.469 1 58.16 104 LYS B N 1
ATOM 6484 C CA . LYS B 1 104 ? -1.064 17.75 -27.266 1 58.16 104 LYS B CA 1
ATOM 6485 C C . LYS B 1 104 ? -0.143 16.844 -26.453 1 58.16 104 LYS B C 1
ATOM 6487 O O . LYS B 1 104 ? 0.788 16.25 -27 1 58.16 104 LYS B O 1
ATOM 6492 N N . GLY B 1 105 ? -0.345 16.672 -25.141 1 66.12 105 GLY B N 1
ATOM 6493 C CA . GLY B 1 105 ? 0.342 15.648 -24.375 1 66.12 105 GLY B CA 1
ATOM 6494 C C . GLY B 1 105 ? 1.746 16.047 -23.953 1 66.12 105 GLY B C 1
ATOM 6495 O O . GLY B 1 105 ? 2.584 15.188 -23.672 1 66.12 105 GLY B O 1
ATOM 6496 N N . GLY B 1 106 ? 2.068 17.297 -24.016 1 67.19 106 GLY B N 1
ATOM 6497 C CA . GLY B 1 106 ? 3.43 17.656 -23.672 1 67.19 106 GLY B CA 1
ATOM 6498 C C . GLY B 1 106 ? 3.646 17.781 -22.172 1 67.19 106 GLY B C 1
ATOM 6499 O O . GLY B 1 106 ? 2.725 17.562 -21.391 1 67.19 106 GLY B O 1
ATOM 6500 N N . GLU B 1 107 ? 4.949 17.844 -21.703 1 77.75 107 GLU B N 1
ATOM 6501 C CA . GLU B 1 107 ? 5.348 17.984 -20.312 1 77.75 107 GLU B CA 1
ATOM 6502 C C . GLU B 1 107 ? 4.777 19.266 -19.703 1 77.75 107 GLU B C 1
ATOM 6504 O O . GLU B 1 107 ? 4.594 20.266 -20.391 1 77.75 107 GLU B O 1
ATOM 6509 N N . GLU B 1 108 ? 4.355 19.312 -18.469 1 83.25 108 GLU B N 1
ATOM 6510 C CA . GLU B 1 108 ? 3.877 20.453 -17.703 1 83.25 108 GLU B CA 1
ATOM 6511 C C . GLU B 1 108 ? 4.902 21.578 -17.703 1 83.25 108 GLU B C 1
ATOM 6513 O O . GLU B 1 108 ? 6.105 21.344 -17.594 1 83.25 108 GLU B O 1
ATOM 6518 N N . LYS B 1 109 ? 4.477 22.781 -18 1 87.44 109 LYS B N 1
ATOM 6519 C CA . LYS B 1 109 ? 5.301 23.969 -17.875 1 87.44 109 LYS B CA 1
ATOM 6520 C C . LYS B 1 109 ? 4.891 24.797 -16.672 1 87.44 109 LYS B C 1
ATOM 6522 O O . LYS B 1 109 ? 3.791 24.641 -16.141 1 87.44 109 LYS B O 1
ATOM 6527 N N . GLN B 1 110 ? 5.797 25.578 -16.172 1 93 110 GLN B N 1
ATOM 6528 C CA . GLN B 1 110 ? 5.547 26.516 -15.086 1 93 110 GLN B CA 1
ATOM 6529 C C . GLN B 1 110 ? 6.082 27.906 -15.422 1 93 110 GLN B C 1
ATOM 6531 O O . GLN B 1 110 ? 7.262 28.062 -15.734 1 93 110 GLN B O 1
ATOM 6536 N N . PHE B 1 111 ? 5.211 28.891 -15.406 1 93.31 111 PHE B N 1
ATOM 6537 C CA . PHE B 1 111 ? 5.57 30.25 -15.75 1 93.31 111 PHE B CA 1
ATOM 6538 C C . PHE B 1 111 ? 5.531 31.156 -14.523 1 93.31 111 PHE B C 1
ATOM 6540 O O . PHE B 1 111 ? 4.617 31.062 -13.703 1 93.31 111 PHE B O 1
ATOM 6547 N N . ILE B 1 112 ? 6.508 31.953 -14.391 1 96.12 112 ILE B N 1
ATOM 6548 C CA . ILE B 1 112 ? 6.465 33.062 -13.453 1 96.12 112 ILE B CA 1
ATOM 6549 C C . ILE B 1 112 ? 6.133 34.344 -14.188 1 96.12 112 ILE B C 1
ATOM 6551 O O . ILE B 1 112 ? 6.855 34.75 -15.109 1 96.12 112 ILE B O 1
ATOM 6555 N N . GLU B 1 113 ? 5.043 34.938 -13.773 1 95.25 113 GLU B N 1
ATOM 6556 C CA . GLU B 1 113 ? 4.559 36.156 -14.391 1 95.25 113 GLU B CA 1
ATOM 6557 C C . GLU B 1 113 ? 4.699 37.344 -13.445 1 95.25 113 GLU B C 1
ATOM 6559 O O . GLU B 1 113 ? 4.414 37.219 -12.25 1 95.25 113 GLU B O 1
ATOM 6564 N N . ILE B 1 114 ? 5.203 38.438 -14.023 1 95.62 114 ILE B N 1
ATOM 6565 C CA . ILE B 1 114 ? 5.25 39.688 -13.273 1 95.62 114 ILE B CA 1
ATOM 6566 C C . ILE B 1 114 ? 4.211 40.656 -13.82 1 95.62 114 ILE B C 1
ATOM 6568 O O . ILE B 1 114 ? 4.207 40.938 -15.023 1 95.62 114 ILE B O 1
ATOM 6572 N N . TRP B 1 115 ? 3.381 41.094 -12.922 1 93.06 115 TRP B N 1
ATOM 6573 C CA . TRP B 1 115 ? 2.305 42 -13.305 1 93.06 115 TRP B CA 1
ATOM 6574 C C . TRP B 1 115 ? 2.461 43.344 -12.617 1 93.06 115 TRP B C 1
ATOM 6576 O O . TRP B 1 115 ? 2.883 43.438 -11.461 1 93.06 115 TRP B O 1
ATOM 6586 N N . ASN B 1 116 ? 2.174 44.375 -13.312 1 91.12 116 ASN B N 1
ATOM 6587 C CA . ASN B 1 116 ? 1.904 45.625 -12.648 1 91.12 116 ASN B CA 1
ATOM 6588 C C . ASN B 1 116 ? 0.406 45.906 -12.562 1 91.12 116 ASN B C 1
ATOM 6590 O O . ASN B 1 116 ? -0.41 45 -12.742 1 91.12 116 ASN B O 1
ATOM 6594 N N . HIS B 1 117 ? 0.039 47.156 -12.164 1 83.81 117 HIS B N 1
ATOM 6595 C CA . HIS B 1 117 ? -1.366 47.469 -11.93 1 83.81 117 HIS B CA 1
ATOM 6596 C C . HIS B 1 117 ? -2.168 47.438 -13.227 1 83.81 117 HIS B C 1
ATOM 6598 O O . HIS B 1 117 ? -3.398 47.344 -13.195 1 83.81 117 HIS B O 1
ATOM 6604 N N . CYS B 1 118 ? -1.466 47.25 -14.258 1 82.94 118 CYS B N 1
ATOM 6605 C CA . CYS B 1 118 ? -2.166 47.406 -15.531 1 82.94 118 CYS B CA 1
ATOM 6606 C C . CYS B 1 118 ? -2.051 46.156 -16.375 1 82.94 118 CYS B C 1
ATOM 6608 O O . CYS B 1 118 ? -3.014 45.75 -17.031 1 82.94 118 CYS B O 1
ATOM 6610 N N . LYS B 1 119 ? -0.954 45.562 -16.375 1 87.69 119 LYS B N 1
ATOM 6611 C CA . LYS B 1 119 ? -0.716 44.469 -17.344 1 87.69 119 LYS B CA 1
ATOM 6612 C C . LYS B 1 119 ? 0.42 43.562 -16.891 1 87.69 119 LYS B C 1
ATOM 6614 O O . LYS B 1 119 ? 1.167 43.906 -15.977 1 87.69 119 LYS B O 1
ATOM 6619 N N . LYS B 1 120 ? 0.493 42.375 -17.547 1 90.25 120 LYS B N 1
ATOM 6620 C CA . LYS B 1 120 ? 1.662 41.531 -17.422 1 90.25 120 LYS B CA 1
ATOM 6621 C C . LYS B 1 120 ? 2.887 42.156 -18.078 1 90.25 120 LYS B C 1
ATOM 6623 O O . LYS B 1 120 ? 2.857 42.469 -19.266 1 90.25 120 LYS B O 1
ATOM 6628 N N . ILE B 1 121 ? 3.936 42.312 -17.344 1 92.69 121 ILE B N 1
ATOM 6629 C CA . ILE B 1 121 ? 5.059 43.062 -17.906 1 92.69 121 ILE B CA 1
ATOM 6630 C C . ILE B 1 121 ? 6.215 42.094 -18.203 1 92.69 121 ILE B C 1
ATOM 6632 O O . ILE B 1 121 ? 7.086 42.438 -19.016 1 92.69 121 ILE B O 1
ATOM 6636 N N . LYS B 1 122 ? 6.336 41 -17.531 1 93.44 122 LYS B N 1
ATOM 6637 C CA . LYS B 1 122 ? 7.371 40 -17.766 1 93.44 122 LYS B CA 1
ATOM 6638 C C . LYS B 1 122 ? 6.828 38.594 -17.594 1 93.44 122 LYS B C 1
ATOM 6640 O O . LYS B 1 122 ? 5.828 38.375 -16.891 1 93.44 122 LYS B O 1
ATOM 6645 N N . GLN B 1 123 ? 7.379 37.656 -18.219 1 94.31 123 GLN B N 1
ATOM 6646 C CA . GLN B 1 123 ? 7.062 36.219 -18.078 1 94.31 123 GLN B CA 1
ATOM 6647 C C . GLN B 1 123 ? 8.305 35.375 -18.25 1 94.31 123 GLN B C 1
ATOM 6649 O O . GLN B 1 123 ? 9.141 35.656 -19.125 1 94.31 123 GLN B O 1
ATOM 6654 N N . TYR B 1 124 ? 8.438 34.375 -17.438 1 94.12 124 TYR B N 1
ATOM 6655 C CA . TYR B 1 124 ? 9.586 33.469 -17.484 1 94.12 124 TYR B CA 1
ATOM 6656 C C . TYR B 1 124 ? 9.141 32 -17.5 1 94.12 124 TYR B C 1
ATOM 6658 O O . TYR B 1 124 ? 8.43 31.562 -16.594 1 94.12 124 TYR B O 1
ATOM 6666 N N . ASP B 1 125 ? 9.469 31.234 -18.531 1 91.75 125 ASP B N 1
ATOM 6667 C CA . ASP B 1 125 ? 9.352 29.781 -18.516 1 91.75 125 ASP B CA 1
ATOM 6668 C C . ASP B 1 125 ? 10.508 29.141 -17.75 1 91.75 125 ASP B C 1
ATOM 6670 O O . ASP B 1 125 ? 11.516 28.781 -18.344 1 91.75 125 ASP B O 1
ATOM 6674 N N . VAL B 1 126 ? 10.289 28.953 -16.531 1 91.5 126 VAL B N 1
ATOM 6675 C CA . VAL B 1 126 ? 11.406 28.656 -15.641 1 91.5 126 VAL B CA 1
ATOM 6676 C C . VAL B 1 126 ? 11.898 27.234 -15.875 1 91.5 126 VAL B C 1
ATOM 6678 O O . VAL B 1 126 ? 13.07 26.922 -15.648 1 91.5 126 VAL B O 1
ATOM 6681 N N . LEU B 1 127 ? 11.102 26.297 -16.297 1 89.75 127 LEU B N 1
ATOM 6682 C CA . LEU B 1 127 ? 11.523 24.906 -16.5 1 89.75 127 LEU B CA 1
ATOM 6683 C C . LEU B 1 127 ? 12.336 24.766 -17.766 1 89.75 127 LEU B C 1
ATOM 6685 O O . LEU B 1 127 ? 13.18 23.875 -17.875 1 89.75 127 LEU B O 1
ATOM 6689 N N . SER B 1 128 ? 12.109 25.594 -18.703 1 86.56 128 SER B N 1
ATOM 6690 C CA . SER B 1 128 ? 12.82 25.531 -19.984 1 86.56 128 SER B CA 1
ATOM 6691 C C . SER B 1 128 ? 14.305 25.828 -19.797 1 86.56 128 SER B C 1
ATOM 6693 O O . SER B 1 128 ? 15.133 25.453 -20.625 1 86.56 128 SER B O 1
ATOM 6695 N N . GLN B 1 129 ? 14.602 26.562 -18.719 1 89.38 129 GLN B N 1
ATOM 6696 C CA . GLN B 1 129 ? 15.992 26.891 -18.453 1 89.38 129 GLN B CA 1
ATOM 6697 C C . GLN B 1 129 ? 16.766 25.688 -17.938 1 89.38 129 GLN B C 1
ATOM 6699 O O . GLN B 1 129 ? 18 25.688 -17.906 1 89.38 129 GLN B O 1
ATOM 6704 N N . GLU B 1 130 ? 16.141 24.656 -17.516 1 89.25 130 GLU B N 1
ATOM 6705 C CA . GLU B 1 130 ? 16.703 23.375 -17.094 1 89.25 130 GLU B CA 1
ATOM 6706 C C . GLU B 1 130 ? 17.688 23.562 -15.938 1 89.25 130 GLU B C 1
ATOM 6708 O O . GLU B 1 130 ? 18.75 22.938 -15.914 1 89.25 130 GLU B O 1
ATOM 6713 N N . LYS B 1 131 ? 17.391 24.609 -15.109 1 92.62 131 LYS B N 1
ATOM 6714 C CA . LYS B 1 131 ? 18.234 24.859 -13.938 1 92.62 131 LYS B CA 1
ATOM 6715 C C . LYS B 1 131 ? 17.734 24.062 -12.727 1 92.62 131 LYS B C 1
ATOM 6717 O O . LYS B 1 131 ? 18.5 23.797 -11.805 1 92.62 131 LYS B O 1
ATOM 6722 N N . HIS B 1 132 ? 16.562 23.797 -12.703 1 94.44 132 HIS B N 1
ATOM 6723 C CA . HIS B 1 132 ? 15.922 23.062 -11.617 1 94.44 132 HIS B CA 1
ATOM 6724 C C . HIS B 1 132 ? 14.672 22.344 -12.094 1 94.44 132 HIS B C 1
ATOM 6726 O O . HIS B 1 132 ? 14.258 22.5 -13.25 1 94.44 132 HIS B O 1
ATOM 6732 N N . GLY B 1 133 ? 14.109 21.422 -11.203 1 93.25 133 GLY B N 1
ATOM 6733 C CA . GLY B 1 133 ? 12.859 20.75 -11.492 1 93.25 133 GLY B CA 1
ATOM 6734 C C . GLY B 1 133 ? 11.633 21.578 -11.141 1 93.25 133 GLY B C 1
ATOM 6735 O O . GLY B 1 133 ? 11.695 22.812 -11.125 1 93.25 133 GLY B O 1
ATOM 6736 N N . LYS B 1 134 ? 10.531 20.953 -10.914 1 93.69 134 LYS B N 1
ATOM 6737 C CA . LYS B 1 134 ? 9.25 21.609 -10.672 1 93.69 134 LYS B CA 1
ATOM 6738 C C . LYS B 1 134 ? 9.305 22.469 -9.406 1 93.69 134 LYS B C 1
ATOM 6740 O O . LYS B 1 134 ? 9.914 22.078 -8.414 1 93.69 134 LYS B O 1
ATOM 6745 N N . ILE B 1 135 ? 8.648 23.625 -9.461 1 96.12 135 ILE B N 1
ATOM 6746 C CA . ILE B 1 135 ? 8.508 24.516 -8.305 1 96.12 135 ILE B CA 1
ATOM 6747 C C . ILE B 1 135 ? 7.598 23.859 -7.266 1 96.12 135 ILE B C 1
ATOM 6749 O O . ILE B 1 135 ? 6.57 23.266 -7.609 1 96.12 135 ILE B O 1
ATOM 6753 N N . CYS B 1 136 ? 8.047 23.969 -6.02 1 95.06 136 CYS B N 1
ATOM 6754 C CA . CYS B 1 136 ? 7.242 23.422 -4.934 1 95.06 136 CYS B CA 1
ATOM 6755 C C . CYS B 1 136 ? 6.004 24.281 -4.691 1 95.06 136 CYS B C 1
ATOM 6757 O O . CYS B 1 136 ? 6.102 25.5 -4.57 1 95.06 136 CYS B O 1
ATOM 6759 N N . PRO B 1 137 ? 4.891 23.625 -4.656 1 92.62 137 PRO B N 1
ATOM 6760 C CA . PRO B 1 137 ? 3.691 24.375 -4.273 1 92.62 137 PRO B CA 1
ATOM 6761 C C . PRO B 1 137 ? 3.674 24.734 -2.791 1 92.62 137 PRO B C 1
ATOM 6763 O O . PRO B 1 137 ? 4.598 24.375 -2.053 1 92.62 137 PRO B O 1
ATOM 6766 N N . LYS B 1 138 ? 2.602 25.453 -2.438 1 89.88 138 LYS B N 1
ATOM 6767 C CA . LYS B 1 138 ? 2.41 25.75 -1.021 1 89.88 138 LYS B CA 1
ATOM 6768 C C . LYS B 1 138 ? 2 24.5 -0.247 1 89.88 138 LYS B C 1
ATOM 6770 O O . LYS B 1 138 ? 0.821 24.141 -0.219 1 89.88 138 LYS B O 1
ATOM 6775 N N . ASP B 1 139 ? 2.941 23.859 0.354 1 89.38 139 ASP B N 1
ATOM 6776 C CA . ASP B 1 139 ? 2.668 22.594 1.008 1 89.38 139 ASP B CA 1
ATOM 6777 C C . ASP B 1 139 ? 2.77 22.719 2.525 1 89.38 139 ASP B C 1
ATOM 6779 O O . ASP B 1 139 ? 2.66 21.719 3.248 1 89.38 139 ASP B O 1
ATOM 6783 N N . GLY B 1 140 ? 3.008 23.891 3.016 1 87.56 140 GLY B N 1
ATOM 6784 C CA . GLY B 1 140 ? 3.049 24.125 4.449 1 87.56 140 GLY B CA 1
ATOM 6785 C C . GLY B 1 140 ? 4.426 23.906 5.051 1 87.56 140 GLY B C 1
ATOM 6786 O O . GLY B 1 140 ? 4.695 24.344 6.172 1 87.56 140 GLY B O 1
ATOM 6787 N N . GLN B 1 141 ? 5.348 23.281 4.242 1 92.38 141 GLN B N 1
ATOM 6788 C CA . GLN B 1 141 ? 6.676 22.984 4.758 1 92.38 141 GLN B CA 1
ATOM 6789 C C . GLN B 1 141 ? 7.762 23.609 3.891 1 92.38 141 GLN B C 1
ATOM 6791 O O . GLN B 1 141 ? 8.578 24.391 4.375 1 92.38 141 GLN B O 1
ATOM 6796 N N . PHE B 1 142 ? 7.727 23.391 2.615 1 96 142 PHE B N 1
ATOM 6797 C CA . PHE B 1 142 ? 8.906 23.656 1.796 1 96 142 PHE B CA 1
ATOM 6798 C C . PHE B 1 142 ? 8.68 24.875 0.914 1 96 142 PHE B C 1
ATOM 6800 O O . PHE B 1 142 ? 9.469 25.828 0.937 1 96 142 PHE B O 1
ATOM 6807 N N . GLY B 1 143 ? 7.637 24.953 0.219 1 94.75 143 GLY B N 1
ATOM 6808 C CA . GLY B 1 143 ? 7.418 25.906 -0.845 1 94.75 143 GLY B CA 1
ATOM 6809 C C . GLY B 1 143 ? 7.262 27.328 -0.337 1 94.75 143 GLY B C 1
ATOM 6810 O O . GLY B 1 143 ? 6.684 27.562 0.729 1 94.75 143 GLY B O 1
ATOM 6811 N N . CYS B 1 144 ? 7.785 28.328 -1.158 1 95.06 144 CYS B N 1
ATOM 6812 C CA . CYS B 1 144 ? 7.605 29.75 -0.876 1 95.06 144 CYS B CA 1
ATOM 6813 C C . CYS B 1 144 ? 7.797 30.578 -2.139 1 95.06 144 CYS B C 1
ATOM 6815 O O . CYS B 1 144 ? 8.297 30.078 -3.148 1 95.06 144 CYS B O 1
ATOM 6817 N N . LEU B 1 145 ? 7.328 31.719 -2.129 1 96.94 145 LEU B N 1
ATOM 6818 C CA . LEU B 1 145 ? 7.57 32.75 -3.131 1 96.94 145 LEU B CA 1
ATOM 6819 C C . LEU B 1 145 ? 7.652 34.125 -2.484 1 96.94 145 LEU B C 1
ATOM 6821 O O . LEU B 1 145 ? 6.676 34.594 -1.906 1 96.94 145 LEU B O 1
ATOM 6825 N N . HIS B 1 146 ? 8.844 34.781 -2.59 1 97.06 146 HIS B N 1
ATOM 6826 C CA . HIS B 1 146 ? 9.031 36.062 -1.927 1 97.06 146 HIS B CA 1
ATOM 6827 C C . HIS B 1 146 ? 9.766 37.031 -2.832 1 97.06 146 HIS B C 1
ATOM 6829 O O . HIS B 1 146 ? 10.68 36.656 -3.564 1 97.06 146 HIS B O 1
ATOM 6835 N N . TRP B 1 147 ? 9.383 38.344 -2.734 1 96.75 147 TRP B N 1
ATOM 6836 C CA . TRP B 1 147 ? 10.07 39.438 -3.396 1 96.75 147 TRP B CA 1
ATOM 6837 C C . TRP B 1 147 ? 11.273 39.906 -2.578 1 96.75 147 TRP B C 1
ATOM 6839 O O . TRP B 1 147 ? 11.203 39.969 -1.348 1 96.75 147 TRP B O 1
ATOM 6849 N N . SER B 1 148 ? 12.32 40.188 -3.305 1 96.12 148 SER B N 1
ATOM 6850 C CA . SER B 1 148 ? 13.383 40.906 -2.625 1 96.12 148 SER B CA 1
ATOM 6851 C C . SER B 1 148 ? 12.938 42.312 -2.254 1 96.12 148 SER B C 1
ATOM 6853 O O . SER B 1 148 ? 11.93 42.812 -2.76 1 96.12 148 SER B O 1
ATOM 6855 N N . LYS B 1 149 ? 13.711 42.906 -1.383 1 92.38 149 LYS B N 1
ATOM 6856 C CA . LYS B 1 149 ? 13.383 44.25 -0.945 1 92.38 149 LYS B CA 1
ATOM 6857 C C . LYS B 1 149 ? 13.344 45.219 -2.125 1 92.38 149 LYS B C 1
ATOM 6859 O O . LYS B 1 149 ? 12.453 46.062 -2.205 1 92.38 149 LYS B O 1
ATOM 6864 N N . ALA B 1 150 ? 14.289 45.062 -3.045 1 94.19 150 ALA B N 1
ATOM 6865 C CA . ALA B 1 150 ? 14.391 45.938 -4.207 1 94.19 150 ALA B CA 1
ATOM 6866 C C . ALA B 1 150 ? 13.375 45.562 -5.277 1 94.19 150 ALA B C 1
ATOM 6868 O O . ALA B 1 150 ? 13.195 46.281 -6.262 1 94.19 150 ALA B O 1
ATOM 6869 N N . GLU B 1 151 ? 12.711 44.5 -5.145 1 95.88 151 GLU B N 1
ATOM 6870 C CA . GLU B 1 151 ? 11.688 43.969 -6.055 1 95.88 151 GLU B CA 1
ATOM 6871 C C . GLU B 1 151 ? 12.281 43.656 -7.426 1 95.88 151 GLU B C 1
ATOM 6873 O O . GLU B 1 151 ? 11.625 43.844 -8.453 1 95.88 151 GLU B O 1
ATOM 6878 N N . ASP B 1 152 ? 13.547 43.312 -7.387 1 96.62 152 ASP B N 1
ATOM 6879 C CA . ASP B 1 152 ? 14.219 42.938 -8.633 1 96.62 152 ASP B CA 1
ATOM 6880 C C . ASP B 1 152 ? 14.523 41.438 -8.672 1 96.62 152 ASP B C 1
ATOM 6882 O O . ASP B 1 152 ? 15.023 40.938 -9.68 1 96.62 152 ASP B O 1
ATOM 6886 N N . LYS B 1 153 ? 14.266 40.75 -7.609 1 97.69 153 LYS B N 1
ATOM 6887 C CA . LYS B 1 153 ? 14.492 39.312 -7.531 1 97.69 153 LYS B CA 1
ATOM 6888 C C . LYS B 1 153 ? 13.305 38.625 -6.891 1 97.69 153 LYS B C 1
ATOM 6890 O O . LYS B 1 153 ? 12.562 39.219 -6.105 1 97.69 153 LYS B O 1
ATOM 6895 N N . LEU B 1 154 ? 13.102 37.344 -7.23 1 98.12 154 LEU B N 1
ATOM 6896 C CA . LEU B 1 154 ? 12.141 36.438 -6.586 1 98.12 154 LEU B CA 1
ATOM 6897 C C . LEU B 1 154 ? 12.836 35.219 -6 1 98.12 154 LEU B C 1
ATOM 6899 O O . LEU B 1 154 ? 13.758 34.656 -6.617 1 98.12 154 LEU B O 1
ATOM 6903 N N . LEU B 1 155 ? 12.484 34.906 -4.828 1 98.19 155 LEU B N 1
ATOM 6904 C CA . LEU B 1 155 ? 12.969 33.719 -4.125 1 98.19 155 LEU B CA 1
ATOM 6905 C C . LEU B 1 155 ? 11.906 32.625 -4.102 1 98.19 155 LEU B C 1
ATOM 6907 O O . LEU B 1 155 ? 10.75 32.875 -3.754 1 98.19 155 LEU B O 1
ATOM 6911 N N . TYR B 1 156 ? 12.188 31.406 -4.543 1 98.06 156 TYR B N 1
ATOM 6912 C CA . TYR B 1 156 ? 11.25 30.281 -4.477 1 98.06 156 TYR B CA 1
ATOM 6913 C C . TYR B 1 156 ? 11.992 28.969 -4.32 1 98.06 156 TYR B C 1
ATOM 6915 O O . TYR B 1 156 ? 13.219 28.922 -4.395 1 98.06 156 TYR B O 1
ATOM 6923 N N . VAL B 1 157 ? 11.273 27.859 -3.992 1 97.38 157 VAL B N 1
ATOM 6924 C CA . VAL B 1 157 ? 11.828 26.531 -3.791 1 97.38 157 VAL B CA 1
ATOM 6925 C C . VAL B 1 157 ? 11.352 25.594 -4.902 1 97.38 157 VAL B C 1
ATOM 6927 O O . VAL B 1 157 ? 10.188 25.672 -5.324 1 97.38 157 VAL B O 1
ATOM 6930 N N . SER B 1 158 ? 12.211 24.797 -5.438 1 96.38 158 SER B N 1
ATOM 6931 C CA . SER B 1 158 ? 11.906 23.797 -6.461 1 96.38 158 SER B CA 1
ATOM 6932 C C . SER B 1 158 ? 12.617 22.484 -6.184 1 96.38 158 SER B C 1
ATOM 6934 O O . SER B 1 158 ? 13.43 22.391 -5.262 1 96.38 158 SER B O 1
ATOM 6936 N N . GLU B 1 159 ? 12.281 21.469 -6.953 1 94.19 159 GLU B N 1
ATOM 6937 C CA . GLU B 1 159 ? 13.109 20.266 -6.988 1 94.19 159 GLU B CA 1
ATOM 6938 C C . GLU B 1 159 ? 14.469 20.562 -7.617 1 94.19 159 GLU B C 1
ATOM 6940 O O . GLU B 1 159 ? 14.578 21.359 -8.539 1 94.19 159 GLU B O 1
ATOM 6945 N N . ARG B 1 160 ? 15.461 19.875 -7.07 1 92.75 160 ARG B N 1
ATOM 6946 C CA . ARG B 1 160 ? 16.781 19.953 -7.684 1 92.75 160 ARG B CA 1
ATOM 6947 C C . ARG B 1 160 ? 16.812 19.266 -9.039 1 92.75 160 ARG B C 1
ATOM 6949 O O . ARG B 1 160 ? 16.094 18.281 -9.25 1 92.75 160 ARG B O 1
ATOM 6956 N N . LYS B 1 161 ? 17.609 19.812 -9.875 1 89.06 161 LYS B N 1
ATOM 6957 C CA . LYS B 1 161 ? 17.828 19.125 -11.141 1 89.06 161 LYS B CA 1
ATOM 6958 C C . LYS B 1 161 ? 18.531 17.781 -10.93 1 89.06 161 LYS B C 1
ATOM 6960 O O . LYS B 1 161 ? 19.531 17.719 -10.211 1 89.06 161 LYS B O 1
ATOM 6965 N N . THR B 1 162 ? 17.953 16.703 -11.414 1 84.38 162 THR B N 1
ATOM 6966 C CA . THR B 1 162 ? 18.562 15.383 -11.32 1 84.38 162 THR B CA 1
ATOM 6967 C C . THR B 1 162 ? 19.094 14.93 -12.68 1 84.38 162 THR B C 1
ATOM 6969 O O . THR B 1 162 ? 18.547 15.305 -13.719 1 84.38 162 THR B O 1
ATOM 6972 N N . PRO B 1 163 ? 20.203 14.148 -12.609 1 84.44 163 PRO B N 1
ATOM 6973 C CA . PRO B 1 163 ? 20.703 13.625 -13.883 1 84.44 163 PRO B CA 1
ATOM 6974 C C . PRO B 1 163 ? 19.672 12.781 -14.617 1 84.44 163 PRO B C 1
ATOM 6976 O O . PRO B 1 163 ? 18.875 12.086 -13.984 1 84.44 163 PRO B O 1
ATOM 6979 N N . LYS B 1 164 ? 19.734 12.891 -15.859 1 85.38 164 LYS B N 1
ATOM 6980 C CA . LYS B 1 164 ? 18.844 12.086 -16.688 1 85.38 164 LYS B CA 1
ATOM 6981 C C . LYS B 1 164 ? 19.234 10.609 -16.625 1 85.38 164 LYS B C 1
ATOM 6983 O O . LYS B 1 164 ? 20.422 10.273 -16.672 1 85.38 164 LYS B O 1
ATOM 6988 N N . THR B 1 165 ? 18.281 9.719 -16.438 1 90.94 165 THR B N 1
ATOM 6989 C CA . THR B 1 165 ? 18.5 8.281 -16.391 1 90.94 165 THR B CA 1
ATOM 6990 C C . THR B 1 165 ? 17.75 7.582 -17.531 1 90.94 165 THR B C 1
ATOM 6992 O O . THR B 1 165 ? 16.672 8.023 -17.922 1 90.94 165 THR B O 1
ATOM 6995 N N . VAL B 1 166 ? 18.391 6.523 -18.125 1 90 166 VAL B N 1
ATOM 6996 C CA . VAL B 1 166 ? 17.766 5.773 -19.203 1 90 166 VAL B CA 1
ATOM 6997 C C . VAL B 1 166 ? 17.984 4.277 -19 1 90 166 VAL B C 1
ATOM 6999 O O . VAL B 1 166 ? 18.781 3.873 -18.156 1 90 166 VAL B O 1
ATOM 7002 N N . SER B 1 167 ? 17.234 3.498 -19.781 1 90.5 167 SER B N 1
ATOM 7003 C CA . SER B 1 167 ? 17.344 2.043 -19.75 1 90.5 167 SER B CA 1
ATOM 7004 C C . SER B 1 167 ? 18.688 1.571 -20.312 1 90.5 167 SER B C 1
ATOM 7006 O O . SER B 1 167 ? 19.266 2.23 -21.172 1 90.5 167 SER B O 1
ATOM 7008 N N . PHE B 1 168 ? 19.125 0.412 -19.828 1 91.06 168 PHE B N 1
ATOM 7009 C CA . PHE B 1 168 ? 20.281 -0.234 -20.438 1 91.06 168 PHE B CA 1
ATOM 7010 C C . PHE B 1 168 ? 20.016 -0.527 -21.906 1 91.06 168 PHE B C 1
ATOM 7012 O O . PHE B 1 168 ? 20.953 -0.7 -22.688 1 91.06 168 PHE B O 1
ATOM 7019 N N . PHE B 1 169 ? 18.812 -0.554 -22.25 1 88.81 169 PHE B N 1
ATOM 7020 C CA . PHE B 1 169 ? 18.422 -1.009 -23.578 1 88.81 169 PHE B CA 1
ATOM 7021 C C . PHE B 1 169 ? 18.047 0.17 -24.469 1 88.81 169 PHE B C 1
ATOM 7023 O O . PHE B 1 169 ? 17.562 -0.018 -25.594 1 88.81 169 PHE B O 1
ATOM 7030 N N . ASP B 1 170 ? 18.219 1.362 -23.891 1 85.38 170 ASP B N 1
ATOM 7031 C CA . ASP B 1 170 ? 17.984 2.562 -24.703 1 85.38 170 ASP B CA 1
ATOM 7032 C C . ASP B 1 170 ? 19.031 2.682 -25.812 1 85.38 170 ASP B C 1
ATOM 7034 O O . ASP B 1 170 ? 20.234 2.549 -25.562 1 85.38 170 ASP B O 1
ATOM 7038 N N . THR B 1 171 ? 18.578 2.832 -27.016 1 79.75 171 THR B N 1
ATOM 7039 C CA . THR B 1 171 ? 19.469 2.859 -28.172 1 79.75 171 THR B CA 1
ATOM 7040 C C . THR B 1 171 ? 19.656 4.289 -28.672 1 79.75 171 THR B C 1
ATOM 7042 O O . THR B 1 171 ? 20.422 4.527 -29.609 1 79.75 171 THR B O 1
ATOM 7045 N N . LYS B 1 172 ? 18.953 5.195 -28.031 1 74.38 172 LYS B N 1
ATOM 7046 C CA . LYS B 1 172 ? 19.031 6.562 -28.547 1 74.38 172 LYS B CA 1
ATOM 7047 C C . LYS B 1 172 ? 20.422 7.16 -28.281 1 74.38 172 LYS B C 1
ATOM 7049 O O . LYS B 1 172 ? 20.922 7.125 -27.156 1 74.38 172 LYS B O 1
ATOM 7054 N N . LYS B 1 173 ? 21.156 7.406 -29.453 1 64.88 173 LYS B N 1
ATOM 7055 C CA . LYS B 1 173 ? 22.438 8.078 -29.391 1 64.88 173 LYS B CA 1
ATOM 7056 C C . LYS B 1 173 ? 22.281 9.539 -28.969 1 64.88 173 LYS B C 1
ATOM 7058 O O . LYS B 1 173 ? 21.391 10.234 -29.453 1 64.88 173 LYS B O 1
ATOM 7063 N N . THR B 1 174 ? 22.75 9.805 -27.688 1 66.12 174 THR B N 1
ATOM 7064 C CA . THR B 1 174 ? 22.703 11.219 -27.344 1 66.12 174 THR B CA 1
ATOM 7065 C C . THR B 1 174 ? 24 11.914 -27.734 1 66.12 174 THR B C 1
ATOM 7067 O O . THR B 1 174 ? 25.094 11.359 -27.562 1 66.12 174 THR B O 1
ATOM 7070 N N . ASP B 1 175 ? 23.938 12.945 -28.516 1 66.31 175 ASP B N 1
ATOM 7071 C CA . ASP B 1 175 ? 25.078 13.758 -28.953 1 66.31 175 ASP B CA 1
ATOM 7072 C C . ASP B 1 175 ? 25.625 14.602 -27.797 1 66.31 175 ASP B C 1
ATOM 7074 O O . ASP B 1 175 ? 26.516 15.422 -28 1 66.31 175 ASP B O 1
ATOM 7078 N N . LYS B 1 176 ? 25.266 14.25 -26.656 1 67.56 176 LYS B N 1
ATOM 7079 C CA . LYS B 1 176 ? 25.734 15.078 -25.547 1 67.56 176 LYS B CA 1
ATOM 7080 C C . LYS B 1 176 ? 27.125 14.641 -25.094 1 67.56 176 LYS B C 1
ATOM 7082 O O . LYS B 1 176 ? 27.5 13.477 -25.266 1 67.56 176 LYS B O 1
ATOM 7087 N N . PRO B 1 177 ? 27.828 15.734 -24.562 1 71 177 PRO B N 1
ATOM 7088 C CA . PRO B 1 177 ? 29.125 15.383 -23.969 1 71 177 PRO B CA 1
ATOM 7089 C C . PRO B 1 177 ? 29.016 14.32 -22.891 1 71 177 PRO B C 1
ATOM 7091 O O . PRO B 1 177 ? 27.938 14.133 -22.312 1 71 177 PRO B O 1
ATOM 7094 N N . GLU B 1 178 ? 30.016 13.516 -22.75 1 63.72 178 GLU B N 1
ATOM 7095 C CA . GLU B 1 178 ? 30.094 12.375 -21.844 1 63.72 178 GLU B CA 1
ATOM 7096 C C . GLU B 1 178 ? 29.531 12.719 -20.469 1 63.72 178 GLU B C 1
ATOM 7098 O O . GLU B 1 178 ? 28.828 11.914 -19.859 1 63.72 178 GLU B O 1
ATOM 7103 N N . GLU B 1 179 ? 29.828 13.977 -20.016 1 64.38 179 GLU B N 1
ATOM 7104 C CA . GLU B 1 179 ? 29.438 14.375 -18.672 1 64.38 179 GLU B CA 1
ATOM 7105 C C . GLU B 1 179 ? 27.922 14.586 -18.578 1 64.38 179 GLU B C 1
ATOM 7107 O O . GLU B 1 179 ? 27.359 14.516 -17.484 1 64.38 179 GLU B O 1
ATOM 7112 N N . GLU B 1 180 ? 27.359 14.672 -19.703 1 70.25 180 GLU B N 1
ATOM 7113 C CA . GLU B 1 180 ? 25.938 14.977 -19.734 1 70.25 180 GLU B CA 1
ATOM 7114 C C . GLU B 1 180 ? 25.125 13.773 -20.219 1 70.25 180 GLU B C 1
ATOM 7116 O O . GLU B 1 180 ? 23.906 13.875 -20.391 1 70.25 180 GLU B O 1
ATOM 7121 N N . GLN B 1 181 ? 25.906 12.75 -20.328 1 78.94 181 GLN B N 1
ATOM 7122 C CA . GLN B 1 181 ? 25.188 11.562 -20.797 1 78.94 181 GLN B CA 1
ATOM 7123 C C . GLN B 1 181 ? 24.281 11 -19.703 1 78.94 181 GLN B C 1
ATOM 7125 O O . GLN B 1 181 ? 24.641 11.016 -18.531 1 78.94 181 GLN B O 1
ATOM 7130 N N . PRO B 1 182 ? 23.219 10.523 -20.094 1 85.12 182 PRO B N 1
ATOM 7131 C CA . PRO B 1 182 ? 22.297 9.922 -19.109 1 85.12 182 PRO B CA 1
ATOM 7132 C C . PRO B 1 182 ? 22.875 8.672 -18.453 1 85.12 182 PRO B C 1
ATOM 7134 O O . PRO B 1 182 ? 23.688 7.965 -19.062 1 85.12 182 PRO B O 1
ATOM 7137 N N . THR B 1 183 ? 22.641 8.539 -17.25 1 87.38 183 THR B N 1
ATOM 7138 C CA . THR B 1 183 ? 23.047 7.34 -16.531 1 87.38 183 THR B CA 1
ATOM 7139 C C . THR B 1 183 ? 22.109 6.172 -16.844 1 87.38 183 THR B C 1
ATOM 7141 O O . THR B 1 183 ? 20.891 6.293 -16.734 1 87.38 183 THR B O 1
ATOM 7144 N N . ARG B 1 184 ? 22.688 5.086 -17.25 1 89.38 184 ARG B N 1
ATOM 7145 C CA . ARG B 1 184 ? 21.891 3.932 -17.672 1 89.38 184 ARG B CA 1
ATOM 7146 C C . ARG B 1 184 ? 21.547 3.047 -16.469 1 89.38 184 ARG B C 1
ATOM 7148 O O . ARG B 1 184 ? 22.391 2.834 -15.594 1 89.38 184 ARG B O 1
ATOM 7155 N N . GLY B 1 185 ? 20.328 2.561 -16.453 1 92.56 185 GLY B N 1
ATOM 7156 C CA . GLY B 1 185 ? 19.938 1.509 -15.523 1 92.56 185 GLY B CA 1
ATOM 7157 C C . GLY B 1 185 ? 19.5 2.037 -14.172 1 92.56 185 GLY B C 1
ATOM 7158 O O . GLY B 1 185 ? 19.375 1.273 -13.211 1 92.56 185 GLY B O 1
ATOM 7159 N N . HIS B 1 186 ? 19.266 3.328 -14.023 1 93.56 186 HIS B N 1
ATOM 7160 C CA . HIS B 1 186 ? 18.938 3.898 -12.727 1 93.56 186 HIS B CA 1
ATOM 7161 C C . HIS B 1 186 ? 17.562 4.539 -12.734 1 93.56 186 HIS B C 1
ATOM 7163 O O . HIS B 1 186 ? 17.203 5.285 -11.82 1 93.56 186 HIS B O 1
ATOM 7169 N N . GLU B 1 187 ? 16.719 4.207 -13.789 1 92.38 187 GLU B N 1
ATOM 7170 C CA . GLU B 1 187 ? 15.398 4.797 -13.961 1 92.38 187 GLU B CA 1
ATOM 7171 C C . GLU B 1 187 ? 14.461 4.387 -12.828 1 92.38 187 GLU B C 1
ATOM 7173 O O . GLU B 1 187 ? 13.531 5.121 -12.492 1 92.38 187 GLU B O 1
ATOM 7178 N N . HIS B 1 188 ? 14.758 3.303 -12.242 1 94.88 188 HIS B N 1
ATOM 7179 C CA . HIS B 1 188 ? 13.805 2.754 -11.281 1 94.88 188 HIS B CA 1
ATOM 7180 C C . HIS B 1 188 ? 14.375 2.77 -9.867 1 94.88 188 HIS B C 1
ATOM 7182 O O . HIS B 1 188 ? 13.836 2.123 -8.969 1 94.88 188 HIS B O 1
ATOM 7188 N N . ASP B 1 189 ? 15.445 3.541 -9.672 1 95.44 189 ASP B N 1
ATOM 7189 C CA . ASP B 1 189 ? 16.031 3.672 -8.344 1 95.44 189 ASP B CA 1
ATOM 7190 C C . ASP B 1 189 ? 15.023 4.27 -7.359 1 95.44 189 ASP B C 1
ATOM 7192 O O . ASP B 1 189 ? 14.258 5.164 -7.719 1 95.44 189 ASP B O 1
ATOM 7196 N N . PHE B 1 190 ? 15.062 3.801 -6.172 1 94.25 190 PHE B N 1
ATOM 7197 C CA . PHE B 1 190 ? 14.188 4.27 -5.105 1 94.25 190 PHE B CA 1
ATOM 7198 C C . PHE B 1 190 ? 14.5 5.719 -4.742 1 94.25 190 PHE B C 1
ATOM 7200 O O . PHE B 1 190 ? 15.664 6.074 -4.547 1 94.25 190 PHE B O 1
ATOM 7207 N N . LYS B 1 191 ? 13.469 6.527 -4.719 1 92.75 191 LYS B N 1
ATOM 7208 C CA . LYS B 1 191 ? 13.586 7.914 -4.281 1 92.75 191 LYS B CA 1
ATOM 7209 C C . LYS B 1 191 ? 12.734 8.164 -3.037 1 92.75 191 LYS B C 1
ATOM 7211 O O . LYS B 1 191 ? 11.5 8.102 -3.096 1 92.75 191 LYS B O 1
ATOM 7216 N N . GLU B 1 192 ? 13.367 8.484 -1.969 1 93.44 192 GLU B N 1
ATOM 7217 C CA . GLU B 1 192 ? 12.648 8.719 -0.72 1 93.44 192 GLU B CA 1
ATOM 7218 C C . GLU B 1 192 ? 11.961 10.086 -0.73 1 93.44 192 GLU B C 1
ATOM 7220 O O . GLU B 1 192 ? 12.414 11.008 -1.406 1 93.44 192 GLU B O 1
ATOM 7225 N N . ASP B 1 193 ? 10.883 10.211 -0.093 1 95.69 193 ASP B N 1
ATOM 7226 C CA . ASP B 1 193 ? 10.195 11.477 0.149 1 95.69 193 ASP B CA 1
ATOM 7227 C C . ASP B 1 193 ? 9.828 11.625 1.623 1 95.69 193 ASP B C 1
ATOM 7229 O O . ASP B 1 193 ? 10.258 10.836 2.461 1 95.69 193 ASP B O 1
ATOM 7233 N N . TRP B 1 194 ? 9.148 12.672 2.006 1 96.06 194 TRP B N 1
ATOM 7234 C CA . TRP B 1 194 ? 8.891 12.992 3.406 1 96.06 194 TRP B CA 1
ATOM 7235 C C . TRP B 1 194 ? 7.543 12.422 3.85 1 96.06 194 TRP B C 1
ATOM 7237 O O . TRP B 1 194 ? 7.008 12.812 4.887 1 96.06 194 TRP B O 1
ATOM 7247 N N . GLY B 1 195 ? 6.941 11.492 3.051 1 94.81 195 GLY B N 1
ATOM 7248 C CA . GLY B 1 195 ? 5.781 10.711 3.449 1 94.81 195 GLY B CA 1
ATOM 7249 C C . GLY B 1 195 ? 4.477 11.477 3.33 1 94.81 195 GLY B C 1
ATOM 7250 O O . GLY B 1 195 ? 4.285 12.242 2.383 1 94.81 195 GLY B O 1
ATOM 7251 N N . GLU B 1 196 ? 3.545 11.273 4.285 1 95.62 196 GLU B N 1
ATOM 7252 C CA . GLU B 1 196 ? 2.158 11.734 4.305 1 95.62 196 GLU B CA 1
ATOM 7253 C C . GLU B 1 196 ? 2.045 13.18 3.832 1 95.62 196 GLU B C 1
ATOM 7255 O O . GLU B 1 196 ? 2.611 14.086 4.449 1 95.62 196 GLU B O 1
ATOM 7260 N N . GLN B 1 197 ? 1.329 13.453 2.717 1 94.44 197 GLN B N 1
ATOM 7261 C CA . GLN B 1 197 ? 1.003 14.758 2.141 1 94.44 197 GLN B CA 1
ATOM 7262 C C . GLN B 1 197 ? 2.225 15.383 1.475 1 94.44 197 GLN B C 1
ATOM 7264 O O . GLN B 1 197 ? 2.135 16.469 0.904 1 94.44 197 GLN B O 1
ATOM 7269 N N . LEU B 1 198 ? 3.406 14.766 1.592 1 96.38 198 LEU B N 1
ATOM 7270 C CA . LEU B 1 198 ? 4.637 15.25 0.979 1 96.38 198 LEU B CA 1
ATOM 7271 C C . LEU B 1 198 ? 5.25 14.195 0.068 1 96.38 198 LEU B C 1
ATOM 7273 O O . LEU B 1 198 ? 6.473 14.102 -0.054 1 96.38 198 LEU B O 1
ATOM 7277 N N . VAL B 1 199 ? 4.348 13.367 -0.454 1 93.19 199 VAL B N 1
ATOM 7278 C CA . VAL B 1 199 ? 4.758 12.344 -1.406 1 93.19 199 VAL B CA 1
ATOM 7279 C C . VAL B 1 199 ? 5.293 13 -2.676 1 93.19 199 VAL B C 1
ATOM 7281 O O . VAL B 1 199 ? 4.719 13.977 -3.168 1 93.19 199 VAL B O 1
ATOM 7284 N N . GLY B 1 200 ? 6.41 12.586 -3.186 1 90.62 200 GLY B N 1
ATOM 7285 C CA . GLY B 1 200 ? 6.957 13.07 -4.441 1 90.62 200 GLY B CA 1
ATOM 7286 C C . GLY B 1 200 ? 7.953 14.195 -4.266 1 90.62 200 GLY B C 1
ATOM 7287 O O . GLY B 1 200 ? 8.523 14.695 -5.242 1 90.62 200 GLY B O 1
ATOM 7288 N N . LYS B 1 201 ? 8.203 14.625 -3.045 1 92.56 201 LYS B N 1
ATOM 7289 C CA . LYS B 1 201 ? 9.234 15.617 -2.752 1 92.56 201 LYS B CA 1
ATOM 7290 C C . LYS B 1 201 ? 10.555 14.945 -2.379 1 92.56 201 LYS B C 1
ATOM 7292 O O . LYS B 1 201 ? 10.648 14.281 -1.347 1 92.56 201 LYS B O 1
ATOM 7297 N N . HIS B 1 202 ? 11.57 15.133 -3.137 1 92.75 202 HIS B N 1
ATOM 7298 C CA . HIS B 1 202 ? 12.789 14.352 -2.977 1 92.75 202 HIS B CA 1
ATOM 7299 C C . HIS B 1 202 ? 13.969 15.25 -2.607 1 92.75 202 HIS B C 1
ATOM 7301 O O . HIS B 1 202 ? 14.18 15.555 -1.43 1 92.75 202 HIS B O 1
ATOM 7307 N N . LYS B 1 203 ? 14.586 15.938 -3.545 1 92.56 203 LYS B N 1
ATOM 7308 C CA . LYS B 1 203 ? 15.672 16.875 -3.297 1 92.56 203 LYS B CA 1
ATOM 7309 C C . LYS B 1 203 ? 15.266 18.297 -3.697 1 92.56 203 LYS B C 1
ATOM 7311 O O . LYS B 1 203 ? 14.914 18.547 -4.855 1 92.56 203 LYS B O 1
ATOM 7316 N N . LEU B 1 204 ? 15.359 19.219 -2.748 1 94.69 204 LEU B N 1
ATOM 7317 C CA . LEU B 1 204 ? 14.852 20.578 -2.969 1 94.69 204 LEU B CA 1
ATOM 7318 C C . LEU B 1 204 ? 15.992 21.578 -3.055 1 94.69 204 LEU B C 1
ATOM 7320 O O . LEU B 1 204 ? 17.078 21.328 -2.527 1 94.69 204 LEU B O 1
ATOM 7324 N N . ALA B 1 205 ? 15.758 22.641 -3.785 1 95.12 205 ALA B N 1
ATOM 7325 C CA . ALA B 1 205 ? 16.734 23.703 -3.973 1 95.12 205 ALA B CA 1
ATOM 7326 C C . ALA B 1 205 ? 16.109 25.078 -3.812 1 95.12 205 ALA B C 1
ATOM 7328 O O . ALA B 1 205 ? 14.922 25.25 -4.121 1 95.12 205 ALA B O 1
ATOM 7329 N N . LEU B 1 206 ? 16.891 26.031 -3.328 1 96.88 206 LEU B N 1
ATOM 7330 C CA . LEU B 1 206 ? 16.516 27.438 -3.324 1 96.88 206 LEU B CA 1
ATOM 7331 C C . LEU B 1 206 ? 16.938 28.109 -4.625 1 96.88 206 LEU B C 1
ATOM 7333 O O . LEU B 1 206 ? 18.047 27.906 -5.109 1 96.88 206 LEU B O 1
ATOM 7337 N N . ASN B 1 207 ? 16.016 28.891 -5.16 1 97.69 207 ASN B N 1
ATOM 7338 C CA . ASN B 1 207 ? 16.281 29.578 -6.426 1 97.69 207 ASN B CA 1
ATOM 7339 C C . ASN B 1 207 ? 16.031 31.078 -6.312 1 97.69 207 ASN B C 1
ATOM 7341 O O . ASN B 1 207 ? 15.086 31.5 -5.648 1 97.69 207 ASN B O 1
ATOM 7345 N N . ILE B 1 208 ? 16.906 31.781 -6.953 1 97.75 208 ILE B N 1
ATOM 7346 C CA . ILE B 1 208 ? 16.75 33.219 -7.078 1 97.75 208 ILE B CA 1
ATOM 7347 C C . ILE B 1 208 ? 16.578 33.594 -8.547 1 97.75 208 ILE B C 1
ATOM 7349 O O . ILE B 1 208 ? 17.5 33.406 -9.352 1 97.75 208 ILE B O 1
ATOM 7353 N N . LEU B 1 209 ? 15.445 34.094 -8.875 1 97.94 209 LEU B N 1
ATOM 7354 C CA . LEU B 1 209 ? 15.203 34.594 -10.219 1 97.94 209 LEU B CA 1
ATOM 7355 C C . LEU B 1 209 ? 15.484 36.094 -10.289 1 97.94 209 LEU B C 1
ATOM 7357 O O . LEU B 1 209 ? 14.867 36.875 -9.57 1 97.94 209 LEU B O 1
ATOM 7361 N N . ASP B 1 210 ? 16.422 36.438 -11.102 1 97.38 210 ASP B N 1
ATOM 7362 C CA . ASP B 1 210 ? 16.672 37.875 -11.383 1 97.38 210 ASP B CA 1
ATOM 7363 C C . ASP B 1 210 ? 15.703 38.406 -12.438 1 97.38 210 ASP B C 1
ATOM 7365 O O . ASP B 1 210 ? 15.695 37.938 -13.578 1 97.38 210 ASP B O 1
ATOM 7369 N N . LEU B 1 211 ? 14.977 39.438 -12.125 1 96.75 211 LEU B N 1
ATOM 7370 C CA . LEU B 1 211 ? 13.891 39.875 -12.992 1 96.75 211 LEU B CA 1
ATOM 7371 C C . LEU B 1 211 ? 14.422 40.75 -14.133 1 96.75 211 LEU B C 1
ATOM 7373 O O . LEU B 1 211 ? 13.727 40.969 -15.125 1 96.75 211 LEU B O 1
ATOM 7377 N N . ASN B 1 212 ? 15.586 41.219 -13.992 1 95.56 212 ASN B N 1
ATOM 7378 C CA . ASN B 1 212 ? 16.172 42 -15.062 1 95.56 212 ASN B CA 1
ATOM 7379 C C . ASN B 1 212 ? 16.812 41.125 -16.141 1 95.56 212 ASN B C 1
ATOM 7381 O O . ASN B 1 212 ? 16.531 41.281 -17.328 1 95.56 212 ASN B O 1
ATOM 7385 N N . SER B 1 213 ? 17.562 40.219 -15.742 1 95.25 213 SER B N 1
ATOM 7386 C CA . SER B 1 213 ? 18.281 39.344 -16.688 1 95.25 213 SER B CA 1
ATOM 7387 C C . SER B 1 213 ? 17.438 38.125 -17.062 1 95.25 213 SER B C 1
ATOM 7389 O O . SER B 1 213 ? 17.625 37.531 -18.125 1 95.25 213 SER B O 1
ATOM 7391 N N . GLY B 1 214 ? 16.594 37.781 -16.141 1 94.88 214 GLY B N 1
ATOM 7392 C CA . GLY B 1 214 ? 15.852 36.531 -16.328 1 94.88 214 GLY B CA 1
ATOM 7393 C C . GLY B 1 214 ? 16.641 35.312 -15.883 1 94.88 214 GLY B C 1
ATOM 7394 O O . GLY B 1 214 ? 16.125 34.188 -15.938 1 94.88 214 GLY B O 1
ATOM 7395 N N . ASP B 1 215 ? 17.766 35.531 -15.391 1 96.06 215 ASP B N 1
ATOM 7396 C CA . ASP B 1 215 ? 18.609 34.406 -14.969 1 96.06 215 ASP B CA 1
ATOM 7397 C C . ASP B 1 215 ? 18.125 33.844 -13.648 1 96.06 215 ASP B C 1
ATOM 7399 O O . ASP B 1 215 ? 17.641 34.562 -12.781 1 96.06 215 ASP B O 1
ATOM 7403 N N . ILE B 1 216 ? 18.266 32.531 -13.531 1 97.19 216 ILE B N 1
ATOM 7404 C CA . ILE B 1 216 ? 17.922 31.828 -12.297 1 97.19 216 ILE B CA 1
ATOM 7405 C C . ILE B 1 216 ? 19.203 31.328 -11.625 1 97.19 216 ILE B C 1
ATOM 7407 O O . ILE B 1 216 ? 19.984 30.594 -12.234 1 97.19 216 ILE B O 1
ATOM 7411 N N . ASP B 1 217 ? 19.422 31.734 -10.461 1 95.75 217 ASP B N 1
ATOM 7412 C CA . ASP B 1 217 ? 20.531 31.25 -9.641 1 95.75 217 ASP B CA 1
ATOM 7413 C C . ASP B 1 217 ? 20.047 30.203 -8.641 1 95.75 217 ASP B C 1
ATOM 7415 O O . ASP B 1 217 ? 19.359 30.531 -7.668 1 95.75 217 ASP B O 1
ATOM 7419 N N . THR B 1 218 ? 20.391 28.969 -8.914 1 95.44 218 THR B N 1
ATOM 7420 C CA . THR B 1 218 ? 20.125 27.906 -7.957 1 95.44 218 THR B CA 1
ATOM 7421 C C . THR B 1 218 ? 21.25 27.781 -6.941 1 95.44 218 THR B C 1
ATOM 7423 O O . THR B 1 218 ? 22.422 27.625 -7.312 1 95.44 218 THR B O 1
ATOM 7426 N N . LEU B 1 219 ? 20.984 27.828 -5.707 1 94.75 219 LEU B N 1
ATOM 7427 C CA . LEU B 1 219 ? 22 27.875 -4.664 1 94.75 219 LEU B CA 1
ATOM 7428 C C . LEU B 1 219 ? 22.516 26.469 -4.367 1 94.75 219 LEU B C 1
ATOM 7430 O O . LEU B 1 219 ? 22.25 25.922 -3.301 1 94.75 219 LEU B O 1
ATOM 7434 N N . ASP B 1 220 ? 23.422 26.016 -5.148 1 89.12 220 ASP B N 1
ATOM 7435 C CA . ASP B 1 220 ? 23.969 24.672 -5.094 1 89.12 220 ASP B CA 1
ATOM 7436 C C . ASP B 1 220 ? 24.953 24.516 -3.928 1 89.12 220 ASP B C 1
ATOM 7438 O O . ASP B 1 220 ? 25.328 23.406 -3.559 1 89.12 220 ASP B O 1
ATOM 7442 N N . ILE B 1 221 ? 25.25 25.641 -3.299 1 91.38 221 ILE B N 1
ATOM 7443 C CA . ILE B 1 221 ? 26.188 25.625 -2.184 1 91.38 221 ILE B CA 1
ATOM 7444 C C . ILE B 1 221 ? 25.531 24.984 -0.964 1 91.38 221 ILE B C 1
ATOM 7446 O O . ILE B 1 221 ? 26.219 24.547 -0.034 1 91.38 221 ILE B O 1
ATOM 7450 N N . ILE B 1 222 ? 24.266 24.953 -0.958 1 92.81 222 ILE B N 1
ATOM 7451 C CA . ILE B 1 222 ? 23.547 24.344 0.155 1 92.81 222 ILE B CA 1
ATOM 7452 C C . ILE B 1 222 ? 23.797 22.828 0.157 1 92.81 222 ILE B C 1
ATOM 7454 O O . ILE B 1 222 ? 23.625 22.172 -0.87 1 92.81 222 ILE B O 1
ATOM 7458 N N . PRO B 1 223 ? 24.141 22.312 1.349 1 89.38 223 PRO B N 1
ATOM 7459 C CA . PRO B 1 223 ? 24.438 20.891 1.437 1 89.38 223 PRO B CA 1
ATOM 7460 C C . PRO B 1 223 ? 23.297 20 0.918 1 89.38 223 PRO B C 1
ATOM 7462 O O . PRO B 1 223 ? 22.125 20.312 1.152 1 89.38 223 PRO B O 1
ATOM 7465 N N . GLU B 1 224 ? 23.625 18.891 0.328 1 87.88 224 GLU B N 1
ATOM 7466 C CA . GLU B 1 224 ? 22.672 18.016 -0.332 1 87.88 224 GLU B CA 1
ATOM 7467 C C . GLU B 1 224 ? 21.891 17.188 0.685 1 87.88 224 GLU B C 1
ATOM 7469 O O . GLU B 1 224 ? 20.844 16.609 0.357 1 87.88 224 GLU B O 1
ATOM 7474 N N . ASP B 1 225 ? 22.344 17.078 1.868 1 90.56 225 ASP B N 1
ATOM 7475 C CA . ASP B 1 225 ? 21.641 16.266 2.865 1 90.56 225 ASP B CA 1
ATOM 7476 C C . ASP B 1 225 ? 20.594 17.094 3.609 1 90.56 225 ASP B C 1
ATOM 7478 O O . ASP B 1 225 ? 20.031 16.641 4.602 1 90.56 225 ASP B O 1
ATOM 7482 N N . LEU B 1 226 ? 20.375 18.328 3.098 1 94.81 226 LEU B N 1
ATOM 7483 C CA . LEU B 1 226 ? 19.344 19.172 3.684 1 94.81 226 LEU B CA 1
ATOM 7484 C C . LEU B 1 226 ? 18.141 19.312 2.742 1 94.81 226 LEU B C 1
ATOM 7486 O O . LEU B 1 226 ? 18.328 19.547 1.543 1 94.81 226 LEU B O 1
ATOM 7490 N N . SER B 1 227 ? 17 19.109 3.287 1 95.75 227 SER B N 1
ATOM 7491 C CA . SER B 1 227 ? 15.789 19.562 2.617 1 95.75 227 SER B CA 1
ATOM 7492 C C . SER B 1 227 ? 15.445 21 3.014 1 95.75 227 SER B C 1
ATOM 7494 O O . SER B 1 227 ? 15.227 21.281 4.195 1 95.75 227 SER B O 1
ATOM 7496 N N . VAL B 1 228 ? 15.352 21.828 2.057 1 97.19 228 VAL B N 1
ATOM 7497 C CA . VAL B 1 228 ? 15.25 23.25 2.369 1 97.19 228 VAL B CA 1
ATOM 7498 C C . VAL B 1 228 ? 13.797 23.719 2.24 1 97.19 228 VAL B C 1
ATOM 7500 O O . VAL B 1 228 ? 13.055 23.203 1.401 1 97.19 228 VAL B O 1
ATOM 7503 N N . GLY B 1 229 ? 13.438 24.656 3.098 1 96.94 229 GLY B N 1
ATOM 7504 C CA . GLY B 1 229 ? 12.117 25.266 3.043 1 96.94 229 GLY B CA 1
ATOM 7505 C C . GLY B 1 229 ? 11.969 26.453 3.99 1 96.94 229 GLY B C 1
ATOM 7506 O O . GLY B 1 229 ? 12.945 26.859 4.633 1 96.94 229 GLY B O 1
ATOM 7507 N N . GLN B 1 230 ? 10.805 27.062 3.943 1 97.12 230 GLN B N 1
ATOM 7508 C CA . GLN B 1 230 ? 10.469 28.203 4.773 1 97.12 230 GLN B CA 1
ATOM 7509 C C . GLN B 1 230 ? 11.508 29.312 4.625 1 97.12 230 GLN B C 1
ATOM 7511 O O . GLN B 1 230 ? 12.023 29.828 5.621 1 97.12 230 GLN B O 1
ATOM 7516 N N . ALA B 1 231 ? 11.844 29.625 3.453 1 97.94 231 ALA B N 1
ATOM 7517 C CA . ALA B 1 231 ? 12.906 30.594 3.148 1 97.94 231 ALA B CA 1
ATOM 7518 C C . ALA B 1 231 ? 12.352 32 3.076 1 97.94 231 ALA B C 1
ATOM 7520 O O . ALA B 1 231 ? 11.25 32.219 2.566 1 97.94 231 ALA B O 1
ATOM 7521 N N . ILE B 1 232 ? 13.133 33 3.598 1 96.81 232 ILE B N 1
ATOM 7522 C CA . ILE B 1 232 ? 12.758 34.406 3.537 1 96.81 232 ILE B CA 1
ATOM 7523 C C . ILE B 1 232 ? 14 35.25 3.264 1 96.81 232 ILE B C 1
ATOM 7525 O O . ILE B 1 232 ? 15.117 34.844 3.586 1 96.81 232 ILE B O 1
ATOM 7529 N N . TRP B 1 233 ? 13.758 36.469 2.721 1 96.88 233 TRP B N 1
ATOM 7530 C CA . TRP B 1 233 ? 14.828 37.438 2.496 1 96.88 233 TRP B CA 1
ATOM 7531 C C . TRP B 1 233 ? 15.203 38.156 3.791 1 96.88 233 TRP B C 1
ATOM 7533 O O . TRP B 1 233 ? 14.336 38.469 4.609 1 96.88 233 TRP B O 1
ATOM 7543 N N . THR B 1 234 ? 16.484 38.375 3.914 1 95.25 234 THR B N 1
ATOM 7544 C CA . THR B 1 234 ? 16.891 39.406 4.855 1 95.25 234 THR B CA 1
ATOM 7545 C C . THR B 1 234 ? 16.891 40.781 4.188 1 95.25 234 THR B C 1
ATOM 7547 O O . THR B 1 234 ? 16.906 40.875 2.957 1 95.25 234 THR B O 1
ATOM 7550 N N . PRO B 1 235 ? 16.859 41.812 5.004 1 91.44 235 PRO B N 1
ATOM 7551 C CA . PRO B 1 235 ? 16.859 43.156 4.41 1 91.44 235 PRO B CA 1
ATOM 7552 C C . PRO B 1 235 ? 18.109 43.406 3.564 1 91.44 235 PRO B C 1
ATOM 7554 O O . PRO B 1 235 ? 18.078 44.25 2.652 1 91.44 235 PRO B O 1
ATOM 7557 N N . ASP B 1 236 ? 19.234 42.75 3.809 1 90.06 236 ASP B N 1
ATOM 7558 C CA . ASP B 1 236 ? 20.484 42.938 3.068 1 90.06 236 ASP B CA 1
ATOM 7559 C C . ASP B 1 236 ? 20.625 41.875 1.967 1 90.06 236 ASP B C 1
ATOM 7561 O O . ASP B 1 236 ? 21.75 41.469 1.663 1 90.06 236 ASP B O 1
ATOM 7565 N N . ASP B 1 237 ? 19.578 41.281 1.535 1 92.12 237 ASP B N 1
ATOM 7566 C CA . ASP B 1 237 ? 19.484 40.375 0.384 1 92.12 237 ASP B CA 1
ATOM 7567 C C . ASP B 1 237 ? 20.094 39.031 0.686 1 92.12 237 ASP B C 1
ATOM 7569 O O . ASP B 1 237 ? 20.453 38.281 -0.231 1 92.12 237 ASP B O 1
ATOM 7573 N N . GLY B 1 238 ? 20.328 38.812 1.919 1 95.75 238 GLY B N 1
ATOM 7574 C CA . GLY B 1 238 ? 20.578 37.406 2.316 1 95.75 238 GLY B CA 1
ATOM 7575 C C . GLY B 1 238 ? 19.297 36.594 2.385 1 95.75 238 GLY B C 1
ATOM 7576 O O . GLY B 1 238 ? 18.203 37.094 2.139 1 95.75 238 GLY B O 1
ATOM 7577 N N . ILE B 1 239 ? 19.484 35.281 2.625 1 97.75 239 ILE B N 1
ATOM 7578 C CA . ILE B 1 239 ? 18.344 34.406 2.73 1 97.75 239 ILE B CA 1
ATOM 7579 C C . ILE B 1 239 ? 18.422 33.594 4.02 1 97.75 239 ILE B C 1
ATOM 7581 O O . ILE B 1 239 ? 19.438 32.938 4.285 1 97.75 239 ILE B O 1
ATOM 7585 N N . VAL B 1 240 ? 17.391 33.656 4.844 1 97.88 240 VAL B N 1
ATOM 7586 C CA . VAL B 1 240 ? 17.203 32.75 5.973 1 97.88 240 VAL B CA 1
ATOM 7587 C C . VAL B 1 240 ? 16.297 31.609 5.566 1 97.88 240 VAL B C 1
ATOM 7589 O O . VAL B 1 240 ? 15.266 31.828 4.922 1 97.88 240 VAL B O 1
ATOM 7592 N N . PHE B 1 241 ? 16.688 30.375 5.852 1 98.06 241 PHE B N 1
ATOM 7593 C CA . PHE B 1 241 ? 15.859 29.234 5.5 1 98.06 241 PHE B CA 1
ATOM 7594 C C . PHE B 1 241 ? 15.992 28.125 6.543 1 98.06 241 PHE B C 1
ATOM 7596 O O . PHE B 1 241 ? 16.891 28.172 7.383 1 98.06 241 PHE B O 1
ATOM 7603 N N . VAL B 1 242 ? 15.07 27.219 6.531 1 97.94 242 VAL B N 1
ATOM 7604 C CA . VAL B 1 242 ? 15.141 26.016 7.355 1 97.94 242 VAL B CA 1
ATOM 7605 C C . VAL B 1 242 ? 15.727 24.859 6.547 1 97.94 242 VAL B C 1
ATOM 7607 O O . VAL B 1 242 ? 15.406 24.703 5.367 1 97.94 242 VAL B O 1
ATOM 7610 N N . GLY B 1 243 ? 16.641 24.172 7.105 1 97.44 243 GLY B N 1
ATOM 7611 C CA . GLY B 1 243 ? 17.141 22.922 6.559 1 97.44 243 GLY B CA 1
ATOM 7612 C C . GLY B 1 243 ? 16.828 21.719 7.426 1 97.44 243 GLY B C 1
ATOM 7613 O O . GLY B 1 243 ? 17.266 21.641 8.578 1 97.44 243 GLY B O 1
ATOM 7614 N N . TRP B 1 244 ? 16.016 20.766 6.891 1 97.06 244 TRP B N 1
ATOM 7615 C CA . TRP B 1 244 ? 15.758 19.5 7.586 1 97.06 244 TRP B CA 1
ATOM 7616 C C . TRP B 1 244 ? 16.766 18.438 7.18 1 97.06 244 TRP B C 1
ATOM 7618 O O . TRP B 1 244 ? 17.016 18.219 5.992 1 97.06 244 TRP B O 1
ATOM 7628 N N . LYS B 1 245 ? 17.359 17.828 8.148 1 94.69 245 LYS B N 1
ATOM 7629 C CA . LYS B 1 245 ? 18.25 16.703 7.867 1 94.69 245 LYS B CA 1
ATOM 7630 C C . LYS B 1 245 ? 17.453 15.477 7.41 1 94.69 245 LYS B C 1
ATOM 7632 O O . LYS B 1 245 ? 16.5 15.062 8.07 1 94.69 245 LYS B O 1
ATOM 7637 N N . HIS B 1 246 ? 17.844 14.922 6.219 1 92.12 246 HIS B N 1
ATOM 7638 C CA . HIS B 1 246 ? 17.016 13.812 5.75 1 92.12 246 HIS B CA 1
ATOM 7639 C C . HIS B 1 246 ? 17.812 12.516 5.711 1 92.12 246 HIS B C 1
ATOM 7641 O O . HIS B 1 246 ? 17.328 11.508 5.191 1 92.12 246 HIS B O 1
ATOM 7647 N N . GLU B 1 247 ? 19.062 12.523 6.207 1 93.38 247 GLU B N 1
ATOM 7648 C CA . GLU B 1 247 ? 19.844 11.312 6.406 1 93.38 247 GLU B CA 1
ATOM 7649 C C . GLU B 1 247 ? 19.734 10.805 7.844 1 93.38 247 GLU B C 1
ATOM 7651 O O . GLU B 1 247 ? 19.609 11.602 8.773 1 93.38 247 GLU B O 1
ATOM 7656 N N . PRO B 1 248 ? 19.781 9.445 8.133 1 95.81 248 PRO B N 1
ATOM 7657 C CA . PRO B 1 248 ? 20.016 8.359 7.184 1 95.81 248 PRO B CA 1
ATOM 7658 C C . PRO B 1 248 ? 18.781 8.023 6.355 1 95.81 248 PRO B C 1
ATOM 7660 O O . PRO B 1 248 ? 18.891 7.375 5.309 1 95.81 248 PRO B O 1
ATOM 7663 N N . TYR B 1 249 ? 17.594 8.281 6.828 1 96.5 249 TYR B N 1
ATOM 7664 C CA . TYR B 1 249 ? 16.375 8.195 6.031 1 96.5 249 TYR B CA 1
ATOM 7665 C C . TYR B 1 249 ? 15.312 9.164 6.547 1 96.5 249 TYR B C 1
ATOM 7667 O O . TYR B 1 249 ? 15.383 9.617 7.688 1 96.5 249 TYR B O 1
ATOM 7675 N N . ARG B 1 250 ? 14.367 9.539 5.758 1 96.56 250 ARG B N 1
ATOM 7676 C CA . ARG B 1 250 ? 13.352 10.539 6.062 1 96.56 250 ARG B CA 1
ATOM 7677 C C . ARG B 1 250 ? 12.227 9.938 6.898 1 96.56 250 ARG B C 1
ATOM 7679 O O . ARG B 1 250 ? 11.812 8.797 6.668 1 96.56 250 ARG B O 1
ATOM 7686 N N . LEU B 1 251 ? 11.805 10.656 7.879 1 97.12 251 LEU B N 1
ATOM 7687 C CA . LEU B 1 251 ? 10.586 10.414 8.648 1 97.12 251 LEU B CA 1
ATOM 7688 C C . LEU B 1 251 ? 9.5 11.414 8.266 1 97.12 251 LEU B C 1
ATOM 7690 O O . LEU B 1 251 ? 9.797 12.562 7.922 1 97.12 251 LEU B O 1
ATOM 7694 N N . GLY B 1 252 ? 8.25 10.898 8.305 1 97.06 252 GLY B N 1
ATOM 7695 C CA . GLY B 1 252 ? 7.164 11.805 7.969 1 97.06 252 GLY B CA 1
ATOM 7696 C C . GLY B 1 252 ? 7.289 13.164 8.641 1 97.06 252 GLY B C 1
ATOM 7697 O O . GLY B 1 252 ? 7.613 13.242 9.828 1 97.06 252 GLY B O 1
ATOM 7698 N N . LEU B 1 253 ? 6.992 14.219 7.867 1 97 253 LEU B N 1
ATOM 7699 C CA . LEU B 1 253 ? 7.254 15.562 8.367 1 97 253 LEU B CA 1
ATOM 7700 C C . LEU B 1 253 ? 5.949 16.281 8.727 1 97 253 LEU B C 1
ATOM 7702 O O . LEU B 1 253 ? 5.883 16.969 9.742 1 97 253 LEU B O 1
ATOM 7706 N N . THR B 1 254 ? 4.902 16.047 7.934 1 96 254 THR B N 1
ATOM 7707 C CA . THR B 1 254 ? 3.625 16.703 8.188 1 96 254 THR B CA 1
ATOM 7708 C C . THR B 1 254 ? 3.098 16.359 9.57 1 96 254 THR B C 1
ATOM 7710 O O . THR B 1 254 ? 3.074 15.18 9.953 1 96 254 THR B O 1
ATOM 7713 N N . TYR B 1 255 ? 2.75 17.375 10.422 1 94 255 TYR B N 1
ATOM 7714 C CA . TYR B 1 255 ? 2.203 17.266 11.766 1 94 255 TYR B CA 1
ATOM 7715 C C . TYR B 1 255 ? 3.281 16.859 12.766 1 94 255 TYR B C 1
ATOM 7717 O O . TYR B 1 255 ? 2.977 16.516 13.906 1 94 255 TYR B O 1
ATOM 7725 N N . CYS B 1 256 ? 4.578 16.875 12.312 1 96.06 256 CYS B N 1
ATOM 7726 C CA . CYS B 1 256 ? 5.668 16.453 13.188 1 96.06 256 CYS B CA 1
ATOM 7727 C C . CYS B 1 256 ? 6.773 17.5 13.219 1 96.06 256 CYS B C 1
ATOM 7729 O O . CYS B 1 256 ? 7.848 17.297 12.656 1 96.06 256 CYS B O 1
ATOM 7731 N N . PRO B 1 257 ? 6.566 18.562 13.984 1 94.69 257 PRO B N 1
ATOM 7732 C CA . PRO B 1 257 ? 7.574 19.625 14.055 1 94.69 257 PRO B CA 1
ATOM 7733 C C . PRO B 1 257 ? 8.797 19.219 14.875 1 94.69 257 PRO B C 1
ATOM 7735 O O . PRO B 1 257 ? 9.562 20.078 15.305 1 94.69 257 PRO B O 1
ATOM 7738 N N . ILE B 1 258 ? 9.031 17.953 15.109 1 96.62 258 ILE B N 1
ATOM 7739 C CA . ILE B 1 258 ? 10.094 17.484 15.992 1 96.62 258 ILE B CA 1
ATOM 7740 C C . ILE B 1 258 ? 11.211 16.844 15.164 1 96.62 258 ILE B C 1
ATOM 7742 O O . ILE B 1 258 ? 12.062 16.125 15.695 1 96.62 258 ILE B O 1
ATOM 7746 N N . ARG B 1 259 ? 11.164 17.062 13.812 1 97.31 259 ARG B N 1
ATOM 7747 C CA . ARG B 1 259 ? 12.227 16.547 12.961 1 97.31 259 ARG B CA 1
ATOM 7748 C C . ARG B 1 259 ? 13.492 17.391 13.07 1 97.31 259 ARG B C 1
ATOM 7750 O O . ARG B 1 259 ? 13.414 18.625 13.117 1 97.31 259 ARG B O 1
ATOM 7757 N N . GLN B 1 260 ? 14.602 16.781 13.07 1 97.5 260 GLN B N 1
ATOM 7758 C CA . GLN B 1 260 ? 15.859 17.516 13.188 1 97.5 260 GLN B CA 1
ATOM 7759 C C . GLN B 1 260 ? 16 18.547 12.07 1 97.5 260 GLN B C 1
ATOM 7761 O O . GLN B 1 260 ? 15.953 18.188 10.891 1 97.5 260 GLN B O 1
ATOM 7766 N N . SER B 1 261 ? 16.141 19.766 12.453 1 97.69 261 SER B N 1
ATOM 7767 C CA . SER B 1 261 ? 16.266 20.891 11.531 1 97.69 261 SER B CA 1
ATOM 7768 C C . SER B 1 261 ? 17.047 22.047 12.172 1 97.69 261 SER B C 1
ATOM 7770 O O . SER B 1 261 ? 17.359 22 13.367 1 97.69 261 SER B O 1
ATOM 7772 N N . ALA B 1 262 ? 17.391 23.016 11.359 1 98 262 ALA B N 1
ATOM 7773 C CA . ALA B 1 262 ? 18.047 24.219 11.836 1 98 262 ALA B CA 1
ATOM 7774 C C . ALA B 1 262 ? 17.734 25.406 10.922 1 98 262 ALA B C 1
ATOM 7776 O O . ALA B 1 262 ? 17.297 25.219 9.789 1 98 262 ALA B O 1
ATOM 7777 N N . ILE B 1 263 ? 17.922 26.578 11.516 1 98.44 263 ILE B N 1
ATOM 7778 C CA . ILE B 1 263 ? 17.828 27.812 10.742 1 98.44 263 ILE B CA 1
ATOM 7779 C C . ILE B 1 263 ? 19.203 28.141 10.148 1 98.44 263 ILE B C 1
ATOM 7781 O O . ILE B 1 263 ? 20.203 28.141 10.859 1 98.44 263 ILE B O 1
ATOM 7785 N N . TYR B 1 264 ? 19.203 28.406 8.891 1 98 264 TYR B N 1
ATOM 7786 C CA . TYR B 1 264 ? 20.438 28.75 8.195 1 98 264 TYR B CA 1
ATOM 7787 C C . TYR B 1 264 ? 20.344 30.125 7.566 1 98 264 TYR B C 1
ATOM 7789 O O . TYR B 1 264 ? 19.25 30.641 7.324 1 98 264 TYR B O 1
ATOM 7797 N N . LEU B 1 265 ? 21.484 30.719 7.395 1 97.69 265 LEU B N 1
ATOM 7798 C CA . LEU B 1 265 ? 21.609 32 6.688 1 97.69 265 LEU B CA 1
ATOM 7799 C C . LEU B 1 265 ? 22.562 31.859 5.5 1 97.69 265 LEU B C 1
ATOM 7801 O O . LEU B 1 265 ? 23.703 31.406 5.656 1 97.69 265 LEU B O 1
ATOM 7805 N N . TRP B 1 266 ? 22.109 32.094 4.348 1 97.44 266 TRP B N 1
ATOM 7806 C CA . TRP B 1 266 ? 22.953 32.281 3.172 1 97.44 266 TRP B CA 1
ATOM 7807 C C . TRP B 1 266 ? 23.312 33.75 3.002 1 97.44 266 TRP B C 1
ATOM 7809 O O . TRP B 1 266 ? 22.438 34.594 2.855 1 97.44 266 TRP B O 1
ATOM 7819 N N . ASP B 1 267 ? 24.578 34 2.996 1 94.62 267 ASP B N 1
ATOM 7820 C CA . ASP B 1 267 ? 25.094 35.344 2.834 1 94.62 267 ASP B CA 1
ATOM 7821 C C . ASP B 1 267 ? 25.328 35.688 1.361 1 94.62 267 ASP B C 1
ATOM 7823 O O . ASP B 1 267 ? 26.125 35.031 0.693 1 94.62 267 ASP B O 1
ATOM 7827 N N . SER B 1 268 ? 24.703 36.719 0.933 1 92.31 268 SER B N 1
ATOM 7828 C CA . SER B 1 268 ? 24.766 37.031 -0.486 1 92.31 268 SER B CA 1
ATOM 7829 C C . SER B 1 268 ? 26.156 37.562 -0.87 1 92.31 268 SER B C 1
ATOM 7831 O O . SER B 1 268 ? 26.562 37.438 -2.025 1 92.31 268 SER B O 1
ATOM 7833 N N . LYS B 1 269 ? 26.828 38.094 0.006 1 91.94 269 LYS B N 1
ATOM 7834 C CA . LYS B 1 269 ? 28.141 38.688 -0.285 1 91.94 269 LYS B CA 1
ATOM 7835 C C . LYS B 1 269 ? 29.219 37.594 -0.353 1 91.94 269 LYS B C 1
ATOM 7837 O O . LYS B 1 269 ? 30.062 37.625 -1.252 1 91.94 269 LYS B O 1
ATOM 7842 N N . THR B 1 270 ? 29.188 36.719 0.522 1 92.75 270 THR B N 1
ATOM 7843 C CA . THR B 1 270 ? 30.234 35.719 0.61 1 92.75 270 THR B CA 1
ATOM 7844 C C . THR B 1 270 ? 29.766 34.406 -0.034 1 92.75 270 THR B C 1
ATOM 7846 O O . THR B 1 270 ? 30.578 33.5 -0.27 1 92.75 270 THR B O 1
ATOM 7849 N N . SER B 1 271 ? 28.516 34.344 -0.352 1 91.38 271 SER B N 1
ATOM 7850 C CA . SER B 1 271 ? 27.922 33.094 -0.869 1 91.38 271 SER B CA 1
ATOM 7851 C C . SER B 1 271 ? 28.234 31.922 0.043 1 91.38 271 SER B C 1
ATOM 7853 O O . SER B 1 271 ? 28.688 30.875 -0.421 1 91.38 271 SER B O 1
ATOM 7855 N N . SER B 1 272 ? 28.125 32.156 1.269 1 94.94 272 SER B N 1
ATOM 7856 C CA . SER B 1 272 ? 28.328 31.125 2.264 1 94.94 272 SER B CA 1
ATOM 7857 C C . SER B 1 272 ? 27.062 30.859 3.068 1 94.94 272 SER B C 1
ATOM 7859 O O . SER B 1 272 ? 26.156 31.703 3.1 1 94.94 272 SER B O 1
ATOM 7861 N N . VAL B 1 273 ? 27 29.672 3.629 1 96.44 273 VAL B N 1
ATOM 7862 C CA . VAL B 1 273 ? 25.859 29.266 4.441 1 96.44 273 VAL B CA 1
ATOM 7863 C C . VAL B 1 273 ? 26.297 29.062 5.887 1 96.44 273 VAL B C 1
ATOM 7865 O O . VAL B 1 273 ? 27.281 28.344 6.148 1 96.44 273 VAL B O 1
ATOM 7868 N N . LYS B 1 274 ? 25.641 29.703 6.746 1 95.62 274 LYS B N 1
ATOM 7869 C CA . LYS B 1 274 ? 25.922 29.594 8.172 1 95.62 274 LYS B CA 1
ATOM 7870 C C . LYS B 1 274 ? 24.688 29.141 8.945 1 95.62 274 LYS B C 1
ATOM 7872 O O . LYS B 1 274 ? 23.578 29.594 8.656 1 95.62 274 LYS B O 1
ATOM 7877 N N . ARG B 1 275 ? 24.844 28.172 9.875 1 96.94 275 ARG B N 1
ATOM 7878 C CA . ARG B 1 275 ? 23.766 27.781 10.758 1 96.94 275 ARG B CA 1
ATOM 7879 C C . ARG B 1 275 ? 23.547 28.797 11.867 1 96.94 275 ARG B C 1
ATOM 7881 O O . ARG B 1 275 ? 24.5 29.219 12.531 1 96.94 275 ARG B O 1
ATOM 7888 N N . LEU B 1 276 ? 22.359 29.203 12.102 1 97.81 276 LEU B N 1
ATOM 7889 C CA . LEU B 1 276 ? 22.047 30.219 13.102 1 97.81 276 LEU B CA 1
ATOM 7890 C C . LEU B 1 276 ? 21.562 29.578 14.398 1 97.81 276 LEU B C 1
ATOM 7892 O O . LEU B 1 276 ? 21.859 30.047 15.492 1 97.81 276 LEU B O 1
ATOM 7896 N N . SER B 1 277 ? 20.766 28.547 14.234 1 97.69 277 SER B N 1
ATOM 7897 C CA . SER B 1 277 ? 20.156 27.938 15.414 1 97.69 277 SER B CA 1
ATOM 7898 C C . SER B 1 277 ? 21 26.781 15.938 1 97.69 277 SER B C 1
ATOM 7900 O O . SER B 1 277 ? 22.016 26.422 15.328 1 97.69 277 SER B O 1
ATOM 7902 N N . GLU B 1 278 ? 20.547 26.234 17.094 1 94.44 278 GLU B N 1
ATOM 7903 C CA . GLU B 1 278 ? 21.281 25.141 17.734 1 94.44 278 GLU B CA 1
ATOM 7904 C C . GLU B 1 278 ? 21.219 23.859 16.891 1 94.44 278 GLU B C 1
ATOM 7906 O O . GLU B 1 278 ? 20.234 23.625 16.188 1 94.44 278 GLU B O 1
ATOM 7911 N N . GLU B 1 279 ? 22.281 23.109 17.109 1 90.44 279 GLU B N 1
ATOM 7912 C CA . GLU B 1 279 ? 22.312 21.812 16.422 1 90.44 279 GLU B CA 1
ATOM 7913 C C . GLU B 1 279 ? 21.453 20.797 17.172 1 90.44 279 GLU B C 1
ATOM 7915 O O . GLU B 1 279 ? 21.172 20.953 18.359 1 90.44 279 GLU B O 1
ATOM 7920 N N . SER B 1 280 ? 20.969 19.797 16.594 1 93.31 280 SER B N 1
ATOM 7921 C CA . SER B 1 280 ? 20.234 18.672 17.156 1 93.31 280 SER B CA 1
ATOM 7922 C C . SER B 1 280 ? 18.922 19.141 17.797 1 93.31 280 SER B C 1
ATOM 7924 O O . SER B 1 280 ? 18.609 18.766 18.922 1 93.31 280 SER B O 1
ATOM 7926 N N . ARG B 1 281 ? 18.344 20.172 17.25 1 97.44 281 ARG B N 1
ATOM 7927 C CA . ARG B 1 281 ? 17.016 20.688 17.609 1 97.44 281 ARG B CA 1
ATOM 7928 C C . ARG B 1 281 ? 16.078 20.641 16.406 1 97.44 281 ARG B C 1
ATOM 7930 O O . ARG B 1 281 ? 16.5 20.281 15.297 1 97.44 281 ARG B O 1
ATOM 7937 N N . ALA B 1 282 ? 14.938 20.891 16.641 1 97.94 282 ALA B N 1
ATOM 7938 C CA . ALA B 1 282 ? 13.953 21.094 15.586 1 97.94 282 ALA B CA 1
ATOM 7939 C C . ALA B 1 282 ? 13.516 22.547 15.523 1 97.94 282 ALA B C 1
ATOM 7941 O O . ALA B 1 282 ? 12.539 22.938 16.172 1 97.94 282 ALA B O 1
ATOM 7942 N N . SER B 1 283 ? 14.242 23.312 14.773 1 98.19 283 SER B N 1
ATOM 7943 C CA . SER B 1 283 ? 13.961 24.734 14.633 1 98.19 283 SER B CA 1
ATOM 7944 C C . SER B 1 283 ? 13.242 25.031 13.32 1 98.19 283 SER B C 1
ATOM 7946 O O . SER B 1 283 ? 13.602 24.484 12.273 1 98.19 283 SER B O 1
ATOM 7948 N N . HIS B 1 284 ? 12.203 25.859 13.422 1 97.5 284 HIS B N 1
ATOM 7949 C CA . HIS B 1 284 ? 11.438 26.141 12.211 1 97.5 284 HIS B CA 1
ATOM 7950 C C . HIS B 1 284 ? 10.688 27.453 12.328 1 97.5 284 HIS B C 1
ATOM 7952 O O . HIS B 1 284 ? 10.688 28.094 13.383 1 97.5 284 HIS B O 1
ATOM 7958 N N . LEU B 1 285 ? 10.141 27.906 11.219 1 97.94 285 LEU B N 1
ATOM 7959 C CA . LEU B 1 285 ? 9.281 29.078 11.102 1 97.94 285 LEU B CA 1
ATOM 7960 C C . LEU B 1 285 ? 10.039 30.359 11.461 1 97.94 285 LEU B C 1
ATOM 7962 O O . LEU B 1 285 ? 9.586 31.141 12.289 1 97.94 285 LEU B O 1
ATOM 7966 N N . PRO B 1 286 ? 11.117 30.594 10.805 1 98.06 286 PRO B N 1
ATOM 7967 C CA . PRO B 1 286 ? 11.852 31.828 11.062 1 98.06 286 PRO B CA 1
ATOM 7968 C C . PRO B 1 286 ? 11.094 33.062 10.594 1 98.06 286 PRO B C 1
ATOM 7970 O O . PRO B 1 286 ? 10.414 33.031 9.562 1 98.06 286 PRO B O 1
ATOM 7973 N N . ARG B 1 287 ? 11.164 34.125 11.383 1 97.75 287 ARG B N 1
ATOM 7974 C CA . ARG B 1 287 ? 10.68 35.469 11.039 1 97.75 287 ARG B CA 1
ATOM 7975 C C . ARG B 1 287 ? 11.695 36.531 11.414 1 97.75 287 ARG B C 1
ATOM 7977 O O . ARG B 1 287 ? 12.328 36.438 12.469 1 97.75 287 ARG B O 1
ATOM 7984 N N . ILE B 1 288 ? 11.836 37.438 10.578 1 95.81 288 ILE B N 1
ATOM 7985 C CA . ILE B 1 288 ? 12.844 38.469 10.789 1 95.81 288 ILE B CA 1
ATOM 7986 C C . ILE B 1 288 ? 12.156 39.844 10.977 1 95.81 288 ILE B C 1
ATOM 7988 O O . ILE B 1 288 ? 11.109 40.094 10.383 1 95.81 288 ILE B O 1
AT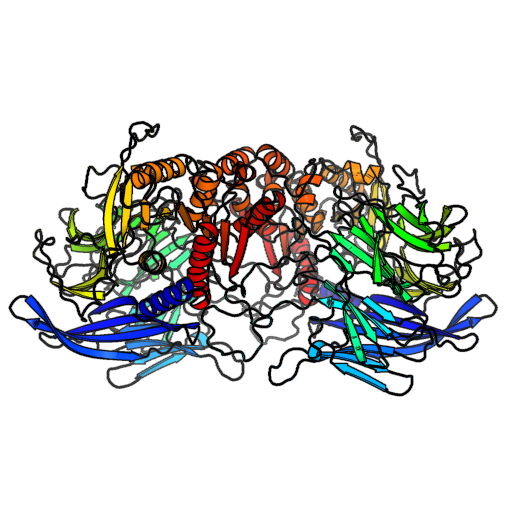OM 7992 N N . THR B 1 289 ? 12.766 40.656 11.867 1 93.31 289 THR B N 1
ATOM 7993 C CA . THR B 1 289 ? 12.25 42.031 12.023 1 93.31 289 THR B CA 1
ATOM 7994 C C . THR B 1 289 ? 12.422 42.812 10.734 1 93.31 289 THR B C 1
ATOM 7996 O O . THR B 1 289 ? 13.32 42.531 9.938 1 93.31 289 THR B O 1
ATOM 7999 N N . PRO B 1 290 ? 11.516 43.812 10.562 1 85.75 290 PRO B N 1
ATOM 8000 C CA . PRO B 1 290 ? 11.625 44.594 9.336 1 85.75 290 PRO B CA 1
ATOM 8001 C C . PRO B 1 290 ? 13 45.25 9.18 1 85.75 290 PRO B C 1
ATOM 8003 O O . PRO B 1 290 ? 13.477 45.438 8.055 1 85.75 290 PRO B O 1
ATOM 8006 N N . ASP B 1 291 ? 13.641 45.625 10.289 1 89.44 291 ASP B N 1
ATOM 8007 C CA . ASP B 1 291 ? 14.945 46.25 10.203 1 89.44 291 ASP B CA 1
ATOM 8008 C C . ASP B 1 291 ? 16.062 45.219 10.086 1 89.44 291 ASP B C 1
ATOM 8010 O O . ASP B 1 291 ? 17.234 45.594 9.938 1 89.44 291 ASP B O 1
ATOM 8014 N N . GLY B 1 292 ? 15.742 43.969 10.195 1 92.75 292 GLY B N 1
ATOM 8015 C CA . GLY B 1 292 ? 16.688 42.906 9.992 1 92.75 292 GLY B CA 1
ATOM 8016 C C . GLY B 1 292 ? 17.562 42.625 11.203 1 92.75 292 GLY B C 1
ATOM 8017 O O . GLY B 1 292 ? 18.484 41.812 11.141 1 92.75 292 GLY B O 1
ATOM 8018 N N . SER B 1 293 ? 17.234 43.188 12.32 1 94.81 293 SER B N 1
ATOM 8019 C CA . SER B 1 293 ? 18.141 43.125 13.461 1 94.81 293 SER B CA 1
ATOM 8020 C C . SER B 1 293 ? 17.922 41.875 14.297 1 94.81 293 SER B C 1
ATOM 8022 O O . SER B 1 293 ? 18.828 41.406 14.984 1 94.81 293 SER B O 1
ATOM 8024 N N . LYS B 1 294 ? 16.672 41.406 14.25 1 96.19 294 LYS B N 1
ATOM 8025 C CA . LYS B 1 294 ? 16.328 40.281 15.078 1 96.19 294 LYS B CA 1
ATOM 8026 C C . LYS B 1 294 ? 15.609 39.188 14.258 1 96.19 294 LYS B C 1
ATOM 8028 O O . LYS B 1 294 ? 14.828 39.531 13.359 1 96.19 294 LYS B O 1
ATOM 8033 N N . LEU B 1 295 ? 15.93 37.938 14.586 1 97.5 295 LEU B N 1
ATOM 8034 C CA . LEU B 1 295 ? 15.273 36.781 14.008 1 97.5 295 LEU B CA 1
ATOM 8035 C C . LEU B 1 295 ? 14.641 35.906 15.094 1 97.5 295 LEU B C 1
ATOM 8037 O O . LEU B 1 295 ? 15.266 35.625 16.125 1 97.5 295 LEU B O 1
ATOM 8041 N N . ILE B 1 296 ? 13.375 35.594 14.922 1 98.19 296 ILE B N 1
ATOM 8042 C CA . ILE B 1 296 ? 12.734 34.656 15.859 1 98.19 296 ILE B CA 1
ATOM 8043 C C . ILE B 1 296 ? 12.398 33.344 15.156 1 98.19 296 ILE B C 1
ATOM 8045 O O . ILE B 1 296 ? 12.32 33.312 13.922 1 98.19 296 ILE B O 1
ATOM 8049 N N . TYR B 1 297 ? 12.266 32.312 15.844 1 98.5 297 TYR B N 1
ATOM 8050 C CA . TYR B 1 297 ? 11.844 31 15.344 1 98.5 297 TYR B CA 1
ATOM 8051 C C . TYR B 1 297 ? 11.297 30.125 16.469 1 98.5 297 TYR B C 1
ATOM 8053 O O . TYR B 1 297 ? 11.508 30.438 17.656 1 98.5 297 TYR B O 1
ATOM 8061 N N . LEU B 1 298 ? 10.516 29.125 16.125 1 98.44 298 LEU B N 1
ATOM 8062 C CA . LEU B 1 298 ? 10.062 28.125 17.078 1 98.44 298 LEU B CA 1
ATOM 8063 C C . LEU B 1 298 ? 11.055 26.969 17.156 1 98.44 298 LEU B C 1
ATOM 8065 O O . LEU B 1 298 ? 11.742 26.672 16.188 1 98.44 298 LEU B O 1
ATOM 8069 N N . ASP B 1 299 ? 11.086 26.406 18.359 1 98.06 299 ASP B N 1
ATOM 8070 C CA . ASP B 1 299 ? 12.086 25.375 18.625 1 98.06 299 ASP B CA 1
ATOM 8071 C C . ASP B 1 299 ? 11.508 24.25 19.484 1 98.06 299 ASP B C 1
ATOM 8073 O O . ASP B 1 299 ? 10.758 24.516 20.422 1 98.06 299 ASP B O 1
ATOM 8077 N N . ASN B 1 300 ? 11.812 23 19.109 1 97.88 300 ASN B N 1
ATOM 8078 C CA . ASN B 1 300 ? 11.438 21.812 19.875 1 97.88 300 ASN B CA 1
ATOM 8079 C C . ASN B 1 300 ? 12.602 20.844 20.016 1 97.88 300 ASN B C 1
ATOM 8081 O O . ASN B 1 300 ? 13.578 20.922 19.281 1 97.88 300 ASN B O 1
ATOM 8085 N N . ALA B 1 301 ? 12.484 20 21.047 1 96.25 301 ALA B N 1
ATOM 8086 C CA . ALA B 1 301 ? 13.367 18.844 21.094 1 96.25 301 ALA B CA 1
ATOM 8087 C C . ALA B 1 301 ? 13.086 17.891 19.922 1 96.25 301 ALA B C 1
ATOM 8089 O O . ALA B 1 301 ? 11.953 17.797 19.469 1 96.25 301 ALA B O 1
ATOM 8090 N N . ILE B 1 302 ? 14.18 17.25 19.453 1 96.25 302 ILE B N 1
ATOM 8091 C CA . ILE B 1 302 ? 13.961 16.266 18.406 1 96.25 302 ILE B CA 1
ATOM 8092 C C . ILE B 1 302 ? 13.398 14.984 19.016 1 96.25 302 ILE B C 1
ATOM 8094 O O . ILE B 1 302 ? 13.695 14.648 20.172 1 96.25 302 ILE B O 1
ATOM 8098 N N . ASN B 1 303 ? 12.602 14.195 18.297 1 93.81 303 ASN B N 1
ATOM 8099 C CA . ASN B 1 303 ? 11.992 12.93 18.703 1 93.81 303 ASN B CA 1
ATOM 8100 C C . ASN B 1 303 ? 11.008 13.117 19.844 1 93.81 303 ASN B C 1
ATOM 8102 O O . ASN B 1 303 ? 10.602 14.242 20.141 1 93.81 303 ASN B O 1
ATOM 8106 N N . GLY B 1 304 ? 10.492 12.078 20.453 1 96.12 304 GLY B N 1
ATOM 8107 C CA . GLY B 1 304 ? 9.453 12.164 21.469 1 96.12 304 GLY B CA 1
ATOM 8108 C C . GLY B 1 304 ? 8.062 12.32 20.875 1 96.12 304 GLY B C 1
ATOM 8109 O O . GLY B 1 304 ? 7.805 11.883 19.75 1 96.12 304 GLY B O 1
ATOM 8110 N N . PRO B 1 305 ? 7.184 12.938 21.719 1 97.44 305 PRO B N 1
ATOM 8111 C CA . PRO B 1 305 ? 5.84 13.164 21.172 1 97.44 305 PRO B CA 1
ATOM 8112 C C . PRO B 1 305 ? 5.852 14.008 19.906 1 97.44 305 PRO B C 1
ATOM 8114 O O . PRO B 1 305 ? 6.625 14.961 19.797 1 97.44 305 PRO B O 1
ATOM 8117 N N . HIS B 1 306 ? 5.07 13.68 19 1 96 306 HIS B N 1
ATOM 8118 C CA . HIS B 1 306 ? 5.172 14.297 17.672 1 96 306 HIS B CA 1
ATOM 8119 C C . HIS B 1 306 ? 4.801 15.773 17.734 1 96 306 HIS B C 1
ATOM 8121 O O . HIS B 1 306 ? 5.164 16.531 16.828 1 96 306 HIS B O 1
ATOM 8127 N N . TYR B 1 307 ? 3.963 16.141 18.656 1 96.31 307 TYR B N 1
ATOM 8128 C CA . TYR B 1 307 ? 3.66 17.547 18.922 1 96.31 307 TYR B CA 1
ATOM 8129 C C . TYR B 1 307 ? 3.951 17.891 20.375 1 96.31 307 TYR B C 1
ATOM 8131 O O . TYR B 1 307 ? 3.438 17.234 21.297 1 96.31 307 TYR B O 1
ATOM 8139 N N . GLN B 1 308 ? 4.805 18.875 20.609 1 96.69 308 GLN B N 1
ATOM 8140 C CA . GLN B 1 308 ? 5.293 19.281 21.922 1 96.69 308 GLN B CA 1
ATOM 8141 C C . GLN B 1 308 ? 5.074 20.766 22.156 1 96.69 308 GLN B C 1
ATOM 8143 O O . GLN B 1 308 ? 4.746 21.516 21.234 1 96.69 308 GLN B O 1
ATOM 8148 N N . CYS B 1 309 ? 5.207 21.141 23.438 1 98.31 309 CYS B N 1
ATOM 8149 C CA . CYS B 1 309 ? 5.309 22.562 23.75 1 98.31 309 CYS B CA 1
ATOM 8150 C C . CYS B 1 309 ? 6.574 23.156 23.141 1 98.31 309 CYS B C 1
ATOM 8152 O O . CYS B 1 309 ? 7.656 22.578 23.266 1 98.31 309 CYS B O 1
ATOM 8154 N N . SER B 1 310 ? 6.438 24.281 22.516 1 98.44 310 SER B N 1
ATOM 8155 C CA . SER B 1 310 ? 7.57 24.859 21.797 1 98.44 310 SER B CA 1
ATOM 8156 C C . SER B 1 310 ? 8.227 25.984 22.594 1 98.44 310 SER B C 1
ATOM 8158 O O . SER B 1 310 ? 7.602 26.562 23.5 1 98.44 310 SER B O 1
ATOM 8160 N N . ARG B 1 311 ? 9.461 26.172 22.312 1 98.25 311 ARG B N 1
ATOM 8161 C CA . ARG B 1 311 ? 10.125 27.406 22.719 1 98.25 311 ARG B CA 1
ATOM 8162 C C . ARG B 1 311 ? 10.078 28.453 21.609 1 98.25 311 ARG B C 1
ATOM 8164 O O . ARG B 1 311 ? 10.133 28.094 20.438 1 98.25 311 ARG B O 1
ATOM 8171 N N . LEU B 1 312 ? 9.883 29.656 22.016 1 98.62 312 LEU B N 1
ATOM 8172 C CA . LEU B 1 312 ? 10.109 30.781 21.109 1 98.62 312 LEU B CA 1
ATOM 8173 C C . LEU B 1 312 ? 11.508 31.359 21.297 1 98.62 312 LEU B C 1
ATOM 8175 O O . LEU B 1 312 ? 11.836 31.859 22.391 1 98.62 312 LEU B O 1
ATOM 8179 N N . MET B 1 313 ? 12.297 31.312 20.25 1 98.56 313 MET B N 1
ATOM 8180 C CA . MET B 1 313 ? 13.703 31.719 20.312 1 98.56 313 MET B CA 1
ATOM 8181 C C . MET B 1 313 ? 13.922 33.031 19.547 1 98.56 313 MET B C 1
ATOM 8183 O O . MET B 1 313 ? 13.164 33.344 18.625 1 98.56 313 MET B O 1
ATOM 8187 N N . MET B 1 314 ? 14.961 33.719 19.969 1 98.31 314 MET B N 1
ATOM 8188 C CA . MET B 1 314 ? 15.359 34.906 19.266 1 98.31 314 MET B CA 1
ATOM 8189 C C . MET B 1 314 ? 16.859 34.938 19 1 98.31 314 MET B C 1
ATOM 8191 O O . MET B 1 314 ? 17.656 34.562 19.891 1 98.31 314 MET B O 1
ATOM 8195 N N . TYR B 1 315 ? 17.219 35.188 17.859 1 98.12 315 TYR B N 1
ATOM 8196 C CA . TYR B 1 315 ? 18.609 35.344 17.422 1 98.12 315 TYR B CA 1
ATOM 8197 C C . TYR B 1 315 ? 18.906 36.812 17.078 1 98.12 315 TYR B C 1
ATOM 8199 O O . TYR B 1 315 ? 18.234 37.406 16.234 1 98.12 315 TYR B O 1
ATOM 8207 N N . ASP B 1 316 ? 19.938 37.344 17.703 1 97.12 316 ASP B N 1
ATOM 8208 C CA . ASP B 1 316 ? 20.391 38.688 17.391 1 97.12 316 ASP B CA 1
ATOM 8209 C C . ASP B 1 316 ? 21.344 38.656 16.203 1 97.12 316 ASP B C 1
ATOM 8211 O O . ASP B 1 316 ? 22.438 38.094 16.281 1 97.12 316 ASP B O 1
ATOM 8215 N N . MET B 1 317 ? 21 39.375 15.18 1 95.5 317 MET B N 1
ATOM 8216 C CA . MET B 1 317 ? 21.719 39.281 13.906 1 95.5 317 MET B CA 1
ATOM 8217 C C . MET B 1 317 ? 23.094 39.906 14.016 1 95.5 317 MET B C 1
ATOM 8219 O O . MET B 1 317 ? 24.016 39.562 13.266 1 95.5 317 MET B O 1
ATOM 8223 N N . LYS B 1 318 ? 23.266 40.781 14.891 1 94.31 318 LYS B N 1
ATOM 8224 C CA . LYS B 1 318 ? 24.531 41.5 15.047 1 94.31 318 LYS B CA 1
ATOM 8225 C C . LYS B 1 318 ? 25.469 40.719 15.961 1 94.31 318 LYS B C 1
ATOM 8227 O O . LYS B 1 318 ? 26.594 40.375 15.57 1 94.31 318 LYS B O 1
ATOM 8232 N N . SER B 1 319 ? 25 40.344 17.078 1 96.31 319 SER B N 1
ATOM 8233 C CA . SER B 1 319 ? 25.859 39.719 18.078 1 96.31 319 SER B CA 1
ATOM 8234 C C . SER B 1 319 ? 25.906 38.188 17.875 1 96.31 319 SER B C 1
ATOM 8236 O O . SER B 1 319 ? 26.844 37.531 18.312 1 96.31 319 SER B O 1
ATOM 8238 N N . GLY B 1 320 ? 24.859 37.656 17.312 1 95.44 320 GLY B N 1
ATOM 8239 C CA . GLY B 1 320 ? 24.766 36.219 17.156 1 95.44 320 GLY B CA 1
ATOM 8240 C C . GLY B 1 320 ? 24.219 35.531 18.406 1 95.44 320 GLY B C 1
ATOM 8241 O O . GLY B 1 320 ? 24.109 34.312 18.438 1 95.44 320 GLY B O 1
ATOM 8242 N N . ASN B 1 321 ? 23.844 36.312 19.328 1 96.56 321 ASN B N 1
ATOM 8243 C CA . ASN B 1 321 ? 23.344 35.75 20.578 1 96.56 321 ASN B CA 1
ATOM 8244 C C . ASN B 1 321 ? 21.953 35.156 20.391 1 96.56 321 ASN B C 1
ATOM 8246 O O . ASN B 1 321 ? 21.109 35.719 19.703 1 96.56 321 ASN B O 1
ATOM 8250 N N . ILE B 1 322 ? 21.75 33.969 20.984 1 97.5 322 ILE B N 1
ATOM 8251 C CA . ILE B 1 322 ? 20.453 33.312 20.984 1 97.5 322 ILE B CA 1
ATOM 8252 C C . ILE B 1 322 ? 19.812 33.438 22.375 1 97.5 322 ILE B C 1
ATOM 8254 O O . ILE B 1 322 ? 20.453 33.125 23.391 1 97.5 322 ILE B O 1
ATOM 8258 N N . THR B 1 323 ? 18.625 33.875 22.438 1 96.75 323 THR B N 1
ATOM 8259 C CA . THR B 1 323 ? 17.875 34.031 23.688 1 96.75 323 THR B CA 1
ATOM 8260 C C . THR B 1 323 ? 16.547 33.281 23.625 1 96.75 323 THR B C 1
ATOM 8262 O O . THR B 1 323 ? 15.906 33.25 22.562 1 96.75 323 THR B O 1
ATOM 8265 N N . VAL B 1 324 ? 16.156 32.656 24.75 1 97.88 324 VAL B N 1
ATOM 8266 C CA . VAL B 1 324 ? 14.828 32.062 24.875 1 97.88 324 VAL B CA 1
ATOM 8267 C C . VAL B 1 324 ? 13.828 33.156 25.297 1 97.88 324 VAL B C 1
ATOM 8269 O O . VAL B 1 324 ? 13.898 33.656 26.406 1 97.88 324 VAL B O 1
ATOM 8272 N N . LEU B 1 325 ? 12.93 33.531 24.422 1 98 325 LEU B N 1
ATOM 8273 C CA . LEU B 1 325 ? 11.906 34.5 24.766 1 98 325 LEU B CA 1
ATOM 8274 C C . LEU B 1 325 ? 10.805 33.875 25.609 1 98 325 LEU B C 1
ATOM 8276 O O . LEU B 1 325 ? 10.367 34.469 26.594 1 98 325 LEU B O 1
ATOM 8280 N N . VAL B 1 326 ? 10.273 32.812 25.156 1 98.44 326 VAL B N 1
ATOM 8281 C CA . VAL B 1 326 ? 9.273 32.031 25.875 1 98.44 326 VAL B CA 1
ATOM 8282 C C . VAL B 1 326 ? 9.727 30.578 25.969 1 98.44 326 VAL B C 1
ATOM 8284 O O . VAL B 1 326 ? 9.977 29.922 24.953 1 98.44 326 VAL B O 1
ATOM 8287 N N . ASP B 1 327 ? 9.82 30.047 27.125 1 98.19 327 ASP B N 1
ATOM 8288 C CA . ASP B 1 327 ? 10.289 28.688 27.344 1 98.19 327 ASP B CA 1
ATOM 8289 C C . ASP B 1 327 ? 9.117 27.719 27.438 1 98.19 327 ASP B C 1
ATOM 8291 O O . ASP B 1 327 ? 7.957 28.125 27.391 1 98.19 327 ASP B O 1
ATOM 8295 N N . ILE B 1 328 ? 9.453 26.484 27.578 1 98.12 328 ILE B N 1
ATOM 8296 C CA . ILE B 1 328 ? 8.469 25.422 27.781 1 98.12 328 ILE B CA 1
ATOM 8297 C C . ILE B 1 328 ? 7.75 25.641 29.125 1 98.12 328 ILE B C 1
ATOM 8299 O O . ILE B 1 328 ? 8.383 25.938 30.125 1 98.12 328 ILE B O 1
ATOM 8303 N N . VAL B 1 329 ? 6.461 25.547 29.047 1 98.12 329 VAL B N 1
ATOM 8304 C CA . VAL B 1 329 ? 5.664 25.578 30.266 1 98.12 329 VAL B CA 1
ATOM 8305 C C . VAL B 1 329 ? 5.289 24.156 30.672 1 98.12 329 VAL B C 1
ATOM 8307 O O . VAL B 1 329 ? 4.586 23.453 29.953 1 98.12 329 VAL B O 1
ATOM 8310 N N . LYS B 1 330 ? 5.672 23.688 31.766 1 96.56 330 LYS B N 1
ATOM 8311 C CA . LYS B 1 330 ? 5.527 22.297 32.188 1 96.56 330 LYS B CA 1
ATOM 8312 C C . LYS B 1 330 ? 4.152 22.047 32.781 1 96.56 330 LYS B C 1
ATOM 8314 O O . LYS B 1 330 ? 3.352 21.297 32.25 1 96.56 330 LYS B O 1
ATOM 8319 N N . ASP B 1 331 ? 3.789 22.781 33.812 1 95.12 331 ASP B N 1
ATOM 8320 C CA . ASP B 1 331 ? 2.588 22.5 34.594 1 95.12 331 ASP B CA 1
ATOM 8321 C C . ASP B 1 331 ? 1.85 23.781 34.938 1 95.12 331 ASP B C 1
ATOM 8323 O O . ASP B 1 331 ? 1.845 24.203 36.094 1 95.12 331 ASP B O 1
ATOM 8327 N N . PRO B 1 332 ? 1.21 24.391 33.906 1 95.19 332 PRO B N 1
ATOM 8328 C CA . PRO B 1 332 ? 0.438 25.609 34.188 1 95.19 332 PRO B CA 1
ATOM 8329 C C . PRO B 1 332 ? -0.699 25.359 35.188 1 95.19 332 PRO B C 1
ATOM 8331 O O . PRO B 1 332 ? -1.353 24.312 35.125 1 95.19 332 PRO B O 1
ATOM 8334 N N . LYS B 1 333 ? -0.928 26.281 36.062 1 86.62 333 LYS B N 1
ATOM 8335 C CA . LYS B 1 333 ? -2.002 26.172 37.031 1 86.62 333 LYS B CA 1
ATOM 8336 C C . LYS B 1 333 ? -3.264 26.875 36.562 1 86.62 333 LYS B C 1
ATOM 8338 O O . LYS B 1 333 ? -3.191 27.984 36 1 86.62 333 LYS B O 1
ATOM 8343 N N . GLY B 1 334 ? -4.344 26.219 36.75 1 81.31 334 GLY B N 1
ATOM 8344 C CA . GLY B 1 334 ? -5.613 26.797 36.344 1 81.31 334 GLY B CA 1
ATOM 8345 C C . GLY B 1 334 ? -5.656 27.234 34.906 1 81.31 334 GLY B C 1
ATOM 8346 O O . GLY B 1 334 ? -5.336 26.438 34 1 81.31 334 GLY B O 1
ATOM 8347 N N . ASP B 1 335 ? -6.008 28.531 34.719 1 85.19 335 ASP B N 1
ATOM 8348 C CA . ASP B 1 335 ? -6.176 29.047 33.375 1 85.19 335 ASP B CA 1
ATOM 8349 C C . ASP B 1 335 ? -4.945 29.844 32.938 1 85.19 335 ASP B C 1
ATOM 8351 O O . ASP B 1 335 ? -5.027 30.672 32.031 1 85.19 335 ASP B O 1
ATOM 8355 N N . GLU B 1 336 ? -3.885 29.547 33.625 1 93.88 336 GLU B N 1
ATOM 8356 C CA . GLU B 1 336 ? -2.631 30.219 33.281 1 93.88 336 GLU B CA 1
ATOM 8357 C C . GLU B 1 336 ? -2.148 29.812 31.906 1 93.88 336 GLU B C 1
ATOM 8359 O O . GLU B 1 336 ? -2.652 28.859 31.312 1 93.88 336 GLU B O 1
ATOM 8364 N N . PHE B 1 337 ? -1.195 30.641 31.453 1 96.38 337 PHE B N 1
ATOM 8365 C CA . PHE B 1 337 ? -0.585 30.406 30.156 1 96.38 337 PHE B CA 1
ATOM 8366 C C . PHE B 1 337 ? -0.019 28.984 30.062 1 96.38 337 PHE B C 1
ATOM 8368 O O . PHE B 1 337 ? 0.881 28.625 30.828 1 96.38 337 PHE B O 1
ATOM 8375 N N . PRO B 1 338 ? -0.509 28.188 29.141 1 97.56 338 PRO B N 1
ATOM 8376 C CA . PRO B 1 338 ? -0.136 26.781 29.125 1 97.56 338 PRO B CA 1
ATOM 8377 C C . PRO B 1 338 ? 1.137 26.516 28.328 1 97.56 338 PRO B C 1
ATOM 8379 O O . PRO B 1 338 ? 1.639 25.391 28.312 1 97.56 338 PRO B O 1
ATOM 8382 N N . GLY B 1 339 ? 1.713 27.516 27.719 1 98.25 339 GLY B N 1
ATOM 8383 C CA . GLY B 1 339 ? 2.826 27.344 26.812 1 98.25 339 GLY B CA 1
ATOM 8384 C C . GLY B 1 339 ? 2.439 27.531 25.359 1 98.25 339 GLY B C 1
ATOM 8385 O O . GLY B 1 339 ? 1.274 27.797 25.047 1 98.25 339 GLY B O 1
ATOM 8386 N N . ILE B 1 340 ? 3.465 27.453 24.453 1 98.5 340 ILE B N 1
ATOM 8387 C CA . ILE B 1 340 ? 3.236 27.672 23.031 1 98.5 340 ILE B CA 1
ATOM 8388 C C . ILE B 1 340 ? 2.955 26.344 22.344 1 98.5 340 ILE B C 1
ATOM 8390 O O . ILE B 1 340 ? 3.816 25.469 22.297 1 98.5 340 ILE B O 1
ATOM 8394 N N . PHE B 1 341 ? 1.807 26.219 21.938 1 98.25 341 PHE B N 1
ATOM 8395 C CA . PHE B 1 341 ? 1.399 25.125 21.062 1 98.25 341 PHE B CA 1
ATOM 8396 C C . PHE B 1 341 ? 0.906 25.656 19.719 1 98.25 341 PHE B C 1
ATOM 8398 O O . PHE B 1 341 ? -0.3 25.781 19.5 1 98.25 341 PHE B O 1
ATOM 8405 N N . SER B 1 342 ? 1.858 25.891 18.859 1 96.69 342 SER B N 1
ATOM 8406 C CA . SER B 1 342 ? 1.598 26.469 17.531 1 96.69 342 SER B CA 1
ATOM 8407 C C . SER B 1 342 ? 2.438 25.781 16.469 1 96.69 342 SER B C 1
ATOM 8409 O O . SER B 1 342 ? 3.602 25.453 16.703 1 96.69 342 SER B O 1
ATOM 8411 N N . MET B 1 343 ? 1.789 25.562 15.305 1 92.69 343 MET B N 1
ATOM 8412 C CA . MET B 1 343 ? 2.52 24.984 14.188 1 92.69 343 MET B CA 1
ATOM 8413 C C . MET B 1 343 ? 2.666 25.969 13.047 1 92.69 343 MET B C 1
ATOM 8415 O O . MET B 1 343 ? 3.053 25.609 11.938 1 92.69 343 MET B O 1
ATOM 8419 N N . SER B 1 344 ? 2.34 27.203 13.312 1 93.31 344 SER B N 1
ATOM 8420 C CA . SER B 1 344 ? 2.436 28.234 12.281 1 93.31 344 SER B CA 1
ATOM 8421 C C . SER B 1 344 ? 2.693 29.609 12.883 1 93.31 344 SER B C 1
ATOM 8423 O O . SER B 1 344 ? 2.312 29.875 14.031 1 93.31 344 SER B O 1
ATOM 8425 N N . LEU B 1 345 ? 3.408 30.438 12.164 1 96.25 345 LEU B N 1
ATOM 8426 C CA . LEU B 1 345 ? 3.557 31.859 12.406 1 96.25 345 LEU B CA 1
ATOM 8427 C C . LEU B 1 345 ? 3.102 32.656 11.195 1 96.25 345 LEU B C 1
ATOM 8429 O O . LEU B 1 345 ? 3.35 32.281 10.047 1 96.25 345 LEU B O 1
ATOM 8433 N N . PRO B 1 346 ? 2.338 33.75 11.469 1 96 346 PRO B N 1
ATOM 8434 C CA . PRO B 1 346 ? 2.049 34.594 10.312 1 96 346 PRO B CA 1
ATOM 8435 C C . PRO B 1 346 ? 3.312 35.125 9.625 1 96 346 PRO B C 1
ATOM 8437 O O . PRO B 1 346 ? 4.348 35.281 10.273 1 96 346 PRO B O 1
ATOM 8440 N N . GLN B 1 347 ? 3.164 35.375 8.32 1 92.38 347 GLN B N 1
ATOM 8441 C CA . GLN B 1 347 ? 4.305 35.938 7.609 1 92.38 347 GLN B CA 1
ATOM 8442 C C . GLN B 1 347 ? 4.75 37.25 8.25 1 92.38 347 GLN B C 1
ATOM 8444 O O . GLN B 1 347 ? 5.941 37.469 8.477 1 92.38 347 GLN B O 1
ATOM 8449 N N . ARG B 1 348 ? 3.84 38.188 8.508 1 94.31 348 ARG B N 1
ATOM 8450 C CA . ARG B 1 348 ? 4.066 39.344 9.344 1 94.31 348 ARG B CA 1
ATOM 8451 C C . ARG B 1 348 ? 3.572 39.125 10.766 1 94.31 348 ARG B C 1
ATOM 8453 O O . ARG B 1 348 ? 2.375 38.906 10.984 1 94.31 348 ARG B O 1
ATOM 8460 N N . CYS B 1 349 ? 4.484 39.156 11.688 1 96.81 349 CYS B N 1
ATOM 8461 C CA . CYS B 1 349 ? 4.062 38.844 13.047 1 96.81 349 CYS B CA 1
ATOM 8462 C C . CYS B 1 349 ? 4.559 39.875 14.047 1 96.81 349 CYS B C 1
ATOM 8464 O O . CYS B 1 349 ? 4.383 39.719 15.25 1 96.81 349 CYS B O 1
ATOM 8466 N N . TRP B 1 350 ? 5.18 40.969 13.555 1 96.5 350 TRP B N 1
ATOM 8467 C CA . TRP B 1 350 ? 5.773 41.969 14.438 1 96.5 350 TRP B CA 1
ATOM 8468 C C . TRP B 1 350 ? 4.848 43.156 14.609 1 96.5 350 TRP B C 1
ATOM 8470 O O . TRP B 1 350 ? 4.207 43.594 13.648 1 96.5 350 TRP B O 1
ATOM 8480 N N . THR B 1 351 ? 4.832 43.656 15.789 1 95.12 351 THR B N 1
ATOM 8481 C CA . THR B 1 351 ? 4.176 44.938 16.016 1 95.12 351 THR B CA 1
ATOM 8482 C C . THR B 1 351 ? 4.922 46.062 15.281 1 95.12 351 THR B C 1
ATOM 8484 O O . THR B 1 351 ? 6.062 45.875 14.852 1 95.12 351 THR B O 1
ATOM 8487 N N . GLU B 1 352 ? 4.246 47.156 15.18 1 92 352 GLU B N 1
ATOM 8488 C CA . GLU B 1 352 ? 4.801 48.281 14.406 1 92 352 GLU B CA 1
ATOM 8489 C C . GLU B 1 352 ? 6.133 48.75 14.984 1 92 352 GLU B C 1
ATOM 8491 O O . GLU B 1 352 ? 7.047 49.094 14.242 1 92 352 GLU B O 1
ATOM 8496 N N . ASP B 1 353 ? 6.242 48.781 16.25 1 90.69 353 ASP B N 1
ATOM 8497 C CA . ASP B 1 353 ? 7.445 49.281 16.906 1 90.69 353 ASP B CA 1
ATOM 8498 C C . ASP B 1 353 ? 8.539 48.219 16.938 1 90.69 353 ASP B C 1
ATOM 8500 O O . ASP B 1 353 ? 9.641 48.469 17.453 1 90.69 353 ASP B O 1
ATOM 8504 N N . GLY B 1 354 ? 8.234 47 16.516 1 91.38 354 GLY B N 1
ATOM 8505 C CA . GLY B 1 354 ? 9.219 45.938 16.438 1 91.38 354 GLY B CA 1
ATOM 8506 C C . GLY B 1 354 ? 9.516 45.312 17.781 1 91.38 354 GLY B C 1
ATOM 8507 O O . GLY B 1 354 ? 10.469 44.531 17.906 1 91.38 354 GLY B O 1
ATOM 8508 N N . LYS B 1 355 ? 8.719 45.531 18.75 1 92.56 355 LYS B N 1
ATOM 8509 C CA . LYS B 1 355 ? 9.016 45.062 20.109 1 92.56 355 LYS B CA 1
ATOM 8510 C C . LYS B 1 355 ? 8.086 43.906 20.516 1 92.56 355 LYS B C 1
ATOM 8512 O O . LYS B 1 355 ? 8.305 43.281 21.531 1 92.56 355 LYS B O 1
ATOM 8517 N N . GLY B 1 356 ? 7.121 43.719 19.75 1 94.62 356 GLY B N 1
ATOM 8518 C CA . GLY B 1 356 ? 6.164 42.656 20.047 1 94.62 356 GLY B CA 1
ATOM 8519 C C . GLY B 1 356 ? 6.004 41.656 18.922 1 94.62 356 GLY B C 1
ATOM 8520 O O . GLY B 1 356 ? 6.09 42.031 17.75 1 94.62 356 GLY B O 1
ATOM 8521 N N . ILE B 1 357 ? 5.816 40.406 19.281 1 97 357 ILE B N 1
ATOM 8522 C CA . ILE B 1 357 ? 5.516 39.312 18.359 1 97 357 ILE B CA 1
ATOM 8523 C C . ILE B 1 357 ? 4.074 38.875 18.547 1 97 357 ILE B C 1
ATOM 8525 O O . ILE B 1 357 ? 3.643 38.625 19.672 1 97 357 ILE B O 1
ATOM 8529 N N . VAL B 1 358 ? 3.301 38.719 17.438 1 97.56 358 VAL B N 1
ATOM 8530 C CA . VAL B 1 358 ? 1.894 38.344 17.5 1 97.56 358 VAL B CA 1
ATOM 8531 C C . VAL B 1 358 ? 1.674 37.031 16.734 1 97.56 358 VAL B C 1
ATOM 8533 O O . VAL B 1 358 ? 1.995 36.938 15.547 1 97.56 358 VAL B O 1
ATOM 8536 N N . PHE B 1 359 ? 1.16 36 17.391 1 98.06 359 PHE B N 1
ATOM 8537 C CA . PHE B 1 359 ? 0.835 34.75 16.734 1 98.06 359 PHE B CA 1
ATOM 8538 C C . PHE B 1 359 ? -0.219 33.969 17.531 1 98.06 359 PHE B C 1
ATOM 8540 O O . PHE B 1 359 ? -0.61 34.406 18.625 1 98.06 359 PHE B O 1
ATOM 8547 N N . SER B 1 360 ? -0.768 32.969 16.953 1 98.25 360 SER B N 1
ATOM 8548 C CA . SER B 1 360 ? -1.83 32.188 17.578 1 98.25 360 SER B CA 1
ATOM 8549 C C . SER B 1 360 ? -1.273 30.922 18.266 1 98.25 360 SER B C 1
ATOM 8551 O O . SER B 1 360 ? -0.273 30.359 17.812 1 98.25 360 SER B O 1
ATOM 8553 N N . SER B 1 361 ? -1.916 30.469 19.281 1 98.25 361 SER B N 1
ATOM 8554 C CA . SER B 1 361 ? -1.53 29.266 20.031 1 98.25 361 SER B CA 1
ATOM 8555 C C . SER B 1 361 ? -2.729 28.641 20.734 1 98.25 361 SER B C 1
ATOM 8557 O O . SER B 1 361 ? -3.699 29.344 21.047 1 98.25 361 SER B O 1
ATOM 8559 N N . VAL B 1 362 ? -2.643 27.391 20.953 1 97.56 362 VAL B N 1
ATOM 8560 C CA . VAL B 1 362 ? -3.68 26.688 21.688 1 97.56 362 VAL B CA 1
ATOM 8561 C C . VAL B 1 362 ? -3.615 27.047 23.172 1 97.56 362 VAL B C 1
ATOM 8563 O O . VAL B 1 362 ? -2.527 27.156 23.75 1 97.56 362 VAL B O 1
ATOM 8566 N N . TRP B 1 363 ? -4.695 27.422 23.688 1 96.88 363 TRP B N 1
ATOM 8567 C CA . TRP B 1 363 ? -4.902 27.672 25.109 1 96.88 363 TRP B CA 1
ATOM 8568 C C . TRP B 1 363 ? -6.062 26.844 25.656 1 96.88 363 TRP B C 1
ATOM 8570 O O . TRP B 1 363 ? -7.191 27.328 25.766 1 96.88 363 TRP B O 1
ATOM 8580 N N . ARG B 1 364 ? -5.688 25.5 26.047 1 95.44 364 ARG B N 1
ATOM 8581 C CA . ARG B 1 364 ? -6.68 24.5 26.469 1 95.44 364 ARG B CA 1
ATOM 8582 C C . ARG B 1 364 ? -7.695 24.25 25.344 1 95.44 364 ARG B C 1
ATOM 8584 O O . ARG B 1 364 ? -7.316 23.953 24.219 1 95.44 364 ARG B O 1
ATOM 8591 N N . HIS B 1 365 ? -9.008 24.5 25.641 1 96.19 365 HIS B N 1
ATOM 8592 C CA . HIS B 1 365 ? -10.07 24.188 24.688 1 96.19 365 HIS B CA 1
ATOM 8593 C C . HIS B 1 365 ? -10.266 25.328 23.688 1 96.19 365 HIS B C 1
ATOM 8595 O O . HIS B 1 365 ? -11.195 25.297 22.875 1 96.19 365 HIS B O 1
ATOM 8601 N N . GLN B 1 366 ? -9.367 26.359 23.641 1 95.88 366 GLN B N 1
ATOM 8602 C CA . GLN B 1 366 ? -9.469 27.5 22.734 1 95.88 366 GLN B CA 1
ATOM 8603 C C . GLN B 1 366 ? -8.164 27.719 21.984 1 95.88 366 GLN B C 1
ATOM 8605 O O . GLN B 1 366 ? -7.125 27.172 22.359 1 95.88 366 GLN B O 1
ATOM 8610 N N . VAL B 1 367 ? -8.273 28.453 20.906 1 97.69 367 VAL B N 1
ATOM 8611 C CA . VAL B 1 367 ? -7.121 29.078 20.266 1 97.69 367 VAL B CA 1
ATOM 8612 C C . VAL B 1 367 ? -7.18 30.594 20.469 1 97.69 367 VAL B C 1
ATOM 8614 O O . VAL B 1 367 ? -8.234 31.203 20.281 1 97.69 367 VAL B O 1
ATOM 8617 N N . GLY B 1 368 ? -6.152 31.125 20.953 1 97 368 GLY B N 1
ATOM 8618 C CA . GLY B 1 368 ? -6.047 32.562 21.141 1 97 368 GLY B CA 1
ATOM 8619 C C . GLY B 1 368 ? -4.809 33.156 20.484 1 97 368 GLY B C 1
ATOM 8620 O O . GLY B 1 368 ? -3.996 32.438 19.906 1 97 368 GLY B O 1
ATOM 8621 N N . ILE B 1 369 ? -4.773 34.469 20.578 1 97.5 369 ILE B N 1
ATOM 8622 C CA . ILE B 1 369 ? -3.623 35.219 20.062 1 97.5 369 ILE B CA 1
ATOM 8623 C C . ILE B 1 369 ? -2.688 35.594 21.203 1 97.5 369 ILE B C 1
ATOM 8625 O O . ILE B 1 369 ? -3.141 36 22.281 1 97.5 369 ILE B O 1
ATOM 8629 N N . LEU B 1 370 ? -1.42 35.375 21.031 1 97.25 370 LEU B N 1
ATOM 8630 C CA . LEU B 1 370 ? -0.394 35.781 22 1 97.25 370 LEU B CA 1
ATOM 8631 C C . LEU B 1 370 ? 0.381 36.969 21.484 1 97.25 370 LEU B C 1
ATOM 8633 O O . LEU B 1 370 ? 0.744 37.031 20.312 1 97.25 370 LEU B O 1
ATOM 8637 N N . VAL B 1 371 ? 0.563 37.906 22.328 1 97.25 371 VAL B N 1
ATOM 8638 C CA . VAL B 1 371 ? 1.487 39 22.109 1 97.25 371 VAL B CA 1
ATOM 8639 C C . VAL B 1 371 ? 2.684 38.875 23.047 1 97.25 371 VAL B C 1
ATOM 8641 O O . VAL B 1 371 ? 2.529 38.938 24.266 1 97.25 371 VAL B O 1
ATOM 8644 N N . VAL B 1 372 ? 3.809 38.688 22.5 1 96.94 372 VAL B N 1
ATOM 8645 C CA . VAL B 1 372 ? 5.02 38.5 23.297 1 96.94 372 VAL B CA 1
ATOM 8646 C C . VAL B 1 372 ? 5.895 39.75 23.203 1 96.94 372 VAL B C 1
ATOM 8648 O O . VAL B 1 372 ? 6.266 40.156 22.094 1 96.94 372 VAL B O 1
ATOM 8651 N N . ASP B 1 373 ? 6.195 40.312 24.297 1 95.44 373 ASP B N 1
ATOM 8652 C CA . ASP B 1 373 ? 7.125 41.438 24.344 1 95.44 373 ASP B CA 1
ATOM 8653 C C . ASP B 1 373 ? 8.57 40.969 24.359 1 95.44 373 ASP B C 1
ATOM 8655 O O . ASP B 1 373 ? 8.977 40.219 25.266 1 95.44 373 ASP B O 1
ATOM 8659 N N . ILE B 1 374 ? 9.391 41.375 23.438 1 94.81 374 ILE B N 1
ATOM 8660 C CA . ILE B 1 374 ? 10.719 40.781 23.312 1 94.81 374 ILE B CA 1
ATOM 8661 C C . ILE B 1 374 ? 11.664 41.406 24.328 1 94.81 374 ILE B C 1
ATOM 8663 O O . ILE B 1 374 ? 12.758 40.906 24.578 1 94.81 374 ILE B O 1
ATOM 8667 N N . GLU B 1 375 ? 11.328 42.531 24.859 1 93.06 375 GLU B N 1
ATOM 8668 C CA . GLU B 1 375 ? 12.172 43.188 25.859 1 93.06 375 GLU B CA 1
ATOM 8669 C C . GLU B 1 375 ? 11.906 42.625 27.25 1 93.06 375 GLU B C 1
ATOM 8671 O O . GLU B 1 375 ? 12.844 42.312 28 1 93.06 375 GLU B O 1
ATOM 8676 N N . THR B 1 376 ? 10.664 42.469 27.547 1 94.19 376 THR B N 1
ATOM 8677 C CA . THR B 1 376 ? 10.297 42 28.891 1 94.19 376 THR B CA 1
ATOM 8678 C C . THR B 1 376 ? 10.031 40.5 28.891 1 94.19 376 THR B C 1
ATOM 8680 O O . THR B 1 376 ? 9.984 39.875 29.953 1 94.19 376 THR B O 1
ATOM 8683 N N . THR B 1 377 ? 9.797 39.938 27.766 1 94.94 377 THR B N 1
ATOM 8684 C CA . THR B 1 377 ? 9.469 38.531 27.562 1 94.94 377 THR B CA 1
ATOM 8685 C C . THR B 1 377 ? 8.07 38.219 28.109 1 94.94 377 THR B C 1
ATOM 8687 O O . THR B 1 377 ? 7.699 37.062 28.234 1 94.94 377 THR B O 1
ATOM 8690 N N . LYS B 1 378 ? 7.363 39.281 28.422 1 94.75 378 LYS B N 1
ATOM 8691 C CA . LYS B 1 378 ? 6 39.094 28.906 1 94.75 378 LYS B CA 1
ATOM 8692 C C . LYS B 1 378 ? 5.082 38.594 27.797 1 94.75 378 LYS B C 1
ATOM 8694 O O . LYS B 1 378 ? 5.16 39.062 26.656 1 94.75 378 LYS B O 1
ATOM 8699 N N . VAL B 1 379 ? 4.262 37.562 28.109 1 95.69 379 VAL B N 1
ATOM 8700 C CA . VAL B 1 379 ? 3.271 37.031 27.188 1 95.69 379 VAL B CA 1
ATOM 8701 C C . VAL B 1 379 ? 1.881 37.531 27.562 1 95.69 379 VAL B C 1
ATOM 8703 O O . VAL B 1 379 ? 1.419 37.312 28.688 1 95.69 379 VAL B O 1
ATOM 8706 N N . THR B 1 380 ? 1.199 38.25 26.703 1 95 380 THR B N 1
ATOM 8707 C CA . THR B 1 380 ? -0.167 38.719 26.906 1 95 380 THR B CA 1
ATOM 8708 C C . THR B 1 380 ? -1.128 38.031 25.953 1 95 380 THR B C 1
ATOM 8710 O O . THR B 1 380 ? -0.983 38.125 24.734 1 95 380 THR B O 1
ATOM 8713 N N . PRO B 1 381 ? -2.105 37.344 26.516 1 94.38 381 PRO B N 1
ATOM 8714 C CA . PRO B 1 381 ? -3.053 36.656 25.641 1 94.38 381 PRO B CA 1
ATOM 8715 C C . PRO B 1 381 ? -4.234 37.531 25.219 1 94.38 381 PRO B C 1
ATOM 8717 O O . PRO B 1 381 ? -4.645 38.406 25.984 1 94.38 381 PRO B O 1
ATOM 8720 N N . ILE B 1 382 ? -4.711 37.344 24.031 1 95.81 382 ILE B N 1
ATOM 8721 C CA . ILE B 1 382 ? -6.012 37.812 23.562 1 95.81 382 ILE B CA 1
ATOM 8722 C C . ILE B 1 382 ? -6.93 36.625 23.328 1 95.81 382 ILE B C 1
ATOM 8724 O O . ILE B 1 382 ? -6.781 35.875 22.344 1 95.81 382 ILE B O 1
ATOM 8728 N N . LEU B 1 383 ? -7.848 36.406 24.219 1 93.81 383 LEU B N 1
ATOM 8729 C CA . LEU B 1 383 ? -8.781 35.281 24.156 1 93.81 383 LEU B CA 1
ATOM 8730 C C . LEU B 1 383 ? -10.195 35.781 23.875 1 93.81 383 LEU B C 1
ATOM 8732 O O . LEU B 1 383 ? -10.555 36.906 24.234 1 93.81 383 LEU B O 1
ATOM 8736 N N . CYS B 1 384 ? -10.875 34.969 23.172 1 89.56 384 CYS B N 1
ATOM 8737 C CA . CYS B 1 384 ? -12.266 35.281 22.922 1 89.56 384 CYS B CA 1
ATOM 8738 C C . CYS B 1 384 ? -13.094 35.219 24.188 1 89.56 384 CYS B C 1
ATOM 8740 O O . CYS B 1 384 ? -13.094 34.156 24.859 1 89.56 384 CYS B O 1
ATOM 8742 N N . LYS B 1 385 ? -13.859 36.156 24.484 1 82.06 385 LYS B N 1
ATOM 8743 C CA . LYS B 1 385 ? -14.672 36.219 25.688 1 82.06 385 LYS B CA 1
ATOM 8744 C C . LYS B 1 385 ? -15.812 35.219 25.641 1 82.06 385 LYS B C 1
ATOM 8746 O O . LYS B 1 385 ? -16.234 34.656 26.672 1 82.06 385 LYS B O 1
ATOM 8751 N N . SER B 1 386 ? -16.312 34.969 24.422 1 82.5 386 SER B N 1
ATOM 8752 C CA . SER B 1 386 ? -17.422 34.031 24.25 1 82.5 386 SER B CA 1
ATOM 8753 C C . SER B 1 386 ? -16.938 32.562 24.359 1 82.5 386 SER B C 1
ATOM 8755 O O . SER B 1 386 ? -17.75 31.641 24.312 1 82.5 386 SER B O 1
ATOM 8757 N N . GLY B 1 387 ? -15.672 32.438 24.531 1 87.94 387 GLY B N 1
ATOM 8758 C CA . GLY B 1 387 ? -15.133 31.078 24.641 1 87.94 387 GLY B CA 1
ATOM 8759 C C . GLY B 1 387 ? -14.805 30.469 23.281 1 87.94 387 GLY B C 1
ATOM 8760 O O . GLY B 1 387 ? -14.5 29.266 23.203 1 87.94 387 GLY B O 1
ATOM 8761 N N . GLY B 1 388 ? -14.891 31.25 22.234 1 94.19 388 GLY B N 1
ATOM 8762 C CA . GLY B 1 388 ? -14.555 30.781 20.906 1 94.19 388 GLY B CA 1
ATOM 8763 C C . GLY B 1 388 ? -13.078 30.859 20.594 1 94.19 388 GLY B C 1
ATOM 8764 O O . GLY B 1 388 ? -12.25 30.906 21.5 1 94.19 388 GLY B O 1
ATOM 8765 N N . CYS B 1 389 ? -12.711 30.688 19.375 1 97.25 389 CYS B N 1
ATOM 8766 C CA . CYS B 1 389 ? -11.32 30.703 18.938 1 97.25 389 CYS B CA 1
ATOM 8767 C C . CYS B 1 389 ? -11.031 31.906 18.047 1 97.25 389 CYS B C 1
ATOM 8769 O O . CYS B 1 389 ? -11.922 32.375 17.328 1 97.25 389 CYS B O 1
ATOM 8771 N N . ILE B 1 390 ? -9.883 32.438 18.156 1 97.12 390 ILE B N 1
ATOM 8772 C CA . ILE B 1 390 ? -9.398 33.562 17.344 1 97.12 390 ILE B CA 1
ATOM 8773 C C . ILE B 1 390 ? -7.992 33.25 16.828 1 97.12 390 ILE B C 1
ATOM 8775 O O . ILE B 1 390 ? -7.102 32.906 17.625 1 97.12 390 ILE B O 1
ATOM 8779 N N . LYS B 1 391 ? -7.738 33.344 15.594 1 97.56 391 LYS B N 1
ATOM 8780 C CA . LYS B 1 391 ? -6.445 33.062 14.969 1 97.56 391 LYS B CA 1
ATOM 8781 C C . LYS B 1 391 ? -5.992 34.25 14.117 1 97.56 391 LYS B C 1
ATOM 8783 O O . LYS B 1 391 ? -6.75 34.75 13.281 1 97.56 391 LYS B O 1
ATOM 8788 N N . VAL B 1 392 ? -4.844 34.688 14.328 1 98 392 VAL B N 1
ATOM 8789 C CA . VAL B 1 392 ? -4.316 35.812 13.57 1 98 392 VAL B CA 1
ATOM 8790 C C . VAL B 1 392 ? -3.744 35.312 12.242 1 98 392 VAL B C 1
ATOM 8792 O O . VAL B 1 392 ? -3.1 34.281 12.18 1 98 392 VAL B O 1
ATOM 8795 N N . THR B 1 393 ? -4.043 36.031 11.156 1 97.81 393 THR B N 1
ATOM 8796 C CA . THR B 1 393 ? -3.521 35.656 9.852 1 97.81 393 THR B CA 1
ATOM 8797 C C . THR B 1 393 ? -2.504 36.688 9.352 1 97.81 393 THR B C 1
ATOM 8799 O O . THR B 1 393 ? -1.647 36.375 8.523 1 97.81 393 THR B O 1
ATOM 8802 N N . ASP B 1 394 ? -2.672 37.969 9.82 1 97.56 394 ASP B N 1
ATOM 8803 C CA . ASP B 1 394 ? -1.754 39 9.391 1 97.56 394 ASP B CA 1
ATOM 8804 C C . ASP B 1 394 ? -1.793 40.188 10.344 1 97.56 394 ASP B C 1
ATOM 8806 O O . ASP B 1 394 ? -2.801 40.438 11.016 1 97.56 394 ASP B O 1
ATOM 8810 N N . ILE B 1 395 ? -0.705 40.875 10.453 1 96.5 395 ILE B N 1
ATOM 8811 C CA . ILE B 1 395 ? -0.635 42.125 11.203 1 96.5 395 ILE B CA 1
ATOM 8812 C C . ILE B 1 395 ? 0.123 43.188 10.398 1 96.5 395 ILE B C 1
ATOM 8814 O O . ILE B 1 395 ? 1.11 42.875 9.734 1 96.5 395 ILE B O 1
ATOM 8818 N N . PHE B 1 396 ? -0.359 44.375 10.383 1 93.06 396 PHE B N 1
ATOM 8819 C CA . PHE B 1 396 ? 0.25 45.5 9.68 1 93.06 396 PHE B CA 1
ATOM 8820 C C . PHE B 1 396 ? -0.053 46.812 10.398 1 93.06 396 PHE B C 1
ATOM 8822 O O . PHE B 1 396 ? -1.218 47.188 10.57 1 93.06 396 PHE B O 1
ATOM 8829 N N . GLN B 1 397 ? 0.935 47.531 10.844 1 90.38 397 GLN B N 1
ATOM 8830 C CA . GLN B 1 397 ? 0.797 48.781 11.547 1 90.38 397 GLN B CA 1
ATOM 8831 C C . GLN B 1 397 ? -0.17 48.656 12.719 1 90.38 397 GLN B C 1
ATOM 8833 O O . GLN B 1 397 ? -1.09 49.469 12.859 1 90.38 397 GLN B O 1
ATOM 8838 N N . ASP B 1 398 ? -0.081 47.594 13.406 1 92.88 398 ASP B N 1
ATOM 8839 C CA . ASP B 1 398 ? -0.802 47.281 14.641 1 92.88 398 ASP B CA 1
ATOM 8840 C C . ASP B 1 398 ? -2.285 47.062 14.367 1 92.88 398 ASP B C 1
ATOM 8842 O O . ASP B 1 398 ? -3.117 47.188 15.258 1 92.88 398 ASP B O 1
ATOM 8846 N N . ARG B 1 399 ? -2.619 46.906 13.078 1 94.5 399 ARG B N 1
ATOM 8847 C CA . ARG B 1 399 ? -3.908 46.344 12.719 1 94.5 399 ARG B CA 1
ATOM 8848 C C . ARG B 1 399 ? -3.777 44.844 12.445 1 94.5 399 ARG B C 1
ATOM 8850 O O . ARG B 1 399 ? -2.791 44.406 11.852 1 94.5 399 ARG B O 1
ATOM 8857 N N . MET B 1 400 ? -4.73 44.156 12.906 1 96.5 400 MET B N 1
ATOM 8858 C CA . MET B 1 400 ? -4.66 42.688 12.758 1 96.5 400 MET B CA 1
ATOM 8859 C C . MET B 1 400 ? -5.875 42.156 12.008 1 96.5 400 MET B C 1
ATOM 8861 O O . MET B 1 400 ? -6.984 42.688 12.164 1 96.5 400 MET B O 1
ATOM 8865 N N . LEU B 1 401 ? -5.664 41.219 11.125 1 97.94 401 LEU B N 1
ATOM 8866 C CA . LEU B 1 401 ? -6.715 40.406 10.539 1 97.94 401 LEU B CA 1
ATOM 8867 C C . LEU B 1 401 ? -6.789 39.031 11.234 1 97.94 401 LEU B C 1
ATOM 8869 O O . LEU B 1 401 ? -5.762 38.406 11.461 1 97.94 401 LEU B O 1
ATOM 8873 N N . VAL B 1 402 ? -8.008 38.656 11.641 1 97.38 402 VAL B N 1
ATOM 8874 C CA . VAL B 1 402 ? -8.164 37.438 12.422 1 97.38 402 VAL B CA 1
ATOM 8875 C C . VAL B 1 402 ? -9.328 36.625 11.867 1 97.38 402 VAL B C 1
ATOM 8877 O O . VAL B 1 402 ? -10.203 37.156 11.188 1 97.38 402 VAL B O 1
ATOM 8880 N N . VAL B 1 403 ? -9.219 35.312 12.062 1 97.88 403 VAL B N 1
ATOM 8881 C CA . VAL B 1 403 ? -10.352 34.406 11.852 1 97.88 403 VAL B CA 1
ATOM 8882 C C . VAL B 1 403 ? -11.008 34.094 13.195 1 97.88 403 VAL B C 1
ATOM 8884 O O . VAL B 1 403 ? -10.344 33.656 14.141 1 97.88 403 VAL B O 1
ATOM 8887 N N . GLN B 1 404 ? -12.273 34.344 13.281 1 96.69 404 GLN B N 1
ATOM 8888 C CA . GLN B 1 404 ? -13.047 34 14.477 1 96.69 404 GLN B CA 1
ATOM 8889 C C . GLN B 1 404 ? -13.984 32.844 14.203 1 96.69 404 GLN B C 1
ATOM 8891 O O . GLN B 1 404 ? -14.523 32.719 13.102 1 96.69 404 GLN B O 1
ATOM 8896 N N . SER B 1 405 ? -14.078 32.031 15.13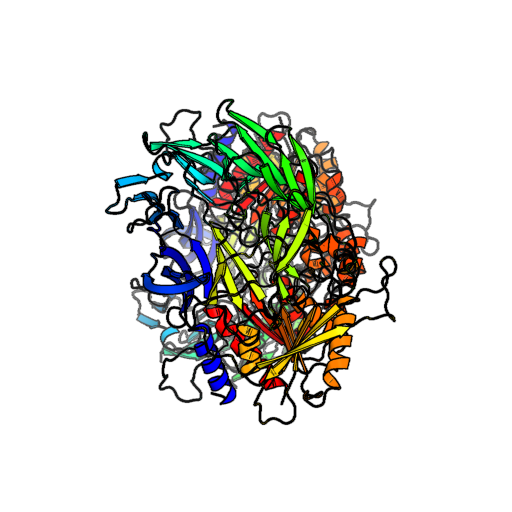3 1 96.25 405 SER B N 1
ATOM 8897 C CA . SER B 1 405 ? -14.953 30.875 15.023 1 96.25 405 SER B CA 1
ATOM 8898 C C . SER B 1 405 ? -15.359 30.359 16.406 1 96.25 405 SER B C 1
ATOM 8900 O O . SER B 1 405 ? -14.703 30.656 17.406 1 96.25 405 SER B O 1
ATOM 8902 N N . ASN B 1 406 ? -16.469 29.703 16.5 1 96.38 406 ASN B N 1
ATOM 8903 C CA . ASN B 1 406 ? -16.969 29 17.656 1 96.38 406 ASN B CA 1
ATOM 8904 C C . ASN B 1 406 ? -17.703 27.719 17.266 1 96.38 406 ASN B C 1
ATOM 8906 O O . ASN B 1 406 ? -17.969 27.484 16.094 1 96.38 406 ASN B O 1
ATOM 8910 N N . LEU B 1 407 ? -17.938 26.844 18.25 1 96.06 407 LEU B N 1
ATOM 8911 C CA . LEU B 1 407 ? -18.641 25.609 17.953 1 96.06 407 LEU B CA 1
ATOM 8912 C C . LEU B 1 407 ? -20 25.906 17.312 1 96.06 407 LEU B C 1
ATOM 8914 O O . LEU B 1 407 ? -20.484 25.109 16.5 1 96.06 407 LEU B O 1
ATOM 8918 N N . ASN B 1 408 ? -20.609 27.031 17.688 1 96.06 408 ASN B N 1
ATOM 8919 C CA . ASN B 1 408 ? -21.922 27.359 17.156 1 96.06 408 ASN B CA 1
ATOM 8920 C C . ASN B 1 408 ? -21.844 28.547 16.188 1 96.06 408 ASN B C 1
ATOM 8922 O O . ASN B 1 408 ? -22.844 29.234 15.961 1 96.06 408 ASN B O 1
ATOM 8926 N N . GLN B 1 409 ? -20.672 28.891 15.734 1 95.88 409 GLN B N 1
ATOM 8927 C CA . GLN B 1 409 ? -20.484 30 14.805 1 95.88 409 GLN B CA 1
ATOM 8928 C C . GLN B 1 409 ? -19.484 29.625 13.703 1 95.88 409 GLN B C 1
ATOM 8930 O O . GLN B 1 409 ? -18.312 29.359 13.984 1 95.88 409 GLN B O 1
ATOM 8935 N N . GLN B 1 410 ? -19.922 29.594 12.438 1 96.44 410 GLN B N 1
ATOM 8936 C CA . GLN B 1 410 ? -19.031 29.359 11.312 1 96.44 410 GLN B CA 1
ATOM 8937 C C . GLN B 1 410 ? -17.953 30.438 11.219 1 96.44 410 GLN B C 1
ATOM 8939 O O . GLN B 1 410 ? -18.203 31.594 11.594 1 96.44 410 GLN B O 1
ATOM 8944 N N . PRO B 1 411 ? -16.844 30.141 10.758 1 97.38 411 PRO B N 1
ATOM 8945 C CA . PRO B 1 411 ? -15.703 31.062 10.773 1 97.38 411 PRO B CA 1
ATOM 8946 C C . PRO B 1 411 ? -15.898 32.25 9.836 1 97.38 411 PRO B C 1
ATOM 8948 O O . PRO B 1 411 ? -16.547 32.125 8.797 1 97.38 411 PRO B O 1
ATOM 8951 N N . TYR B 1 412 ? -15.328 33.375 10.148 1 96.56 412 TYR B N 1
ATOM 8952 C CA . TYR B 1 412 ? -15.344 34.594 9.352 1 96.56 412 TYR B CA 1
ATOM 8953 C C . TYR B 1 412 ? -14.141 35.469 9.672 1 96.56 412 TYR B C 1
ATOM 8955 O O . TYR B 1 412 ? -13.516 35.312 10.719 1 96.56 412 TYR B O 1
ATOM 8963 N N . PHE B 1 413 ? -13.82 36.375 8.82 1 97.69 413 PHE B N 1
ATOM 8964 C CA . PHE B 1 413 ? -12.695 37.281 9.023 1 97.69 413 PHE B CA 1
ATOM 8965 C C . PHE B 1 413 ? -13.133 38.531 9.781 1 97.69 413 PHE B C 1
ATOM 8967 O O . PHE B 1 413 ? -14.234 39.031 9.57 1 97.69 413 PHE B O 1
ATOM 8974 N N . SER B 1 414 ? -12.305 39.031 10.641 1 96.94 414 SER B N 1
ATOM 8975 C CA . SER B 1 414 ? -12.469 40.281 11.336 1 96.94 414 SER B CA 1
ATOM 8976 C C . SER B 1 414 ? -11.164 41.094 11.344 1 96.94 414 SER B C 1
ATOM 8978 O O . SER B 1 414 ? -10.094 40.531 11.102 1 96.94 414 SER B O 1
ATOM 8980 N N . ILE B 1 415 ? -11.336 42.344 11.508 1 96.94 415 ILE B N 1
ATOM 8981 C CA . ILE B 1 415 ? -10.203 43.25 11.625 1 96.94 415 ILE B CA 1
ATOM 8982 C C . ILE B 1 415 ? -10.234 43.938 12.984 1 96.94 415 ILE B C 1
ATOM 8984 O O . ILE B 1 415 ? -11.297 44.125 13.57 1 96.94 415 ILE B O 1
ATOM 8988 N N . CYS B 1 416 ? -9.094 44.219 13.547 1 95.44 416 CYS B N 1
ATOM 8989 C CA . CYS B 1 416 ? -8.992 44.969 14.805 1 95.44 416 CYS B CA 1
ATOM 8990 C C . CYS B 1 416 ? -7.695 45.75 14.867 1 95.44 416 CYS B C 1
ATOM 8992 O O . CYS B 1 416 ? -6.805 45.562 14.039 1 95.44 416 CYS B O 1
ATOM 8994 N N . LYS B 1 417 ? -7.699 46.656 15.734 1 94.06 417 LYS B N 1
ATOM 8995 C CA . LYS B 1 417 ? -6.484 47.375 16.062 1 94.06 417 LYS B CA 1
ATOM 8996 C C . LYS B 1 417 ? -5.887 46.906 17.375 1 94.06 417 LYS B C 1
ATOM 8998 O O . LYS B 1 417 ? -6.602 46.75 18.375 1 94.06 417 LYS B O 1
ATOM 9003 N N . LEU B 1 418 ? -4.637 46.594 17.328 1 93.44 418 LEU B N 1
ATOM 9004 C CA . LEU B 1 418 ? -3.951 46.188 18.547 1 93.44 418 LEU B CA 1
ATOM 9005 C C . LEU B 1 418 ? -3.887 47.312 19.547 1 93.44 418 LEU B C 1
ATOM 9007 O O . LEU B 1 418 ? -3.406 48.406 19.234 1 93.44 418 LEU B O 1
ATOM 9011 N N . PRO B 1 419 ? -4.406 47.094 20.719 1 89.75 419 PRO B N 1
ATOM 9012 C CA . PRO B 1 419 ? -4.324 48.125 21.75 1 89.75 419 PRO B CA 1
ATOM 9013 C C . PRO B 1 419 ? -2.893 48.375 22.219 1 89.75 419 PRO B C 1
ATOM 9015 O O . PRO B 1 419 ? -1.964 47.688 21.766 1 89.75 419 PRO B O 1
ATOM 9018 N N . GLU B 1 420 ? -2.865 49.344 23.109 1 86.19 420 GLU B N 1
ATOM 9019 C CA . GLU B 1 420 ? -1.556 49.688 23.656 1 86.19 420 GLU B CA 1
ATOM 9020 C C . GLU B 1 420 ? -0.982 48.5 24.453 1 86.19 420 GLU B C 1
ATOM 9022 O O . GLU B 1 420 ? -1.728 47.656 24.922 1 86.19 420 GLU B O 1
ATOM 9027 N N . ARG B 1 421 ? 0.303 48.562 24.547 1 85.38 421 ARG B N 1
ATOM 9028 C CA . ARG B 1 421 ? 1.016 47.5 25.25 1 85.38 421 ARG B CA 1
ATOM 9029 C C . ARG B 1 421 ? 0.449 47.312 26.641 1 85.38 421 ARG B C 1
ATOM 9031 O O . ARG B 1 421 ? 0.259 48.281 27.391 1 85.38 421 ARG B O 1
ATOM 9038 N N . GLY B 1 422 ? 0.128 46.125 26.938 1 80.5 422 GLY B N 1
ATOM 9039 C CA . GLY B 1 422 ? -0.405 45.781 28.234 1 80.5 422 GLY B CA 1
ATOM 9040 C C . GLY B 1 422 ? -1.922 45.75 28.281 1 80.5 422 GLY B C 1
ATOM 9041 O O . GLY B 1 422 ? -2.514 45.188 29.219 1 80.5 422 GLY B O 1
ATOM 9042 N N . GLN B 1 423 ? -2.58 46.281 27.266 1 85.94 423 GLN B N 1
ATOM 9043 C CA . GLN B 1 423 ? -4.039 46.344 27.219 1 85.94 423 GLN B CA 1
ATOM 9044 C C . GLN B 1 423 ? -4.586 45.5 26.062 1 85.94 423 GLN B C 1
ATOM 9046 O O . GLN B 1 423 ? -5.711 45.719 25.625 1 85.94 423 GLN B O 1
ATOM 9051 N N . GLU B 1 424 ? -3.824 44.625 25.641 1 88.62 424 GLU B N 1
ATOM 9052 C CA . GLU B 1 424 ? -4.176 43.906 24.438 1 88.62 424 GLU B CA 1
ATOM 9053 C C . GLU B 1 424 ? -5.438 43.062 24.641 1 88.62 424 GLU B C 1
ATOM 9055 O O . GLU B 1 424 ? -6.188 42.812 23.688 1 88.62 424 GLU B O 1
ATOM 9060 N N . SER B 1 425 ? -5.809 42.688 25.828 1 83.12 425 SER B N 1
ATOM 9061 C CA . SER B 1 425 ? -6.965 41.875 26.109 1 83.12 425 SER B CA 1
ATOM 9062 C C . SER B 1 425 ? -8.266 42.594 25.828 1 83.12 425 SER B C 1
ATOM 9064 O O . SER B 1 425 ? -9.336 41.969 25.75 1 83.12 425 SER B O 1
ATOM 9066 N N . SER B 1 426 ? -8.211 43.906 25.609 1 85.62 426 SER B N 1
ATOM 9067 C CA . SER B 1 426 ? -9.406 44.719 25.406 1 85.62 426 SER B CA 1
ATOM 9068 C C . SER B 1 426 ? -9.672 44.938 23.922 1 85.62 426 SER B C 1
ATOM 9070 O O . SER B 1 426 ? -10.5 45.781 23.562 1 85.62 426 SER B O 1
ATOM 9072 N N . VAL B 1 427 ? -9.055 44.219 23.172 1 91.25 427 VAL B N 1
ATOM 9073 C CA . VAL B 1 427 ? -9.141 44.375 21.719 1 91.25 427 VAL B CA 1
ATOM 9074 C C . VAL B 1 427 ? -10.594 44.219 21.266 1 91.25 427 VAL B C 1
ATOM 9076 O O . VAL B 1 427 ? -11.328 43.375 21.797 1 91.25 427 VAL B O 1
ATOM 9079 N N . MET B 1 428 ? -11.023 45.062 20.375 1 91.06 428 MET B N 1
ATOM 9080 C CA . MET B 1 428 ? -12.344 44.969 19.766 1 91.06 428 MET B CA 1
ATOM 9081 C C . MET B 1 428 ? -12.242 44.531 18.312 1 91.06 428 MET B C 1
ATOM 9083 O O . MET B 1 428 ? -11.492 45.094 17.531 1 91.06 428 MET B O 1
ATOM 9087 N N . PHE B 1 429 ? -13.031 43.531 17.969 1 93.94 429 PHE B N 1
ATOM 9088 C CA . PHE B 1 429 ? -13 42.969 16.625 1 93.94 429 PHE B CA 1
ATOM 9089 C C . PHE B 1 429 ? -14.156 43.469 15.789 1 93.94 429 PHE B C 1
ATOM 9091 O O . PHE B 1 429 ? -15.266 43.656 16.281 1 93.94 429 PHE B O 1
ATOM 9098 N N . HIS B 1 430 ? -13.938 43.75 14.523 1 95.38 430 HIS B N 1
ATOM 9099 C CA . HIS B 1 430 ? -14.93 44.188 13.547 1 95.38 430 HIS B CA 1
ATOM 9100 C C . HIS B 1 430 ? -14.984 43.219 12.359 1 95.38 430 HIS B C 1
ATOM 9102 O O . HIS B 1 430 ? -14.023 43.156 11.578 1 95.38 430 HIS B O 1
ATOM 9108 N N . PRO B 1 431 ? -16.141 42.562 12.141 1 95.69 431 PRO B N 1
ATOM 9109 C CA . PRO B 1 431 ? -16.234 41.625 11.023 1 95.69 431 PRO B CA 1
ATOM 9110 C C . PRO B 1 431 ? -16.094 42.312 9.664 1 95.69 431 PRO B C 1
ATOM 9112 O O . PRO B 1 431 ? -16.594 43.406 9.477 1 95.69 431 PRO B O 1
ATOM 9115 N N . LEU B 1 432 ? -15.422 41.656 8.75 1 96.25 432 LEU B N 1
ATOM 9116 C CA . LEU B 1 432 ? -15.312 42.156 7.395 1 96.25 432 LEU B CA 1
ATOM 9117 C C . LEU B 1 432 ? -16.594 41.906 6.613 1 96.25 432 LEU B C 1
ATOM 9119 O O . LEU B 1 432 ? -16.922 42.688 5.691 1 96.25 432 LEU B O 1
ATOM 9123 N N . ASP B 1 433 ? -17.219 40.781 6.836 1 93.44 433 ASP B N 1
ATOM 9124 C CA . ASP B 1 433 ? -18.547 40.438 6.348 1 93.44 433 ASP B CA 1
ATOM 9125 C C . ASP B 1 433 ? -19.5 40.125 7.508 1 93.44 433 ASP B C 1
ATOM 9127 O O . ASP B 1 433 ? -19.047 39.812 8.617 1 93.44 433 ASP B O 1
ATOM 9131 N N . ASP B 1 434 ? -20.781 40.281 7.223 1 91.81 434 ASP B N 1
ATOM 9132 C CA . ASP B 1 434 ? -21.734 39.844 8.234 1 91.81 434 ASP B CA 1
ATOM 9133 C C . ASP B 1 434 ? -21.609 38.344 8.516 1 91.81 434 ASP B C 1
ATOM 9135 O O . ASP B 1 434 ? -21.766 37.531 7.617 1 91.81 434 ASP B O 1
ATOM 9139 N N . PRO B 1 435 ? -21.234 38.094 9.773 1 93.62 435 PRO B N 1
ATOM 9140 C CA . PRO B 1 435 ? -21.125 36.656 10.078 1 93.62 435 PRO B CA 1
ATOM 9141 C C . PRO B 1 435 ? -22.453 35.906 9.898 1 93.62 435 PRO B C 1
ATOM 9143 O O . PRO B 1 435 ? -23.531 36.5 10.055 1 93.62 435 PRO B O 1
ATOM 9146 N N . GLU B 1 436 ? -22.375 34.625 9.57 1 92.88 436 GLU B N 1
ATOM 9147 C CA . GLU B 1 436 ? -23.578 33.781 9.531 1 92.88 436 GLU B CA 1
ATOM 9148 C C . GLU B 1 436 ? -24.266 33.75 10.891 1 92.88 436 GLU B C 1
ATOM 9150 O O . GLU B 1 436 ? -23.609 33.875 11.93 1 92.88 436 GLU B O 1
ATOM 9155 N N . PRO B 1 437 ? -25.562 33.531 10.836 1 93.31 437 PRO B N 1
ATOM 9156 C CA . PRO B 1 437 ? -26.25 33.375 12.117 1 93.31 437 PRO B CA 1
ATOM 9157 C C . PRO B 1 437 ? -25.703 32.219 12.93 1 93.31 437 PRO B C 1
ATOM 9159 O O . PRO B 1 437 ? -25.266 31.203 12.367 1 93.31 437 PRO B O 1
ATOM 9162 N N . SER B 1 438 ? -25.766 32.438 14.234 1 94.44 438 SER B N 1
ATOM 9163 C CA . SER B 1 438 ? -25.328 31.391 15.133 1 94.44 438 SER B CA 1
ATOM 9164 C C . SER B 1 438 ? -26.125 30.109 14.914 1 94.44 438 SER B C 1
ATOM 9166 O O . SER B 1 438 ? -27.344 30.172 14.672 1 94.44 438 SER B O 1
ATOM 9168 N N . LEU B 1 439 ? -25.484 29.031 15 1 95.69 439 LEU B N 1
ATOM 9169 C CA . LEU B 1 439 ? -26.125 27.719 14.883 1 95.69 439 LEU B CA 1
ATOM 9170 C C . LEU B 1 439 ? -26.812 27.328 16.188 1 95.69 439 LEU B C 1
ATOM 9172 O O . LEU B 1 439 ? -26.406 27.781 17.266 1 95.69 439 LEU B O 1
ATOM 9176 N N . ASP B 1 440 ? -27.844 26.547 16.125 1 94.94 440 ASP B N 1
ATOM 9177 C CA . ASP B 1 440 ? -28.625 26.109 17.281 1 94.94 440 ASP B CA 1
ATOM 9178 C C . ASP B 1 440 ? -27.875 25.031 18.078 1 94.94 440 ASP B C 1
ATOM 9180 O O . ASP B 1 440 ? -28.375 23.922 18.234 1 94.94 440 ASP B O 1
ATOM 9184 N N . ILE B 1 441 ? -26.797 25.406 18.688 1 96.06 441 ILE B N 1
ATOM 9185 C CA . ILE B 1 441 ? -25.922 24.531 19.453 1 96.06 441 ILE B CA 1
ATOM 9186 C C . ILE B 1 441 ? -25.453 25.25 20.719 1 96.06 441 ILE B C 1
ATOM 9188 O O . ILE B 1 441 ? -25.062 26.406 20.672 1 96.06 441 ILE B O 1
ATOM 9192 N N . ASN B 1 442 ? -25.609 24.578 21.828 1 94.44 442 ASN B N 1
ATOM 9193 C CA . ASN B 1 442 ? -25.031 25.016 23.094 1 94.44 442 ASN B CA 1
ATOM 9194 C C . ASN B 1 442 ? -23.797 24.172 23.453 1 94.44 442 ASN B C 1
ATOM 9196 O O . ASN B 1 442 ? -23.672 23.016 23.031 1 94.44 442 ASN B O 1
ATOM 9200 N N . PHE B 1 443 ? -22.891 24.797 24.188 1 95.62 443 PHE B N 1
ATOM 9201 C CA . PHE B 1 443 ? -21.781 23.984 24.672 1 95.62 443 PHE B CA 1
ATOM 9202 C C . PHE B 1 443 ? -21.266 24.5 26 1 95.62 443 PHE B C 1
ATOM 9204 O O . PHE B 1 443 ? -21.516 25.656 26.359 1 95.62 443 PHE B O 1
ATOM 9211 N N . ARG B 1 444 ? -20.703 23.703 26.766 1 95.88 444 ARG B N 1
ATOM 9212 C CA . ARG B 1 444 ? -20.062 24.031 28.031 1 95.88 444 ARG B CA 1
ATOM 9213 C C . ARG B 1 444 ? -18.797 23.203 28.25 1 95.88 444 ARG B C 1
ATOM 9215 O O . ARG B 1 444 ? -18.641 22.141 27.656 1 95.88 444 ARG B O 1
ATOM 9222 N N . ILE B 1 445 ? -17.875 23.719 29.031 1 96.75 445 ILE B N 1
ATOM 9223 C CA . ILE B 1 445 ? -16.609 23.078 29.312 1 96.75 445 ILE B CA 1
ATOM 9224 C C . ILE B 1 445 ? -16.703 22.281 30.625 1 96.75 445 ILE B C 1
ATOM 9226 O O . ILE B 1 445 ? -17.188 22.812 31.641 1 96.75 445 ILE B O 1
ATOM 9230 N N . LEU B 1 446 ? -16.312 21.031 30.547 1 97.69 446 LEU B N 1
ATOM 9231 C CA . LEU B 1 446 ? -16.234 20.172 31.719 1 97.69 446 LEU B CA 1
ATOM 9232 C C . LEU B 1 446 ? -14.781 19.969 32.156 1 97.69 446 LEU B C 1
ATOM 9234 O O . LEU B 1 446 ? -13.922 19.719 31.297 1 97.69 446 LEU B O 1
ATOM 9238 N N . LYS B 1 447 ? -14.492 20.109 33.375 1 96.56 447 LYS B N 1
ATOM 9239 C CA . LYS B 1 447 ? -13.133 19.953 33.906 1 96.56 447 LYS B CA 1
ATOM 9240 C C . LYS B 1 447 ? -13.023 18.672 34.75 1 96.56 447 LYS B C 1
ATOM 9242 O O . LYS B 1 447 ? -13.938 18.328 35.5 1 96.56 447 LYS B O 1
ATOM 9247 N N . PHE B 1 448 ? -11.938 17.969 34.562 1 96.81 448 PHE B N 1
ATOM 9248 C CA . PHE B 1 448 ? -11.688 16.719 35.25 1 96.81 448 PHE B CA 1
ATOM 9249 C C . PHE B 1 448 ? -10.312 16.734 35.906 1 96.81 448 PHE B C 1
ATOM 9251 O O . PHE B 1 448 ? -9.352 17.266 35.344 1 96.81 448 PHE B O 1
ATOM 9258 N N . ARG B 1 449 ? -10.156 16.188 37.031 1 93.94 449 ARG B N 1
ATOM 9259 C CA . ARG B 1 449 ? -8.914 15.938 37.75 1 93.94 449 ARG B CA 1
ATOM 9260 C C . ARG B 1 449 ? -8.922 14.562 38.406 1 93.94 449 ARG B C 1
ATOM 9262 O O . ARG B 1 449 ? -9.352 14.414 39.531 1 93.94 449 ARG B O 1
ATOM 9269 N N . PRO B 1 450 ? -8.383 13.609 37.719 1 95 450 PRO B N 1
ATOM 9270 C CA . PRO B 1 450 ? -8.469 12.234 38.219 1 95 450 PRO B CA 1
ATOM 9271 C C . PRO B 1 450 ? -7.438 11.945 39.312 1 95 450 PRO B C 1
ATOM 9273 O O . PRO B 1 450 ? -6.523 11.148 39.094 1 95 450 PRO B O 1
ATOM 9276 N N . ASP B 1 451 ? -7.633 12.359 40.531 1 95 451 ASP B N 1
ATOM 9277 C CA . ASP B 1 451 ? -6.727 12.195 41.656 1 95 451 ASP B CA 1
ATOM 9278 C C . ASP B 1 451 ? -6.559 10.719 42.031 1 95 451 ASP B C 1
ATOM 9280 O O . ASP B 1 451 ? -5.547 10.328 42.594 1 95 451 ASP B O 1
ATOM 9284 N N . HIS B 1 452 ? -7.465 9.914 41.625 1 95.69 452 HIS B N 1
ATOM 9285 C CA . HIS B 1 452 ? -7.438 8.492 41.938 1 95.69 452 HIS B CA 1
ATOM 9286 C C . HIS B 1 452 ? -6.566 7.727 40.938 1 95.69 452 HIS B C 1
ATOM 9288 O O . HIS B 1 452 ? -6.305 6.535 41.125 1 95.69 452 HIS B O 1
ATOM 9294 N N . ARG B 1 453 ? -6.09 8.32 39.844 1 96.56 453 ARG B N 1
ATOM 9295 C CA . ARG B 1 453 ? -5.188 7.727 38.875 1 96.56 453 ARG B CA 1
ATOM 9296 C C . ARG B 1 453 ? -4.02 8.656 38.562 1 96.56 453 ARG B C 1
ATOM 9298 O O . ARG B 1 453 ? -3.803 9.023 37.406 1 96.56 453 ARG B O 1
ATOM 9305 N N . PRO B 1 454 ? -3.24 8.984 39.562 1 95.5 454 PRO B N 1
ATOM 9306 C CA . PRO B 1 454 ? -2.102 9.875 39.312 1 95.5 454 PRO B CA 1
ATOM 9307 C C . PRO B 1 454 ? -1.028 9.227 38.438 1 95.5 454 PRO B C 1
ATOM 9309 O O . PRO B 1 454 ? -0.845 8.008 38.469 1 95.5 454 PRO B O 1
ATOM 9312 N N . HIS B 1 455 ? -0.367 10.07 37.688 1 95.25 455 HIS B N 1
ATOM 9313 C CA . HIS B 1 455 ? 0.816 9.57 37 1 95.25 455 HIS B CA 1
ATOM 9314 C C . HIS B 1 455 ? 1.924 9.219 37.969 1 95.25 455 HIS B C 1
ATOM 9316 O O . HIS B 1 455 ? 2.117 9.914 38.969 1 95.25 455 HIS B O 1
ATOM 9322 N N . PRO B 1 456 ? 2.693 8.234 37.688 1 93.62 456 PRO B N 1
ATOM 9323 C CA . PRO B 1 456 ? 3.701 7.777 38.656 1 93.62 456 PRO B CA 1
ATOM 9324 C C . PRO B 1 456 ? 4.754 8.844 38.969 1 93.62 456 PRO B C 1
ATOM 9326 O O . PRO B 1 456 ? 5.258 8.914 40.094 1 93.62 456 PRO B O 1
ATOM 9329 N N . THR B 1 457 ? 5.07 9.664 37.969 1 94.56 457 THR B N 1
ATOM 9330 C CA . THR B 1 457 ? 6.188 10.578 38.156 1 94.56 457 THR B CA 1
ATOM 9331 C C . THR B 1 457 ? 5.742 12.031 37.969 1 94.56 457 THR B C 1
ATOM 9333 O O . THR B 1 457 ? 6.402 12.953 38.469 1 94.56 457 THR B O 1
ATOM 9336 N N . LEU B 1 458 ? 4.582 12.312 37.344 1 95.25 458 LEU B N 1
ATOM 9337 C CA . LEU B 1 458 ? 4.223 13.68 37 1 95.25 458 LEU B CA 1
ATOM 9338 C C . LEU B 1 458 ? 3.039 14.164 37.812 1 95.25 458 LEU B C 1
ATOM 9340 O O . LEU B 1 458 ? 2.619 15.32 37.688 1 95.25 458 LEU B O 1
ATOM 9344 N N . GLY B 1 459 ? 2.547 13.273 38.688 1 92.88 459 GLY B N 1
ATOM 9345 C CA . GLY B 1 459 ? 1.402 13.648 39.5 1 92.88 459 GLY B CA 1
ATOM 9346 C C . GLY B 1 459 ? 0.094 13.633 38.75 1 92.88 459 GLY B C 1
ATOM 9347 O O . GLY B 1 459 ? -0.042 12.922 37.75 1 92.88 459 GLY B O 1
ATOM 9348 N N . THR B 1 460 ? -0.934 14.375 39.312 1 92.44 460 THR B N 1
ATOM 9349 C CA . THR B 1 460 ? -2.248 14.383 38.656 1 92.44 460 THR B CA 1
ATOM 9350 C C . THR B 1 460 ? -2.4 15.594 37.75 1 92.44 460 THR B C 1
ATOM 9352 O O . THR B 1 460 ? -2.191 16.734 38.188 1 92.44 460 THR B O 1
ATOM 9355 N N . GLN B 1 461 ? -2.672 15.375 36.531 1 93.12 461 GLN B N 1
ATOM 9356 C CA . GLN B 1 461 ? -2.92 16.422 35.562 1 93.12 461 GLN B CA 1
ATOM 9357 C C . GLN B 1 461 ? -4.414 16.609 35.312 1 93.12 461 GLN B C 1
ATOM 9359 O O . GLN B 1 461 ? -5.164 15.633 35.281 1 93.12 461 GLN B O 1
ATOM 9364 N N . GLU B 1 462 ? -4.84 17.859 35.156 1 94.25 462 GLU B N 1
ATOM 9365 C CA . GLU B 1 462 ? -6.223 18.156 34.781 1 94.25 462 GLU B CA 1
ATOM 9366 C C . GLU B 1 462 ? -6.438 18 33.281 1 94.25 462 GLU B C 1
ATOM 9368 O O . GLU B 1 462 ? -5.492 18.109 32.5 1 94.25 462 GLU B O 1
ATOM 9373 N N . TYR B 1 463 ? -7.59 17.625 32.875 1 96.56 463 TYR B N 1
ATOM 9374 C CA . TYR B 1 463 ? -7.996 17.609 31.484 1 96.56 463 TYR B CA 1
ATOM 9375 C C . TYR B 1 463 ? -9.453 18.047 31.344 1 96.56 463 TYR B C 1
ATOM 9377 O O . TYR B 1 463 ? -10.133 18.312 32.344 1 96.56 463 TYR B O 1
ATOM 9385 N N . GLU B 1 464 ? -9.891 18.328 30.141 1 97.44 464 GLU B N 1
ATOM 9386 C CA . GLU B 1 464 ? -11.203 18.922 29.906 1 97.44 464 GLU B CA 1
ATOM 9387 C C . GLU B 1 464 ? -11.977 18.141 28.844 1 97.44 464 GLU B C 1
ATOM 9389 O O . GLU B 1 464 ? -11.391 17.359 28.094 1 97.44 464 GLU B O 1
ATOM 9394 N N . ALA B 1 465 ? -13.211 18.297 28.859 1 98.62 465 ALA B N 1
ATOM 9395 C CA . ALA B 1 465 ? -14.102 17.906 27.781 1 98.62 465 ALA B CA 1
ATOM 9396 C C . ALA B 1 465 ? -15.078 19.031 27.438 1 98.62 465 ALA B C 1
ATOM 9398 O O . ALA B 1 465 ? -15.352 19.891 28.266 1 98.62 465 ALA B O 1
ATOM 9399 N N . ILE B 1 466 ? -15.484 19.078 26.219 1 98.5 466 ILE B N 1
ATOM 9400 C CA . ILE B 1 466 ? -16.516 20.016 25.766 1 98.5 466 ILE B CA 1
ATOM 9401 C C . ILE B 1 466 ? -17.812 19.266 25.5 1 98.5 466 ILE B C 1
ATOM 9403 O O . ILE B 1 466 ? -17.859 18.375 24.641 1 98.5 466 ILE B O 1
ATOM 9407 N N . LEU B 1 467 ? -18.828 19.531 26.219 1 98.31 467 LEU B N 1
ATOM 9408 C CA . LEU B 1 467 ? -20.141 18.953 25.953 1 98.31 467 LEU B CA 1
ATOM 9409 C C . LEU B 1 467 ? -20.984 19.906 25.125 1 98.31 467 LEU B C 1
ATOM 9411 O O . LEU B 1 467 ? -21.156 21.078 25.484 1 98.31 467 LEU B O 1
ATOM 9415 N N . ALA B 1 468 ? -21.438 19.516 24 1 97.5 468 ALA B N 1
ATOM 9416 C CA . ALA B 1 468 ? -22.266 20.297 23.109 1 97.5 468 ALA B CA 1
ATOM 9417 C C . ALA B 1 468 ? -23.594 19.609 22.828 1 97.5 468 ALA B C 1
ATOM 9419 O O . ALA B 1 468 ? -23.656 18.391 22.688 1 97.5 468 ALA B O 1
ATOM 9420 N N . THR B 1 469 ? -24.688 20.328 22.875 1 95.69 469 THR B N 1
ATOM 9421 C CA . THR B 1 469 ? -26.047 19.812 22.672 1 95.69 469 THR B CA 1
ATOM 9422 C C . THR B 1 469 ? -26.828 20.719 21.734 1 95.69 469 THR B C 1
ATOM 9424 O O . THR B 1 469 ? -26.562 21.906 21.641 1 95.69 469 THR B O 1
ATOM 9427 N N . PRO B 1 470 ? -27.812 20.094 21.047 1 93.69 470 PRO B N 1
ATOM 9428 C CA . PRO B 1 470 ? -28.734 20.953 20.312 1 93.69 470 PRO B CA 1
ATOM 9429 C C . PRO B 1 470 ? -29.547 21.875 21.219 1 93.69 470 PRO B C 1
ATOM 9431 O O . PRO B 1 470 ? -29.844 21.516 22.359 1 93.69 470 PRO B O 1
ATOM 9434 N N . LYS B 1 471 ? -29.719 23.125 20.953 1 86.88 471 LYS B N 1
ATOM 9435 C CA . LYS B 1 471 ? -30.516 24.047 21.766 1 86.88 471 LYS B CA 1
ATOM 9436 C C . LYS B 1 471 ? -31.984 23.641 21.797 1 86.88 471 LYS B C 1
ATOM 9438 O O . LYS B 1 471 ? -32.594 23.625 22.875 1 86.88 471 LYS B O 1
ATOM 9443 N N . ASN B 1 472 ? -32.75 23.719 20.766 1 66.69 472 ASN B N 1
ATOM 9444 C CA . ASN B 1 472 ? -34.188 23.578 20.719 1 66.69 472 ASN B CA 1
ATOM 9445 C C . ASN B 1 472 ? -34.625 22.156 20.391 1 66.69 472 ASN B C 1
ATOM 9447 O O . ASN B 1 472 ? -35.625 21.938 19.734 1 66.69 472 ASN B O 1
ATOM 9451 N N . GLY B 1 473 ? -33.75 21.219 20.922 1 60.47 473 GLY B N 1
ATOM 9452 C CA . GLY B 1 473 ? -34.219 19.922 20.469 1 60.47 473 GLY B CA 1
ATOM 9453 C C . GLY B 1 473 ? -35.344 19.344 21.312 1 60.47 473 GLY B C 1
ATOM 9454 O O . GLY B 1 473 ? -35.344 19.547 22.531 1 60.47 473 GLY B O 1
ATOM 9455 N N . GLY B 1 474 ? -36.625 19.562 21.016 1 57.62 474 GLY B N 1
ATOM 9456 C CA . GLY B 1 474 ? -37.875 19.047 21.531 1 57.62 474 GLY B CA 1
ATOM 9457 C C . GLY B 1 474 ? -37.719 17.703 22.219 1 57.62 474 GLY B C 1
ATOM 9458 O O . GLY B 1 474 ? -38.688 17.141 22.719 1 57.62 474 GLY B O 1
ATOM 9459 N N . GLN B 1 475 ? -36.5 17.203 22.094 1 65.38 475 GLN B N 1
ATOM 9460 C CA . GLN B 1 475 ? -36.375 15.867 22.672 1 65.38 475 GLN B CA 1
ATOM 9461 C C . GLN B 1 475 ? -36.062 15.953 24.172 1 65.38 475 GLN B C 1
ATOM 9463 O O . GLN B 1 475 ? -35.375 16.875 24.609 1 65.38 475 GLN B O 1
ATOM 9468 N N . GLU B 1 476 ? -36.531 15.117 24.953 1 72.88 476 GLU B N 1
ATOM 9469 C CA . GLU B 1 476 ? -36.312 15.055 26.391 1 72.88 476 GLU B CA 1
ATOM 9470 C C . GLU B 1 476 ? -34.844 14.664 26.688 1 72.88 476 GLU B C 1
ATOM 9472 O O . GLU B 1 476 ? -34.219 15.266 27.547 1 72.88 476 GLU B O 1
ATOM 9477 N N . LYS B 1 477 ? -34.219 13.734 25.922 1 92.5 477 LYS B N 1
ATOM 9478 C CA . LYS B 1 477 ? -32.844 13.305 26.078 1 92.5 477 LYS B CA 1
ATOM 9479 C C . LYS B 1 477 ? -32.188 13.078 24.719 1 92.5 477 LYS B C 1
ATOM 9481 O O . LYS B 1 477 ? -32.812 12.617 23.781 1 92.5 477 LYS B O 1
ATOM 9486 N N . TYR B 1 478 ? -30.969 13.461 24.578 1 95.62 478 TYR B N 1
ATOM 9487 C CA . TYR B 1 478 ? -30.25 13.336 23.328 1 95.62 478 TYR B CA 1
ATOM 9488 C C . TYR B 1 478 ? -29.375 12.094 23.312 1 95.62 478 TYR B C 1
ATOM 9490 O O . TYR B 1 478 ? -28.75 11.758 24.328 1 95.62 478 TYR B O 1
ATOM 9498 N N . PRO B 1 479 ? -29.422 11.312 22.156 1 96.88 479 PRO B N 1
ATOM 9499 C CA . PRO B 1 479 ? -28.312 10.375 22 1 96.88 479 PRO B CA 1
ATOM 9500 C C . PRO B 1 479 ? -26.938 11.062 22 1 96.88 479 PRO B C 1
ATOM 9502 O O . PRO B 1 479 ? -26.828 12.227 21.609 1 96.88 479 PRO B O 1
ATOM 9505 N N . LEU B 1 480 ? -25.906 10.367 22.438 1 98.25 480 LEU B N 1
ATOM 9506 C CA . LEU B 1 480 ? -24.594 10.977 22.625 1 98.25 480 LEU B CA 1
ATOM 9507 C C . LEU B 1 480 ? -23.562 10.359 21.703 1 98.25 480 LEU B C 1
ATOM 9509 O O . LEU B 1 480 ? -23.516 9.133 21.547 1 98.25 480 LEU B O 1
ATOM 9513 N N . ILE B 1 481 ? -22.859 11.172 21 1 98.75 481 ILE B N 1
ATOM 9514 C CA . ILE B 1 481 ? -21.641 10.742 20.312 1 98.75 481 ILE B CA 1
ATOM 9515 C C . ILE B 1 481 ? -20.406 11.133 21.125 1 98.75 481 ILE B C 1
ATOM 9517 O O . ILE B 1 481 ? -20.172 12.32 21.359 1 98.75 481 ILE B O 1
ATOM 9521 N N . VAL B 1 482 ? -19.672 10.211 21.625 1 98.88 482 VAL B N 1
ATOM 9522 C CA . VAL B 1 482 ? -18.375 10.406 22.297 1 98.88 482 VAL B CA 1
ATOM 9523 C C . VAL B 1 482 ? -17.281 10.617 21.25 1 98.88 482 VAL B C 1
ATOM 9525 O O . VAL B 1 482 ? -17.109 9.781 20.359 1 98.88 482 VAL B O 1
ATOM 9528 N N . PHE B 1 483 ? -16.547 11.742 21.344 1 98.81 483 PHE B N 1
ATOM 9529 C CA . PHE B 1 483 ? -15.625 12.125 20.281 1 98.81 483 PHE B CA 1
ATOM 9530 C C . PHE B 1 483 ? -14.242 12.438 20.859 1 98.81 483 PHE B C 1
ATOM 9532 O O . PHE B 1 483 ? -13.883 13.609 21.016 1 98.81 483 PHE B O 1
ATOM 9539 N N . PRO B 1 484 ? -13.406 11.438 21.172 1 98.75 484 PRO B N 1
ATOM 9540 C CA . PRO B 1 484 ? -12.008 11.695 21.5 1 98.75 484 PRO B CA 1
ATOM 9541 C C . PRO B 1 484 ? -11.18 12.125 20.297 1 98.75 484 PRO B C 1
ATOM 9543 O O . PRO B 1 484 ? -11.406 11.625 19.188 1 98.75 484 PRO B O 1
ATOM 9546 N N . HIS B 1 485 ? -10.289 13.039 20.484 1 98.19 485 HIS B N 1
ATOM 9547 C CA . HIS B 1 485 ? -9.5 13.523 19.344 1 98.19 485 HIS B CA 1
ATOM 9548 C C . HIS B 1 485 ? -8.391 12.539 19 1 98.19 485 HIS B C 1
ATOM 9550 O O . HIS B 1 485 ? -8.094 11.625 19.766 1 98.19 485 HIS B O 1
ATOM 9556 N N . GLY B 1 486 ? -7.82 12.766 17.75 1 97.31 486 GLY B N 1
ATOM 9557 C CA . GLY B 1 486 ? -6.645 12.008 17.344 1 97.31 486 GLY B CA 1
ATOM 9558 C C . GLY B 1 486 ? -5.344 12.625 17.812 1 97.31 486 GLY B C 1
ATOM 9559 O O . GLY B 1 486 ? -5.34 13.453 18.734 1 97.31 486 GLY B O 1
ATOM 9560 N N . GLY B 1 487 ? -4.242 12.25 17.234 1 93.81 487 GLY B N 1
ATOM 9561 C CA . GLY B 1 487 ? -2.922 12.695 17.656 1 93.81 487 GLY B CA 1
ATOM 9562 C C . GLY B 1 487 ? -2.021 11.562 18.094 1 93.81 487 GLY B C 1
ATOM 9563 O O . GLY B 1 487 ? -1.616 10.727 17.281 1 93.81 487 GLY B O 1
ATOM 9564 N N . PRO B 1 488 ? -1.767 11.273 19.375 1 96.38 488 PRO B N 1
ATOM 9565 C CA . PRO B 1 488 ? -2.582 11.664 20.531 1 96.38 488 PRO B CA 1
ATOM 9566 C C . PRO B 1 488 ? -2.277 13.078 21.016 1 96.38 488 PRO B C 1
ATOM 9568 O O . PRO B 1 488 ? -3.025 13.633 21.828 1 96.38 488 PRO B O 1
ATOM 9571 N N . HIS B 1 489 ? -1.231 13.617 20.562 1 98.12 489 HIS B N 1
ATOM 9572 C CA . HIS B 1 489 ? -0.866 14.945 21.031 1 98.12 489 HIS B CA 1
ATOM 9573 C C . HIS B 1 489 ? -1.459 16.031 20.141 1 98.12 489 HIS B C 1
ATOM 9575 O O . HIS B 1 489 ? -0.77 16.578 19.281 1 98.12 489 HIS B O 1
ATOM 9581 N N . SER B 1 490 ? -2.668 16.203 20.344 1 97.44 490 SER B N 1
ATOM 9582 C CA . SER B 1 490 ? -3.521 17.203 19.703 1 97.44 490 SER B CA 1
ATOM 9583 C C . SER B 1 490 ? -4.578 17.719 20.672 1 97.44 490 SER B C 1
ATOM 9585 O O . SER B 1 490 ? -4.445 17.562 21.891 1 97.44 490 SER B O 1
ATOM 9587 N N . VAL B 1 491 ? -5.555 18.422 20.141 1 97.81 491 VAL B N 1
ATOM 9588 C CA . VAL B 1 491 ? -6.594 18.969 21 1 97.81 491 VAL B CA 1
ATOM 9589 C C . VAL B 1 491 ? -7.84 19.281 20.172 1 97.81 491 VAL B C 1
ATOM 9591 O O . VAL B 1 491 ? -7.746 19.562 18.984 1 97.81 491 VAL B O 1
ATOM 9594 N N . LEU B 1 492 ? -8.953 19.078 20.75 1 98.19 492 LEU B N 1
ATOM 9595 C CA . LEU B 1 492 ? -10.195 19.609 20.203 1 98.19 492 LEU B CA 1
ATOM 9596 C C . LEU B 1 492 ? -10.516 20.969 20.828 1 98.19 492 LEU B C 1
ATOM 9598 O O . LEU B 1 492 ? -10.609 21.078 22.047 1 98.19 492 LEU B O 1
ATOM 9602 N N . THR B 1 493 ? -10.641 21.969 20.016 1 97.88 493 THR B N 1
ATOM 9603 C CA . THR B 1 493 ? -10.969 23.312 20.484 1 97.88 493 THR B CA 1
ATOM 9604 C C . THR B 1 493 ? -12.43 23.641 20.188 1 97.88 493 THR B C 1
ATOM 9606 O O . THR B 1 493 ? -13.156 22.828 19.609 1 97.88 493 THR B O 1
ATOM 9609 N N . THR B 1 494 ? -12.844 24.812 20.641 1 97.88 494 THR B N 1
ATOM 9610 C CA . THR B 1 494 ? -14.219 25.25 20.469 1 97.88 494 THR B CA 1
ATOM 9611 C C . THR B 1 494 ? -14.43 25.844 19.078 1 97.88 494 THR B C 1
ATOM 9613 O O . THR B 1 494 ? -15.422 26.531 18.828 1 97.88 494 THR B O 1
ATOM 9616 N N . ASP B 1 495 ? -13.523 25.531 18.156 1 96.19 495 ASP B N 1
ATOM 9617 C CA . ASP B 1 495 ? -13.68 25.938 16.766 1 96.19 495 ASP B CA 1
ATOM 9618 C C . ASP B 1 495 ? -14.836 25.203 16.109 1 96.19 495 ASP B C 1
ATOM 9620 O O . ASP B 1 495 ? -15.195 24.109 16.516 1 96.19 495 ASP B O 1
ATOM 9624 N N . PHE B 1 496 ? -15.359 25.859 15.055 1 96.69 496 PHE B N 1
ATOM 9625 C CA . PHE B 1 496 ? -16.344 25.203 14.188 1 96.69 496 PHE B CA 1
ATOM 9626 C C . PHE B 1 496 ? -15.719 24 13.484 1 96.69 496 PHE B C 1
ATOM 9628 O O . PHE B 1 496 ? -14.586 24.078 13 1 96.69 496 PHE B O 1
ATOM 9635 N N . MET B 1 497 ? -16.406 22.906 13.516 1 96.38 497 MET B N 1
ATOM 9636 C CA . MET B 1 497 ? -16.078 21.703 12.758 1 96.38 497 MET B CA 1
ATOM 9637 C C . MET B 1 497 ? -17.281 21.203 11.984 1 96.38 497 MET B C 1
ATOM 9639 O O . MET B 1 497 ? -18.344 20.969 12.57 1 96.38 497 MET B O 1
ATOM 9643 N N . LEU B 1 498 ? -17.094 20.969 10.734 1 96.12 498 LEU B N 1
ATOM 9644 C CA . LEU B 1 498 ? -18.203 20.641 9.852 1 96.12 498 LEU B CA 1
ATOM 9645 C C . LEU B 1 498 ? -18.891 19.344 10.289 1 96.12 498 LEU B C 1
ATOM 9647 O O . LEU B 1 498 ? -20.094 19.328 10.523 1 96.12 498 LEU B O 1
ATOM 9651 N N . LEU B 1 499 ? -18.094 18.281 10.43 1 96.5 499 LEU B N 1
ATOM 9652 C CA . LEU B 1 499 ? -18.656 16.953 10.68 1 96.5 499 LEU B CA 1
ATOM 9653 C C . LEU B 1 499 ? -19.391 16.922 12.016 1 96.5 499 LEU B C 1
ATOM 9655 O O . LEU B 1 499 ? -20.562 16.562 12.078 1 96.5 499 LEU B O 1
ATOM 9659 N N . PRO B 1 500 ? -18.812 17.344 13.109 1 97.56 500 PRO B N 1
ATOM 9660 C CA . PRO B 1 500 ? -19.516 17.391 14.398 1 97.56 500 PRO B CA 1
ATOM 9661 C C . PRO B 1 500 ? -20.766 18.266 14.352 1 97.56 500 PRO B C 1
ATOM 9663 O O . PRO B 1 500 ? -21.781 17.922 14.953 1 97.56 500 PRO B O 1
ATOM 9666 N N . THR B 1 501 ? -20.672 19.391 13.641 1 97.69 501 THR B N 1
ATOM 9667 C CA . THR B 1 501 ? -21.812 20.281 13.555 1 97.69 501 THR B CA 1
ATOM 9668 C C . THR B 1 501 ? -23 19.609 12.867 1 97.69 501 THR B C 1
ATOM 9670 O O . THR B 1 501 ? -24.141 19.719 13.32 1 97.69 501 THR B O 1
ATOM 9673 N N . VAL B 1 502 ? -22.719 18.859 11.797 1 97.75 502 VAL B N 1
ATOM 9674 C CA . VAL B 1 502 ? -23.766 18.125 11.117 1 97.75 502 VAL B CA 1
ATOM 9675 C C . VAL B 1 502 ? -24.391 17.109 12.07 1 97.75 502 VAL B C 1
ATOM 9677 O O . VAL B 1 502 ? -25.609 16.953 12.102 1 97.75 502 VAL B O 1
ATOM 9680 N N . PHE B 1 503 ? -23.594 16.422 12.859 1 98 503 PHE B N 1
ATOM 9681 C CA . PHE B 1 503 ? -24.094 15.43 13.805 1 98 503 PHE B CA 1
ATOM 9682 C C . PHE B 1 503 ? -25.016 16.062 14.836 1 98 503 PHE B C 1
ATOM 9684 O O . PHE B 1 503 ? -26.094 15.555 15.109 1 98 503 PHE B O 1
ATOM 9691 N N . MET B 1 504 ? -24.594 17.219 15.344 1 97.12 504 MET B N 1
ATOM 9692 C CA . MET B 1 504 ? -25.359 17.891 16.391 1 97.12 504 MET B CA 1
ATOM 9693 C C . MET B 1 504 ? -26.672 18.438 15.844 1 97.12 504 MET B C 1
ATOM 9695 O O . MET B 1 504 ? -27.719 18.297 16.469 1 97.12 504 MET B O 1
ATOM 9699 N N . LEU B 1 505 ? -26.641 18.984 14.664 1 96.5 505 LEU B N 1
ATOM 9700 C CA . LEU B 1 505 ? -27.844 19.531 14.055 1 96.5 505 LEU B CA 1
ATOM 9701 C C . LEU B 1 505 ? -28.766 18.406 13.57 1 96.5 505 LEU B C 1
ATOM 9703 O O . LEU B 1 505 ? -29.938 18.641 13.258 1 96.5 505 LEU B O 1
ATOM 9707 N N . SER B 1 506 ? -28.219 17.188 13.555 1 95.75 506 SER B N 1
ATOM 9708 C CA . SER B 1 506 ? -29 16.016 13.195 1 95.75 506 SER B CA 1
ATOM 9709 C C . SER B 1 506 ? -29.516 15.289 14.43 1 95.75 506 SER B C 1
ATOM 9711 O O . SER B 1 506 ? -29.969 14.148 14.352 1 95.75 506 SER B O 1
ATOM 9713 N N . GLY B 1 507 ? -29.328 15.883 15.602 1 94.38 507 GLY B N 1
ATOM 9714 C CA . GLY B 1 507 ? -30.047 15.406 16.766 1 94.38 507 GLY B CA 1
ATOM 9715 C C . GLY B 1 507 ? -29.156 14.742 17.797 1 94.38 507 GLY B C 1
ATOM 9716 O O . GLY B 1 507 ? -29.641 14.18 18.781 1 94.38 507 GLY B O 1
ATOM 9717 N N . PHE B 1 508 ? -27.875 14.836 17.641 1 97.12 508 PHE B N 1
ATOM 9718 C CA . PHE B 1 508 ? -26.984 14.211 18.609 1 97.12 508 PHE B CA 1
ATOM 9719 C C . PHE B 1 508 ? -26.375 15.25 19.531 1 97.12 508 PHE B C 1
ATOM 9721 O O . PHE B 1 508 ? -26.047 16.359 19.109 1 97.12 508 PHE B O 1
ATOM 9728 N N . ALA B 1 509 ? -26.266 14.961 20.812 1 97.62 509 ALA B N 1
ATOM 9729 C CA . ALA B 1 509 ? -25.266 15.625 21.656 1 97.62 509 ALA B CA 1
ATOM 9730 C C . ALA B 1 509 ? -23.875 15.055 21.406 1 97.62 509 ALA B C 1
ATOM 9732 O O . ALA B 1 509 ? -23.734 13.922 20.938 1 97.62 509 ALA B O 1
ATOM 9733 N N . MET B 1 510 ? -22.938 15.852 21.625 1 98.44 510 MET B N 1
ATOM 9734 C CA . MET B 1 510 ? -21.562 15.375 21.453 1 98.44 510 MET B CA 1
ATOM 9735 C C . MET B 1 510 ? -20.688 15.789 22.641 1 98.44 510 MET B C 1
ATOM 9737 O O . MET B 1 510 ? -20.875 16.875 23.203 1 98.44 510 MET B O 1
ATOM 9741 N N . VAL B 1 511 ? -19.812 14.945 23.047 1 98.81 511 VAL B N 1
ATOM 9742 C CA . VAL B 1 511 ? -18.797 15.305 24.031 1 98.81 511 VAL B CA 1
ATOM 9743 C C . VAL B 1 511 ? -17.406 15.156 23.406 1 98.81 511 VAL B C 1
ATOM 9745 O O . VAL B 1 511 ? -17.016 14.055 23 1 98.81 511 VAL B O 1
ATOM 9748 N N . PHE B 1 512 ? -16.734 16.328 23.25 1 98.75 512 PHE B N 1
ATOM 9749 C CA . PHE B 1 512 ? -15.359 16.406 22.766 1 98.75 512 PHE B CA 1
ATOM 9750 C C . PHE B 1 512 ? -14.367 16.188 23.906 1 98.75 512 PHE B C 1
ATOM 9752 O O . PHE B 1 512 ? -14.359 16.953 24.875 1 98.75 512 PHE B O 1
ATOM 9759 N N . ILE B 1 513 ? -13.461 15.219 23.766 1 98.88 513 ILE B N 1
ATOM 9760 C CA . ILE B 1 513 ? -12.648 14.867 24.922 1 98.88 513 ILE B CA 1
ATOM 9761 C C . ILE B 1 513 ? -11.188 15.227 24.672 1 98.88 513 ILE B C 1
ATOM 9763 O O . ILE B 1 513 ? -10.578 14.727 23.719 1 98.88 513 ILE B O 1
ATOM 9767 N N . ASN B 1 514 ? -10.656 16.047 25.453 1 98.56 514 ASN B N 1
ATOM 9768 C CA . ASN B 1 514 ? -9.234 16.359 25.547 1 98.56 514 ASN B CA 1
ATOM 9769 C C . ASN B 1 514 ? -8.578 15.648 26.734 1 98.56 514 ASN B C 1
ATOM 9771 O O . ASN B 1 514 ? -8.32 16.266 27.766 1 98.56 514 ASN B O 1
ATOM 9775 N N . TYR B 1 515 ? -8.281 14.367 26.516 1 98.75 515 TYR B N 1
ATOM 9776 C CA . TYR B 1 515 ? -7.707 13.523 27.562 1 98.75 515 TYR B CA 1
ATOM 9777 C C . TYR B 1 515 ? -6.285 13.961 27.891 1 98.75 515 TYR B C 1
ATOM 9779 O O . TYR B 1 515 ? -5.723 14.828 27.219 1 98.75 515 TYR B O 1
ATOM 9787 N N . ARG B 1 516 ? -5.688 13.422 29.141 1 97.25 516 ARG B N 1
ATOM 9788 C CA . ARG B 1 516 ? -4.293 13.703 29.469 1 97.25 516 ARG B CA 1
ATOM 9789 C C . ARG B 1 516 ? -3.365 13.219 28.359 1 97.25 516 ARG B C 1
ATOM 9791 O O . ARG B 1 516 ? -3.443 12.062 27.938 1 97.25 516 ARG B O 1
ATOM 9798 N N . GLY B 1 517 ? -2.566 14.062 27.844 1 98.25 517 GLY B N 1
ATOM 9799 C CA . GLY B 1 517 ? -1.771 13.859 26.641 1 98.25 517 GLY B CA 1
ATOM 9800 C C . GLY B 1 517 ? -2.059 14.875 25.562 1 98.25 517 GLY B C 1
ATOM 9801 O O . GLY B 1 517 ? -1.311 14.984 24.578 1 98.25 517 GLY B O 1
ATOM 9802 N N . SER B 1 518 ? -3.104 15.695 25.719 1 98.31 518 SER B N 1
ATOM 9803 C CA . SER B 1 518 ? -3.531 16.703 24.75 1 98.31 518 SER B CA 1
ATOM 9804 C C . SER B 1 518 ? -2.633 17.938 24.797 1 98.31 518 SER B C 1
ATOM 9806 O O . SER B 1 518 ? -1.983 18.188 25.812 1 98.31 518 SER B O 1
ATOM 9808 N N . THR B 1 519 ? -2.559 18.641 23.781 1 97.62 519 THR B N 1
ATOM 9809 C CA . THR B 1 519 ? -1.841 19.906 23.75 1 97.62 519 THR B CA 1
ATOM 9810 C C . THR B 1 519 ? -2.666 21.016 24.391 1 97.62 519 THR B C 1
ATOM 9812 O O . THR B 1 519 ? -3.891 20.906 24.484 1 97.62 519 THR B O 1
ATOM 9815 N N . GLY B 1 520 ? -2.018 22.031 24.859 1 97.06 520 GLY B N 1
ATOM 9816 C CA . GLY B 1 520 ? -2.707 23.188 25.391 1 97.06 520 GLY B CA 1
ATOM 9817 C C . GLY B 1 520 ? -2.934 23.109 26.891 1 97.06 520 GLY B C 1
ATOM 9818 O O . GLY B 1 520 ? -3.619 23.953 27.469 1 97.06 520 GLY B O 1
ATOM 9819 N N . TYR B 1 521 ? -2.352 22.125 27.562 1 97.19 521 TYR B N 1
ATOM 9820 C CA . TYR B 1 521 ? -2.551 21.938 29 1 97.19 521 TYR B CA 1
ATOM 9821 C C . TYR B 1 521 ? -1.217 21.859 29.734 1 97.19 521 TYR B C 1
ATOM 9823 O O . TYR B 1 521 ? -1.161 21.438 30.891 1 97.19 521 TYR B O 1
ATOM 9831 N N . GLY B 1 522 ? -0.159 22.25 29.062 1 97.31 522 GLY B N 1
ATOM 9832 C CA . GLY B 1 522 ? 1.185 22.141 29.609 1 97.31 522 GLY B CA 1
ATOM 9833 C C . GLY B 1 522 ? 1.93 20.922 29.109 1 97.31 522 GLY B C 1
ATOM 9834 O O . GLY B 1 522 ? 1.312 19.922 28.703 1 97.31 522 GLY B O 1
ATOM 9835 N N . ASP B 1 523 ? 3.275 20.984 29.141 1 97.69 523 ASP B N 1
ATOM 9836 C CA . ASP B 1 523 ? 4.109 19.938 28.578 1 97.69 523 ASP B CA 1
ATOM 9837 C C . ASP B 1 523 ? 4.047 18.656 29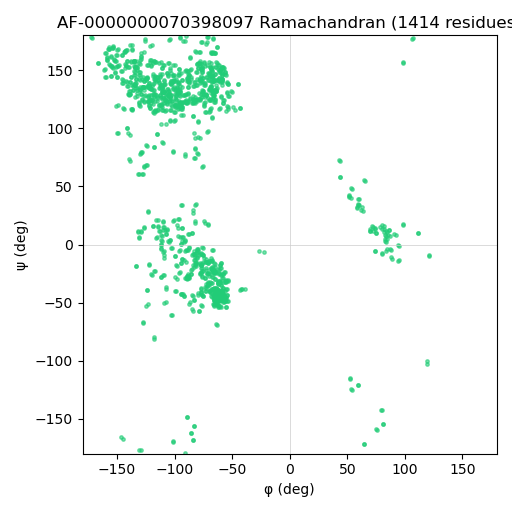.438 1 97.69 523 ASP B C 1
ATOM 9839 O O . ASP B 1 523 ? 4.156 17.547 28.906 1 97.69 523 ASP B O 1
ATOM 9843 N N . ASP B 1 524 ? 3.891 18.797 30.75 1 97.5 524 ASP B N 1
ATOM 9844 C CA . ASP B 1 524 ? 3.803 17.625 31.625 1 97.5 524 ASP B CA 1
ATOM 9845 C C . ASP B 1 524 ? 2.545 16.812 31.328 1 97.5 524 ASP B C 1
ATOM 9847 O O . ASP B 1 524 ? 2.578 15.578 31.328 1 97.5 524 ASP B O 1
ATOM 9851 N N . ASN B 1 525 ? 1.437 17.531 31.172 1 97 525 ASN B N 1
ATOM 9852 C CA . ASN B 1 525 ? 0.215 16.844 30.781 1 97 525 ASN B CA 1
ATOM 9853 C C . ASN B 1 525 ? 0.423 16.016 29.5 1 97 525 ASN B C 1
ATOM 9855 O O . ASN B 1 525 ? 0.077 14.836 29.469 1 97 525 ASN B O 1
ATOM 9859 N N . LEU B 1 526 ? 0.997 16.656 28.547 1 97.62 526 LEU B N 1
ATOM 9860 C CA . LEU B 1 526 ? 1.278 16.016 27.25 1 97.62 526 LEU B CA 1
ATOM 9861 C C . LEU B 1 526 ? 2.182 14.805 27.438 1 97.62 526 LEU B C 1
ATOM 9863 O O . LEU B 1 526 ? 1.891 13.727 26.922 1 97.62 526 LEU B O 1
ATOM 9867 N N . ARG B 1 527 ? 3.221 14.883 28.188 1 97.5 527 ARG B N 1
ATOM 9868 C CA . ARG B 1 527 ? 4.254 13.859 28.344 1 97.5 527 ARG B CA 1
ATOM 9869 C C . ARG B 1 527 ? 3.799 12.758 29.297 1 97.5 527 ARG B C 1
ATOM 9871 O O . ARG B 1 527 ? 4.461 11.727 29.422 1 97.5 527 ARG B O 1
ATOM 9878 N N . SER B 1 528 ? 2.682 12.883 29.922 1 97.94 528 SER B N 1
ATOM 9879 C CA . SER B 1 528 ? 2.139 11.852 30.797 1 97.94 528 SER B CA 1
ATOM 9880 C C . SER B 1 528 ? 1.646 10.648 30 1 97.94 528 SER B C 1
ATOM 9882 O O . SER B 1 528 ? 1.481 9.555 30.547 1 97.94 528 SER B O 1
ATOM 9884 N N . LEU B 1 529 ? 1.484 10.805 28.766 1 98.38 529 LEU B N 1
ATOM 9885 C CA . LEU B 1 529 ? 0.752 9.805 27.984 1 98.38 529 LEU B CA 1
ATOM 9886 C C . LEU B 1 529 ? 1.708 8.797 27.359 1 98.38 529 LEU B C 1
ATOM 9888 O O . LEU B 1 529 ? 1.425 7.598 27.344 1 98.38 529 LEU B O 1
ATOM 9892 N N . PRO B 1 530 ? 2.92 9.211 26.766 1 97.94 530 PRO B N 1
ATOM 9893 C CA . PRO B 1 530 ? 3.807 8.219 26.141 1 97.94 530 PRO B CA 1
ATOM 9894 C C . PRO B 1 530 ? 4.098 7.035 27.062 1 97.94 530 PRO B C 1
ATOM 9896 O O . PRO B 1 530 ? 4.41 7.227 28.234 1 97.94 530 PRO B O 1
ATOM 9899 N N . GLY B 1 531 ? 3.938 5.875 26.469 1 97.94 531 GLY B N 1
ATOM 9900 C CA . GLY B 1 531 ? 4.117 4.645 27.219 1 97.94 531 GLY B CA 1
ATOM 9901 C C . GLY B 1 531 ? 2.854 4.184 27.922 1 97.94 531 GLY B C 1
ATOM 9902 O O . GLY B 1 531 ? 2.799 3.068 28.438 1 97.94 531 GLY B O 1
ATOM 9903 N N . ARG B 1 532 ? 1.79 5.039 27.812 1 98.31 532 ARG B N 1
ATOM 9904 C CA . ARG B 1 532 ? 0.588 4.711 28.578 1 98.31 532 ARG B CA 1
ATOM 9905 C C . ARG B 1 532 ? -0.656 4.801 27.688 1 98.31 532 ARG B C 1
ATOM 9907 O O . ARG B 1 532 ? -1.78 4.812 28.203 1 98.31 532 ARG B O 1
ATOM 9914 N N . ILE B 1 533 ? -0.473 4.914 26.422 1 98.62 533 ILE B N 1
ATOM 9915 C CA . ILE B 1 533 ? -1.628 4.93 25.531 1 98.62 533 ILE B CA 1
ATOM 9916 C C . ILE B 1 533 ? -2.389 3.611 25.641 1 98.62 533 ILE B C 1
ATOM 9918 O O . ILE B 1 533 ? -1.8 2.574 25.953 1 98.62 533 ILE B O 1
ATOM 9922 N N . GLY B 1 534 ? -3.678 3.633 25.344 1 98.62 534 GLY B N 1
ATOM 9923 C CA . GLY B 1 534 ? -4.512 2.445 25.453 1 98.62 534 GLY B CA 1
ATOM 9924 C C . GLY B 1 534 ? -4.953 2.16 26.875 1 98.62 534 GLY B C 1
ATOM 9925 O O . GLY B 1 534 ? -5.762 1.262 27.109 1 98.62 534 GLY B O 1
ATOM 9926 N N . ASP B 1 535 ? -4.422 2.891 27.797 1 98.56 535 ASP B N 1
ATOM 9927 C CA . ASP B 1 535 ? -4.789 2.748 29.203 1 98.56 535 ASP B CA 1
ATOM 9928 C C . ASP B 1 535 ? -5.184 4.094 29.812 1 98.56 535 ASP B C 1
ATOM 9930 O O . ASP B 1 535 ? -6.371 4.375 29.984 1 98.56 535 ASP B O 1
ATOM 9934 N N . GLN B 1 536 ? -4.242 5.066 29.953 1 98.31 536 GLN B N 1
ATOM 9935 C CA . GLN B 1 536 ? -4.508 6.383 30.531 1 98.31 536 GLN B CA 1
ATOM 9936 C C . GLN B 1 536 ? -5.566 7.133 29.734 1 98.31 536 GLN B C 1
ATOM 9938 O O . GLN B 1 536 ? -6.539 7.637 30.297 1 98.31 536 GLN B O 1
ATOM 9943 N N . ASP B 1 537 ? -5.32 7.234 28.5 1 98.81 537 ASP B N 1
ATOM 9944 C CA . ASP B 1 537 ? -6.227 7.977 27.625 1 98.81 537 ASP B CA 1
ATOM 9945 C C . ASP B 1 537 ? -7.594 7.301 27.547 1 98.81 537 ASP B C 1
ATOM 9947 O O . ASP B 1 537 ? -8.625 7.973 27.547 1 98.81 537 ASP B O 1
ATOM 9951 N N . VAL B 1 538 ? -7.66 5.945 27.5 1 98.88 538 VAL B N 1
ATOM 9952 C CA . VAL B 1 538 ? -8.922 5.215 27.469 1 98.88 538 VAL B CA 1
ATOM 9953 C C . VAL B 1 538 ? -9.711 5.477 28.75 1 98.88 538 VAL B C 1
ATOM 9955 O O . VAL B 1 538 ? -10.906 5.762 28.703 1 98.88 538 VAL B O 1
ATOM 9958 N N . LYS B 1 539 ? -9.07 5.363 29.906 1 98.81 539 LYS B N 1
ATOM 9959 C CA . LYS B 1 539 ? -9.719 5.578 31.188 1 98.81 539 LYS B CA 1
ATOM 9960 C C . LYS B 1 539 ? -10.188 7.023 31.328 1 98.81 539 LYS B C 1
ATOM 9962 O O . LYS B 1 539 ? -11.234 7.289 31.922 1 98.81 539 LYS B O 1
ATOM 9967 N N . ASP B 1 540 ? -9.367 7.988 30.828 1 98.81 540 ASP B N 1
ATOM 9968 C CA . ASP B 1 540 ? -9.805 9.383 30.828 1 98.81 540 ASP B CA 1
ATOM 9969 C C . ASP B 1 540 ? -11.086 9.562 30.031 1 98.81 540 ASP B C 1
ATOM 9971 O O . ASP B 1 540 ? -12.008 10.25 30.469 1 98.81 540 ASP B O 1
ATOM 9975 N N . CYS B 1 541 ? -11.164 8.961 28.828 1 98.88 541 CYS B N 1
ATOM 9976 C CA . CYS B 1 541 ? -12.359 9.047 27.984 1 98.88 541 CYS B CA 1
ATOM 9977 C C . CYS B 1 541 ? -13.562 8.438 28.688 1 98.88 541 CYS B C 1
ATOM 9979 O O . CYS B 1 541 ? -14.648 9.031 28.688 1 98.88 541 CYS B O 1
ATOM 9981 N N . GLN B 1 542 ? -13.375 7.25 29.25 1 98.75 542 GLN B N 1
ATOM 9982 C CA . GLN B 1 542 ? -14.484 6.559 29.891 1 98.75 542 GLN B CA 1
ATOM 9983 C C . GLN B 1 542 ? -14.992 7.344 31.094 1 98.75 542 GLN B C 1
ATOM 9985 O O . GLN B 1 542 ? -16.188 7.352 31.375 1 98.75 542 GLN B O 1
ATOM 9990 N N . GLU B 1 543 ? -14.086 7.957 31.828 1 98.56 543 GLU B N 1
ATOM 9991 C CA . GLU B 1 543 ? -14.492 8.789 32.969 1 98.56 543 GLU B CA 1
ATOM 9992 C C . GLU B 1 543 ? -15.391 9.93 32.531 1 98.56 543 GLU B C 1
ATOM 9994 O O . GLU B 1 543 ? -16.375 10.258 33.188 1 98.56 543 GLU B O 1
ATOM 9999 N N . VAL B 1 544 ? -15.055 10.594 31.406 1 98.81 544 VAL B N 1
ATOM 10000 C CA . VAL B 1 544 ? -15.883 11.664 30.859 1 98.81 544 VAL B CA 1
ATOM 10001 C C . VAL B 1 544 ? -17.266 11.125 30.531 1 98.81 544 VAL B C 1
ATOM 10003 O O . VAL B 1 544 ? -18.281 11.758 30.875 1 98.81 544 VAL B O 1
ATOM 10006 N N . VAL B 1 545 ? -17.328 9.977 29.906 1 98.62 545 VAL B N 1
ATOM 10007 C CA . VAL B 1 545 ? -18.594 9.375 29.516 1 98.62 545 VAL B CA 1
ATOM 10008 C C . VAL B 1 545 ? -19.453 9.086 30.75 1 98.62 545 VAL B C 1
ATOM 10010 O O . VAL B 1 545 ? -20.6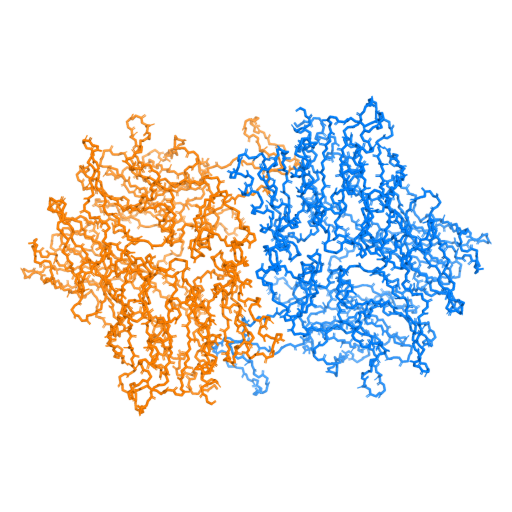41 9.398 30.766 1 98.62 545 VAL B O 1
ATOM 10013 N N . GLU B 1 546 ? -18.875 8.492 31.766 1 98.06 546 GLU B N 1
ATOM 10014 C CA . GLU B 1 546 ? -19.578 8.148 33 1 98.06 546 GLU B CA 1
ATOM 10015 C C . GLU B 1 546 ? -20.141 9.398 33.688 1 98.06 546 GLU B C 1
ATOM 10017 O O . GLU B 1 546 ? -21.188 9.352 34.312 1 98.06 546 GLU B O 1
ATOM 10022 N N . SER B 1 547 ? -19.438 10.484 33.531 1 98 547 SER B N 1
ATOM 10023 C CA . SER B 1 547 ? -19.891 11.742 34.094 1 98 547 SER B CA 1
ATOM 10024 C C . SER B 1 547 ? -21.031 12.336 33.281 1 98 547 SER B C 1
ATOM 10026 O O . SER B 1 547 ? -22.031 12.797 33.844 1 98 547 SER B O 1
ATOM 10028 N N . VAL B 1 548 ? -20.922 12.32 31.969 1 97.94 548 VAL B N 1
ATOM 10029 C CA . VAL B 1 548 ? -21.859 13 31.078 1 97.94 548 VAL B CA 1
ATOM 10030 C C . VAL B 1 548 ? -23.172 12.242 31.047 1 97.94 548 VAL B C 1
ATOM 10032 O O . VAL B 1 548 ? -24.25 12.852 30.938 1 97.94 548 VAL B O 1
ATOM 10035 N N . VAL B 1 549 ? -23.172 10.938 31.156 1 96.31 549 VAL B N 1
ATOM 10036 C CA . VAL B 1 549 ? -24.375 10.133 31.031 1 96.31 549 VAL B CA 1
ATOM 10037 C C . VAL B 1 549 ? -25.281 10.352 32.25 1 96.31 549 VAL B C 1
ATOM 10039 O O . VAL B 1 549 ? -26.469 10.023 32.219 1 96.31 549 VAL B O 1
ATOM 10042 N N . LYS B 1 550 ? -24.75 10.953 33.312 1 96.12 550 LYS B N 1
ATOM 10043 C CA . LYS B 1 550 ? -25.531 11.242 34.531 1 96.12 550 LYS B CA 1
ATOM 10044 C C . LYS B 1 550 ? -26.359 12.516 34.344 1 96.12 550 LYS B C 1
ATOM 10046 O O . LYS B 1 550 ? -27.266 12.773 35.125 1 96.12 550 LYS B O 1
ATOM 10051 N N . LEU B 1 551 ? -26.062 13.203 33.312 1 94.69 551 LEU B N 1
ATOM 10052 C CA . LEU B 1 551 ? -26.812 14.43 33.031 1 94.69 551 LEU B CA 1
ATOM 10053 C C . LEU B 1 551 ? -28.188 14.109 32.469 1 94.69 551 LEU B C 1
ATOM 10055 O O . LEU B 1 551 ? -28.344 13.188 31.672 1 94.69 551 LEU B O 1
ATOM 10059 N N . ASP B 1 552 ? -29.219 14.914 32.844 1 91.38 552 ASP B N 1
ATOM 10060 C CA . ASP B 1 552 ? -30.609 14.656 32.469 1 91.38 552 ASP B CA 1
ATOM 10061 C C . ASP B 1 552 ? -30.828 14.812 30.969 1 91.38 552 ASP B C 1
ATOM 10063 O O . ASP B 1 552 ? -31.75 14.211 30.406 1 91.38 552 ASP B O 1
ATOM 10067 N N . GLU B 1 553 ? -30 15.516 30.312 1 92.81 553 GLU B N 1
ATOM 10068 C CA . GLU B 1 553 ? -30.234 15.82 28.906 1 92.81 553 GLU B CA 1
ATOM 10069 C C . GLU B 1 553 ? -29.641 14.742 28 1 92.81 553 GLU B C 1
ATOM 10071 O O . GLU B 1 553 ? -29.859 14.75 26.781 1 92.81 553 GLU B O 1
ATOM 10076 N N . ILE B 1 554 ? -28.953 13.797 28.578 1 96.12 554 ILE B N 1
ATOM 10077 C CA . ILE B 1 554 ? -28.297 12.781 27.766 1 96.12 554 ILE B CA 1
ATOM 10078 C C . ILE B 1 554 ? -28.984 11.438 27.938 1 96.12 554 ILE B C 1
ATOM 10080 O O . ILE B 1 554 ? -29.328 11.047 29.062 1 96.12 554 ILE B O 1
ATOM 10084 N N . ASN B 1 555 ? -29.312 10.75 26.844 1 95.69 555 ASN B N 1
ATOM 10085 C CA . ASN B 1 555 ? -29.875 9.398 26.875 1 95.69 555 ASN B CA 1
ATOM 10086 C C . ASN B 1 555 ? -28.797 8.352 27.094 1 95.69 555 ASN B C 1
ATOM 10088 O O . ASN B 1 555 ? -28.062 7.992 26.172 1 95.69 555 ASN B O 1
ATOM 10092 N N . GLU B 1 556 ? -28.734 7.801 28.234 1 94.62 556 GLU B N 1
ATOM 10093 C CA . GLU B 1 556 ? -27.688 6.875 28.625 1 94.62 556 GLU B CA 1
ATOM 10094 C C . GLU B 1 556 ? -27.781 5.566 27.859 1 94.62 556 GLU B C 1
ATOM 10096 O O . GLU B 1 556 ? -26.812 4.789 27.812 1 94.62 556 GLU B O 1
ATOM 10101 N N . LYS B 1 557 ? -28.859 5.297 27.203 1 95.5 557 LYS B N 1
ATOM 10102 C CA . LYS B 1 557 ? -29.047 4.051 26.469 1 95.5 557 LYS B CA 1
ATOM 10103 C C . LYS B 1 557 ? -28.688 4.219 25 1 95.5 557 LYS B C 1
ATOM 10105 O O . LYS B 1 557 ? -28.672 3.246 24.234 1 95.5 557 LYS B O 1
ATOM 10110 N N . GLN B 1 558 ? -28.375 5.406 24.594 1 97.38 558 GLN B N 1
ATOM 10111 C CA . GLN B 1 558 ? -28.016 5.691 23.203 1 97.38 558 GLN B CA 1
ATOM 10112 C C . GLN B 1 558 ? -26.656 6.363 23.109 1 97.38 558 GLN B C 1
ATOM 10114 O O . GLN B 1 558 ? -26.547 7.504 22.656 1 97.38 558 GLN B O 1
ATOM 10119 N N . LEU B 1 559 ? -25.641 5.59 23.438 1 98.38 559 LEU B N 1
ATOM 10120 C CA . LEU B 1 559 ? -24.266 6.066 23.422 1 98.38 559 LEU B CA 1
ATOM 10121 C C . LEU B 1 559 ? -23.516 5.527 22.203 1 98.38 559 LEU B C 1
ATOM 10123 O O . LEU B 1 559 ? -23.547 4.324 21.938 1 98.38 559 LEU B O 1
ATOM 10127 N N . THR B 1 560 ? -22.984 6.379 21.422 1 98.75 560 THR B N 1
ATOM 10128 C CA . THR B 1 560 ? -22.125 6.012 20.312 1 98.75 560 THR B CA 1
ATOM 10129 C C . THR B 1 560 ? -20.75 6.641 20.453 1 98.75 560 THR B C 1
ATOM 10131 O O . THR B 1 560 ? -20.562 7.555 21.266 1 98.75 560 THR B O 1
ATOM 10134 N N . VAL B 1 561 ? -19.766 6.109 19.812 1 98.88 561 VAL B N 1
ATOM 10135 C CA . VAL B 1 561 ? -18.406 6.637 19.875 1 98.88 561 VAL B CA 1
ATOM 10136 C C . VAL B 1 561 ? -17.828 6.746 18.469 1 98.88 561 VAL B C 1
ATOM 10138 O O . VAL B 1 561 ? -18.047 5.871 17.625 1 98.88 561 VAL B O 1
ATOM 10141 N N . PHE B 1 562 ? -17.203 7.863 18.203 1 98.56 562 PHE B N 1
ATOM 10142 C CA . PHE B 1 562 ? -16.578 8.18 16.922 1 98.56 562 PHE B CA 1
ATOM 10143 C C . PHE B 1 562 ? -15.219 8.82 17.109 1 98.56 562 PHE B C 1
ATOM 10145 O O . PHE B 1 562 ? -15.047 9.688 17.969 1 98.56 562 PHE B O 1
ATOM 10152 N N . GLY B 1 563 ? -14.258 8.414 16.328 1 98.44 563 GLY B N 1
ATOM 10153 C CA . GLY B 1 563 ? -12.945 9.047 16.359 1 98.44 563 GLY B CA 1
ATOM 10154 C C . GLY B 1 563 ? -12.078 8.656 15.172 1 98.44 563 GLY B C 1
ATOM 10155 O O . GLY B 1 563 ? -12.32 7.629 14.531 1 98.44 563 GLY B O 1
ATOM 10156 N N . GLY B 1 564 ? -11.125 9.469 14.836 1 98.31 564 GLY B N 1
ATOM 10157 C CA . GLY B 1 564 ? -10.195 9.211 13.758 1 98.31 564 GLY B CA 1
ATOM 10158 C C . GLY B 1 564 ? -8.75 9.109 14.219 1 98.31 564 GLY B C 1
ATOM 10159 O O . GLY B 1 564 ? -8.383 9.68 15.25 1 98.31 564 GLY B O 1
ATOM 10160 N N . SER B 1 565 ? -7.867 8.43 13.406 1 98.25 565 SER B N 1
ATOM 10161 C CA . SER B 1 565 ? -6.453 8.273 13.734 1 98.25 565 SER B CA 1
ATOM 10162 C C . SER B 1 565 ? -6.27 7.715 15.141 1 98.25 565 SER B C 1
ATOM 10164 O O . SER B 1 565 ? -6.82 6.66 15.469 1 98.25 565 SER B O 1
ATOM 10166 N N . HIS B 1 566 ? -5.68 8.461 16.094 1 98.62 566 HIS B N 1
ATOM 10167 C CA . HIS B 1 566 ? -5.609 8.039 17.5 1 98.62 566 HIS B CA 1
ATOM 10168 C C . HIS B 1 566 ? -6.988 8.039 18.141 1 98.62 566 HIS B C 1
ATOM 10170 O O . HIS B 1 566 ? -7.258 7.242 19.047 1 98.62 566 HIS B O 1
ATOM 10176 N N . GLY B 1 567 ? -7.898 8.977 17.734 1 98.75 567 GLY B N 1
ATOM 10177 C CA . GLY B 1 567 ? -9.281 8.898 18.172 1 98.75 567 GLY B CA 1
ATOM 10178 C C . GLY B 1 567 ? -9.953 7.59 17.781 1 98.75 567 GLY B C 1
ATOM 10179 O O . GLY B 1 567 ? -10.812 7.09 18.516 1 98.75 567 GLY B O 1
ATOM 10180 N N . GLY B 1 568 ? -9.586 7.105 16.531 1 98.81 568 GLY B N 1
ATOM 10181 C CA . GLY B 1 568 ? -10.039 5.777 16.141 1 98.81 568 GLY B CA 1
ATOM 10182 C C . GLY B 1 568 ? -9.445 4.672 17 1 98.81 568 GLY B C 1
ATOM 10183 O O . GLY B 1 568 ? -10.125 3.691 17.312 1 98.81 568 GLY B O 1
ATOM 10184 N N . PHE B 1 569 ? -8.164 4.801 17.391 1 98.81 569 PHE B N 1
ATOM 10185 C CA . PHE B 1 569 ? -7.504 3.924 18.359 1 98.81 569 PHE B CA 1
ATOM 10186 C C . PHE B 1 569 ? -8.281 3.875 19.656 1 98.81 569 PHE B C 1
ATOM 10188 O O . PHE B 1 569 ? -8.57 2.793 20.188 1 98.81 569 PHE B O 1
ATOM 10195 N N . LEU B 1 570 ? -8.688 5.016 20.125 1 98.94 570 LEU B N 1
ATOM 10196 C CA . LEU B 1 570 ? -9.445 5.113 21.359 1 98.94 570 LEU B CA 1
ATOM 10197 C C . LEU B 1 570 ? -10.844 4.535 21.188 1 98.94 570 LEU B C 1
ATOM 10199 O O . LEU B 1 570 ? -11.359 3.883 22.109 1 98.94 570 LEU B O 1
ATOM 10203 N N . THR B 1 571 ? -11.461 4.816 20.031 1 98.94 571 THR B N 1
ATOM 10204 C CA . THR B 1 571 ? -12.773 4.246 19.734 1 98.94 571 THR B CA 1
ATOM 10205 C C . THR B 1 571 ? -12.727 2.723 19.828 1 98.94 571 THR B C 1
ATOM 10207 O O . THR B 1 571 ? -13.57 2.105 20.469 1 98.94 571 THR B O 1
ATOM 10210 N N . ALA B 1 572 ? -11.688 2.133 19.188 1 98.88 572 ALA B N 1
ATOM 10211 C CA . ALA B 1 572 ? -11.531 0.68 19.203 1 98.88 572 ALA B CA 1
ATOM 10212 C C . ALA B 1 572 ? -11.242 0.163 20.609 1 98.88 572 ALA B C 1
ATOM 10214 O O . ALA B 1 572 ? -11.742 -0.896 21 1 98.88 572 ALA B O 1
ATOM 10215 N N . HIS B 1 573 ? -10.484 0.878 21.391 1 98.94 573 HIS B N 1
ATOM 10216 C CA . HIS B 1 573 ? -10.211 0.507 22.781 1 98.94 573 HIS B CA 1
ATOM 10217 C C . HIS B 1 573 ? -11.477 0.58 23.625 1 98.94 573 HIS B C 1
ATOM 10219 O O . HIS B 1 573 ? -11.734 -0.311 24.438 1 98.94 573 HIS B O 1
ATOM 10225 N N . LEU B 1 574 ? -12.227 1.654 23.469 1 98.94 574 LEU B N 1
ATOM 10226 C CA . LEU B 1 574 ? -13.406 1.865 24.297 1 98.94 574 LEU B CA 1
ATOM 10227 C C . LEU B 1 574 ? -14.414 0.738 24.094 1 98.94 574 LEU B C 1
ATOM 10229 O O . LEU B 1 574 ? -14.93 0.183 25.078 1 98.94 574 LEU B O 1
ATOM 10233 N N . ILE B 1 575 ? -14.68 0.324 22.859 1 98.88 575 ILE B N 1
ATOM 10234 C CA . ILE B 1 575 ? -15.68 -0.715 22.641 1 98.88 575 ILE B CA 1
ATOM 10235 C C . ILE B 1 575 ? -15.094 -2.078 23 1 98.88 575 ILE B C 1
ATOM 10237 O O . ILE B 1 575 ? -15.828 -3.033 23.25 1 98.88 575 ILE B O 1
ATOM 10241 N N . GLY B 1 576 ? -13.773 -2.232 22.953 1 98.81 576 GLY B N 1
ATOM 10242 C CA . GLY B 1 576 ? -13.125 -3.469 23.359 1 98.81 576 GLY B CA 1
ATOM 10243 C C . GLY B 1 576 ? -13.062 -3.639 24.875 1 98.81 576 GLY B C 1
ATOM 10244 O O . GLY B 1 576 ? -13.328 -4.723 25.391 1 98.81 576 GLY B O 1
ATOM 10245 N N . GLN B 1 577 ? -12.719 -2.562 25.562 1 98.81 577 GLN B N 1
ATOM 10246 C CA . GLN B 1 577 ? -12.523 -2.611 27 1 98.81 577 GLN B CA 1
ATOM 10247 C C . GLN B 1 577 ? -13.844 -2.426 27.75 1 98.81 577 GLN B C 1
ATOM 10249 O O . GLN B 1 577 ? -13.984 -2.875 28.891 1 98.81 577 GLN B O 1
ATOM 10254 N N . TYR B 1 578 ? -14.828 -1.766 27.141 1 98.62 578 TYR B N 1
ATOM 10255 C CA . TYR B 1 578 ? -16.156 -1.548 27.703 1 98.62 578 TYR B CA 1
ATOM 10256 C C . TYR B 1 578 ? -17.234 -2.018 26.719 1 98.62 578 TYR B C 1
ATOM 10258 O O . TYR B 1 578 ? -18.047 -1.217 26.25 1 98.62 578 TYR B O 1
ATOM 10266 N N . PRO B 1 579 ? -17.328 -3.299 26.484 1 97.69 579 PRO B N 1
ATOM 10267 C CA . PRO B 1 579 ? -18.125 -3.871 25.375 1 97.69 579 PRO B CA 1
ATOM 10268 C C . PRO B 1 579 ? -19.625 -3.641 25.547 1 97.69 579 PRO B C 1
ATOM 10270 O O . PRO B 1 579 ? -20.375 -3.73 24.578 1 97.69 579 PRO B O 1
ATOM 10273 N N . SER B 1 580 ? -20.172 -3.281 26.719 1 96.81 580 SER B N 1
ATOM 10274 C CA . SER B 1 580 ? -21.609 -3.174 26.938 1 96.81 580 SER B CA 1
ATOM 10275 C C . SER B 1 580 ? -22.047 -1.715 27 1 96.81 580 SER B C 1
ATOM 10277 O O . SER B 1 580 ? -23.234 -1.428 27.172 1 96.81 580 SER B O 1
ATOM 10279 N N . VAL B 1 581 ? -21.172 -0.8 26.797 1 97.88 581 VAL B N 1
ATOM 10280 C CA . VAL B 1 581 ? -21.469 0.604 27.062 1 97.88 581 VAL B CA 1
ATOM 10281 C C . VAL B 1 581 ? -21.969 1.274 25.781 1 97.88 581 VAL B C 1
ATOM 10283 O O . VAL B 1 581 ? -22.938 2.037 25.812 1 97.88 581 VAL B O 1
ATOM 10286 N N . TYR B 1 582 ? -21.375 1.005 24.672 1 98.62 582 TYR B N 1
ATOM 10287 C CA . TYR B 1 582 ? -21.641 1.736 23.438 1 98.62 582 TYR B CA 1
ATOM 10288 C C . TYR B 1 582 ? -22.516 0.922 22.5 1 98.62 582 TYR B C 1
ATOM 10290 O O . TYR B 1 582 ? -22.281 -0.274 22.312 1 98.62 582 TYR B O 1
ATOM 10298 N N . LYS B 1 583 ? -23.453 1.538 21.859 1 98.31 583 LYS B N 1
ATOM 10299 C CA . LYS B 1 583 ? -24.406 0.859 20.984 1 98.31 583 LYS B CA 1
ATOM 10300 C C . LYS B 1 583 ? -23.891 0.768 19.562 1 98.31 583 LYS B C 1
ATOM 10302 O O . LYS B 1 583 ? -24.266 -0.139 18.812 1 98.31 583 LYS B O 1
ATOM 10307 N N . ALA B 1 584 ? -23.078 1.729 19.172 1 98.69 584 ALA B N 1
ATOM 10308 C CA . ALA B 1 584 ? -22.484 1.774 17.828 1 98.69 584 ALA B CA 1
ATOM 10309 C C . ALA B 1 584 ? -21.172 2.553 17.844 1 98.69 584 ALA B C 1
ATOM 10311 O O . ALA B 1 584 ? -20.969 3.428 18.688 1 98.69 584 ALA B O 1
ATOM 10312 N N . ALA B 1 585 ? -20.312 2.244 16.953 1 98.88 585 ALA B N 1
ATOM 10313 C CA . ALA B 1 585 ? -19.016 2.906 16.875 1 98.88 585 ALA B CA 1
ATOM 10314 C C . ALA B 1 585 ? -18.609 3.168 15.422 1 98.88 585 ALA B C 1
ATOM 10316 O O . ALA B 1 585 ? -19.094 2.492 14.508 1 98.88 585 ALA B O 1
ATOM 10317 N N . CYS B 1 586 ? -17.844 4.148 15.219 1 98.88 586 CYS B N 1
ATOM 10318 C CA . CYS B 1 586 ? -17.203 4.414 13.938 1 98.88 586 CYS B CA 1
ATOM 10319 C C . CYS B 1 586 ? -15.758 4.855 14.125 1 98.88 586 CYS B C 1
ATOM 10321 O O . CYS B 1 586 ? -15.477 5.738 14.93 1 98.88 586 CYS B O 1
ATOM 10323 N N . CYS B 1 587 ? -14.875 4.242 13.43 1 98.06 587 CYS B N 1
ATOM 10324 C CA . CYS B 1 587 ? -13.469 4.633 13.445 1 98.06 587 CYS B CA 1
ATOM 10325 C C . CYS B 1 587 ? -13 5.062 12.055 1 98.06 587 CYS B C 1
ATOM 10327 O O . CYS B 1 587 ? -13.297 4.391 11.07 1 98.06 587 CYS B O 1
ATOM 10329 N N . ARG B 1 588 ? -12.328 6.156 12.023 1 98.38 588 ARG B N 1
ATOM 10330 C CA . ARG B 1 588 ? -11.688 6.637 10.797 1 98.38 588 ARG B CA 1
ATOM 10331 C C . ARG B 1 588 ? -10.18 6.449 10.867 1 98.38 588 ARG B C 1
ATOM 10333 O O . ARG B 1 588 ? -9.516 6.984 11.758 1 98.38 588 ARG B O 1
ATOM 10340 N N . ASN B 1 589 ? -9.578 5.695 9.914 1 98.56 589 ASN B N 1
ATOM 10341 C CA . ASN B 1 589 ? -8.148 5.414 9.867 1 98.56 589 ASN B CA 1
ATOM 10342 C C . ASN B 1 589 ? -7.594 5.07 11.25 1 98.56 589 ASN B C 1
ATOM 10344 O O . ASN B 1 589 ? -6.617 5.672 11.695 1 98.56 589 ASN B O 1
ATOM 10348 N N . PRO B 1 590 ? -8.117 4.062 11.883 1 98.69 590 PRO B N 1
ATOM 10349 C CA . PRO B 1 590 ? -7.711 3.756 13.258 1 98.69 590 PRO B CA 1
ATOM 10350 C C . PRO B 1 590 ? -6.363 3.047 13.336 1 98.69 590 PRO B C 1
ATOM 10352 O O . PRO B 1 590 ? -6.035 2.238 12.461 1 98.69 590 PRO B O 1
ATOM 10355 N N . VAL B 1 591 ? -5.566 3.381 14.328 1 98.69 591 VAL B N 1
ATOM 10356 C CA . VAL B 1 591 ? -4.512 2.467 14.75 1 98.69 591 VAL B CA 1
ATOM 10357 C C . VAL B 1 591 ? -5.117 1.297 15.523 1 98.69 591 VAL B C 1
ATOM 10359 O O . VAL B 1 591 ? -5.809 1.497 16.531 1 98.69 591 VAL B O 1
ATOM 10362 N N . THR B 1 592 ? -4.953 0.112 15.094 1 98.69 592 THR B N 1
ATOM 10363 C CA . THR B 1 592 ? -5.59 -1.026 15.742 1 98.69 592 THR B CA 1
ATOM 10364 C C . THR B 1 592 ? -4.547 -2 16.281 1 98.69 592 THR B C 1
ATOM 10366 O O . THR B 1 592 ? -4.848 -2.84 17.125 1 98.69 592 THR B O 1
ATOM 10369 N N . ASN B 1 593 ? -3.369 -1.979 15.742 1 98.5 593 ASN B N 1
ATOM 10370 C CA . ASN B 1 593 ? -2.248 -2.844 16.094 1 98.5 593 ASN B CA 1
ATOM 10371 C C . ASN B 1 593 ? -0.91 -2.143 15.883 1 98.5 593 ASN B C 1
ATOM 10373 O O . ASN B 1 593 ? -0.334 -2.213 14.797 1 98.5 593 ASN B O 1
ATOM 10377 N N . ILE B 1 594 ? -0.372 -1.56 16.953 1 98.62 594 ILE B N 1
ATOM 10378 C CA . ILE B 1 594 ? 0.848 -0.763 16.875 1 98.62 594 ILE B CA 1
ATOM 10379 C C . ILE B 1 594 ? 2.008 -1.638 16.406 1 98.62 594 ILE B C 1
ATOM 10381 O O . ILE B 1 594 ? 2.846 -1.195 15.617 1 98.62 594 ILE B O 1
ATOM 10385 N N . ALA B 1 595 ? 2.057 -2.883 16.891 1 98.31 595 ALA B N 1
ATOM 10386 C CA . ALA B 1 595 ? 3.119 -3.809 16.5 1 98.31 595 ALA B CA 1
ATOM 10387 C C . ALA B 1 595 ? 3.1 -4.074 15 1 98.31 595 ALA B C 1
ATOM 10389 O O . ALA B 1 595 ? 4.148 -4.273 14.383 1 98.31 595 ALA B O 1
ATOM 10390 N N . GLY B 1 596 ? 1.919 -4.09 14.445 1 97.06 596 GLY B N 1
ATOM 10391 C CA . GLY B 1 596 ? 1.784 -4.309 13.016 1 97.06 596 GLY B CA 1
ATOM 10392 C C . GLY B 1 596 ? 2.01 -3.053 12.195 1 97.06 596 GLY B C 1
ATOM 10393 O O . GLY B 1 596 ? 2.229 -3.127 10.984 1 97.06 596 GLY B O 1
ATOM 10394 N N . MET B 1 597 ? 1.998 -1.889 12.805 1 97.94 597 MET B N 1
ATOM 10395 C CA . MET B 1 597 ? 2.076 -0.599 12.125 1 97.94 597 MET B CA 1
ATOM 10396 C C . MET B 1 597 ? 3.525 -0.144 11.984 1 97.94 597 MET B C 1
ATOM 10398 O O . MET B 1 597 ? 3.881 0.516 11.008 1 97.94 597 MET B O 1
ATOM 10402 N N . VAL B 1 598 ? 4.367 -0.555 12.906 1 97.62 598 VAL B N 1
ATOM 10403 C CA . VAL B 1 598 ? 5.703 0.01 13.07 1 97.62 598 VAL B CA 1
ATOM 10404 C C . VAL B 1 598 ? 6.512 -0.195 11.789 1 97.62 598 VAL B C 1
ATOM 10406 O O . VAL B 1 598 ? 7.301 0.67 11.406 1 97.62 598 VAL B O 1
ATOM 10409 N N . ALA B 1 599 ? 6.27 -1.27 11.062 1 96.19 599 ALA B N 1
ATOM 10410 C CA . ALA B 1 599 ? 7.086 -1.59 9.891 1 96.19 599 ALA B CA 1
ATOM 10411 C C . ALA B 1 599 ? 6.496 -0.981 8.625 1 96.19 599 ALA B C 1
ATOM 10413 O O . ALA B 1 599 ? 7.043 -1.151 7.535 1 96.19 599 ALA B O 1
ATOM 10414 N N . THR B 1 600 ? 5.445 -0.235 8.719 1 96.75 600 THR B N 1
ATOM 10415 C CA . THR B 1 600 ? 4.781 0.157 7.484 1 96.75 600 THR B CA 1
ATOM 10416 C C . THR B 1 600 ? 4.469 1.65 7.484 1 96.75 600 THR B C 1
ATOM 10418 O O . THR B 1 600 ? 4.262 2.248 6.43 1 96.75 600 THR B O 1
ATOM 10421 N N . THR B 1 601 ? 4.461 2.285 8.594 1 98.12 601 THR B N 1
ATOM 10422 C CA . THR B 1 601 ? 4.098 3.691 8.719 1 98.12 601 THR B CA 1
ATOM 10423 C C . THR B 1 601 ? 5.273 4.59 8.336 1 98.12 601 THR B C 1
ATOM 10425 O O . THR B 1 601 ? 6.426 4.156 8.375 1 98.12 601 THR B O 1
ATOM 10428 N N . ASP B 1 602 ? 5.023 5.793 7.914 1 97.75 602 ASP B N 1
ATOM 10429 C CA . ASP B 1 602 ? 6.07 6.766 7.629 1 97.75 602 ASP B CA 1
ATOM 10430 C C . ASP B 1 602 ? 6.578 7.418 8.914 1 97.75 602 ASP B C 1
ATOM 10432 O O . ASP B 1 602 ? 7.512 8.227 8.883 1 97.75 602 ASP B O 1
ATOM 10436 N N . ILE B 1 603 ? 5.926 7.059 10.094 1 98 603 ILE B N 1
ATOM 10437 C CA . ILE B 1 603 ? 6.352 7.629 11.367 1 98 603 ILE B CA 1
ATOM 10438 C C . ILE B 1 603 ? 6.602 6.512 12.375 1 98 603 ILE B C 1
ATOM 10440 O O . ILE B 1 603 ? 6.004 6.496 13.453 1 98 603 ILE B O 1
ATOM 10444 N N . PRO B 1 604 ? 7.5 5.66 12.094 1 97.94 604 PRO B N 1
ATOM 10445 C CA . PRO B 1 604 ? 7.785 4.59 13.047 1 97.94 604 PRO B CA 1
ATOM 10446 C C . PRO B 1 604 ? 8.188 5.117 14.422 1 97.94 604 PRO B C 1
ATOM 10448 O O . PRO B 1 604 ? 8.031 4.422 15.43 1 97.94 604 PRO B O 1
ATOM 10451 N N . ASP B 1 605 ? 8.734 6.34 14.477 1 97.94 605 ASP B N 1
ATOM 10452 C CA . ASP B 1 605 ? 9.109 6.957 15.742 1 97.94 605 ASP B CA 1
ATOM 10453 C C . ASP B 1 605 ? 7.898 7.109 16.656 1 97.94 605 ASP B C 1
ATOM 10455 O O . ASP B 1 605 ? 8.023 7.004 17.875 1 97.94 605 ASP B O 1
ATOM 10459 N N . TRP B 1 606 ? 6.734 7.375 16.078 1 98.06 606 TRP B N 1
ATOM 10460 C CA . TRP B 1 606 ? 5.512 7.453 16.859 1 98.06 606 TRP B CA 1
ATOM 10461 C C . TRP B 1 606 ? 5.254 6.141 17.609 1 98.06 606 TRP B C 1
ATOM 10463 O O . TRP B 1 606 ? 4.891 6.145 18.781 1 98.06 606 TRP B O 1
ATOM 10473 N N . THR B 1 607 ? 5.391 4.977 16.953 1 98.38 607 THR B N 1
ATOM 10474 C CA . THR B 1 607 ? 5.133 3.668 17.547 1 98.38 607 THR B CA 1
ATOM 10475 C C . THR B 1 607 ? 6.078 3.408 18.719 1 98.38 607 THR B C 1
ATOM 10477 O O . THR B 1 607 ? 5.664 2.875 19.75 1 98.38 607 THR B O 1
ATOM 10480 N N . PHE B 1 608 ? 7.34 3.807 18.547 1 98.44 608 PHE B N 1
ATOM 10481 C CA . PHE B 1 608 ? 8.312 3.66 19.625 1 98.44 608 PHE B CA 1
ATOM 10482 C C . PHE B 1 608 ? 7.953 4.562 20.812 1 98.44 608 PHE B C 1
ATOM 10484 O O . PHE B 1 608 ? 7.785 4.086 21.938 1 98.44 608 PHE B O 1
ATOM 10491 N N . THR B 1 609 ? 7.727 5.832 20.531 1 98.25 609 THR B N 1
ATOM 10492 C CA . THR B 1 609 ? 7.488 6.824 21.578 1 98.25 609 THR B CA 1
ATOM 10493 C C . THR B 1 609 ? 6.219 6.488 22.359 1 98.25 609 THR B C 1
ATOM 10495 O O . THR B 1 609 ? 6.242 6.426 23.594 1 98.25 609 THR B O 1
ATOM 10498 N N . GLU B 1 610 ? 5.145 6.281 21.656 1 98.25 610 GLU B N 1
ATOM 10499 C CA . GLU B 1 610 ? 3.873 5.992 22.312 1 98.25 610 GLU B CA 1
ATOM 10500 C C . GLU B 1 610 ? 3.889 4.613 22.969 1 98.25 610 GLU B C 1
ATOM 10502 O O . GLU B 1 610 ? 3.133 4.352 23.906 1 98.25 610 GLU B O 1
ATOM 10507 N N . GLY B 1 611 ? 4.77 3.74 22.406 1 97.69 611 GLY B N 1
ATOM 10508 C CA . GLY B 1 611 ? 4.965 2.439 23.031 1 97.69 611 GLY B CA 1
ATOM 10509 C C . GLY B 1 611 ? 5.801 2.502 24.297 1 97.69 611 GLY B C 1
ATOM 10510 O O . GLY B 1 611 ? 5.875 1.525 25.047 1 97.69 611 GLY B O 1
ATOM 10511 N N . GLY B 1 612 ? 6.402 3.607 24.609 1 97.62 612 GLY B N 1
ATOM 10512 C CA . GLY B 1 612 ? 7.184 3.793 25.828 1 97.62 612 GLY B CA 1
ATOM 10513 C C . GLY B 1 612 ? 8.672 3.629 25.594 1 97.62 612 GLY B C 1
ATOM 10514 O O . GLY B 1 612 ? 9.43 3.402 26.547 1 97.62 612 GLY B O 1
ATOM 10515 N N . PHE B 1 613 ? 9.125 3.701 24.344 1 98 613 PHE B N 1
ATOM 10516 C CA . PHE B 1 613 ? 10.523 3.467 24.016 1 98 613 PHE B CA 1
ATOM 10517 C C . PHE B 1 613 ? 11.117 4.664 23.281 1 98 613 PHE B C 1
ATOM 10519 O O . PHE B 1 613 ? 10.391 5.434 22.641 1 98 613 PHE B O 1
ATOM 10526 N N . ASP B 1 614 ? 12.406 4.855 23.359 1 96.31 614 ASP B N 1
ATOM 10527 C CA . ASP B 1 614 ? 13.117 5.863 22.578 1 96.31 614 ASP B CA 1
ATOM 10528 C C . ASP B 1 614 ? 13.297 5.406 21.125 1 96.31 614 ASP B C 1
ATOM 10530 O O . ASP B 1 614 ? 13.406 4.207 20.859 1 96.31 614 ASP B O 1
ATOM 10534 N N . PHE B 1 615 ? 13.344 6.375 20.281 1 96.94 615 PHE B N 1
ATOM 10535 C CA . PHE B 1 615 ? 13.539 6.074 18.859 1 96.94 615 PHE B CA 1
ATOM 10536 C C . PHE B 1 615 ? 14.883 6.598 18.375 1 96.94 615 PHE B C 1
ATOM 10538 O O . PHE B 1 615 ? 15.328 7.668 18.797 1 96.94 615 PHE B O 1
ATOM 10545 N N . SER B 1 616 ? 15.539 5.879 17.609 1 97.06 616 SER B N 1
ATOM 10546 C CA . SER B 1 616 ? 16.609 6.289 16.703 1 97.06 616 SER B CA 1
ATOM 10547 C C . SER B 1 616 ? 16.453 5.66 15.328 1 97.06 616 SER B C 1
ATOM 10549 O O . SER B 1 616 ? 15.719 4.684 15.164 1 97.06 616 SER B O 1
ATOM 10551 N N . HIS B 1 617 ? 17.016 6.207 14.32 1 96.81 617 HIS B N 1
ATOM 10552 C CA . HIS B 1 617 ? 16.922 5.68 12.961 1 96.81 617 HIS B CA 1
ATOM 10553 C C . HIS B 1 617 ? 17.391 4.23 12.898 1 96.81 617 HIS B C 1
ATOM 10555 O O . HIS B 1 617 ? 16.906 3.455 12.07 1 96.81 617 HIS B O 1
ATOM 10561 N N . GLY B 1 618 ? 18.297 3.854 13.719 1 97.06 618 GLY B N 1
ATOM 10562 C CA . GLY B 1 618 ? 18.812 2.494 13.727 1 97.06 618 GLY B CA 1
ATOM 10563 C C . GLY B 1 618 ? 18.094 1.586 14.703 1 97.06 618 GLY B C 1
ATOM 10564 O O . GLY B 1 618 ? 18.469 0.421 14.867 1 97.06 618 GLY B O 1
ATOM 10565 N N . ALA B 1 619 ? 17 2.104 15.32 1 96.62 619 ALA B N 1
ATOM 10566 C CA . ALA B 1 619 ? 16.281 1.308 16.312 1 96.62 619 ALA B CA 1
ATOM 10567 C C . ALA B 1 619 ? 15.562 0.134 15.664 1 96.62 619 ALA B C 1
ATOM 10569 O O . ALA B 1 619 ? 14.984 0.276 14.586 1 96.62 619 ALA B O 1
ATOM 10570 N N . LEU B 1 620 ? 15.648 -1.049 16.266 1 96.94 620 LEU B N 1
ATOM 10571 C CA . LEU B 1 620 ? 14.953 -2.244 15.805 1 96.94 620 LEU B CA 1
ATOM 10572 C C . LEU B 1 620 ? 13.742 -2.543 16.672 1 96.94 620 LEU B C 1
ATOM 10574 O O . LEU B 1 620 ? 13.773 -2.322 17.891 1 96.94 620 LEU B O 1
ATOM 10578 N N . SER B 1 621 ? 12.664 -2.963 16.094 1 95.94 621 SER B N 1
ATOM 10579 C CA . SER B 1 621 ? 11.484 -3.387 16.828 1 95.94 621 SER B CA 1
ATOM 10580 C C . SER B 1 621 ? 11.609 -4.828 17.297 1 95.94 621 SER B C 1
ATOM 10582 O O . SER B 1 621 ? 10.891 -5.711 16.828 1 95.94 621 SER B O 1
ATOM 10584 N N . THR B 1 622 ? 12.406 -5.062 18.312 1 96.88 622 THR B N 1
ATOM 10585 C CA . THR B 1 622 ? 12.688 -6.395 18.844 1 96.88 622 THR B CA 1
ATOM 10586 C C . THR B 1 622 ? 11.422 -7.043 19.391 1 96.88 622 THR B C 1
ATOM 10588 O O . THR B 1 622 ? 10.383 -6.391 19.5 1 96.88 622 THR B O 1
ATOM 10591 N N . GLY B 1 623 ? 11.531 -8.375 19.719 1 96.56 623 GLY B N 1
ATOM 10592 C CA . GLY B 1 623 ? 10.391 -9.102 20.266 1 96.56 623 GLY B CA 1
ATOM 10593 C C . GLY B 1 623 ? 9.797 -8.445 21.5 1 96.56 623 GLY B C 1
ATOM 10594 O O . GLY B 1 623 ? 8.57 -8.391 21.641 1 96.56 623 GLY B O 1
ATOM 10595 N N . GLU B 1 624 ? 10.609 -7.93 22.312 1 96.56 624 GLU B N 1
ATOM 10596 C CA . GLU B 1 624 ? 10.164 -7.262 23.531 1 96.56 624 GLU B CA 1
ATOM 10597 C C . GLU B 1 624 ? 9.375 -5.996 23.203 1 96.56 624 GLU B C 1
ATOM 10599 O O . GLU B 1 624 ? 8.32 -5.75 23.797 1 96.56 624 GLU B O 1
ATOM 10604 N N . ILE B 1 625 ? 9.906 -5.203 22.344 1 98 625 ILE B N 1
ATOM 10605 C CA . ILE B 1 625 ? 9.266 -3.953 21.953 1 98 625 ILE B CA 1
ATOM 10606 C C . ILE B 1 625 ? 7.938 -4.25 21.266 1 98 625 ILE B C 1
ATOM 10608 O O . ILE B 1 625 ? 6.922 -3.617 21.562 1 98 625 ILE B O 1
ATOM 10612 N N . LEU B 1 626 ? 7.949 -5.262 20.375 1 98.44 626 LEU B N 1
ATOM 10613 C CA . LEU B 1 626 ? 6.73 -5.652 19.672 1 98.44 626 LEU B CA 1
ATOM 10614 C C . LEU B 1 626 ? 5.66 -6.121 20.641 1 98.44 626 LEU B C 1
ATOM 10616 O O . LEU B 1 626 ? 4.477 -5.836 20.453 1 98.44 626 LEU B O 1
ATOM 10620 N N . THR B 1 627 ? 6.051 -6.852 21.641 1 98.31 627 THR B N 1
ATOM 10621 C CA . THR B 1 627 ? 5.113 -7.336 22.656 1 98.31 627 THR B CA 1
ATOM 10622 C C . THR B 1 627 ? 4.445 -6.172 23.375 1 98.31 627 THR B C 1
ATOM 10624 O O . THR B 1 627 ? 3.229 -6.168 23.562 1 98.31 627 THR B O 1
ATOM 10627 N N . GLU B 1 628 ? 5.258 -5.172 23.75 1 98.31 628 GLU B N 1
ATOM 10628 C CA . GLU B 1 628 ? 4.707 -3.998 24.422 1 98.31 628 GLU B CA 1
ATOM 10629 C C . GLU B 1 628 ? 3.754 -3.234 23.5 1 98.31 628 GLU B C 1
ATOM 10631 O O . GLU B 1 628 ? 2.691 -2.785 23.938 1 98.31 628 GLU B O 1
ATOM 10636 N N . MET B 1 629 ? 4.133 -3.074 22.281 1 98.62 629 MET B N 1
ATOM 10637 C CA . MET B 1 629 ? 3.291 -2.4 21.297 1 98.62 629 MET B CA 1
ATOM 10638 C C . MET B 1 629 ? 1.967 -3.137 21.125 1 98.62 629 MET B C 1
ATOM 10640 O O . MET B 1 629 ? 0.911 -2.508 21.016 1 98.62 629 MET B O 1
ATOM 10644 N N . TRP B 1 630 ? 2.039 -4.492 21.094 1 98.5 630 TRP B N 1
ATOM 10645 C CA . TRP B 1 630 ? 0.841 -5.316 20.953 1 98.5 630 TRP B CA 1
ATOM 10646 C C . TRP B 1 630 ? -0.073 -5.152 22.172 1 98.5 630 TRP B C 1
ATOM 10648 O O . TRP B 1 630 ? -1.287 -4.996 22.016 1 98.5 630 TRP B O 1
ATOM 10658 N N . ASN B 1 631 ? 0.517 -5.113 23.328 1 98.31 631 ASN B N 1
ATOM 10659 C CA . ASN B 1 631 ? -0.243 -5.031 24.578 1 98.31 631 ASN B CA 1
ATOM 10660 C C . ASN B 1 631 ? -0.973 -3.697 24.703 1 98.31 631 ASN B C 1
ATOM 10662 O O . ASN B 1 631 ? -1.954 -3.588 25.438 1 98.31 631 ASN B O 1
ATOM 10666 N N . LYS B 1 632 ? -0.543 -2.74 24.047 1 98.62 632 LYS B N 1
ATOM 10667 C CA . LYS B 1 632 ? -1.152 -1.415 24.094 1 98.62 632 LYS B CA 1
ATOM 10668 C C . LYS B 1 632 ? -2.166 -1.226 22.969 1 98.62 632 LYS B C 1
ATOM 10670 O O . LYS B 1 632 ? -2.85 -0.201 22.922 1 98.62 632 LYS B O 1
ATOM 10675 N N . SER B 1 633 ? -2.379 -2.188 22.141 1 98.69 633 SER B N 1
ATOM 10676 C CA . SER B 1 633 ? -3.209 -2.072 20.953 1 98.69 633 SER B CA 1
ATOM 10677 C C . SER B 1 633 ? -4.629 -2.566 21.219 1 98.69 633 SER B C 1
ATOM 10679 O O . SER B 1 633 ? -4.828 -3.525 21.953 1 98.69 633 SER B O 1
ATOM 10681 N N . PRO B 1 634 ? -5.609 -1.965 20.594 1 98.69 634 PRO B N 1
ATOM 10682 C CA . PRO B 1 634 ? -6.992 -2.404 20.812 1 98.69 634 PRO B CA 1
ATOM 10683 C C . PRO B 1 634 ? -7.258 -3.801 20.25 1 98.69 634 PRO B C 1
ATOM 10685 O O . PRO B 1 634 ? -8.203 -4.469 20.672 1 98.69 634 PRO B O 1
ATOM 10688 N N . MET B 1 635 ? -6.465 -4.309 19.297 1 98.56 635 MET B N 1
ATOM 10689 C CA . MET B 1 635 ? -6.629 -5.641 18.719 1 98.56 635 MET B CA 1
ATOM 10690 C C . MET B 1 635 ? -6.668 -6.707 19.812 1 98.56 635 MET B C 1
ATOM 10692 O O . MET B 1 635 ? -7.332 -7.734 19.656 1 98.56 635 MET B O 1
ATOM 10696 N N . GLN B 1 636 ? -5.984 -6.504 20.906 1 98 636 GLN B N 1
ATOM 10697 C CA . GLN B 1 636 ? -5.918 -7.484 21.984 1 98 636 GLN B CA 1
ATOM 10698 C C . GLN B 1 636 ? -7.301 -7.754 22.562 1 98 636 GLN B C 1
ATOM 10700 O O . GLN B 1 636 ? -7.531 -8.805 23.172 1 98 636 GLN B O 1
ATOM 10705 N N . TYR B 1 637 ? -8.281 -6.805 22.375 1 98.56 637 TYR B N 1
ATOM 10706 C CA . TYR B 1 637 ? -9.602 -6.914 22.984 1 98.56 637 TYR B CA 1
ATOM 10707 C C . TYR B 1 637 ? -10.656 -7.285 21.938 1 98.56 637 TYR B C 1
ATOM 10709 O O . TYR B 1 637 ? -11.852 -7.199 22.203 1 98.56 637 TYR B O 1
ATOM 10717 N N . VAL B 1 638 ? -10.25 -7.707 20.75 1 98.56 638 VAL B N 1
ATOM 10718 C CA . VAL B 1 638 ? -11.164 -7.891 19.641 1 98.56 638 VAL B CA 1
ATOM 10719 C C . VAL B 1 638 ? -12.195 -8.961 19.984 1 98.56 638 VAL B C 1
ATOM 10721 O O . VAL B 1 638 ? -13.344 -8.883 19.531 1 98.56 638 VAL B O 1
ATOM 10724 N N . ASP B 1 639 ? -11.859 -9.961 20.781 1 98.31 639 ASP B N 1
ATOM 10725 C CA . ASP B 1 639 ? -12.766 -11.039 21.188 1 98.31 639 ASP B CA 1
ATOM 10726 C C . ASP B 1 639 ? -13.914 -10.5 22.031 1 98.31 639 ASP B C 1
ATOM 10728 O O . ASP B 1 639 ? -15 -11.078 22.047 1 98.31 639 ASP B O 1
ATOM 10732 N N . LYS B 1 640 ? -13.719 -9.367 22.656 1 98.38 640 LYS B N 1
ATOM 10733 C CA . LYS B 1 640 ? -14.68 -8.828 23.609 1 98.38 640 LYS B CA 1
ATOM 10734 C C . LYS B 1 640 ? -15.641 -7.855 22.938 1 98.38 640 LYS B C 1
ATOM 10736 O O . LYS B 1 640 ? -16.688 -7.512 23.484 1 98.38 640 LYS B O 1
ATOM 10741 N N . VAL B 1 641 ? -15.391 -7.441 21.766 1 98.69 641 VAL B N 1
ATOM 10742 C CA . VAL B 1 641 ? -16.172 -6.418 21.078 1 98.69 641 VAL B CA 1
ATOM 10743 C C . VAL B 1 641 ? -17.578 -6.941 20.797 1 98.69 641 VAL B C 1
ATOM 10745 O O . VAL B 1 641 ? -17.75 -8.055 20.312 1 98.69 641 VAL B O 1
ATOM 10748 N N . GLU B 1 642 ? -18.531 -6.219 21.141 1 98.38 642 GLU B N 1
ATOM 10749 C CA . GLU B 1 642 ? -19.938 -6.523 20.859 1 98.38 642 GLU B CA 1
ATOM 10750 C C . GLU B 1 642 ? -20.578 -5.414 20.031 1 98.38 642 GLU B C 1
ATOM 10752 O O . GLU B 1 642 ? -21.562 -5.652 19.328 1 98.38 642 GLU B O 1
ATOM 10757 N N . THR B 1 643 ? -20.047 -4.238 20.141 1 98.62 643 THR B N 1
ATOM 10758 C CA . THR B 1 643 ? -20.594 -3.033 19.516 1 98.62 643 THR B CA 1
ATOM 10759 C C . THR B 1 643 ? -20.406 -3.082 18 1 98.62 643 THR B C 1
ATOM 10761 O O . THR B 1 643 ? -19.297 -3.277 17.5 1 98.62 643 THR B O 1
ATOM 10764 N N . PRO B 1 644 ? -21.562 -2.938 17.172 1 98.69 644 PRO B N 1
ATOM 10765 C CA . PRO B 1 644 ? -21.391 -2.764 15.727 1 98.69 644 PRO B CA 1
ATOM 10766 C C . PRO B 1 644 ? -20.469 -1.603 15.383 1 98.69 644 PRO B C 1
ATOM 10768 O O . PRO B 1 644 ? -20.531 -0.542 16.016 1 98.69 644 PRO B O 1
ATOM 10771 N N . ILE B 1 645 ? -19.609 -1.811 14.383 1 98.88 645 ILE B N 1
ATOM 10772 C CA . ILE B 1 645 ? -18.609 -0.78 14.133 1 98.88 645 ILE B CA 1
ATOM 10773 C C . ILE B 1 645 ? -18.5 -0.526 12.633 1 98.88 645 ILE B C 1
ATOM 10775 O O . ILE B 1 645 ? -18.516 -1.466 11.836 1 98.88 645 ILE B O 1
ATOM 10779 N N . LEU B 1 646 ? -18.5 0.746 12.203 1 98.88 646 LEU B N 1
ATOM 10780 C CA . LEU B 1 646 ? -18.172 1.217 10.859 1 98.88 646 LEU B CA 1
ATOM 10781 C C . LEU B 1 646 ? -16.719 1.672 10.781 1 98.88 646 LEU B C 1
ATOM 10783 O O . LEU B 1 646 ? -16.281 2.52 11.57 1 98.88 646 LEU B O 1
ATOM 10787 N N . ILE B 1 647 ? -15.945 1.094 9.922 1 98.88 647 ILE B N 1
ATOM 10788 C CA . ILE B 1 647 ? -14.547 1.461 9.734 1 98.88 647 ILE B CA 1
ATOM 10789 C C . ILE B 1 647 ? -14.391 2.201 8.406 1 98.88 647 ILE B C 1
ATOM 10791 O O . ILE B 1 647 ? -14.836 1.72 7.359 1 98.88 647 ILE B O 1
ATOM 10795 N N . ILE B 1 648 ? -13.789 3.352 8.453 1 98.81 648 ILE B N 1
ATOM 10796 C CA . ILE B 1 648 ? -13.586 4.199 7.281 1 98.81 648 ILE B CA 1
ATOM 10797 C C . ILE B 1 648 ? -12.094 4.402 7.047 1 98.81 648 ILE B C 1
ATOM 10799 O O . ILE B 1 648 ? -11.359 4.797 7.961 1 98.81 648 ILE B O 1
ATOM 10803 N N . LEU B 1 649 ? -11.625 4.156 5.789 1 98.75 649 LEU B N 1
ATOM 10804 C CA . LEU B 1 649 ? -10.188 4.199 5.52 1 98.75 649 LEU B CA 1
ATOM 10805 C C . LEU B 1 649 ? -9.898 5.07 4.301 1 98.75 649 LEU B C 1
ATOM 10807 O O . LEU B 1 649 ? -10.641 5.043 3.318 1 98.75 649 LEU B O 1
ATOM 10811 N N . GLY B 1 650 ? -8.883 5.969 4.445 1 98.62 650 GLY B N 1
ATOM 10812 C CA . GLY B 1 650 ? -8.203 6.48 3.262 1 98.62 650 GLY B CA 1
ATOM 10813 C C . GLY B 1 650 ? -7.18 5.516 2.695 1 98.62 650 GLY B C 1
ATOM 10814 O O . GLY B 1 650 ? -6.199 5.18 3.363 1 98.62 650 GLY B O 1
ATOM 10815 N N . LEU B 1 651 ? -7.27 5.184 1.489 1 97.75 651 LEU B N 1
ATOM 10816 C CA . LEU B 1 651 ? -6.527 4.043 0.973 1 97.75 651 LEU B CA 1
ATOM 10817 C C . LEU B 1 651 ? -5.098 4.441 0.616 1 97.75 651 LEU B C 1
ATOM 10819 O O . LEU B 1 651 ? -4.25 3.578 0.381 1 97.75 651 LEU B O 1
ATOM 10823 N N . GLU B 1 652 ? -4.754 5.746 0.645 1 97.19 652 GLU B N 1
ATOM 10824 C CA . GLU B 1 652 ? -3.393 6.211 0.399 1 97.19 652 GLU B CA 1
ATOM 10825 C C . GLU B 1 652 ? -2.758 6.754 1.677 1 97.19 652 GLU B C 1
ATOM 10827 O O . GLU B 1 652 ? -1.78 7.504 1.621 1 97.19 652 GLU B O 1
ATOM 10832 N N . ASP B 1 653 ? -3.295 6.375 2.768 1 98 653 ASP B N 1
ATOM 10833 C CA . ASP B 1 653 ? -2.826 6.844 4.07 1 98 653 ASP B CA 1
ATOM 10834 C C . ASP B 1 653 ? -1.449 6.273 4.395 1 98 653 ASP B C 1
ATOM 10836 O O . ASP B 1 653 ? -1.299 5.062 4.574 1 98 653 ASP B O 1
ATOM 10840 N N . ALA B 1 654 ? -0.412 7.129 4.535 1 97.56 654 ALA B N 1
ATOM 10841 C CA . ALA B 1 654 ? 0.938 6.691 4.879 1 97.56 654 ALA B CA 1
ATOM 10842 C C . ALA B 1 654 ? 1.173 6.766 6.383 1 97.56 654 ALA B C 1
ATOM 10844 O O . ALA B 1 654 ? 2.123 6.172 6.898 1 97.56 654 ALA B O 1
ATOM 10845 N N . ARG B 1 655 ? 0.241 7.535 7.07 1 97.88 655 ARG B N 1
ATOM 10846 C CA . ARG B 1 655 ? 0.377 7.773 8.5 1 97.88 655 ARG B CA 1
ATOM 10847 C C . ARG B 1 655 ? -0.099 6.566 9.305 1 97.88 655 ARG B C 1
ATOM 10849 O O . ARG B 1 655 ? 0.648 6.023 10.125 1 97.88 655 ARG B O 1
ATOM 10856 N N . VAL B 1 656 ? -1.286 6.191 9.102 1 98.5 656 VAL B N 1
ATOM 10857 C CA . VAL B 1 656 ? -1.871 4.941 9.578 1 98.5 656 VAL B CA 1
ATOM 10858 C C . VAL B 1 656 ? -2.246 4.062 8.383 1 98.5 656 VAL B C 1
ATOM 10860 O O . VAL B 1 656 ? -3.361 4.152 7.863 1 98.5 656 VAL B O 1
ATOM 10863 N N . PRO B 1 657 ? -1.35 3.174 8.023 1 98 657 PRO B N 1
ATOM 10864 C CA . PRO B 1 657 ? -1.597 2.381 6.82 1 98 657 PRO B CA 1
ATOM 10865 C C . PRO B 1 657 ? -2.949 1.672 6.848 1 98 657 PRO B C 1
ATOM 10867 O O . PRO B 1 657 ? -3.357 1.151 7.891 1 98 657 PRO B O 1
ATOM 10870 N N . PRO B 1 658 ? -3.701 1.646 5.723 1 97.88 658 PRO B N 1
ATOM 10871 C CA . PRO B 1 658 ? -5.07 1.133 5.672 1 97.88 658 PRO B CA 1
ATOM 10872 C C . PRO B 1 658 ? -5.18 -0.311 6.156 1 97.88 658 PRO B C 1
ATOM 10874 O O . PRO B 1 658 ? -6.242 -0.729 6.629 1 97.88 658 PRO B O 1
ATOM 10877 N N . LYS B 1 659 ? -4.09 -1.066 6.105 1 97.88 659 LYS B N 1
ATOM 10878 C CA . LYS B 1 659 ? -4.117 -2.455 6.559 1 97.88 659 LYS B CA 1
ATOM 10879 C C . LYS B 1 659 ? -4.477 -2.545 8.039 1 97.88 659 LYS B C 1
ATOM 10881 O O . LYS B 1 659 ? -4.992 -3.568 8.492 1 97.88 659 LYS B O 1
ATOM 10886 N N . GLN B 1 660 ? -4.223 -1.49 8.828 1 98.44 660 GLN B N 1
ATOM 10887 C CA . GLN B 1 660 ? -4.641 -1.451 10.227 1 98.44 660 GLN B CA 1
ATOM 10888 C C . GLN B 1 660 ? -6.141 -1.694 10.359 1 98.44 660 GLN B C 1
ATOM 10890 O O . GLN B 1 660 ? -6.566 -2.619 11.062 1 98.44 660 GLN B O 1
ATOM 10895 N N . GLY B 1 661 ? -6.91 -0.86 9.602 1 98.56 661 GLY B N 1
ATOM 10896 C CA . GLY B 1 661 ? -8.359 -0.995 9.648 1 98.56 661 GLY B CA 1
ATOM 10897 C C . GLY B 1 661 ? -8.867 -2.258 8.977 1 98.56 661 GLY B C 1
ATOM 10898 O O . GLY B 1 661 ? -9.82 -2.877 9.453 1 98.56 661 GLY B O 1
ATOM 10899 N N . GLU B 1 662 ? -8.219 -2.701 7.906 1 98.25 662 GLU B N 1
ATOM 10900 C CA . GLU B 1 662 ? -8.641 -3.887 7.168 1 98.25 662 GLU B CA 1
ATOM 10901 C C . GLU B 1 662 ? -8.5 -5.148 8.016 1 98.25 662 GLU B C 1
ATOM 10903 O O . GLU B 1 662 ? -9.406 -5.984 8.047 1 98.25 662 GLU B O 1
ATOM 10908 N N . VAL B 1 663 ? -7.352 -5.301 8.648 1 98 663 VAL B N 1
ATOM 10909 C CA . VAL B 1 663 ? -7.109 -6.488 9.461 1 98 663 VAL B CA 1
ATOM 10910 C C . VAL B 1 663 ? -8.07 -6.508 10.648 1 98 663 VAL B C 1
ATOM 10912 O O . VAL B 1 663 ? -8.562 -7.566 11.039 1 98 663 VAL B O 1
ATOM 10915 N N . TYR B 1 664 ? -8.297 -5.352 11.281 1 98.75 664 TYR B N 1
ATOM 10916 C CA . TYR B 1 664 ? -9.273 -5.281 12.359 1 98.75 664 TYR B CA 1
ATOM 10917 C C . TYR B 1 664 ? -10.648 -5.738 11.883 1 98.75 664 TYR B C 1
ATOM 10919 O O . TYR B 1 664 ? -11.32 -6.52 12.555 1 98.75 664 TYR B O 1
ATOM 10927 N N . TYR B 1 665 ? -11.086 -5.285 10.703 1 98.56 665 TYR B N 1
ATOM 10928 C CA . TYR B 1 665 ? -12.344 -5.688 10.078 1 98.56 665 TYR B CA 1
ATOM 10929 C C . TYR B 1 665 ? -12.406 -7.199 9.898 1 98.56 665 TYR B C 1
ATOM 10931 O O . TYR B 1 665 ? -13.398 -7.832 10.258 1 98.56 665 TYR B O 1
ATOM 10939 N N . LYS B 1 666 ? -11.367 -7.746 9.383 1 98 666 LYS B N 1
ATOM 10940 C CA . LYS B 1 666 ? -11.297 -9.18 9.125 1 98 666 LYS B CA 1
ATOM 10941 C C . LYS B 1 666 ? -11.398 -9.977 10.43 1 98 666 LYS B C 1
ATOM 10943 O O . LYS B 1 666 ? -12.07 -11.008 10.477 1 98 666 LYS B O 1
ATOM 10948 N N . GLN B 1 667 ? -10.727 -9.523 11.43 1 98.44 667 GLN B N 1
ATOM 10949 C CA . GLN B 1 667 ? -10.75 -10.211 12.711 1 98.44 667 GLN B CA 1
ATOM 10950 C C . GLN B 1 667 ? -12.133 -10.148 13.352 1 98.44 667 GLN B C 1
ATOM 10952 O O . GLN B 1 667 ? -12.57 -11.094 14 1 98.44 667 GLN B O 1
ATOM 10957 N N . LEU B 1 668 ? -12.797 -8.984 13.195 1 98.69 668 LEU B N 1
ATOM 10958 C CA . LEU B 1 668 ? -14.18 -8.875 13.664 1 98.69 668 LEU B CA 1
ATOM 10959 C C . LEU B 1 668 ? -15.086 -9.836 12.906 1 98.69 668 LEU B C 1
ATOM 10961 O O . LEU B 1 668 ? -15.898 -10.531 13.508 1 98.69 668 LEU B O 1
ATOM 10965 N N . LYS B 1 669 ? -14.922 -9.938 11.602 1 97.5 669 LYS B N 1
ATOM 10966 C CA . LYS B 1 669 ? -15.703 -10.844 10.766 1 97.5 669 LYS B CA 1
ATOM 10967 C C . LYS B 1 669 ? -15.477 -12.297 11.18 1 97.5 669 LYS B C 1
ATOM 10969 O O . LYS B 1 669 ? -16.422 -13.086 11.25 1 97.5 669 LYS B O 1
ATOM 10974 N N . ALA B 1 670 ? -14.234 -12.617 11.414 1 97.81 670 ALA B N 1
ATOM 10975 C CA . ALA B 1 670 ? -13.883 -13.977 11.828 1 97.81 670 ALA B CA 1
ATOM 10976 C C . ALA B 1 670 ? -14.562 -14.352 13.141 1 97.81 670 ALA B C 1
ATOM 10978 O O . ALA B 1 670 ? -14.695 -15.531 13.469 1 97.81 670 ALA B O 1
ATOM 10979 N N . ARG B 1 671 ? -15.039 -13.359 13.891 1 98.19 671 ARG B N 1
ATOM 10980 C CA . ARG B 1 671 ? -15.695 -13.562 15.18 1 98.19 671 ARG B CA 1
ATOM 10981 C C . ARG B 1 671 ? -17.203 -13.312 15.07 1 98.19 671 ARG B C 1
ATOM 10983 O O . ARG B 1 671 ? -17.891 -13.219 16.078 1 98.19 671 ARG B O 1
ATOM 10990 N N . ASN B 1 672 ? -17.656 -13.156 13.883 1 97.25 672 ASN B N 1
ATOM 10991 C CA . ASN B 1 672 ? -19.062 -12.938 13.578 1 97.25 672 ASN B CA 1
ATOM 10992 C C . ASN B 1 672 ? -19.594 -11.672 14.258 1 97.25 672 ASN B C 1
ATOM 10994 O O . ASN B 1 672 ? -20.688 -11.672 14.805 1 97.25 672 ASN B O 1
ATOM 10998 N N . LYS B 1 673 ? -18.719 -10.68 14.367 1 97.88 673 LYS B N 1
ATOM 10999 C CA . LYS B 1 673 ? -19.125 -9.367 14.859 1 97.88 673 LYS B CA 1
ATOM 11000 C C . LYS B 1 673 ? -19.641 -8.484 13.727 1 97.88 673 LYS B C 1
ATOM 11002 O O . LYS B 1 673 ? -19.188 -8.609 12.586 1 97.88 673 LYS B O 1
ATOM 11007 N N . LYS B 1 674 ? -20.625 -7.621 13.992 1 97.81 674 LYS B N 1
ATOM 11008 C CA . LYS B 1 674 ? -21.172 -6.723 12.984 1 97.81 674 LYS B CA 1
ATOM 11009 C C . LYS B 1 674 ? -20.203 -5.594 12.656 1 97.81 674 LYS B C 1
ATOM 11011 O O . LYS B 1 674 ? -19.891 -4.777 13.523 1 97.81 674 LYS B O 1
ATOM 11016 N N . ALA B 1 675 ? -19.719 -5.582 11.461 1 98.31 675 ALA B N 1
ATOM 11017 C CA . ALA B 1 675 ? -18.766 -4.562 11.039 1 98.31 675 ALA B CA 1
ATOM 11018 C C . ALA B 1 675 ? -18.969 -4.203 9.57 1 98.31 675 ALA B C 1
ATOM 11020 O O . ALA B 1 675 ? -19.344 -5.059 8.758 1 98.31 675 ALA B O 1
ATOM 11021 N N . ARG B 1 676 ? -18.828 -3.002 9.219 1 98.44 676 ARG B N 1
ATOM 11022 C CA . ARG B 1 676 ? -18.828 -2.467 7.863 1 98.44 676 ARG B CA 1
ATOM 11023 C C . ARG B 1 676 ? -17.547 -1.694 7.582 1 98.44 676 ARG B C 1
ATOM 11025 O O . ARG B 1 676 ? -17.016 -1.011 8.469 1 98.44 676 ARG B O 1
ATOM 11032 N N . LEU B 1 677 ? -16.922 -1.881 6.402 1 98.62 677 LEU B N 1
ATOM 11033 C CA . LEU B 1 677 ? -15.688 -1.207 6.035 1 98.62 677 LEU B CA 1
ATOM 11034 C C . LEU B 1 677 ? -15.852 -0.432 4.734 1 98.62 677 LEU B C 1
ATOM 11036 O O . LEU B 1 677 ? -16.328 -0.982 3.734 1 98.62 677 LEU B O 1
ATOM 11040 N N . ILE B 1 678 ? -15.57 0.862 4.789 1 98.56 678 ILE B N 1
ATOM 11041 C CA . ILE B 1 678 ? -15.578 1.741 3.623 1 98.56 678 ILE B CA 1
ATOM 11042 C C . ILE B 1 678 ? -14.156 2.207 3.322 1 98.56 678 ILE B C 1
ATOM 11044 O O . ILE B 1 678 ? -13.43 2.635 4.227 1 98.56 678 ILE B O 1
ATOM 11048 N N . GLY B 1 679 ? -13.703 2.068 2.102 1 98.25 679 GLY B N 1
ATOM 11049 C CA . GLY B 1 679 ? -12.406 2.555 1.664 1 98.25 679 GLY B CA 1
ATOM 11050 C C . GLY B 1 679 ? -12.5 3.607 0.577 1 98.25 679 GLY B C 1
ATOM 11051 O O . GLY B 1 679 ? -13.148 3.396 -0.446 1 98.25 679 GLY B O 1
ATOM 11052 N N . TYR B 1 680 ? -11.859 4.738 0.772 1 98.31 680 TYR B N 1
ATOM 11053 C CA . TYR B 1 680 ? -11.883 5.816 -0.21 1 98.31 680 TYR B CA 1
ATOM 11054 C C . TYR B 1 680 ? -10.578 5.883 -0.983 1 98.31 680 TYR B C 1
ATOM 11056 O O . TYR B 1 680 ? -9.531 6.238 -0.423 1 98.31 680 TYR B O 1
ATOM 11064 N N . LYS B 1 681 ? -10.664 5.637 -2.27 1 95.88 681 LYS B N 1
ATOM 11065 C CA . LYS B 1 681 ? -9.516 5.762 -3.16 1 95.88 681 LYS B CA 1
ATOM 11066 C C . LYS B 1 681 ? -9.078 7.219 -3.297 1 95.88 681 LYS B C 1
ATOM 11068 O O . LYS B 1 681 ? -9.898 8.133 -3.186 1 95.88 681 LYS B O 1
ATOM 11073 N N . GLU B 1 682 ? -7.801 7.434 -3.393 1 94.38 682 GLU B N 1
ATOM 11074 C CA . GLU B 1 682 ? -7.203 8.734 -3.654 1 94.38 682 GLU B CA 1
ATOM 11075 C C . GLU B 1 682 ? -7.316 9.648 -2.438 1 94.38 682 GLU B C 1
ATOM 11077 O O . GLU B 1 682 ? -7.211 10.875 -2.561 1 94.38 682 GLU B O 1
ATOM 11082 N N . ASN B 1 683 ? -7.621 9.062 -1.314 1 97.38 683 ASN B N 1
ATOM 11083 C CA . ASN B 1 683 ? -7.602 9.805 -0.057 1 97.38 683 ASN B CA 1
ATOM 11084 C C . ASN B 1 683 ? -6.461 9.344 0.847 1 97.38 683 ASN B C 1
ATOM 11086 O O . ASN B 1 683 ? -6.18 8.148 0.938 1 97.38 683 ASN B O 1
ATOM 11090 N N . SER B 1 684 ? -5.758 10.281 1.322 1 96.69 684 SER B N 1
ATOM 11091 C CA . SER B 1 684 ? -4.723 9.992 2.312 1 96.69 684 SER B CA 1
ATOM 11092 C C . SER B 1 684 ? -5.285 10.055 3.73 1 96.69 684 SER B C 1
ATOM 11094 O O . SER B 1 684 ? -6.453 9.734 3.955 1 96.69 684 SER B O 1
ATOM 11096 N N . HIS B 1 685 ? -4.551 10.43 4.738 1 96.88 685 HIS B N 1
ATOM 11097 C CA . HIS B 1 685 ? -4.898 10.359 6.152 1 96.88 685 HIS B CA 1
ATOM 11098 C C . HIS B 1 685 ? -6.09 11.258 6.473 1 96.88 685 HIS B C 1
ATOM 11100 O O . HIS B 1 685 ? -6.984 10.867 7.23 1 96.88 685 HIS B O 1
ATOM 11106 N N . PRO B 1 686 ? -6.312 12.453 5.949 1 95.69 686 PRO B N 1
ATOM 11107 C CA . PRO B 1 686 ? -7.414 13.336 6.324 1 95.69 686 PRO B CA 1
ATOM 11108 C C . PRO B 1 686 ? -8.742 12.922 5.707 1 95.69 686 PRO B C 1
ATOM 11110 O O . PRO B 1 686 ? -9.805 13.359 6.16 1 95.69 686 PRO B O 1
ATOM 11113 N N . ILE B 1 687 ? -8.789 12.047 4.641 1 96.31 687 ILE B N 1
ATOM 11114 C CA . ILE B 1 687 ? -9.992 11.695 3.893 1 96.31 687 ILE B CA 1
ATOM 11115 C C . ILE B 1 687 ? -10.805 12.961 3.605 1 96.31 687 ILE B C 1
ATOM 11117 O O . ILE B 1 687 ? -11.914 13.125 4.117 1 96.31 687 ILE B O 1
ATOM 11121 N N . ASP B 1 688 ? -10.305 13.789 2.699 1 94.25 688 ASP B N 1
ATOM 11122 C CA . ASP B 1 688 ? -10.875 15.133 2.678 1 94.25 688 ASP B CA 1
ATOM 11123 C C . ASP B 1 688 ? -11.297 15.523 1.264 1 94.25 688 ASP B C 1
ATOM 11125 O O . ASP B 1 688 ? -11.57 16.703 0.994 1 94.25 688 ASP B O 1
ATOM 11129 N N . THR B 1 689 ? -11.32 14.539 0.313 1 95.44 689 THR B N 1
ATOM 11130 C CA . THR B 1 689 ? -11.977 14.898 -0.941 1 95.44 689 THR B CA 1
ATOM 11131 C C . THR B 1 689 ? -13.445 15.227 -0.707 1 95.44 689 THR B C 1
ATOM 11133 O O . THR B 1 689 ? -14.062 14.734 0.242 1 95.44 689 THR B O 1
ATOM 11136 N N . VAL B 1 690 ? -13.992 16.094 -1.533 1 95.12 690 VAL B N 1
ATOM 11137 C CA . VAL B 1 690 ? -15.367 16.547 -1.355 1 95.12 690 VAL B CA 1
ATOM 11138 C C . VAL B 1 690 ? -16.312 15.352 -1.291 1 95.12 690 VAL B C 1
ATOM 11140 O O . VAL B 1 690 ? -17.156 15.273 -0.405 1 95.12 690 VAL B O 1
ATOM 11143 N N . GLU B 1 691 ? -16.094 14.43 -2.15 1 95.12 691 GLU B N 1
ATOM 11144 C CA . GLU B 1 691 ? -16.938 13.242 -2.213 1 95.12 691 GLU B CA 1
ATOM 11145 C C . GLU B 1 691 ? -16.797 12.398 -0.954 1 95.12 691 GLU B C 1
ATOM 11147 O O . GLU B 1 691 ? -17.797 11.984 -0.357 1 95.12 691 GLU B O 1
ATOM 11152 N N . ALA B 1 692 ? -15.602 12.062 -0.606 1 97 692 ALA B N 1
ATOM 11153 C CA . ALA B 1 692 ? -15.344 11.188 0.535 1 97 692 ALA B CA 1
ATOM 11154 C C . ALA B 1 692 ? -15.852 11.812 1.831 1 97 692 ALA B C 1
ATOM 11156 O O . ALA B 1 692 ? -16.422 11.125 2.684 1 97 692 ALA B O 1
ATOM 11157 N N . ALA B 1 693 ? -15.609 13.109 1.985 1 96.69 693 ALA B N 1
ATOM 11158 C CA . ALA B 1 693 ? -16.047 13.812 3.189 1 96.69 693 ALA B CA 1
ATOM 11159 C C . ALA B 1 693 ? -17.578 13.773 3.314 1 96.69 693 ALA B C 1
ATOM 11161 O O . ALA B 1 693 ? -18.109 13.492 4.391 1 96.69 693 ALA B O 1
ATOM 11162 N N . ALA B 1 694 ? -18.234 14.07 2.236 1 96.44 694 ALA B N 1
ATOM 11163 C CA . ALA B 1 694 ? -19.688 14.07 2.23 1 96.44 694 ALA B CA 1
ATOM 11164 C C . ALA B 1 694 ? -20.234 12.672 2.477 1 96.44 694 ALA B C 1
ATOM 11166 O O . ALA B 1 694 ? -21.125 12.477 3.32 1 96.44 694 ALA B O 1
ATOM 11167 N N . ASP B 1 695 ? -19.719 11.734 1.709 1 97.19 695 ASP B N 1
ATOM 11168 C CA . ASP B 1 695 ? -20.172 10.352 1.808 1 97.19 695 ASP B CA 1
ATOM 11169 C C . ASP B 1 695 ? -19.969 9.805 3.219 1 97.19 695 ASP B C 1
ATOM 11171 O O . ASP B 1 695 ? -20.859 9.172 3.781 1 97.19 695 ASP B O 1
ATOM 11175 N N . SER B 1 696 ? -18.828 10.008 3.795 1 97.81 696 SER B N 1
ATOM 11176 C CA . SER B 1 696 ? -18.516 9.484 5.117 1 97.81 696 SER B CA 1
ATOM 11177 C C . SER B 1 696 ? -19.406 10.094 6.188 1 97.81 696 SER B C 1
ATOM 11179 O O . SER B 1 696 ? -19.859 9.406 7.105 1 97.81 696 SER B O 1
ATOM 11181 N N . CYS B 1 697 ? -19.641 11.383 6.086 1 97.75 697 CYS B N 1
ATOM 11182 C CA . CYS B 1 697 ? -20.484 12.062 7.062 1 97.75 697 CYS B CA 1
ATOM 11183 C C . CYS B 1 697 ? -21.859 11.414 7.141 1 97.75 697 CYS B C 1
ATOM 11185 O O . CYS B 1 697 ? -22.328 11.062 8.227 1 97.75 697 CYS B O 1
ATOM 11187 N N . ILE B 1 698 ? -22.484 11.188 6.012 1 97.81 698 ILE B N 1
ATOM 11188 C CA . ILE B 1 698 ? -23.844 10.664 5.965 1 97.81 698 ILE B CA 1
ATOM 11189 C C . ILE B 1 698 ? -23.844 9.188 6.355 1 97.81 698 ILE B C 1
ATOM 11191 O O . ILE B 1 698 ? -24.75 8.719 7.047 1 97.81 698 ILE B O 1
ATOM 11195 N N . ASN B 1 699 ? -22.828 8.484 5.934 1 98.12 699 ASN B N 1
ATOM 11196 C CA . ASN B 1 699 ? -22.734 7.07 6.289 1 98.12 699 ASN B CA 1
ATOM 11197 C C . ASN B 1 699 ? -22.594 6.879 7.797 1 98.12 699 ASN B C 1
ATOM 11199 O O . ASN B 1 699 ? -23.141 5.926 8.359 1 98.12 699 ASN B O 1
ATOM 11203 N N . ILE B 1 700 ? -21.844 7.715 8.445 1 98.56 700 ILE B N 1
ATOM 11204 C CA . ILE B 1 700 ? -21.672 7.617 9.891 1 98.56 700 ILE B CA 1
ATOM 11205 C C . ILE B 1 700 ? -23.016 7.82 10.586 1 98.56 700 ILE B C 1
ATOM 11207 O O . ILE B 1 700 ? -23.391 7.039 11.461 1 98.56 700 ILE B O 1
ATOM 11211 N N . LEU B 1 701 ? -23.766 8.867 10.203 1 97.88 701 LEU B N 1
ATOM 11212 C CA . LEU B 1 701 ? -25.078 9.141 10.781 1 97.88 701 LEU B CA 1
ATOM 11213 C C . LEU B 1 701 ? -26.031 7.973 10.547 1 97.88 701 LEU B C 1
ATOM 11215 O O . LEU B 1 701 ? -26.719 7.531 11.477 1 97.88 701 LEU B O 1
ATOM 11219 N N . ASP B 1 702 ? -26.047 7.531 9.289 1 97.19 702 ASP B N 1
ATOM 11220 C CA . ASP B 1 702 ? -26.922 6.414 8.945 1 97.19 702 ASP B CA 1
ATOM 11221 C C . ASP B 1 702 ? -26.594 5.18 9.789 1 97.19 702 ASP B C 1
ATOM 11223 O O . ASP B 1 702 ? -27.5 4.492 10.258 1 97.19 702 ASP B O 1
ATOM 11227 N N . TRP B 1 703 ? -25.328 4.906 9.961 1 97.94 703 TRP B N 1
ATOM 11228 C CA . TRP B 1 703 ? -24.875 3.771 10.766 1 97.94 703 TRP B CA 1
ATOM 11229 C C . TRP B 1 703 ? -25.359 3.914 12.211 1 97.94 703 TRP B C 1
ATOM 11231 O O . TRP B 1 703 ? -25.875 2.961 12.797 1 97.94 703 TRP B O 1
ATOM 11241 N N . PHE B 1 704 ? -25.172 5.074 12.805 1 98.31 704 PHE B N 1
ATOM 11242 C CA . PHE B 1 704 ? -25.578 5.305 14.188 1 98.31 704 PHE B CA 1
ATOM 11243 C C . PHE B 1 704 ? -27.094 5.156 14.336 1 98.31 704 PHE B C 1
ATOM 11245 O O . PHE B 1 704 ? -27.562 4.512 15.273 1 98.31 704 PHE B O 1
ATOM 11252 N N . TRP B 1 705 ? -27.906 5.699 13.43 1 96.88 705 TRP B N 1
ATOM 11253 C CA . TRP B 1 705 ? -29.359 5.609 13.508 1 96.88 705 TRP B CA 1
ATOM 11254 C C . TRP B 1 705 ? -29.812 4.156 13.414 1 96.88 705 TRP B C 1
ATOM 11256 O O . TRP B 1 705 ? -30.75 3.75 14.102 1 96.88 705 TRP B O 1
ATOM 11266 N N . GLN B 1 706 ? -29.109 3.393 12.555 1 95.69 706 GLN B N 1
ATOM 11267 C CA . GLN B 1 706 ? -29.469 1.994 12.352 1 95.69 706 GLN B CA 1
ATOM 11268 C C . GLN B 1 706 ? -29.266 1.181 13.625 1 95.69 706 GLN B C 1
ATOM 11270 O O . GLN B 1 706 ? -29.969 0.196 13.859 1 95.69 706 GLN B O 1
ATOM 11275 N N . HIS B 1 707 ? -28.344 1.588 14.422 1 96.88 707 HIS B N 1
ATOM 11276 C CA . HIS B 1 707 ? -27.953 0.714 15.516 1 96.88 707 HIS B CA 1
ATOM 11277 C C . HIS B 1 707 ? -28.375 1.306 16.859 1 96.88 707 HIS B C 1
ATOM 11279 O O . HIS B 1 707 ? -28.078 0.731 17.922 1 96.88 707 HIS B O 1
ATOM 11285 N N . LEU B 1 708 ? -28.938 2.508 16.859 1 93.75 708 LEU B N 1
ATOM 11286 C CA . LEU B 1 708 ? -29.469 3.082 18.094 1 93.75 708 LEU B CA 1
ATOM 11287 C C . LEU B 1 708 ? -30.906 2.604 18.344 1 93.75 708 LEU B C 1
ATOM 11289 O O . LEU B 1 708 ? -31.391 2.658 19.484 1 93.75 708 LEU B O 1
ATOM 11293 N N . ASP B 1 709 ? -31.672 2.127 17.344 1 75.19 709 ASP B N 1
ATOM 11294 C CA . ASP B 1 709 ? -33.031 1.662 17.484 1 75.19 709 ASP B CA 1
ATOM 11295 C C . ASP B 1 709 ? -33.094 0.219 17.984 1 75.19 709 ASP B C 1
ATOM 11297 O O . ASP B 1 709 ? -32.281 -0.613 17.562 1 75.19 709 ASP B O 1
#

Organism: Crassostrea virginica (NCBI:txid6565)

Sequence (1418 aa):
MNTKLASAIEVYKRLVSHPDPVVAWFSYNGIQNQLAINSVWNQSDLDRLEKVKFTKTYVVQENSSGKFEVNHRKISATDSNIMYNEEAPSGQFNAIIRKFTPKKGGEEKQFIEIWNHCKKIKQYDVLSQEKHGKICPKDGQFGCLHWSKAEDKLLYVSERKTPKTVSFFDTKKTDKPEEEQPTRGHEHDFKEDWGEQLVGKHKLALNILDLNSGDIDTLDIIPEDLSVGQAIWTPDDGIVFVGWKHEPYRLGLTYCPIRQSAIYLWDSKTSSVKRLSEESRASHLPRITPDGSKLIYLDNAINGPHYQCSRLMMYDMKSGNITVLVDIVKDPKGDEFPGIFSMSLPQRCWTEDGKGIVFSSVWRHQVGILVVDIETTKVTPILCKSGGCIKVTDIFQDRMLVVQSNLNQQPYFSICKLPERGQESSVMFHPLDDPEPSLDINFRILKFRPDHRPHPTLGTQEYEAILATPKNGGQEKYPLIVFPHGGPHSVLTTDFMLLPTVFMLSGFAMVFINYRGSTGYGDDNLRSLPGRIGDQDVKDCQEVVESVVKLDEINEKQLTVFGGSHGGFLTAHLIGQYPSVYKAACCRNPVTNIAGMVATTDIPDWTFTEGGFDFSHGALSTGEILTEMWNKSPMQYVDKVETPILIILGLEDARVPPKQGEVYYKQLKARNKKARLIGYKENSHPIDTVEAAADSCINILDWFWQHLDMNTKLASAIEVYKRLVSHPDPVVAWFSYNGIQNQLAINSVWNQSDLDRLEKVKFTKTYVVQENSSGKFEVNHRKISATDSNIMYNEEAPSGQFNAIIRKFTPKKGGEEKQFIEIWNHCKKIKQYDVLSQEKHGKICPKDGQFGCLHWSKAEDKLLYVSERKTPKTVSFFDTKKTDKPEEEQPTRGHEHDFKEDWGEQLVGKHKLALNILDLNSGDIDTLDIIPEDLSVGQAIWTPDDGIVFVGWKHEPYRLGLTYCPIRQSAIYLWDSKTSSVKRLSEESRASHLPRITPDGSKLIYLDNAINGPHYQCSRLMMYDMKSGNITVLVDIVKDPKGDEFPGIFSMSLPQRCWTEDGKGIVFSSVWRHQVGILVVDIETTKVTPILCKSGGCIKVTDIFQDRMLVVQSNLNQQPYFSICKLPERGQESSVMFHPLDDPEPSLDINFRILKFRPDHRPHPTLGTQEYEAILATPKNGGQEKYPLIVFPHGGPHSVLTTDFMLLPTVFMLSGFAMVFINYRGSTGYGDDNLRSLPGRIGDQDVKDCQEVVESVVKLDEINEKQLTVFGGSHGGFLTAHLIGQYPSVYKAACCRNPVTNIAGMVATTDIPDWTFTEGGFDFSHGALSTGEILTEMWNKSPMQYVDKVETPILIILGLEDARVPPKQGEVYYKQLKARNKKARLIGYKENSHPIDTVEAAADSCINILDWFWQHLD